Protein AF-0000000081225165 (afdb_homodimer)

pLDDT: mean 75.52, std 32.13, range [19.23, 98.94]

Sequence (906 aa):
MSKDCHNWQLVKEEFTFPANSSPFNSCHASTIAEVDKNHFLVAYFGGTKEGAPDVKIWIQTYKDGYWQSPIIVDDQLDVPMWNPVLFKLASEELLLFYKVGQEVQKWSGCMKRSYDKGVTWSKREQLPPGILGPSKNKPILLENGLLLCGSSVESWNSWGAWMEVTADAGRSWRKHGPIYVENTSLSVIQPVPFQTADGTFRVLLRSFDDIGRVCMSESYDGGVTWGYAKPTELPNPNSGIDGVKLKDGPVLLAYNTISRGVLKVAVSKDDGDSWHDVVTLEEKLDMEFSYPAVIQASDGSIHITYTYNRTQIKHLENSILYFYFAACGPSTKLMLNRLVRELRRLKGRTLACCSNMKPSLTITWMKSLCTTKPRNVKCRQCSELLQVGYGIRDFAMSGTLEKNMRPFVIIWDRSFRLLISWCPFLSIDLVLVEPALSVIAFVPVISLSSFHYMSKDCHNWQLVKEEFTFPANSSPFNSCHASTIAEVDKNHFLVAYFGGTKEGAPDVKIWIQTYKDGYWQSPIIVDDQLDVPMWNPVLFKLASEELLLFYKVGQEVQKWSGCMKRSYDKGVTWSKREQLPPGILGPSKNKPILLENGLLLCGSSVESWNSWGAWMEVTADAGRSWRKHGPIYVENTSLSVIQPVPFQTADGTFRVLLRSFDDIGRVCMSESYDGGVTWGYAKPTELPNPNSGIDGVKLKDGPVLLAYNTISRGVLKVAVSKDDGDSWHDVVTLEEKLDMEFSYPAVIQASDGSIHITYTYNRTQIKHLENSILYFYFAACGPSTKLMLNRLVRELRRLKGRTLACCSNMKPSLTITWMKSLCTTKPRNVKCRQCSELLQVGYGIRDFAMSGTLEKNMRPFVIIWDRSFRLLISWCPFLSIDLVLVEPALSVIAFVPVISLSSFHY

Solvent-accessible surface area (backbone atoms only — not comparable to full-atom values): 49788 Å² total; per-residue (Å²): 128,85,74,71,50,71,43,79,38,82,71,43,77,45,61,54,57,65,84,92,66,58,99,48,63,21,32,43,38,33,20,58,37,72,67,48,93,80,22,36,38,37,31,24,19,34,12,74,37,92,65,30,40,66,12,19,36,33,34,29,43,30,47,93,87,43,60,39,75,75,42,79,76,49,75,45,92,74,30,10,38,40,39,26,20,44,45,67,45,96,86,54,38,31,39,40,26,24,31,38,30,68,45,83,44,23,42,26,13,30,32,33,41,18,83,60,73,68,75,50,67,51,72,81,39,79,42,60,37,86,39,47,50,26,32,48,26,55,59,48,75,44,93,86,52,38,34,44,16,22,17,58,38,64,29,63,63,18,22,8,20,34,36,39,34,20,71,60,87,69,75,50,62,42,56,27,38,56,30,28,30,78,98,39,46,68,24,25,31,36,27,34,64,42,70,38,97,87,68,35,34,38,30,40,23,28,17,31,70,90,72,32,18,30,22,38,28,43,15,87,65,82,58,55,50,52,41,60,32,39,72,49,92,48,49,15,53,51,45,50,45,23,44,42,66,42,95,89,61,36,30,38,35,36,38,23,38,86,35,44,13,28,24,31,34,32,40,10,83,64,70,67,78,49,77,45,80,74,48,75,78,39,80,42,79,92,44,41,42,40,25,36,22,48,45,69,45,96,88,60,33,36,37,37,32,24,16,42,60,37,57,36,46,36,39,36,34,29,39,73,46,77,56,76,76,75,80,58,65,82,67,44,52,54,50,47,49,46,48,49,49,51,47,53,68,58,39,82,58,82,69,84,63,80,68,80,64,64,75,66,68,62,59,55,62,56,45,68,68,56,56,65,72,74,68,89,75,80,77,75,73,74,70,68,61,73,62,48,73,75,43,51,73,61,46,72,68,51,80,78,71,68,85,80,66,67,86,75,81,77,82,72,64,83,78,67,73,73,75,66,72,78,61,89,78,71,80,73,81,77,61,80,59,68,82,80,58,83,63,68,68,78,69,82,76,75,78,77,67,75,80,72,120,128,85,74,71,53,72,43,79,38,82,70,44,77,45,60,52,57,65,84,92,66,59,98,46,63,20,32,41,39,32,21,60,39,72,68,46,90,80,22,36,40,37,30,24,18,34,12,75,38,94,65,31,41,68,12,19,35,32,34,29,42,31,48,91,87,44,58,39,73,75,41,79,78,49,76,44,91,76,29,9,37,40,40,26,19,42,44,69,45,96,88,56,38,31,38,39,27,24,30,39,29,68,44,83,45,23,43,26,14,30,33,33,41,18,82,62,71,69,74,51,69,53,73,81,39,78,43,60,38,86,40,46,53,27,33,48,28,55,59,47,75,45,94,87,51,40,34,45,16,20,17,59,38,65,30,64,63,17,20,9,20,36,36,39,34,20,72,60,87,67,76,49,63,41,57,27,38,58,32,30,29,80,99,39,46,67,23,25,30,36,29,35,65,41,71,38,95,87,69,35,34,36,30,41,24,28,18,31,69,90,70,32,17,29,23,38,30,44,14,87,65,84,57,55,51,52,41,60,33,40,71,50,92,47,50,14,53,52,44,51,45,23,45,42,66,43,94,89,61,37,31,39,35,36,37,25,37,86,34,46,13,30,24,31,34,34,40,12,83,62,73,67,79,48,76,45,79,75,48,75,79,43,80,41,80,93,44,41,42,40,26,36,23,49,42,70,46,96,88,59,34,36,38,38,32,25,16,41,60,37,58,36,45,35,39,36,36,30,39,73,44,78,54,77,75,75,79,58,65,83,66,42,53,55,50,48,48,46,47,49,49,51,47,52,67,57,40,83,56,84,69,84,64,81,68,82,65,63,75,67,69,62,58,57,63,54,47,70,68,57,60,69,74,73,69,90,76,84,80,74,78,74,71,71,64,74,65,46,75,76,43,50,71,62,46,73,68,50,80,79,73,67,87,81,66,69,85,75,80,78,84,72,64,85,78,66,75,74,77,69,72,80,63,89,78,72,80,75,80,78,62,79,59,68,83,80,60,82,65,69,69,81,71,82,76,75,77,78,64,74,81,73,121

Foldseek 3Di:
DQPQQFAKDFDDKDFLDDFPPAPFQFWFQKAKDALDDQKMKIKTWGHPDPLFQFIFIWMWIGDPHHIDGIDGQDHDGRWHKHAWYWDADPLSKIKIKIWIGSDPQGTWIKIWIDDPSPPHIDDIDTADPPDRFAGHAYWDADPQQKTWHKFWHDDPFAIFIWTWIDNPNRPDIDIADTEAAPPHRQFWGRWAWDAAPVGWIKTWTQTAQVQFATWMWTGDPNRRYIDYIDGAPAGARRFAKYWDQAPVHKIKIWGAGPAQQWIFIWIGRRHRNDIDTNDTPGHDRVAGWGNKYWDQDPVRWIKIWTDTRRRTIMIIIIHGDGDDPPPADPCVVVVVVVVVVVVVVVPVPPPVPPVPPDPPVVPPVVVVVPPPPPPPDPCVPRPPPPVCPVCVVVVVVPPCPPPPPPDDQPPDDPPPPPPPPPPPPDPQPQPPPDPPPSRSPSDPPPPPPPPPD/DQPQQFAKDFDDKDFLDDFPPAPFQFWFFKEKDALDVQKMKIKTWGHPDPLFQFIFIWMWIGDPHHIDGIDGQDHDGRWHKHAWYWDADPLSKIKIKIWIGSDPQGTWIKIWIDDPSPPHIDDIDTADPPDRFAGHAYWDADPQQKTWHKFWHDDPFAIFIWTWIDNPNRPDIDIADTEAAPPHRQFWGRWAWDAAPVGWIKTWTQTAQVQQATWMWTGDPNRRYIDYIDGAPAGARRFAKYWDQAPVHKIKIWGAGPAQQWIFIWIGRRHRNDIDTNDTPGHDRVAGWGNKYWDQDPVRWIKIWTGGRRRTIMIIIIDGDGDRPPPDDPCVVVVVVVVVVVVVVVPVPPPVPPVPPDPPVVPPVVVVVPPPPDPPDPPPPRPPPPVCPVCVVVVVPPPCPPPPPPDDQPPDDPPPPPPPPPPPPDPQPQPPPDPPPSRSPRDPPPPPPPPPD

Secondary structure (DSSP, 8-state):
----EEEEEEEEEEESS-TT-SS-SEEEEEEEEEEETTEEEEEEEEESSTT-TT-EEEEEEEETTEEPPPEEEE--TTS-EEEEEEEE-TTS-EEEEEEESSSGGG-EEEEEEESSTTSS-PPPEEPPTT-----SS--EE-TTS-EEEEEEEEETTEEEEEEEEESSTTSS-EEEEEE--TT-SB-EEEEEEEE-TTS-EEEEEEE-TTT-EEEEEEESSSSSS-PPPEEEEEE-SS---EEEE-TTS-EEEEEE-SSTTEEEEEEESSTTSS-EEEEEEEE-TTS-EEEEEEEE-TTS-EEEEEEETTTEEEEEEEEEEEE-----STTHHHHHHHHHHHHHHTTTS-----TT--TTHHHHHHHHHHTS---S----TTSTTTTHHHHHHHHTTSS---S----------TT--------TT---------TTS----------------/----EEEEEEEEEEESS-TT-SS-SEEEEEEEEEEETTEEEEEEEEESSTT-TT-EEEEEEEETTEEPPPEEEE--TTS-EEEEEEEE-TTS-EEEEEEESSSGGG-EEEEEEESSTTSS-PPPEEPPTT-----SS--EE-TTS-EEEEEEEEETTEEEEEEEEESSTTSS-EEEEEE--TT-SB-EEEEEEEE-TTS-EEEEEEE-TTT-EEEEEEESSSSSS-PPPEEEEEE-SS---EEEE-TTS-EEEEEE-SSTTEEEEEEESSTTSS-EEEEEEEE-TTS-EEEEEEEE-TTS-EEEEEEETTTEEEEEEEEEEEE-----STTHHHHHHHHHHHHHHTTTS-----TT--TTHHHHHHHHHHTS---S----TTGGGTTHHHHHHHHTTSS---S----------TT--------TT---------TTS----------------

Organism: NCBI:txid444605

InterPro domains:
  IPR011040 Sialidase [PF13088] (39-304)
  IPR036278 Sialidase superfamily [SSF50939] (17-316)

Nearest PDB structures (foldseek):
  5hx0-assembly1_B  TM=8.283E-01  e=6.798E-18  Dyadobacter fermentans DSM 18053
  3h6j-assembly1_A  TM=7.225E-01  e=1.539E-14  Pseudomonas aeruginosa
  5mul-assembly1_A  TM=5.396E-01  e=1.065E-07  Bacteroides thetaiotaomicron VPI-5482
  4irt-assembly1_A  TM=5.422E-01  e=2.904E-07  Bacteroides ovatus ATCC 8483
  5mum-assembly1_A  TM=5.586E-01  e=4.796E-07  Bacteroides intestinalis DSM 17393

Structure (mmCIF, N/CA/C/O backbone):
data_AF-0000000081225165-model_v1
#
loop_
_entity.id
_entity.type
_entity.pdbx_description
1 polymer 'Sialidase domain-containing protein'
#
loop_
_atom_site.group_PDB
_atom_site.id
_atom_site.type_symbol
_atom_site.label_atom_id
_atom_site.label_alt_id
_atom_site.label_comp_id
_atom_site.label_asym_id
_atom_site.label_entity_id
_atom_site.label_seq_id
_atom_site.pdbx_PDB_ins_code
_atom_site.Cartn_x
_atom_site.Cartn_y
_atom_site.Cartn_z
_atom_site.occupancy
_atom_site.B_iso_or_equiv
_atom_site.auth_seq_id
_atom_site.auth_comp_id
_atom_site.auth_asym_id
_atom_site.auth_atom_id
_atom_site.pdbx_PDB_model_num
ATOM 1 N N . MET A 1 1 ? 16.172 45.625 -1.295 1 24.48 1 MET A N 1
ATOM 2 C CA . MET A 1 1 ? 15.523 44.375 -0.912 1 24.48 1 MET A CA 1
ATOM 3 C C . MET A 1 1 ? 14.438 44.625 0.125 1 24.48 1 MET A C 1
ATOM 5 O O . MET A 1 1 ? 14.719 45.094 1.236 1 24.48 1 MET A O 1
ATOM 9 N N . SER A 1 2 ? 13.289 45.062 -0.221 1 29.66 2 SER A N 1
ATOM 10 C CA . SER A 1 2 ? 12.164 45.344 0.665 1 29.66 2 SER A CA 1
ATOM 11 C C . SER A 1 2 ? 11.977 44.219 1.692 1 29.66 2 SER A C 1
ATOM 13 O O . SER A 1 2 ? 11.867 43.062 1.332 1 29.66 2 SER A O 1
ATOM 15 N N . LYS A 1 3 ? 12.547 44.375 2.811 1 37.03 3 LYS A N 1
ATOM 16 C CA . LYS A 1 3 ? 12.406 43.406 3.881 1 37.03 3 LYS A CA 1
ATOM 17 C C . LYS A 1 3 ? 10.945 43.219 4.273 1 37.03 3 LYS A C 1
ATOM 19 O O . LYS A 1 3 ? 10.352 44.094 4.906 1 37.03 3 LYS A O 1
ATOM 24 N N . ASP A 1 4 ? 10.078 42.781 3.498 1 40.53 4 ASP A N 1
ATOM 25 C CA . ASP A 1 4 ? 8.727 42.375 3.848 1 40.53 4 ASP A CA 1
ATOM 26 C C . ASP A 1 4 ? 8.719 41.562 5.148 1 40.53 4 ASP A C 1
ATOM 28 O O . ASP A 1 4 ? 9.328 40.5 5.234 1 40.53 4 ASP A O 1
ATOM 32 N N . CYS A 1 5 ? 8.883 42.406 6.207 1 41.19 5 CYS A N 1
ATOM 33 C CA . CYS A 1 5 ? 8.875 41.781 7.531 1 41.19 5 CYS A CA 1
ATOM 34 C C . CYS A 1 5 ? 7.5 41.219 7.863 1 41.19 5 CYS A C 1
ATOM 36 O O . CYS A 1 5 ? 6.5 41.938 7.836 1 41.19 5 CYS A O 1
ATOM 38 N N . HIS A 1 6 ? 7.156 40.062 7.449 1 51.28 6 HIS A N 1
ATOM 39 C CA . HIS A 1 6 ? 5.984 39.406 7.996 1 51.28 6 HIS A CA 1
ATOM 40 C C . HIS A 1 6 ? 6.043 39.344 9.516 1 51.28 6 HIS A C 1
ATOM 42 O O . HIS A 1 6 ? 7.039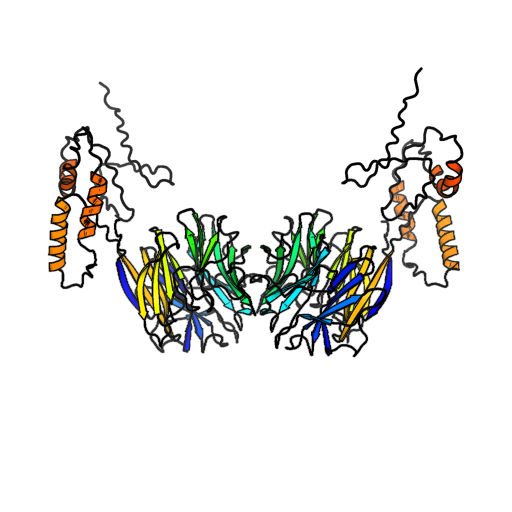 38.875 10.086 1 51.28 6 HIS A O 1
ATOM 48 N N . ASN A 1 7 ? 5.199 40.375 10.07 1 61.5 7 ASN A N 1
ATOM 49 C CA . ASN A 1 7 ? 5.102 40.312 11.523 1 61.5 7 ASN A CA 1
ATOM 50 C C . ASN A 1 7 ? 4.074 39.25 11.969 1 61.5 7 ASN A C 1
ATOM 52 O O . ASN A 1 7 ? 2.934 39.281 11.5 1 61.5 7 ASN A O 1
ATOM 56 N N . TRP A 1 8 ? 4.512 38.25 12.5 1 76 8 TRP A N 1
ATOM 57 C CA . TRP A 1 8 ? 3.73 37.188 13.109 1 76 8 TRP A CA 1
ATOM 58 C C . TRP A 1 8 ? 3.203 37.594 14.477 1 76 8 TRP A C 1
ATOM 60 O O . TRP A 1 8 ? 3.98 37.969 15.359 1 76 8 TRP A O 1
ATOM 70 N N . GLN A 1 9 ? 1.829 37.812 14.445 1 74.62 9 GLN A N 1
ATOM 71 C CA . GLN A 1 9 ? 1.234 38.219 15.719 1 74.62 9 GLN A CA 1
ATOM 72 C C . GLN A 1 9 ? 0.317 37.125 16.25 1 74.62 9 GLN A C 1
ATOM 74 O O . GLN A 1 9 ? -0.595 36.656 15.562 1 74.62 9 GLN A O 1
ATOM 79 N N . LEU A 1 10 ? 0.639 36.688 17.453 1 80.56 10 LEU A N 1
ATOM 80 C CA . LEU A 1 10 ? -0.254 35.75 18.141 1 80.56 10 LEU A CA 1
ATOM 81 C C . LEU A 1 10 ? -1.535 36.438 18.578 1 80.56 10 LEU A C 1
ATOM 83 O O . LEU A 1 10 ? -1.485 37.438 19.312 1 80.56 10 LEU A O 1
ATOM 87 N N . VAL A 1 11 ? -2.598 35.969 18.094 1 80.75 11 VAL A N 1
ATOM 88 C CA . VAL A 1 11 ? -3.891 36.562 18.391 1 80.75 11 VAL A CA 1
ATOM 89 C C . VAL A 1 11 ? -4.559 35.812 19.531 1 80.75 11 VAL A C 1
ATOM 91 O O . VAL A 1 11 ? -5.152 36.438 20.422 1 80.75 11 VAL A O 1
ATOM 94 N N . LYS A 1 12 ? -4.527 34.594 19.484 1 90.69 12 LYS A N 1
ATOM 95 C CA . LYS A 1 12 ? -5.195 33.75 20.484 1 90.69 12 LYS A CA 1
ATOM 96 C C . LYS A 1 12 ? -4.43 32.438 20.688 1 90.69 12 LYS A C 1
ATOM 98 O O . LYS A 1 12 ? -3.879 31.875 19.75 1 90.69 12 LYS A O 1
ATOM 103 N N . GLU A 1 13 ? -4.359 32.062 21.969 1 94.38 13 GLU A N 1
ATOM 104 C CA . GLU A 1 13 ? -3.789 30.797 22.406 1 94.38 13 GLU A CA 1
ATOM 105 C C . GLU A 1 13 ? -4.664 30.125 23.469 1 94.38 13 GLU A C 1
ATOM 107 O O . GLU A 1 13 ? -4.914 30.703 24.531 1 94.38 13 GLU A O 1
ATOM 112 N N . GLU A 1 14 ? -5.102 28.938 23.141 1 96.81 14 GLU A N 1
ATOM 113 C CA . GLU A 1 14 ? -5.973 28.281 24.109 1 96.81 14 GLU A CA 1
ATOM 114 C C . GLU A 1 14 ? -5.949 26.766 23.938 1 96.81 14 GLU A C 1
ATOM 116 O O . GLU A 1 14 ? -5.551 26.266 22.875 1 96.81 14 GLU A O 1
ATOM 121 N N . PHE A 1 15 ? -6.297 26.094 25.031 1 98.25 15 PHE A N 1
ATOM 122 C CA . PHE A 1 15 ? -6.562 24.656 24.938 1 98.25 15 PHE A CA 1
ATOM 123 C C . PHE A 1 15 ? -7.988 24.406 24.469 1 98.25 15 PHE A C 1
ATOM 125 O O . PHE A 1 15 ? -8.914 25.109 24.859 1 98.25 15 PHE A O 1
ATOM 132 N N . THR A 1 16 ? -8.148 23.328 23.672 1 98.31 16 THR A N 1
ATOM 133 C CA . THR A 1 16 ? -9.477 23.078 23.125 1 98.31 16 THR A CA 1
ATOM 134 C C . THR A 1 16 ? -10.391 22.484 24.188 1 98.31 16 THR A C 1
ATOM 136 O O . THR A 1 16 ? -11.609 22.453 24.031 1 98.31 16 THR A O 1
ATOM 139 N N . PHE A 1 17 ? -9.867 21.984 25.25 1 97.81 17 PHE A N 1
ATOM 140 C CA . PHE A 1 17 ? -10.562 21.547 26.453 1 97.81 17 PHE A CA 1
ATOM 141 C C . PHE A 1 17 ? -9.656 21.656 27.672 1 97.81 17 PHE A C 1
ATOM 143 O O . PHE A 1 17 ? -8.43 21.578 27.547 1 97.81 17 PHE A O 1
ATOM 150 N N . PRO A 1 18 ? -10.273 21.828 28.844 1 96.12 18 PRO A N 1
ATOM 151 C CA . PRO A 1 18 ? -9.445 21.953 30.047 1 96.12 18 PRO A CA 1
ATOM 152 C C . PRO A 1 18 ? -8.734 20.656 30.406 1 96.12 18 PRO A C 1
ATOM 154 O O . PRO A 1 18 ? -9.242 19.562 30.109 1 96.12 18 PRO A O 1
ATOM 157 N N . ALA A 1 19 ? -7.633 20.797 31.078 1 95.31 19 ALA A N 1
ATOM 158 C CA . ALA A 1 19 ? -6.891 19.625 31.562 1 95.31 19 ALA A CA 1
ATOM 159 C C . ALA A 1 19 ? -7.77 18.75 32.469 1 95.31 19 ALA A C 1
ATOM 161 O O . ALA A 1 19 ? -8.547 19.266 33.25 1 95.31 19 ALA A O 1
ATOM 162 N N . ASN A 1 20 ? -7.707 17.484 32.312 1 93.06 20 ASN A N 1
ATOM 163 C CA . ASN A 1 20 ? -8.375 16.484 33.125 1 93.06 20 ASN A CA 1
ATOM 164 C C . ASN A 1 20 ? -9.891 16.562 32.969 1 93.06 20 ASN A C 1
ATOM 166 O O . ASN A 1 20 ? -10.625 16.188 33.906 1 93.06 20 ASN A O 1
ATOM 170 N N . SER A 1 21 ? -10.32 17.078 31.906 1 93.31 21 SER A N 1
ATOM 171 C CA . SER A 1 21 ? -11.766 17.188 31.719 1 93.31 21 SER A CA 1
ATOM 172 C C . SER A 1 21 ? -12.25 16.234 30.641 1 93.31 21 SER A C 1
ATOM 174 O O . SER A 1 21 ? -13.461 16.047 30.469 1 93.31 21 SER A O 1
ATOM 176 N N . SER A 1 22 ? -11.398 15.625 29.969 1 92.44 22 SER A N 1
ATOM 177 C CA . SER A 1 22 ? -11.75 14.742 28.859 1 92.44 22 SER A CA 1
ATOM 178 C C . SER A 1 22 ? -11.977 13.312 29.328 1 92.44 22 SER A C 1
ATOM 180 O O . SER A 1 22 ? -11.5 12.922 30.391 1 92.44 22 SER A O 1
ATOM 182 N N . PRO A 1 23 ? -12.75 12.562 28.562 1 94.62 23 PRO A N 1
ATOM 183 C CA . PRO A 1 23 ? -12.992 11.164 28.938 1 94.62 23 PRO A CA 1
ATOM 184 C C . PRO A 1 23 ? -11.82 10.242 28.578 1 94.62 23 PRO A C 1
ATOM 186 O O . PRO A 1 23 ? -11.922 9.023 28.719 1 94.62 23 PRO A O 1
ATOM 189 N N . PHE A 1 24 ? -10.797 10.719 28.094 1 97.56 24 PHE A N 1
ATOM 190 C CA . PHE A 1 24 ? -9.602 9.961 27.734 1 97.56 24 PHE A CA 1
ATOM 191 C C . PHE A 1 24 ? -8.375 10.508 28.453 1 97.56 24 PHE A C 1
ATOM 193 O O . PHE A 1 24 ? -8.344 11.68 28.828 1 97.56 24 PHE A O 1
ATOM 200 N N . ASN A 1 25 ? -7.348 9.641 28.516 1 97.44 25 ASN A N 1
ATOM 201 C CA . ASN A 1 25 ? -6.117 10.016 29.203 1 97.44 25 ASN A CA 1
ATOM 202 C C . ASN A 1 25 ? -5.098 10.617 28.234 1 97.44 25 ASN A C 1
ATOM 204 O O . ASN A 1 25 ? -4.246 11.406 28.641 1 97.44 25 ASN A O 1
ATOM 208 N N . SER A 1 26 ? -5.215 10.125 27.031 1 98.44 26 SER A N 1
ATOM 209 C CA . SER A 1 26 ? -4.234 10.523 26.031 1 98.44 26 SER A CA 1
ATOM 210 C C . SER A 1 26 ? -4.914 10.922 24.719 1 98.44 26 SER A C 1
ATOM 212 O O . SER A 1 26 ? -5.906 10.312 24.328 1 98.44 26 SER A O 1
ATOM 214 N N . CYS A 1 27 ? -4.418 11.961 24.062 1 98.56 27 CYS A N 1
ATOM 215 C CA . CYS A 1 27 ? -4.891 12.375 22.75 1 98.56 27 CYS A CA 1
ATOM 216 C C . CYS A 1 27 ? -3.729 12.836 21.875 1 98.56 27 CYS A C 1
ATOM 218 O O . CYS A 1 27 ? -2.691 13.258 22.391 1 98.56 27 CYS A O 1
ATOM 220 N N . HIS A 1 28 ? -3.918 12.719 20.562 1 98.56 28 HIS A N 1
ATOM 221 C CA . HIS A 1 28 ? -2.803 12.945 19.656 1 98.56 28 HIS A CA 1
ATOM 222 C C . HIS A 1 28 ? -3.295 13.172 18.234 1 98.56 28 HIS A C 1
ATOM 224 O O . HIS A 1 28 ? -4.441 12.859 17.906 1 98.56 28 HIS A O 1
ATOM 230 N N . ALA A 1 29 ? -2.453 13.906 17.391 1 98.69 29 ALA A N 1
ATOM 231 C CA . ALA A 1 29 ? -2.57 14.023 15.945 1 98.69 29 ALA A CA 1
ATOM 232 C C . ALA A 1 29 ? -3.85 14.758 15.555 1 98.69 29 ALA A C 1
ATOM 234 O O . ALA A 1 29 ? -4.688 14.211 14.828 1 98.69 29 ALA A O 1
ATOM 235 N N . SER A 1 30 ? -3.953 15.977 15.922 1 98.75 30 SER A N 1
ATOM 236 C CA . SER A 1 30 ? -5.133 16.797 15.633 1 98.75 30 SER A CA 1
ATOM 237 C C . SER A 1 30 ? -5.145 17.25 14.18 1 98.75 30 SER A C 1
ATOM 239 O O . SER A 1 30 ? -4.098 17.312 13.531 1 98.75 30 SER A O 1
ATOM 241 N N . THR A 1 31 ? -6.316 17.516 13.703 1 98.88 31 THR A N 1
ATOM 242 C CA . THR A 1 31 ? -6.605 18.188 12.445 1 98.88 31 THR A CA 1
ATOM 243 C C . THR A 1 31 ? -7.629 19.297 12.648 1 98.88 31 THR A C 1
ATOM 245 O O . THR A 1 31 ? -8.438 19.25 13.586 1 98.88 31 THR A O 1
ATOM 248 N N . ILE A 1 32 ? -7.547 20.328 11.82 1 98.88 32 ILE A N 1
ATOM 249 C CA . ILE A 1 32 ? -8.461 21.469 11.969 1 98.88 32 ILE A CA 1
ATOM 250 C C . ILE A 1 32 ? -8.992 21.875 10.594 1 98.88 32 ILE A C 1
ATOM 252 O O . ILE A 1 32 ? -8.266 21.859 9.602 1 98.88 32 ILE A O 1
ATOM 256 N N . ALA A 1 33 ? -10.273 22.234 10.562 1 98.75 33 ALA A N 1
ATOM 257 C CA . ALA A 1 33 ? -10.922 22.75 9.359 1 98.75 33 ALA A CA 1
ATOM 258 C C . ALA A 1 33 ? -11.883 23.891 9.703 1 98.75 33 ALA A C 1
ATOM 260 O O . ALA A 1 33 ? -12.57 23.844 10.727 1 98.75 33 ALA A O 1
ATOM 261 N N . GLU A 1 34 ? -11.867 24.891 8.875 1 98.62 34 GLU A N 1
ATOM 262 C CA . GLU A 1 34 ? -12.891 25.922 8.953 1 98.62 34 GLU A CA 1
ATOM 263 C C . GLU A 1 34 ? -14.164 25.5 8.219 1 98.62 34 GLU A C 1
ATOM 265 O O . GLU A 1 34 ? -14.117 25.125 7.047 1 98.62 34 GLU A O 1
ATOM 270 N N . VAL A 1 35 ? -15.242 25.547 8.93 1 98.25 35 VAL A N 1
ATOM 271 C CA . VAL A 1 35 ? -16.469 25.047 8.289 1 98.25 35 VAL A CA 1
ATOM 272 C C . VAL A 1 35 ? -17.391 26.219 7.984 1 98.25 35 VAL A C 1
ATOM 274 O O . VAL A 1 35 ? -18.328 26.094 7.188 1 98.25 35 VAL A O 1
ATOM 277 N N . ASP A 1 36 ? -17.188 27.344 8.633 1 96.62 36 ASP A N 1
ATOM 278 C CA . ASP A 1 36 ? -17.812 28.641 8.414 1 96.62 36 ASP A CA 1
ATOM 279 C C . ASP A 1 36 ? -17.016 29.766 9.07 1 96.62 36 ASP A C 1
ATOM 281 O O . ASP A 1 36 ? -16.031 29.516 9.773 1 96.62 36 ASP A O 1
ATOM 285 N N . LYS A 1 37 ? -17.422 31.016 8.742 1 94.88 37 LYS A N 1
ATOM 286 C CA . LYS A 1 37 ? -16.703 32.125 9.352 1 94.88 37 LYS A CA 1
ATOM 287 C C . LYS A 1 37 ? -16.672 32 10.875 1 94.88 37 LYS A C 1
ATOM 289 O O . LYS A 1 37 ? -17.719 31.906 11.516 1 94.88 37 LYS A O 1
ATOM 294 N N . ASN A 1 38 ? -15.516 31.953 11.422 1 95.06 38 ASN A N 1
ATOM 295 C CA . ASN A 1 38 ? -15.273 31.828 12.852 1 95.06 38 ASN A CA 1
ATOM 296 C C . ASN A 1 38 ? -15.891 30.562 13.422 1 95.06 38 ASN A C 1
ATOM 298 O O . ASN A 1 38 ? -16.422 30.562 14.531 1 95.06 38 ASN A O 1
ATOM 302 N N . HIS A 1 39 ? -15.984 29.641 12.633 1 98.19 39 HIS A N 1
ATOM 303 C CA . HIS A 1 39 ? -16.5 28.312 12.945 1 98.19 39 HIS A CA 1
ATOM 304 C C . HIS A 1 39 ? -15.539 27.234 12.492 1 98.19 39 HIS A C 1
ATOM 306 O O . HIS A 1 39 ? -15.289 27.062 11.297 1 98.19 39 HIS A O 1
ATOM 312 N N . PHE A 1 40 ? -15.008 26.453 13.523 1 98.75 40 PHE A N 1
ATOM 313 C CA . PHE A 1 40 ? -13.961 25.484 13.242 1 98.75 40 PHE A CA 1
ATOM 314 C C . PHE A 1 40 ? -14.289 24.125 13.852 1 98.75 40 PHE A C 1
ATOM 316 O O . PHE A 1 40 ? -15.008 24.047 14.844 1 98.75 40 PHE A O 1
ATOM 323 N N . LEU A 1 41 ? -13.797 23.109 13.188 1 98.88 41 LEU A N 1
ATOM 324 C CA . LEU A 1 41 ? -13.781 21.766 13.734 1 98.88 41 LEU A CA 1
ATOM 325 C C . LEU A 1 41 ? -12.352 21.281 13.961 1 98.88 41 LEU A C 1
ATOM 327 O O . LEU A 1 41 ? -11.469 21.547 13.141 1 98.88 41 LEU A O 1
ATOM 331 N N . VAL A 1 42 ? -12.156 20.625 15.047 1 98.88 42 VAL A N 1
ATOM 332 C CA . VAL A 1 42 ? -10.906 19.922 15.305 1 98.88 42 VAL A CA 1
ATOM 333 C C . VAL A 1 42 ? -11.203 18.453 15.594 1 98.88 42 VAL A C 1
ATOM 335 O O . VAL A 1 42 ? -12.188 18.125 16.266 1 98.88 42 VAL A O 1
ATOM 338 N N . ALA A 1 43 ? -10.43 17.578 15.055 1 98.88 43 ALA A N 1
ATOM 339 C CA . ALA A 1 43 ? -10.531 16.156 15.352 1 98.88 43 ALA A CA 1
ATOM 340 C C . ALA A 1 43 ? -9.172 15.586 15.742 1 98.88 43 ALA A C 1
ATOM 342 O O . ALA A 1 43 ? -8.125 16.094 15.32 1 98.88 43 ALA A O 1
ATOM 343 N N . TYR A 1 44 ? -9.172 14.586 16.578 1 98.88 44 TYR A N 1
ATOM 344 C CA . TYR A 1 44 ? -7.984 13.883 17.047 1 98.88 44 TYR A CA 1
ATOM 345 C C . TYR A 1 44 ? -8.344 12.484 17.547 1 98.88 44 TYR A C 1
ATOM 347 O O . TYR A 1 44 ? -9.523 12.148 17.656 1 98.88 44 TYR A O 1
ATOM 355 N N . PHE A 1 45 ? -7.328 11.641 17.719 1 98.88 45 PHE A N 1
ATOM 356 C CA . PHE A 1 45 ? -7.621 10.367 18.359 1 98.88 45 PHE A CA 1
ATOM 357 C C . PHE A 1 45 ? -7.246 10.406 19.844 1 98.88 45 PHE A C 1
ATOM 359 O O . PHE A 1 45 ? -6.32 11.117 20.234 1 98.88 45 PHE A O 1
ATOM 366 N N . GLY A 1 46 ? -8.023 9.641 20.609 1 98.81 46 GLY A N 1
ATOM 367 C CA . GLY A 1 46 ? -7.785 9.641 22.047 1 98.81 46 GLY A CA 1
ATOM 368 C C . GLY A 1 46 ? -8.305 8.391 22.734 1 98.81 46 GLY A C 1
ATOM 369 O O . GLY A 1 46 ? -9.297 7.805 22.312 1 98.81 46 GLY A O 1
ATOM 370 N N . GLY A 1 47 ? -7.645 8.008 23.75 1 98.62 47 GLY A N 1
ATOM 371 C CA . GLY A 1 47 ? -7.926 6.863 24.594 1 98.62 47 GLY A CA 1
ATOM 372 C C . GLY A 1 47 ? -6.98 6.754 25.781 1 98.62 47 GLY A C 1
ATOM 373 O O . GLY A 1 47 ? -6.555 7.77 26.344 1 98.62 47 GLY A O 1
ATOM 374 N N . THR A 1 48 ? -6.73 5.504 26.25 1 98.44 48 THR A N 1
ATOM 375 C CA . THR A 1 48 ? -5.82 5.297 27.375 1 98.44 48 THR A CA 1
ATOM 376 C C . THR A 1 48 ? -4.395 5.68 27 1 98.44 48 THR A C 1
ATOM 378 O O . THR A 1 48 ? -3.709 6.375 27.75 1 98.44 48 THR A O 1
ATOM 381 N N . LYS A 1 49 ? -3.967 5.18 25.922 1 98.19 49 LYS A N 1
ATOM 382 C CA . LYS A 1 49 ? -2.691 5.496 25.281 1 98.19 49 LYS A CA 1
ATOM 383 C C . LYS A 1 49 ? -2.717 5.156 23.797 1 98.19 49 LYS A C 1
ATOM 385 O O . LYS A 1 49 ? -3.564 4.383 23.344 1 98.19 49 LYS A O 1
ATOM 390 N N . GLU A 1 50 ? -1.842 5.734 23.047 1 97.31 50 GLU A N 1
ATOM 391 C CA . GLU A 1 50 ? -1.768 5.453 21.609 1 97.31 50 GLU A CA 1
ATOM 392 C C . GLU A 1 50 ? -1.69 3.951 21.344 1 97.31 50 GLU A C 1
ATOM 394 O O . GLU A 1 50 ? -0.876 3.25 21.953 1 97.31 50 GLU A O 1
ATOM 399 N N . GLY A 1 51 ? -2.537 3.488 20.5 1 97.88 51 GLY A N 1
ATOM 400 C CA . GLY A 1 51 ? -2.523 2.082 20.125 1 97.88 51 GLY A CA 1
ATOM 401 C C . GLY A 1 51 ? -3.377 1.217 21.031 1 97.88 51 GLY A C 1
ATOM 402 O O . GLY A 1 51 ? -3.574 0.031 20.766 1 97.88 51 GLY A O 1
ATOM 403 N N . ALA A 1 52 ? -3.84 1.769 22.125 1 98.56 52 ALA A N 1
ATOM 404 C CA . ALA A 1 52 ? -4.699 1.003 23.016 1 98.56 52 ALA A CA 1
ATOM 405 C C . ALA A 1 52 ? -6.047 0.701 22.359 1 98.56 52 ALA A C 1
ATOM 407 O O . ALA A 1 52 ? -6.531 1.481 21.547 1 98.56 52 ALA A O 1
ATOM 408 N N . PRO A 1 53 ? -6.715 -0.367 22.781 1 98.25 53 PRO A N 1
ATOM 409 C CA . PRO A 1 53 ? -7.953 -0.826 22.141 1 98.25 53 PRO A CA 1
ATOM 410 C C . PRO A 1 53 ? -9.102 0.166 22.312 1 98.25 53 PRO A C 1
ATOM 412 O O . PRO A 1 53 ? -10.102 0.074 21.594 1 98.25 53 PRO A O 1
ATOM 415 N N . ASP A 1 54 ? -9.008 1.159 23.188 1 98.5 54 ASP A N 1
ATOM 416 C CA . ASP A 1 54 ? -10.125 2.064 23.453 1 98.5 54 ASP A CA 1
ATOM 417 C C . ASP A 1 54 ? -9.914 3.408 22.766 1 98.5 54 ASP A C 1
ATOM 419 O O . ASP A 1 54 ? -10.648 4.367 23.031 1 98.5 54 ASP A O 1
ATOM 423 N N . VAL A 1 55 ? -8.914 3.459 21.922 1 98.81 55 VAL A N 1
ATOM 424 C CA . VAL A 1 55 ? -8.664 4.715 21.234 1 98.81 55 VAL A CA 1
ATOM 425 C C . VAL A 1 55 ? -9.742 4.953 20.188 1 98.81 55 VAL A C 1
ATOM 427 O O . VAL A 1 55 ? -10.016 4.082 19.359 1 98.81 55 VAL A O 1
ATOM 430 N N . LYS A 1 56 ? -10.328 6.16 20.219 1 98.88 56 LYS A N 1
ATOM 431 C CA . LYS A 1 56 ? -11.422 6.57 19.344 1 98.88 56 LYS A CA 1
ATOM 432 C C . LYS A 1 56 ? -11.078 7.855 18.594 1 98.88 56 LYS A C 1
ATOM 434 O O . LYS A 1 56 ? -10.039 8.469 18.844 1 98.88 56 LYS A O 1
ATOM 439 N N . ILE A 1 57 ? -11.945 8.211 17.641 1 98.88 57 ILE A N 1
ATOM 440 C CA . ILE A 1 57 ? -11.844 9.523 17 1 98.88 57 ILE A CA 1
ATOM 441 C C . ILE A 1 57 ? -12.781 10.508 17.703 1 98.88 57 ILE A C 1
ATOM 443 O O . ILE A 1 57 ? -13.984 10.258 17.797 1 98.88 57 ILE A O 1
ATOM 447 N N . TRP A 1 58 ? -12.203 11.602 18.109 1 98.81 58 TRP A N 1
ATOM 448 C CA . TRP A 1 58 ? -12.93 12.656 18.812 1 98.81 58 TRP A CA 1
ATOM 449 C C . TRP A 1 58 ? -13 13.922 17.953 1 98.81 58 TRP A C 1
ATOM 451 O O . TRP A 1 58 ? -12.086 14.203 17.188 1 98.81 58 TRP A O 1
ATOM 461 N N . ILE A 1 59 ? -14.094 14.664 18.172 1 98.75 59 ILE A N 1
ATOM 462 C CA . ILE A 1 59 ? -14.234 15.922 17.453 1 98.75 59 ILE A CA 1
ATOM 463 C C . ILE A 1 59 ? -14.742 17.016 18.391 1 98.75 59 ILE A C 1
ATOM 465 O O . ILE A 1 59 ? -15.438 16.719 19.359 1 98.75 59 ILE A O 1
ATOM 469 N N . GLN A 1 60 ? -14.32 18.219 18.125 1 98.62 60 GLN A N 1
ATOM 470 C CA . GLN A 1 60 ? -14.789 19.406 18.828 1 98.62 60 GLN A CA 1
ATOM 471 C C . GLN A 1 60 ? -15.156 20.516 17.844 1 98.62 60 GLN A C 1
ATOM 473 O O . GLN A 1 60 ? -14.562 20.625 16.766 1 98.62 60 GLN A O 1
ATOM 478 N N . THR A 1 61 ? -16.094 21.281 18.328 1 98.62 61 THR A N 1
ATOM 479 C CA . THR A 1 61 ? -16.562 22.422 17.547 1 98.62 61 THR A CA 1
ATOM 480 C C . THR A 1 61 ? -16.219 23.734 18.25 1 98.62 61 THR A C 1
ATOM 482 O O . THR A 1 61 ? -16.406 23.859 19.453 1 98.62 61 THR A O 1
ATOM 485 N N . TYR A 1 62 ? -15.656 24.625 17.531 1 98.5 62 TYR A N 1
ATOM 486 C CA . TYR A 1 62 ? -15.523 26.016 17.953 1 98.5 62 TYR A CA 1
ATOM 487 C C . TYR A 1 62 ? -16.578 26.875 17.281 1 98.5 62 TYR A C 1
ATOM 489 O O . TYR A 1 62 ? -16.594 27.031 16.062 1 98.5 62 TYR A O 1
ATOM 497 N N . LYS A 1 63 ? -17.312 27.391 18.062 1 96.69 63 LYS A N 1
ATOM 498 C CA . LYS A 1 63 ? -18.375 28.297 17.609 1 96.69 63 LYS A CA 1
ATOM 499 C C . LYS A 1 63 ? -18.75 29.297 18.688 1 96.69 63 LYS A C 1
ATOM 501 O O . LYS A 1 63 ? -18.688 28.984 19.891 1 96.69 63 LYS A O 1
ATOM 506 N N . ASP A 1 64 ? -19.094 30.531 18.25 1 95.62 64 ASP A N 1
ATOM 507 C CA . ASP A 1 64 ? -19.516 31.594 19.156 1 95.62 64 ASP A CA 1
ATOM 508 C C . ASP A 1 64 ? -18.422 31.906 20.172 1 95.62 64 ASP A C 1
ATOM 510 O O . ASP A 1 64 ? -18.719 32.156 21.344 1 95.62 64 ASP A O 1
ATOM 514 N N . GLY A 1 65 ? -17.281 31.672 19.875 1 94.31 65 GLY A N 1
ATOM 515 C CA . GLY A 1 65 ? -16.156 32.156 20.641 1 94.31 65 GLY A CA 1
ATOM 516 C C . GLY A 1 65 ? -15.602 31.125 21.609 1 94.31 65 GLY A C 1
ATOM 517 O O . GLY A 1 65 ? -14.734 31.438 22.422 1 94.31 65 GLY A O 1
ATOM 518 N N . TYR A 1 66 ? -16.078 29.891 21.547 1 96.25 66 TYR A N 1
ATOM 519 C CA . TYR A 1 66 ? -15.539 28.906 22.469 1 96.25 66 TYR A CA 1
ATOM 520 C C . TYR A 1 66 ? -15.531 27.516 21.859 1 96.25 66 TYR A C 1
ATOM 522 O O . TYR A 1 66 ? -16.266 27.25 20.891 1 96.25 66 TYR A O 1
ATOM 530 N N . TRP A 1 67 ? -14.711 26.625 22.438 1 98.06 67 TRP A N 1
ATOM 531 C CA . TRP A 1 67 ? -14.656 25.219 22.047 1 98.06 67 TRP A CA 1
ATOM 532 C C . TRP A 1 67 ? -15.664 24.391 22.844 1 98.06 67 TRP A C 1
ATOM 534 O O . TRP A 1 67 ? -15.734 24.5 24.078 1 98.06 67 TRP A O 1
ATOM 544 N N . GLN A 1 68 ? -16.422 23.625 22.141 1 97.5 68 GLN A N 1
ATOM 545 C CA . GLN A 1 68 ? -17.297 22.672 22.797 1 97.5 68 GLN A CA 1
ATOM 546 C C . GLN A 1 68 ? -16.531 21.422 23.25 1 97.5 68 GLN A C 1
ATOM 548 O O . GLN A 1 68 ? -15.438 21.156 22.75 1 97.5 68 GLN A O 1
ATOM 553 N N . SER A 1 69 ? -17.156 20.703 24.156 1 97.44 69 SER A N 1
ATOM 554 C CA . SER A 1 69 ? -16.5 19.5 24.688 1 97.44 69 SER A CA 1
ATOM 555 C C . SER A 1 69 ? -16.344 18.438 23.594 1 97.44 69 SER A C 1
ATOM 557 O O . SER A 1 69 ? -17.141 18.375 22.672 1 97.44 69 SER A O 1
ATOM 559 N N . PRO A 1 70 ? -15.344 17.609 23.766 1 98.12 70 PRO A N 1
ATOM 560 C CA . PRO A 1 70 ? -15.141 16.562 22.766 1 98.12 70 PRO A CA 1
ATOM 561 C C . PRO A 1 70 ? -16.281 15.547 22.719 1 98.12 70 PRO A C 1
ATOM 563 O O . PRO A 1 70 ? -16.828 15.188 23.766 1 98.12 70 PRO A O 1
ATOM 566 N N . ILE A 1 71 ? -16.578 15.133 21.562 1 98 71 ILE A N 1
ATOM 567 C CA . ILE A 1 71 ? -17.547 14.07 21.359 1 98 71 ILE A CA 1
ATOM 568 C C . ILE A 1 71 ? -16.969 13 20.438 1 98 71 ILE A C 1
ATOM 570 O O . ILE A 1 71 ? -16.109 13.281 19.609 1 98 71 ILE A O 1
ATOM 574 N N . ILE A 1 72 ? -17.5 11.758 20.562 1 98.5 72 ILE A N 1
ATOM 575 C CA . ILE A 1 72 ? -17.031 10.641 19.75 1 98.5 72 ILE A CA 1
ATOM 576 C C . ILE A 1 72 ? -17.656 10.719 18.359 1 98.5 72 ILE A C 1
ATOM 578 O O . ILE A 1 72 ? -18.875 10.852 18.234 1 98.5 72 ILE A O 1
ATOM 582 N N . VAL A 1 73 ? -16.844 10.625 17.359 1 98.38 73 VAL A N 1
ATOM 583 C CA . VAL A 1 73 ? -17.406 10.57 16.016 1 98.38 73 VAL A CA 1
ATOM 584 C C . VAL A 1 73 ? -17.391 9.125 15.516 1 98.38 73 VAL A C 1
ATOM 586 O O . VAL A 1 73 ? -18.219 8.734 14.695 1 98.38 73 VAL A O 1
ATOM 589 N N . ASP A 1 74 ? -16.375 8.352 15.914 1 98.69 74 ASP A N 1
ATOM 590 C CA . ASP A 1 74 ? -16.344 6.938 15.555 1 98.69 74 ASP A CA 1
ATOM 591 C C . ASP A 1 74 ? -15.547 6.133 16.594 1 98.69 74 ASP A C 1
ATOM 593 O O . ASP A 1 74 ? -14.695 6.684 17.297 1 98.69 74 ASP A O 1
ATOM 597 N N . ASP A 1 75 ? -15.844 4.91 16.672 1 98.44 75 ASP A N 1
ATOM 598 C CA . ASP A 1 75 ? -15.125 3.961 17.516 1 98.44 75 ASP A CA 1
ATOM 599 C C . ASP A 1 75 ? -15.25 2.539 16.969 1 98.44 75 ASP A C 1
ATOM 601 O O . ASP A 1 75 ? -16.047 2.279 16.078 1 98.44 75 ASP A O 1
ATOM 605 N N . GLN A 1 76 ? -14.422 1.719 17.328 1 98.38 76 GLN A N 1
ATOM 606 C CA . GLN A 1 76 ? -14.383 0.303 16.984 1 98.38 76 GLN A CA 1
ATOM 607 C C . GLN A 1 76 ? -14.016 -0.552 18.188 1 98.38 76 GLN A C 1
ATOM 609 O O . GLN A 1 76 ? -12.984 -0.319 18.828 1 98.38 76 GLN A O 1
ATOM 614 N N . LEU A 1 77 ? -14.852 -1.524 18.469 1 97.56 77 LEU A N 1
ATOM 615 C CA . LEU A 1 77 ? -14.633 -2.369 19.641 1 97.56 77 LEU A CA 1
ATOM 616 C C . LEU A 1 77 ? -13.273 -3.059 19.562 1 97.56 77 LEU A C 1
ATOM 618 O O . LEU A 1 77 ? -12.977 -3.748 18.578 1 97.56 77 LEU A O 1
ATOM 622 N N . ASP A 1 78 ? -12.398 -2.816 20.516 1 97.69 78 ASP A N 1
ATOM 623 C CA . ASP A 1 78 ? -11.148 -3.502 20.812 1 97.69 78 ASP A CA 1
ATOM 624 C C . ASP A 1 78 ? -10.102 -3.217 19.734 1 97.69 78 ASP A C 1
ATOM 626 O O . ASP A 1 78 ? -9.102 -3.932 19.625 1 97.69 78 ASP A O 1
ATOM 630 N N . VAL A 1 79 ? -10.375 -2.312 18.875 1 98.62 79 VAL A N 1
ATOM 631 C CA . VAL A 1 79 ? -9.422 -1.943 17.828 1 98.62 79 VAL A CA 1
ATOM 632 C C . VAL A 1 79 ? -9.219 -0.429 17.828 1 98.62 79 VAL A C 1
ATOM 634 O O . VAL A 1 79 ? -10.188 0.33 17.719 1 98.62 79 VAL A O 1
ATOM 637 N N . PRO A 1 80 ? -8.008 0.052 17.922 1 98.81 80 PRO A N 1
ATOM 638 C CA . PRO A 1 80 ? -7.762 1.493 18 1 98.81 80 PRO A CA 1
ATOM 639 C C . PRO A 1 80 ? -7.957 2.197 16.656 1 98.81 80 PRO A C 1
ATOM 641 O O . PRO A 1 80 ? -7.82 1.573 15.609 1 98.81 80 PRO A O 1
ATOM 644 N N . MET A 1 81 ? -8.234 3.488 16.766 1 98.75 81 MET A N 1
ATOM 645 C CA . MET A 1 81 ? -8.352 4.371 15.602 1 98.75 81 MET A CA 1
ATOM 646 C C . MET A 1 81 ? -7.246 5.422 15.602 1 98.75 81 MET A C 1
ATOM 648 O O . MET A 1 81 ? -6.66 5.711 16.641 1 98.75 81 MET A O 1
ATOM 652 N N . TRP A 1 82 ? -6.992 5.914 14.305 1 98.62 82 TRP A N 1
ATOM 653 C CA . TRP A 1 82 ? -5.77 6.695 14.18 1 98.62 82 TRP A CA 1
ATOM 654 C C . TRP A 1 82 ? -5.957 7.844 13.195 1 98.62 82 TRP A C 1
ATOM 656 O O . TRP A 1 82 ? -6.688 7.719 12.211 1 98.62 82 TRP A O 1
ATOM 666 N N . ASN A 1 83 ? -5.23 8.969 13.375 1 98.5 83 ASN A N 1
ATOM 667 C CA . ASN A 1 83 ? -4.828 10.031 12.461 1 98.5 83 ASN A CA 1
ATOM 668 C C . ASN A 1 83 ? -6.02 10.57 11.68 1 98.5 83 ASN A C 1
ATOM 670 O O . ASN A 1 83 ? -6.051 10.484 10.453 1 98.5 83 ASN A O 1
ATOM 674 N N . PRO A 1 84 ? -6.941 11.18 12.32 1 98.88 84 PRO A N 1
ATOM 675 C CA . PRO A 1 84 ? -8.023 11.812 11.57 1 98.88 84 PRO A CA 1
ATOM 676 C C . PRO A 1 84 ? -7.555 13.008 10.742 1 98.88 84 PRO A C 1
ATOM 678 O O . PRO A 1 84 ? -6.633 13.719 11.156 1 98.88 84 PRO A O 1
ATOM 681 N N . VAL A 1 85 ? -8.18 13.211 9.594 1 98.94 85 VAL A N 1
ATOM 682 C CA . VAL A 1 85 ? -7.926 14.367 8.734 1 98.94 85 VAL A CA 1
ATOM 683 C C . VAL A 1 85 ? -9.25 14.945 8.234 1 98.94 85 VAL A C 1
ATOM 685 O O . VAL A 1 85 ? -10.047 14.234 7.613 1 98.94 85 VAL A O 1
ATOM 688 N N . LEU A 1 86 ? -9.461 16.188 8.516 1 98.88 86 LEU A N 1
ATOM 689 C CA . LEU A 1 86 ? -10.641 16.922 8.062 1 98.88 86 LEU A CA 1
ATOM 690 C C . LEU A 1 86 ? -10.352 17.656 6.758 1 98.88 86 LEU A C 1
ATOM 692 O O . LEU A 1 86 ? -9.273 18.234 6.594 1 98.88 86 LEU A O 1
ATOM 696 N N . PHE A 1 87 ? -11.375 17.625 5.898 1 98.75 87 PHE A N 1
ATOM 697 C CA . PHE A 1 87 ? -11.273 18.438 4.691 1 98.75 87 PHE A CA 1
ATOM 698 C C . PHE A 1 87 ? -12.648 18.875 4.211 1 98.75 87 PHE A C 1
ATOM 700 O O . PHE A 1 87 ? -13.562 18.047 4.109 1 98.75 87 PHE A O 1
ATOM 707 N N . LYS A 1 88 ? -12.719 20.094 3.926 1 98.19 88 LYS A N 1
ATOM 708 C CA . LYS A 1 88 ? -13.961 20.641 3.389 1 98.19 88 LYS A CA 1
ATOM 709 C C . LYS A 1 88 ? -13.883 20.797 1.873 1 98.19 88 LYS A C 1
ATOM 711 O O . LYS A 1 88 ? -13.039 21.547 1.37 1 98.19 88 LYS A O 1
ATOM 716 N N . LEU A 1 89 ? -14.805 20.172 1.186 1 97.5 89 LEU A N 1
ATOM 717 C CA . LEU A 1 89 ? -14.883 20.281 -0.268 1 97.5 89 LEU A CA 1
ATOM 718 C C . LEU A 1 89 ? -15.508 21.609 -0.686 1 97.5 89 LEU A C 1
ATOM 720 O O . LEU A 1 89 ? -16.109 22.297 0.135 1 97.5 89 LEU A O 1
ATOM 724 N N . ALA A 1 90 ? -15.375 21.891 -2.021 1 94.5 90 ALA A N 1
ATOM 725 C CA . ALA A 1 90 ? -15.977 23.109 -2.566 1 94.5 90 ALA A CA 1
ATOM 726 C C . ALA A 1 90 ? -17.5 23.078 -2.418 1 94.5 90 ALA A C 1
ATOM 728 O O . ALA A 1 90 ? -18.125 24.125 -2.271 1 94.5 90 ALA A O 1
ATOM 729 N N . SER A 1 91 ? -18.078 21.938 -2.385 1 94.62 91 SER A N 1
ATOM 730 C CA . SER A 1 91 ? -19.531 21.766 -2.23 1 94.62 91 SER A CA 1
ATOM 731 C C . SER A 1 91 ? -19.953 22.016 -0.79 1 94.62 91 SER A C 1
ATOM 733 O O . SER A 1 91 ? -21.156 21.969 -0.48 1 94.62 91 SER A O 1
ATOM 735 N N . GLU A 1 92 ? -19.016 22.203 0.082 1 95.94 92 GLU A N 1
ATOM 736 C CA . GLU A 1 92 ? -19.234 22.406 1.511 1 95.94 92 GLU A CA 1
ATOM 737 C C . GLU A 1 92 ? -19.375 21.078 2.25 1 95.94 92 GLU A C 1
ATOM 739 O O . GLU A 1 92 ? -19.484 21.047 3.477 1 95.94 92 GLU A O 1
ATOM 744 N N . GLU A 1 93 ? -19.344 20.047 1.487 1 97.44 93 GLU A N 1
ATOM 745 C CA . GLU A 1 93 ? -19.281 18.719 2.109 1 97.44 93 GLU A CA 1
ATOM 746 C C . GLU A 1 93 ? -17.984 18.547 2.902 1 97.44 93 GLU A C 1
ATOM 748 O O . GLU A 1 93 ? -16.906 18.938 2.439 1 97.44 93 GLU A O 1
ATOM 753 N N . LEU A 1 94 ? -18.156 18 4.094 1 98.5 94 LEU A N 1
ATOM 754 C CA . LEU A 1 94 ? -16.984 17.75 4.922 1 98.5 94 LEU A CA 1
ATOM 755 C C . LEU A 1 94 ? -16.594 16.266 4.883 1 98.5 94 LEU A C 1
ATOM 757 O O . LEU A 1 94 ? -17.469 15.398 5.027 1 98.5 94 LEU A O 1
ATOM 761 N N . LEU A 1 95 ? -15.359 16.047 4.652 1 98.75 95 LEU A N 1
ATOM 762 C CA . LEU A 1 95 ? -14.812 14.703 4.719 1 98.75 95 LEU A CA 1
ATOM 763 C C . LEU A 1 95 ? -13.961 14.516 5.969 1 98.75 95 LEU A C 1
ATOM 765 O O . LEU A 1 95 ? -13.172 15.398 6.32 1 98.75 95 LEU A O 1
ATOM 769 N N . LEU A 1 96 ? -14.148 13.438 6.699 1 98.88 96 LEU A N 1
ATOM 770 C CA . LEU A 1 96 ? -13.297 13.023 7.805 1 98.88 96 LEU A CA 1
ATOM 771 C C . LEU A 1 96 ? -12.641 11.68 7.504 1 98.88 96 LEU A C 1
ATOM 773 O O . LEU A 1 96 ? -13.312 10.641 7.516 1 98.88 96 LEU A O 1
ATOM 777 N N . PHE A 1 97 ? -11.375 11.711 7.219 1 98.88 97 PHE A N 1
ATOM 778 C CA . PHE A 1 97 ? -10.594 10.5 7 1 98.88 97 PHE A CA 1
ATOM 779 C C . PHE A 1 97 ? -9.969 10.016 8.305 1 98.88 97 PHE A C 1
ATOM 781 O O . PHE A 1 97 ? -9.594 10.828 9.156 1 98.88 97 PHE A O 1
ATOM 788 N N . TYR A 1 98 ? -9.781 8.742 8.477 1 98.88 98 TYR A N 1
ATOM 789 C CA . TYR A 1 98 ? -9.062 8.156 9.602 1 98.88 98 TYR A CA 1
ATOM 790 C C . TYR A 1 98 ? -8.727 6.695 9.336 1 98.88 98 TYR A C 1
ATOM 792 O O . TYR A 1 98 ? -9.039 6.164 8.266 1 98.88 98 TYR A O 1
ATOM 800 N N . LYS A 1 99 ? -7.98 6.086 10.25 1 98.75 99 LYS A N 1
ATOM 801 C CA . LYS A 1 99 ? -7.539 4.703 10.094 1 98.75 99 LYS A CA 1
ATOM 802 C C . LYS A 1 99 ? -8.008 3.838 11.258 1 98.75 99 LYS A C 1
ATOM 804 O O . LYS A 1 99 ? -8.133 4.32 12.391 1 98.75 99 LYS A O 1
ATOM 809 N N . VAL A 1 100 ? -8.234 2.6 10.938 1 98.75 100 VAL A N 1
ATOM 810 C CA . VAL A 1 100 ? -8.578 1.604 11.945 1 98.75 100 VAL A CA 1
ATOM 811 C C . VAL A 1 100 ? -7.633 0.41 11.836 1 98.75 100 VAL A C 1
ATOM 813 O O . VAL A 1 100 ? -7.363 -0.079 10.734 1 98.75 100 VAL A O 1
ATOM 816 N N . GLY A 1 101 ? -7.055 0.004 12.93 1 98.5 101 GLY A N 1
ATOM 817 C CA . GLY A 1 101 ? -6.168 -1.149 12.969 1 98.5 101 GLY A CA 1
ATOM 818 C C . GLY A 1 101 ? -5.328 -1.215 14.227 1 98.5 101 GLY A C 1
ATOM 819 O O . GLY A 1 101 ? -5.012 -0.183 14.828 1 98.5 101 GLY A O 1
ATOM 820 N N . GLN A 1 102 ? -4.793 -2.352 14.57 1 97.75 102 GLN A N 1
ATOM 821 C CA . GLN A 1 102 ? -4.094 -2.576 15.836 1 97.75 102 GLN A CA 1
ATOM 822 C C . GLN A 1 102 ? -2.746 -1.863 15.852 1 97.75 102 GLN A C 1
ATOM 824 O O . GLN A 1 102 ? -2.266 -1.461 16.922 1 97.75 102 GLN A O 1
ATOM 829 N N . GLU A 1 103 ? -2.117 -1.854 14.672 1 96.56 103 GLU A N 1
ATOM 830 C CA . GLU A 1 103 ? -0.841 -1.17 14.484 1 96.56 103 GLU A CA 1
ATOM 831 C C . GLU A 1 103 ? -0.769 -0.506 13.117 1 96.56 103 GLU A C 1
ATOM 833 O O . GLU A 1 103 ? -1.597 -0.777 12.242 1 96.56 103 GLU A O 1
ATOM 838 N N . VAL A 1 104 ? 0.199 0.332 12.961 1 96.12 104 VAL A N 1
ATOM 839 C CA . VAL A 1 104 ? 0.316 1.178 11.781 1 96.12 104 VAL A CA 1
ATOM 840 C C . VAL A 1 104 ? 0.294 0.312 10.516 1 96.12 104 VAL A C 1
ATOM 842 O O . VAL A 1 104 ? -0.363 0.656 9.531 1 96.12 104 VAL A O 1
ATOM 845 N N . GLN A 1 105 ? 0.927 -0.835 10.555 1 96.44 105 GLN A N 1
ATOM 846 C CA . GLN A 1 105 ? 1.06 -1.679 9.375 1 96.44 105 GLN A CA 1
ATOM 847 C C . GLN A 1 105 ? -0.261 -2.367 9.039 1 96.44 105 GLN A C 1
ATOM 849 O O . GLN A 1 105 ? -0.431 -2.893 7.938 1 96.44 105 GLN A O 1
ATOM 854 N N . LYS A 1 106 ? -1.232 -2.369 9.953 1 97.38 106 LYS A N 1
ATOM 855 C CA . LYS A 1 106 ? -2.5 -3.07 9.766 1 97.38 106 LYS A CA 1
ATOM 856 C C . LYS A 1 106 ? -3.621 -2.094 9.43 1 97.38 106 LYS A C 1
ATOM 858 O O . LYS A 1 106 ? -4.777 -2.496 9.273 1 97.38 106 LYS A O 1
ATOM 863 N N . TRP A 1 107 ? -3.328 -0.891 9.234 1 98.19 107 TRP A N 1
ATOM 864 C CA . TRP A 1 107 ? -4.312 0.17 9.047 1 98.19 107 TRP A CA 1
ATOM 865 C C . TRP A 1 107 ? -5.191 -0.109 7.836 1 98.19 107 TRP A C 1
ATOM 867 O O . TRP A 1 107 ? -4.691 -0.474 6.77 1 98.19 107 TRP A O 1
ATOM 877 N N . SER A 1 108 ? -6.465 0.049 8.031 1 98.5 108 SER A N 1
ATOM 878 C CA . SER A 1 108 ? -7.418 0.264 6.945 1 98.5 108 SER A CA 1
ATOM 879 C C . SER A 1 108 ? -7.957 1.69 6.961 1 98.5 108 SER A C 1
ATOM 881 O O . SER A 1 108 ? -8.281 2.229 8.023 1 98.5 108 SER A O 1
ATOM 883 N N . GLY A 1 109 ? -8.039 2.26 5.777 1 98.38 109 GLY A N 1
ATOM 884 C CA . GLY A 1 109 ? -8.562 3.611 5.68 1 98.38 109 GLY A CA 1
ATOM 885 C C . GLY A 1 109 ? -10.078 3.668 5.754 1 98.38 109 GLY A C 1
ATOM 886 O O . GLY A 1 109 ? -10.766 2.809 5.195 1 98.38 109 GLY A O 1
ATOM 887 N N . CYS A 1 110 ? -10.555 4.695 6.41 1 98.56 110 CYS A N 1
ATOM 888 C CA . CYS A 1 110 ? -11.984 4.934 6.559 1 98.56 110 CYS A CA 1
ATOM 889 C C . CYS A 1 110 ? -12.312 6.41 6.379 1 98.56 110 CYS A C 1
ATOM 891 O O . CYS A 1 110 ? -11.414 7.258 6.414 1 98.56 110 CYS A O 1
ATOM 893 N N . MET A 1 111 ? -13.648 6.602 6.199 1 98.5 111 MET A N 1
ATOM 894 C CA . MET A 1 111 ? -14.078 7.988 6.062 1 98.5 111 MET A CA 1
ATOM 895 C C . MET A 1 111 ? -15.531 8.148 6.504 1 98.5 111 MET A C 1
ATOM 897 O O . MET A 1 111 ? -16.312 7.199 6.445 1 98.5 111 MET A O 1
ATOM 901 N N . LYS A 1 112 ? -15.844 9.281 6.977 1 98.75 112 LYS A N 1
ATOM 902 C CA . LYS A 1 112 ? -17.219 9.742 7.188 1 98.75 112 LYS A CA 1
ATOM 903 C C . LYS A 1 112 ? -17.453 11.078 6.496 1 98.75 112 LYS A C 1
ATOM 905 O O . LYS A 1 112 ? -16.5 11.805 6.188 1 98.75 112 LYS A O 1
ATOM 910 N N . ARG A 1 113 ? -18.703 11.406 6.301 1 98.69 113 ARG A N 1
ATOM 911 C CA . ARG A 1 113 ? -19.094 12.641 5.621 1 98.69 113 ARG A CA 1
ATOM 912 C C . ARG A 1 113 ? -20.078 13.438 6.457 1 98.69 113 ARG A C 1
ATOM 914 O O . ARG A 1 113 ? -20.906 12.867 7.176 1 98.69 113 ARG A O 1
ATOM 921 N N . SER A 1 114 ? -19.984 14.688 6.375 1 98.81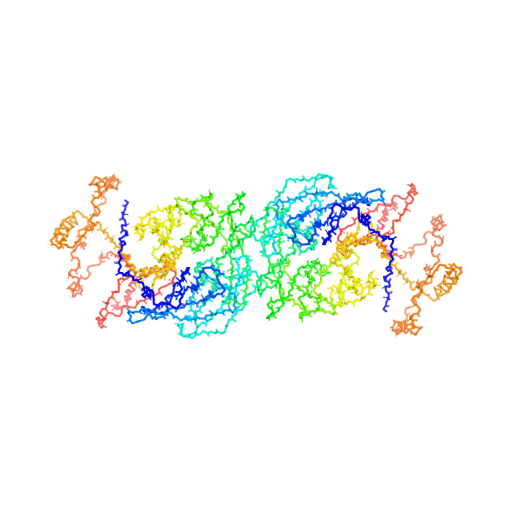 114 SER A N 1
ATOM 922 C CA . SER A 1 114 ? -20.969 15.586 6.961 1 98.81 114 SER A CA 1
ATOM 923 C C . SER A 1 114 ? -21.469 16.609 5.941 1 98.81 114 SER A C 1
ATOM 925 O O . SER A 1 114 ? -20.672 17.141 5.156 1 98.81 114 SER A O 1
ATOM 927 N N . TYR A 1 115 ? -22.766 16.891 6.027 1 98.12 115 TYR A N 1
ATOM 928 C CA . TYR A 1 115 ? -23.375 17.844 5.113 1 98.12 115 TYR A CA 1
ATOM 929 C C . TYR A 1 115 ? -23.938 19.047 5.875 1 98.12 115 TYR A C 1
ATOM 931 O O . TYR A 1 115 ? -24.609 19.906 5.293 1 98.12 115 TYR A O 1
ATOM 939 N N . ASP A 1 116 ? -23.672 19.078 7.156 1 98.12 116 ASP A N 1
ATOM 940 C CA . ASP A 1 116 ? -24.219 20.141 8 1 98.12 116 ASP A CA 1
ATOM 941 C C . ASP A 1 116 ? -23.141 20.734 8.906 1 98.12 116 ASP A C 1
ATOM 943 O O . ASP A 1 116 ? -23.375 20.938 10.102 1 98.12 116 ASP A O 1
ATOM 947 N N . LYS A 1 117 ? -21.953 20.875 8.383 1 97.44 117 LYS A N 1
ATOM 948 C CA . LYS A 1 117 ? -20.828 21.562 9.023 1 97.44 117 LYS A CA 1
ATOM 949 C C . LYS A 1 117 ? -20.344 20.797 10.258 1 97.44 117 LYS A C 1
ATOM 951 O O . LYS A 1 117 ? -19.969 21.406 11.266 1 97.44 117 LYS A O 1
ATOM 956 N N . GLY A 1 118 ? -20.484 19.484 10.258 1 97.88 118 GLY A N 1
ATOM 957 C CA . GLY A 1 118 ? -19.875 18.625 11.266 1 97.88 118 GLY A CA 1
ATOM 958 C C . GLY A 1 118 ? -20.812 18.297 12.406 1 97.88 118 GLY A C 1
ATOM 959 O O . GLY A 1 118 ? -20.391 17.703 13.406 1 97.88 118 GLY A O 1
ATOM 960 N N . VAL A 1 119 ? -22.062 18.641 12.266 1 97.38 119 VAL A N 1
ATOM 961 C CA . VAL A 1 119 ? -23.031 18.359 13.32 1 97.38 119 VAL A CA 1
ATOM 962 C C . VAL A 1 119 ? -23.391 16.875 13.32 1 97.38 119 VAL A C 1
ATOM 964 O O . VAL A 1 119 ? -23.453 16.25 14.375 1 97.38 119 VAL A O 1
ATOM 967 N N . THR A 1 120 ? -23.672 16.391 12.148 1 98.12 120 THR A N 1
ATOM 968 C CA . THR A 1 120 ? -23.938 14.969 12 1 98.12 120 THR A CA 1
ATOM 969 C C . THR A 1 120 ? -23.031 14.352 10.945 1 98.12 120 THR A C 1
ATOM 971 O O . THR A 1 120 ? -22.516 15.055 10.07 1 98.12 120 THR A O 1
ATOM 974 N N . TRP A 1 121 ? -22.844 13.086 11.148 1 98.56 121 TRP A N 1
ATOM 975 C CA . TRP A 1 121 ? -21.938 12.375 10.258 1 98.56 121 TRP A CA 1
ATOM 976 C C . TRP A 1 121 ? -22.594 11.117 9.703 1 98.56 121 TRP A C 1
ATOM 978 O O . TRP A 1 121 ? -23.391 10.469 10.391 1 98.56 121 TRP A O 1
ATOM 988 N N . SER A 1 122 ? -22.234 10.805 8.492 1 98.31 122 SER A N 1
ATOM 989 C CA . SER A 1 122 ? -22.703 9.578 7.852 1 98.31 122 SER A CA 1
ATOM 990 C C . SER A 1 122 ? -22.141 8.344 8.547 1 98.31 122 SER A C 1
ATOM 992 O O . SER A 1 122 ? -21.281 8.453 9.422 1 98.31 122 SER A O 1
ATOM 994 N N . LYS A 1 123 ? -22.672 7.195 8.086 1 97.94 123 LYS A N 1
ATOM 995 C CA . LYS A 1 123 ? -22.031 5.941 8.477 1 97.94 123 LYS A CA 1
ATOM 996 C C . LYS A 1 123 ? -20.609 5.855 7.934 1 97.94 123 LYS A C 1
ATOM 998 O O . LYS A 1 123 ? -20.281 6.52 6.949 1 97.94 123 LYS A O 1
ATOM 1003 N N . ARG A 1 124 ? -19.844 5.055 8.617 1 98.19 124 ARG A N 1
ATOM 1004 C CA . ARG A 1 124 ? -18.469 4.852 8.195 1 98.19 124 ARG A CA 1
ATOM 1005 C C . ARG A 1 124 ? -18.406 4.242 6.797 1 98.19 124 ARG A C 1
ATOM 1007 O O . ARG A 1 124 ? -19.125 3.287 6.5 1 98.19 124 ARG A O 1
ATOM 1014 N N . GLU A 1 125 ? -17.594 4.809 6.004 1 97.56 125 GLU A N 1
ATOM 1015 C CA . GLU A 1 125 ? -17.234 4.242 4.711 1 97.56 125 GLU A CA 1
ATOM 1016 C C . GLU A 1 125 ? -15.844 3.615 4.746 1 97.56 125 GLU A C 1
ATOM 1018 O O . GLU A 1 125 ? -14.883 4.246 5.195 1 97.56 125 GLU A O 1
ATOM 1023 N N . GLN A 1 126 ? -15.766 2.346 4.305 1 97.31 126 GLN A N 1
ATOM 1024 C CA . GLN A 1 126 ? -14.477 1.688 4.156 1 97.31 126 GLN A CA 1
ATOM 1025 C C . GLN A 1 126 ? -13.812 2.068 2.836 1 97.31 126 GLN A C 1
ATOM 1027 O O . GLN A 1 126 ? -14.406 1.912 1.769 1 97.31 126 GLN A O 1
ATOM 1032 N N . LEU A 1 127 ? -12.586 2.586 2.926 1 97.88 127 LEU A N 1
ATOM 1033 C CA . LEU A 1 127 ? -11.867 2.887 1.693 1 97.88 127 LEU A CA 1
ATOM 1034 C C . LEU A 1 127 ? -11.383 1.605 1.02 1 97.88 127 LEU A C 1
ATOM 1036 O O . LEU A 1 127 ? -11.219 0.576 1.678 1 97.88 127 LEU A O 1
ATOM 1040 N N . PRO A 1 128 ? -11.141 1.705 -0.313 1 97 128 PRO A N 1
ATOM 1041 C CA . PRO A 1 128 ? -10.703 0.508 -1.031 1 97 128 PRO A CA 1
ATOM 1042 C C . PRO A 1 128 ? -9.359 -0.026 -0.52 1 97 128 PRO A C 1
ATOM 1044 O O . PRO A 1 128 ? -8.602 0.711 0.108 1 97 128 PRO A O 1
ATOM 1047 N N . PRO A 1 129 ? -9.086 -1.32 -0.835 1 97.19 129 PRO A N 1
ATOM 1048 C CA . PRO A 1 129 ? -7.855 -1.927 -0.328 1 97.19 129 PRO A CA 1
ATOM 1049 C C . PRO A 1 129 ? -6.602 -1.173 -0.768 1 97.19 129 PRO A C 1
ATOM 1051 O O . PRO A 1 129 ? -6.453 -0.85 -1.949 1 97.19 129 PRO A O 1
ATOM 1054 N N . GLY A 1 130 ? -5.754 -0.919 0.258 1 96.69 130 GLY A N 1
ATOM 1055 C CA . GLY A 1 130 ? -4.488 -0.274 -0.042 1 96.69 130 GLY A CA 1
ATOM 1056 C C . GLY A 1 130 ? -4.574 1.241 -0.038 1 96.69 130 GLY A C 1
ATOM 1057 O O . GLY A 1 130 ? -3.551 1.926 -0.114 1 96.69 130 GLY A O 1
ATOM 1058 N N . ILE A 1 131 ? -5.754 1.746 0.016 1 98.12 131 ILE A N 1
ATOM 1059 C CA . ILE A 1 131 ? -5.969 3.186 0.128 1 98.12 131 ILE A CA 1
ATOM 1060 C C . ILE A 1 131 ? -6.195 3.561 1.591 1 98.12 131 ILE A C 1
ATOM 1062 O O . ILE A 1 131 ? -7.113 3.043 2.234 1 98.12 131 ILE A O 1
ATOM 1066 N N . LEU A 1 132 ? -5.422 4.469 2.109 1 98.12 132 LEU A N 1
ATOM 1067 C CA . LEU A 1 132 ? -5.523 4.863 3.51 1 98.12 132 LEU A CA 1
ATOM 1068 C C . LEU A 1 132 ? -6.227 6.211 3.645 1 98.12 132 LEU A C 1
ATOM 1070 O O . LEU A 1 132 ? -6.84 6.496 4.676 1 98.12 132 LEU A O 1
ATOM 1074 N N . GLY A 1 133 ? -6.172 6.969 2.578 1 98.12 133 GLY A N 1
ATOM 1075 C CA . GLY A 1 133 ? -6.473 8.383 2.725 1 98.12 133 GLY A CA 1
ATOM 1076 C C . GLY A 1 133 ? -5.328 9.18 3.318 1 98.12 133 GLY A C 1
ATOM 1077 O O . GLY A 1 133 ? -4.289 8.617 3.666 1 98.12 133 GLY A O 1
ATOM 1078 N N . PRO A 1 134 ? -5.586 10.492 3.398 1 98.56 134 PRO A N 1
ATOM 1079 C CA . PRO A 1 134 ? -4.48 11.32 3.889 1 98.56 134 PRO A CA 1
ATOM 1080 C C . PRO A 1 134 ? -4.102 11.008 5.332 1 98.56 134 PRO A C 1
ATOM 1082 O O . PRO A 1 134 ? -4.977 10.844 6.184 1 98.56 134 PRO A O 1
ATOM 1085 N N . SER A 1 135 ? -2.863 10.836 5.637 1 93.38 135 SER A N 1
ATOM 1086 C CA . SER A 1 135 ? -2.252 10.578 6.934 1 93.38 135 SER A CA 1
ATOM 1087 C C . SER A 1 135 ? -0.932 11.328 7.082 1 93.38 135 SER A C 1
ATOM 1089 O O . SER A 1 135 ? 0.063 10.969 6.449 1 93.38 135 SER A O 1
ATOM 1091 N N . LYS A 1 136 ? -0.949 12.25 7.832 1 95.25 136 LYS A N 1
ATOM 1092 C CA . LYS A 1 136 ? -1.947 12.828 8.727 1 95.25 136 LYS A CA 1
ATOM 1093 C C . LYS A 1 136 ? -2.324 14.242 8.281 1 95.25 136 LYS A C 1
ATOM 1095 O O . LYS A 1 136 ? -3.105 14.922 8.953 1 95.25 136 LYS A O 1
ATOM 1100 N N . ASN A 1 137 ? -1.733 14.633 7.129 1 98.56 137 ASN A N 1
ATOM 1101 C CA . ASN A 1 137 ? -1.911 16.016 6.711 1 98.56 137 ASN A CA 1
ATOM 1102 C C . ASN A 1 137 ? -3.105 16.172 5.777 1 98.56 137 ASN A C 1
ATOM 1104 O O . ASN A 1 137 ? -3.449 15.25 5.043 1 98.56 137 ASN A O 1
ATOM 1108 N N . LYS A 1 138 ? -3.686 17.359 5.805 1 98.69 138 LYS A N 1
ATOM 1109 C CA . LYS A 1 138 ? -4.824 17.641 4.938 1 98.69 138 LYS A CA 1
ATOM 1110 C C . LYS A 1 138 ? -4.434 17.531 3.465 1 98.69 138 LYS A C 1
ATOM 1112 O O . LYS A 1 138 ? -3.314 17.875 3.086 1 98.69 138 LYS A O 1
ATOM 1117 N N . PRO A 1 139 ? -5.398 17.094 2.619 1 98.5 139 PRO A N 1
ATOM 1118 C CA . PRO A 1 139 ? -5.148 17.078 1.177 1 98.5 139 PRO A CA 1
ATOM 1119 C C . PRO A 1 139 ? -5.238 18.469 0.54 1 98.5 139 PRO A C 1
ATOM 1121 O O . PRO A 1 139 ? -5.531 19.438 1.227 1 98.5 139 PRO A O 1
ATOM 1124 N N . ILE A 1 140 ? -4.918 18.531 -0.708 1 97.25 140 ILE A N 1
ATOM 1125 C CA . ILE A 1 140 ? -5.191 19.75 -1.462 1 97.25 140 ILE A CA 1
ATOM 1126 C C . ILE A 1 140 ? -6.164 19.438 -2.6 1 97.25 140 ILE A C 1
ATOM 1128 O O . ILE A 1 140 ? -6.105 18.375 -3.205 1 97.25 140 ILE A O 1
ATOM 1132 N N . LEU A 1 141 ? -7.062 20.312 -2.76 1 97 141 LEU A N 1
ATOM 1133 C CA . LEU A 1 141 ? -8.031 20.234 -3.848 1 97 141 LEU A CA 1
ATOM 1134 C C . LEU A 1 141 ? -7.578 21.094 -5.035 1 97 141 LEU A C 1
ATOM 1136 O O . LEU A 1 141 ? -7.422 22.297 -4.91 1 97 141 LEU A O 1
ATOM 1140 N N . LEU A 1 142 ? -7.453 20.453 -6.129 1 95.81 142 LEU A N 1
ATOM 1141 C CA . LEU A 1 142 ? -7.016 21.156 -7.328 1 95.81 142 LEU A CA 1
ATOM 1142 C C . LEU A 1 142 ? -8.203 21.797 -8.047 1 95.81 142 LEU A C 1
ATOM 1144 O O . LEU A 1 142 ? -9.352 21.422 -7.812 1 95.81 142 LEU A O 1
ATOM 1148 N N . GLU A 1 143 ? -7.875 22.703 -8.961 1 92.5 143 GLU A N 1
ATOM 1149 C CA . GLU A 1 143 ? -8.914 23.406 -9.711 1 92.5 143 GLU A CA 1
ATOM 1150 C C . GLU A 1 143 ? -9.719 22.438 -10.578 1 92.5 143 GLU A C 1
ATOM 1152 O O . GLU A 1 143 ? -10.914 22.641 -10.797 1 92.5 143 GLU A O 1
ATOM 1157 N N . ASN A 1 144 ? -9.102 21.422 -10.977 1 92.5 144 ASN A N 1
ATOM 1158 C CA . ASN A 1 144 ? -9.773 20.484 -11.859 1 92.5 144 ASN A CA 1
ATOM 1159 C C . ASN A 1 144 ? -10.609 19.469 -11.078 1 92.5 144 ASN A C 1
ATOM 1161 O O . ASN A 1 144 ? -11.148 18.531 -11.648 1 92.5 144 ASN A O 1
ATOM 1165 N N . GLY A 1 145 ? -10.594 19.594 -9.812 1 94.44 145 GLY A N 1
ATOM 1166 C CA . GLY A 1 145 ? -11.461 18.766 -8.992 1 94.44 145 GLY A CA 1
ATOM 1167 C C . GLY A 1 145 ? -10.75 17.578 -8.375 1 94.44 145 GLY A C 1
ATOM 1168 O O . GLY A 1 145 ? -11.328 16.859 -7.551 1 94.44 145 GLY A O 1
ATOM 1169 N N . LEU A 1 146 ? -9.508 17.375 -8.703 1 96.81 146 LEU A N 1
ATOM 1170 C CA . LEU A 1 146 ? -8.75 16.281 -8.117 1 96.81 146 LEU A CA 1
ATOM 1171 C C . LEU A 1 146 ? -8.352 16.594 -6.684 1 96.81 146 LEU A C 1
ATOM 1173 O O . LEU A 1 146 ? -7.91 17.719 -6.387 1 96.81 146 LEU A O 1
ATOM 1177 N N . LEU A 1 147 ? -8.641 15.672 -5.84 1 98.19 147 LEU A N 1
ATOM 1178 C CA . LEU A 1 147 ? -8.172 15.75 -4.461 1 98.19 147 LEU A CA 1
ATOM 1179 C C . LEU A 1 147 ? -6.898 14.938 -4.273 1 98.19 147 LEU A C 1
ATOM 1181 O O . LEU A 1 147 ? -6.902 13.719 -4.465 1 98.19 147 LEU A O 1
ATOM 1185 N N . LEU A 1 148 ? -5.758 15.57 -3.941 1 98.31 148 LEU A N 1
ATOM 1186 C CA . LEU A 1 148 ? -4.48 14.906 -3.711 1 98.31 148 LEU A CA 1
ATOM 1187 C C . LEU A 1 148 ? -4.281 14.609 -2.229 1 98.31 148 LEU A C 1
ATOM 1189 O O . LEU A 1 148 ? -4.117 15.531 -1.425 1 98.31 148 LEU A O 1
ATOM 1193 N N . CYS A 1 149 ? -4.285 13.336 -1.909 1 98.75 149 CYS A N 1
ATOM 1194 C CA . CYS A 1 149 ? -4.191 12.875 -0.528 1 98.75 149 CYS A CA 1
ATOM 1195 C C . CYS A 1 149 ? -2.854 12.188 -0.272 1 98.75 149 CYS A C 1
ATOM 1197 O O . CYS A 1 149 ? -2.607 11.094 -0.777 1 98.75 149 CYS A O 1
ATOM 1199 N N . GLY A 1 150 ? -2.037 12.859 0.549 1 98.62 150 GLY A N 1
ATOM 1200 C CA . GLY A 1 150 ? -0.773 12.234 0.905 1 98.62 150 GLY A CA 1
ATOM 1201 C C . GLY A 1 150 ? -0.92 11.133 1.942 1 98.62 150 GLY A C 1
ATOM 1202 O O . GLY A 1 150 ? -1.613 11.312 2.945 1 98.62 150 GLY A O 1
ATOM 1203 N N . SER A 1 151 ? -0.33 9.984 1.673 1 98.44 151 SER A N 1
ATOM 1204 C CA . SER A 1 151 ? -0.311 8.859 2.605 1 98.44 151 SER A CA 1
ATOM 1205 C C . SER A 1 151 ? 1.097 8.297 2.766 1 98.44 151 SER A C 1
ATOM 1207 O O . SER A 1 151 ? 2.059 8.859 2.236 1 98.44 151 SER A O 1
ATOM 1209 N N . SER A 1 152 ? 1.239 7.273 3.682 1 98.06 152 SER A N 1
ATOM 1210 C CA . SER A 1 152 ? 2.541 6.66 3.914 1 98.06 152 SER A CA 1
ATOM 1211 C C . SER A 1 152 ? 2.414 5.156 4.121 1 98.06 152 SER A C 1
ATOM 1213 O O . SER A 1 152 ? 1.352 4.664 4.512 1 98.06 152 SER A O 1
ATOM 1215 N N . VAL A 1 153 ? 3.438 4.52 3.799 1 96.62 153 VAL A N 1
ATOM 1216 C CA . VAL A 1 153 ? 3.609 3.107 4.129 1 96.62 153 VAL A CA 1
ATOM 1217 C C . VAL A 1 153 ? 4.797 2.941 5.074 1 96.62 153 VAL A C 1
ATOM 1219 O O . VAL A 1 153 ? 5.855 3.543 4.867 1 96.62 153 VAL A O 1
ATOM 1222 N N . GLU A 1 154 ? 4.602 2.164 6.145 1 96.69 154 GLU A N 1
ATOM 1223 C CA . GLU A 1 154 ? 5.637 1.888 7.137 1 96.69 154 GLU A CA 1
ATOM 1224 C C . GLU A 1 154 ? 5.781 0.389 7.379 1 96.69 154 GLU A C 1
ATOM 1226 O O . GLU A 1 154 ? 5.543 -0.092 8.484 1 96.69 154 GLU A O 1
ATOM 1231 N N . SER A 1 155 ? 6.312 -0.297 6.469 1 96.88 155 SER A N 1
ATOM 1232 C CA . SER A 1 155 ? 6.469 -1.742 6.594 1 96.88 155 SER A CA 1
ATOM 1233 C C . SER A 1 155 ? 7.742 -2.096 7.352 1 96.88 155 SER A C 1
ATOM 1235 O O . SER A 1 155 ? 8.367 -1.229 7.965 1 96.88 155 SER A O 1
ATOM 1237 N N . TRP A 1 156 ? 8.117 -3.396 7.445 1 97.06 156 TRP A N 1
ATOM 1238 C CA . TRP A 1 156 ? 9.195 -3.93 8.266 1 97.06 156 TRP A CA 1
ATOM 1239 C C . TRP A 1 156 ? 10.492 -3.166 8.023 1 97.06 156 TRP A C 1
ATOM 1241 O O . TRP A 1 156 ? 11.164 -2.75 8.977 1 97.06 156 TRP A O 1
ATOM 1251 N N . ASN A 1 157 ? 10.82 -2.9 6.844 1 96.5 157 ASN A N 1
ATOM 1252 C CA . ASN A 1 157 ? 12.094 -2.254 6.539 1 96.5 157 ASN A CA 1
ATOM 1253 C C . ASN A 1 157 ? 11.961 -1.28 5.371 1 96.5 157 ASN A C 1
ATOM 1255 O O . ASN A 1 157 ? 12.891 -1.13 4.574 1 96.5 157 ASN A O 1
ATOM 1259 N N . SER A 1 158 ? 10.828 -0.687 5.281 1 96.25 158 SER A N 1
ATOM 1260 C CA . SER A 1 158 ? 10.617 0.188 4.133 1 96.25 158 SER A CA 1
ATOM 1261 C C . SER A 1 158 ? 9.539 1.23 4.418 1 96.25 158 SER A C 1
ATOM 1263 O O . SER A 1 158 ? 8.352 0.907 4.465 1 96.25 158 SER A O 1
ATOM 1265 N N . TRP A 1 159 ? 9.992 2.484 4.559 1 97.56 159 TRP A N 1
ATOM 1266 C CA . TRP A 1 159 ? 9.094 3.613 4.797 1 97.56 159 TRP A CA 1
ATOM 1267 C C . TRP A 1 159 ? 9.086 4.566 3.605 1 97.56 159 TRP A C 1
ATOM 1269 O O . TRP A 1 159 ? 10.148 4.891 3.059 1 97.56 159 TRP A O 1
ATOM 1279 N N . GLY A 1 160 ? 8.016 4.988 3.188 1 98.31 160 GLY A N 1
ATOM 1280 C CA . GLY A 1 160 ? 7.875 5.961 2.115 1 98.31 160 GLY A CA 1
ATOM 1281 C C . GLY A 1 160 ? 6.469 6.523 2.004 1 98.31 160 GLY A C 1
ATOM 1282 O O . GLY A 1 160 ? 5.555 6.059 2.684 1 98.31 160 GLY A O 1
ATOM 1283 N N . ALA A 1 161 ? 6.363 7.508 1.178 1 98.62 161 ALA A N 1
ATOM 1284 C CA . ALA A 1 161 ? 5.086 8.203 1.027 1 98.62 161 ALA A CA 1
ATOM 1285 C C . ALA A 1 161 ? 4.469 7.918 -0.339 1 98.62 161 ALA A C 1
ATOM 1287 O O . ALA A 1 161 ? 5.129 7.379 -1.229 1 98.62 161 ALA A O 1
ATOM 1288 N N . TRP A 1 162 ? 3.221 8.195 -0.422 1 98.5 162 TRP A N 1
ATOM 1289 C CA . TRP A 1 162 ? 2.439 8.062 -1.647 1 98.5 162 TRP A CA 1
ATOM 1290 C C . TRP A 1 162 ? 1.439 9.211 -1.778 1 98.5 162 TRP A C 1
ATOM 1292 O O . TRP A 1 162 ? 1.108 9.867 -0.79 1 98.5 162 TRP A O 1
ATOM 1302 N N . MET A 1 163 ? 1.031 9.406 -3.033 1 98.5 163 MET A N 1
ATOM 1303 C CA . MET A 1 163 ? -0.07 10.328 -3.314 1 98.5 163 MET A CA 1
ATOM 1304 C C . MET A 1 163 ? -1.295 9.57 -3.814 1 98.5 163 MET A C 1
ATOM 1306 O O . MET A 1 163 ? -1.286 9.031 -4.922 1 98.5 163 MET A O 1
ATOM 1310 N N . GLU A 1 164 ? -2.322 9.516 -2.98 1 98.44 164 GLU A N 1
ATOM 1311 C CA . GLU A 1 164 ? -3.59 8.891 -3.342 1 98.44 164 GLU A CA 1
ATOM 1312 C C . GLU A 1 164 ? -4.59 9.922 -3.85 1 98.44 164 GLU A C 1
ATOM 1314 O O . GLU A 1 164 ? -4.945 10.859 -3.127 1 98.44 164 GLU A O 1
ATOM 1319 N N . VAL A 1 165 ? -5.086 9.695 -5.09 1 98.06 165 VAL A N 1
ATOM 1320 C CA . VAL A 1 165 ? -5.828 10.75 -5.766 1 98.06 165 VAL A CA 1
ATOM 1321 C C . VAL A 1 165 ? -7.25 10.281 -6.062 1 98.06 165 VAL A C 1
ATOM 1323 O O . VAL A 1 165 ? -7.457 9.148 -6.5 1 98.06 165 VAL A O 1
ATOM 1326 N N . THR A 1 166 ? -8.219 11.109 -5.793 1 97.94 166 THR A N 1
ATOM 1327 C CA . THR A 1 166 ? -9.617 10.828 -6.098 1 97.94 166 THR A CA 1
ATOM 1328 C C . THR A 1 166 ? -10.266 12.008 -6.816 1 97.94 166 THR A C 1
ATOM 1330 O O . THR A 1 166 ? -10 13.164 -6.48 1 97.94 166 THR A O 1
ATOM 1333 N N . ALA A 1 167 ? -11.117 11.727 -7.797 1 96.06 167 ALA A N 1
ATOM 1334 C CA . ALA A 1 167 ? -11.828 12.75 -8.562 1 96.06 167 ALA A CA 1
ATOM 1335 C C . ALA A 1 167 ? -13.289 12.852 -8.125 1 96.06 167 ALA A C 1
ATOM 1337 O O . ALA A 1 167 ? -14.023 13.719 -8.594 1 96.06 167 ALA A O 1
ATOM 1338 N N . ASP A 1 168 ? -13.68 11.969 -7.25 1 96.12 168 ASP A N 1
ATOM 1339 C CA . ASP A 1 168 ? -15.094 11.883 -6.887 1 96.12 168 ASP A CA 1
ATOM 1340 C C . ASP A 1 168 ? -15.266 11.812 -5.371 1 96.12 168 ASP A C 1
ATOM 1342 O O . ASP A 1 168 ? -16.094 11.047 -4.867 1 96.12 168 ASP A O 1
ATOM 1346 N N . ALA A 1 169 ? -14.406 12.477 -4.715 1 94.25 169 ALA A N 1
ATOM 1347 C CA . ALA A 1 169 ? -14.492 12.688 -3.27 1 94.25 169 ALA A CA 1
ATOM 1348 C C . ALA A 1 169 ? -14.391 11.367 -2.518 1 94.25 169 ALA A C 1
ATOM 1350 O O . ALA A 1 169 ? -15.102 11.156 -1.53 1 94.25 169 ALA A O 1
ATOM 1351 N N . GLY A 1 170 ? -13.625 10.43 -3.014 1 94 170 GLY A N 1
ATOM 1352 C CA . GLY A 1 170 ? -13.273 9.25 -2.236 1 94 170 GLY A CA 1
ATOM 1353 C C . GLY A 1 170 ? -13.984 7.992 -2.711 1 94 170 GLY A C 1
ATOM 1354 O O . GLY A 1 170 ? -13.867 6.938 -2.086 1 94 170 GLY A O 1
ATOM 1355 N N . ARG A 1 171 ? -14.641 8.031 -3.811 1 91.06 171 ARG A N 1
ATOM 1356 C CA . ARG A 1 171 ? -15.336 6.852 -4.312 1 91.06 171 ARG A CA 1
ATOM 1357 C C . ARG A 1 171 ? -14.414 5.984 -5.156 1 91.06 171 ARG A C 1
ATOM 1359 O O . ARG A 1 171 ? -14.523 4.758 -5.148 1 91.06 171 ARG A O 1
ATOM 1366 N N . SER A 1 172 ? -13.602 6.617 -5.926 1 92.94 172 SER A N 1
ATOM 1367 C CA . SER A 1 172 ? -12.578 5.918 -6.691 1 92.94 172 SER A CA 1
ATOM 1368 C C . SER A 1 172 ? -11.211 6.566 -6.5 1 92.94 172 SER A C 1
ATOM 1370 O O . SER A 1 172 ? -11.117 7.762 -6.219 1 92.94 172 SER A O 1
ATOM 1372 N N . TRP A 1 173 ? -10.18 5.719 -6.715 1 96.25 173 TRP A N 1
ATOM 1373 C CA . TRP A 1 173 ? -8.867 6.199 -6.316 1 96.25 173 TRP A CA 1
ATOM 1374 C C . TRP A 1 173 ? -7.797 5.746 -7.305 1 96.25 173 TRP A C 1
ATOM 1376 O O . TRP A 1 173 ? -7.953 4.719 -7.973 1 96.25 173 TRP A O 1
ATOM 1386 N N . ARG A 1 174 ? -6.789 6.543 -7.383 1 95.12 174 ARG A N 1
ATOM 1387 C CA . ARG A 1 174 ? -5.508 6.184 -7.988 1 95.12 174 ARG A CA 1
ATOM 1388 C C . ARG A 1 174 ? -4.355 6.445 -7.023 1 95.12 174 ARG A C 1
ATOM 1390 O O . ARG A 1 174 ? -4.449 7.312 -6.156 1 95.12 174 ARG A O 1
ATOM 1397 N N . LYS A 1 175 ? -3.328 5.703 -7.184 1 96.62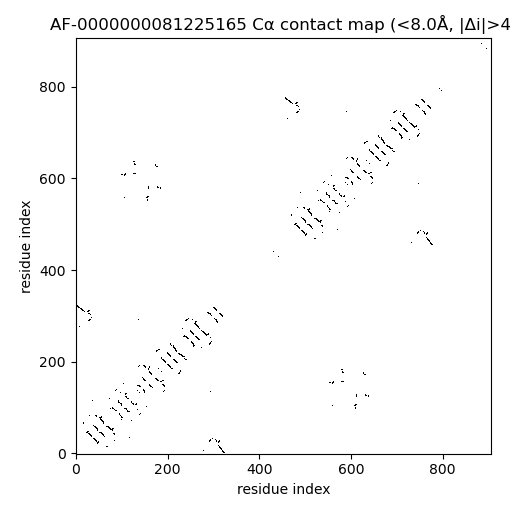 175 LYS A N 1
ATOM 1398 C CA . LYS A 1 175 ? -2.172 5.832 -6.301 1 96.62 175 LYS A CA 1
ATOM 1399 C C . LYS A 1 175 ? -0.906 6.137 -7.098 1 96.62 175 LYS A C 1
ATOM 1401 O O . LYS A 1 175 ? -0.578 5.422 -8.047 1 96.62 175 LYS A O 1
ATOM 1406 N N . HIS A 1 176 ? -0.244 7.23 -6.719 1 97.25 176 HIS A N 1
ATOM 1407 C CA . HIS A 1 176 ? 0.974 7.66 -7.395 1 97.25 176 HIS A CA 1
ATOM 1408 C C . HIS A 1 176 ? 2.158 7.688 -6.438 1 97.25 176 HIS A C 1
ATOM 1410 O O . HIS A 1 176 ? 2.014 8.078 -5.273 1 97.25 176 HIS A O 1
ATOM 1416 N N . GLY A 1 177 ? 3.354 7.367 -6.887 1 96.19 177 GLY A N 1
ATOM 1417 C CA . GLY A 1 177 ? 4.574 7.152 -6.125 1 96.19 177 GLY A CA 1
ATOM 1418 C C . GLY A 1 177 ? 5.391 5.977 -6.621 1 96.19 177 GLY A C 1
ATOM 1419 O O . GLY A 1 177 ? 5.289 5.59 -7.789 1 96.19 177 GLY A O 1
ATOM 1420 N N . PRO A 1 178 ? 6.184 5.43 -5.586 1 97.06 178 PRO A N 1
ATOM 1421 C CA . PRO A 1 178 ? 6.441 5.863 -4.211 1 97.06 178 PRO A CA 1
ATOM 1422 C C . PRO A 1 178 ? 7.363 7.082 -4.137 1 97.06 178 PRO A C 1
ATOM 1424 O O . PRO A 1 178 ? 8.109 7.348 -5.078 1 97.06 178 PRO A O 1
ATOM 1427 N N . ILE A 1 179 ? 7.238 7.762 -3.047 1 98.38 179 ILE A N 1
ATOM 1428 C CA . ILE A 1 179 ? 8.094 8.891 -2.721 1 98.38 179 ILE A CA 1
ATOM 1429 C C . ILE A 1 179 ? 9.039 8.516 -1.58 1 98.38 179 ILE A C 1
ATOM 1431 O O . ILE A 1 179 ? 8.594 8.227 -0.467 1 98.38 179 ILE A O 1
ATOM 1435 N N . TYR A 1 180 ? 10.289 8.523 -1.822 1 98.25 180 TYR A N 1
ATOM 1436 C CA . TYR A 1 180 ? 11.266 8.117 -0.823 1 98.25 180 TYR A CA 1
ATOM 1437 C C . TYR A 1 180 ? 12.641 8.695 -1.136 1 98.25 180 TYR A C 1
ATOM 1439 O O . TYR A 1 180 ? 12.852 9.281 -2.199 1 98.25 180 TYR A O 1
ATOM 1447 N N . VAL A 1 181 ? 13.531 8.609 -0.175 1 98.38 181 VAL A N 1
ATOM 1448 C CA . VAL A 1 181 ? 14.914 9.023 -0.39 1 98.38 181 VAL A CA 1
ATOM 1449 C C . VAL A 1 181 ? 15.68 7.918 -1.102 1 98.38 181 VAL A C 1
ATOM 1451 O O . VAL A 1 181 ? 15.617 6.75 -0.703 1 98.38 181 VAL A O 1
ATOM 1454 N N . GLU A 1 182 ? 16.422 8.305 -2.143 1 95.88 182 GLU A N 1
ATOM 1455 C CA . GLU A 1 182 ? 17.125 7.332 -2.965 1 95.88 182 GLU A CA 1
ATOM 1456 C C . GLU A 1 182 ? 18.031 6.449 -2.111 1 95.88 182 GLU A C 1
ATOM 1458 O O . GLU A 1 182 ? 18.766 6.945 -1.248 1 95.88 182 GLU A O 1
ATOM 1463 N N . ASN A 1 183 ? 17.906 5.133 -2.346 1 93.81 183 ASN A N 1
ATOM 1464 C CA . ASN A 1 183 ? 18.75 4.125 -1.727 1 93.81 183 ASN A CA 1
ATOM 1465 C C . ASN A 1 183 ? 18.609 4.125 -0.207 1 93.81 183 ASN A C 1
ATOM 1467 O O . ASN A 1 183 ? 19.562 3.844 0.512 1 93.81 183 ASN A O 1
ATOM 1471 N N . THR A 1 184 ? 17.516 4.566 0.281 1 95.81 184 THR A N 1
ATOM 1472 C CA . THR A 1 184 ? 17.234 4.59 1.714 1 95.81 184 THR A CA 1
ATOM 1473 C C . THR A 1 184 ? 15.93 3.857 2.027 1 95.81 184 THR A C 1
ATOM 1475 O O . THR A 1 184 ? 14.867 4.246 1.55 1 95.81 184 THR A O 1
ATOM 1478 N N . SER A 1 185 ? 15.984 2.826 2.811 1 94.75 185 SER A N 1
ATOM 1479 C CA . SER A 1 185 ? 14.82 1.991 3.074 1 94.75 185 SER A CA 1
ATOM 1480 C C . SER A 1 185 ? 13.836 2.693 4.004 1 94.75 185 SER A C 1
ATOM 1482 O O . SER A 1 185 ? 12.648 2.812 3.688 1 94.75 185 SER A O 1
ATOM 1484 N N . LEU A 1 186 ?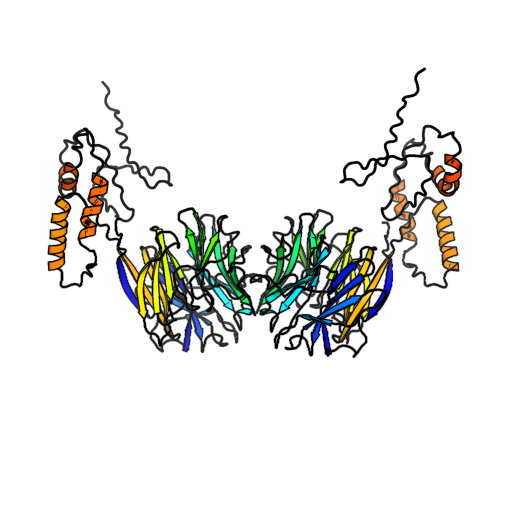 14.383 3.121 5.152 1 96.75 186 LEU A N 1
ATOM 1485 C CA . LEU A 1 186 ? 13.578 3.902 6.086 1 96.75 186 LEU A CA 1
ATOM 1486 C C . LEU A 1 186 ? 13.758 5.395 5.84 1 96.75 186 LEU A C 1
ATOM 1488 O O . LEU A 1 186 ? 14.711 6 6.332 1 96.75 186 LEU A O 1
ATOM 1492 N N . SER A 1 187 ? 12.812 5.977 5.09 1 97.44 187 SER A N 1
ATOM 1493 C CA . SER A 1 187 ? 13.102 7.309 4.57 1 97.44 187 SER A CA 1
ATOM 1494 C C . SER A 1 187 ? 12.094 8.328 5.09 1 97.44 187 SER A C 1
ATOM 1496 O O . SER A 1 187 ? 12.234 8.844 6.203 1 97.44 187 SER A O 1
ATOM 1498 N N . VAL A 1 188 ? 10.938 8.508 4.371 1 98.62 188 VAL A N 1
ATOM 1499 C CA . VAL A 1 188 ? 10.086 9.656 4.676 1 98.62 188 VAL A CA 1
ATOM 1500 C C . VAL A 1 188 ? 8.625 9.219 4.754 1 98.62 188 VAL A C 1
ATOM 1502 O O . VAL A 1 188 ? 8.242 8.211 4.152 1 98.62 188 VAL A O 1
ATOM 1505 N N . ILE A 1 189 ? 7.82 9.984 5.488 1 98.69 189 ILE A N 1
ATOM 1506 C CA . ILE A 1 189 ? 6.387 9.727 5.594 1 98.69 189 ILE A CA 1
ATOM 1507 C C . ILE A 1 189 ? 5.641 11.039 5.785 1 98.69 189 ILE A C 1
ATOM 1509 O O . ILE A 1 189 ? 6.258 12.102 5.891 1 98.69 189 ILE A O 1
ATOM 1513 N N . GLN A 1 190 ? 4.328 11.023 5.746 1 98.62 190 GLN A N 1
ATOM 1514 C CA . GLN A 1 190 ? 3.393 12.078 6.121 1 98.62 190 GLN A CA 1
ATOM 1515 C C . GLN A 1 190 ? 3.602 13.328 5.27 1 98.62 190 GLN A C 1
ATOM 1517 O O . GLN A 1 190 ? 3.922 14.398 5.793 1 98.62 190 GLN A O 1
ATOM 1522 N N . PRO A 1 191 ? 3.307 13.281 4.023 1 98.69 191 PRO A N 1
ATOM 1523 C CA . PRO A 1 191 ? 3.574 14.375 3.09 1 98.69 191 PRO A CA 1
ATOM 1524 C C . PRO A 1 191 ? 2.625 15.562 3.279 1 98.69 191 PRO A C 1
ATOM 1526 O O . PRO A 1 191 ? 1.436 15.359 3.543 1 98.69 191 PRO A O 1
ATOM 1529 N N . VAL A 1 192 ? 3.162 16.734 3.182 1 98.81 192 VAL A N 1
ATOM 1530 C CA . VAL A 1 192 ? 2.434 18 3.111 1 98.81 192 VAL A CA 1
ATOM 1531 C C . VAL A 1 192 ? 2.443 18.516 1.679 1 98.81 192 VAL A C 1
ATOM 1533 O O . VAL A 1 192 ? 3.395 19.188 1.263 1 98.81 192 VAL A O 1
ATOM 1536 N N . PRO A 1 193 ? 1.411 18.328 0.991 1 98.62 193 PRO A N 1
ATOM 1537 C CA . PRO A 1 193 ? 1.413 18.75 -0.407 1 98.62 193 PRO A CA 1
ATOM 1538 C C . PRO A 1 193 ? 1.078 20.234 -0.565 1 98.62 193 PRO A C 1
ATOM 1540 O O . PRO A 1 193 ? 0.285 20.781 0.208 1 98.62 193 PRO A O 1
ATOM 1543 N N . PHE A 1 194 ? 1.657 20.875 -1.568 1 98.44 194 PHE A N 1
ATOM 1544 C CA . PHE A 1 194 ? 1.274 22.219 -1.98 1 98.44 194 PHE A CA 1
ATOM 1545 C C . PHE A 1 194 ? 1.634 22.469 -3.441 1 98.44 194 PHE A C 1
ATOM 1547 O O . PHE A 1 194 ? 2.453 21.734 -4.012 1 98.44 194 PHE A O 1
ATOM 1554 N N . GLN A 1 195 ? 0.963 23.375 -4.027 1 98 195 GLN A N 1
ATOM 1555 C CA . GLN A 1 195 ? 1.239 23.781 -5.402 1 98 195 GLN A CA 1
ATOM 1556 C C . GLN A 1 195 ? 2.162 25 -5.441 1 98 195 GLN A C 1
ATOM 1558 O O . GLN A 1 195 ? 1.939 25.984 -4.727 1 98 195 GLN A O 1
ATOM 1563 N N . THR A 1 196 ? 3.162 24.922 -6.254 1 98 196 THR A N 1
ATOM 1564 C CA . THR A 1 196 ? 4.129 26 -6.367 1 98 196 THR A CA 1
ATOM 1565 C C . THR A 1 196 ? 3.562 27.141 -7.207 1 98 196 THR A C 1
ATOM 1567 O O . THR A 1 196 ? 2.521 26.984 -7.852 1 98 196 THR A O 1
ATOM 1570 N N . ALA A 1 197 ? 4.312 28.297 -7.199 1 96.5 197 ALA A N 1
ATOM 1571 C CA . ALA A 1 197 ? 3.902 29.469 -7.973 1 96.5 197 ALA A CA 1
ATOM 1572 C C . ALA A 1 197 ? 3.904 29.156 -9.469 1 96.5 197 ALA A C 1
ATOM 1574 O O . ALA A 1 197 ? 3.09 29.703 -10.219 1 96.5 197 ALA A O 1
ATOM 1575 N N . ASP A 1 198 ? 4.699 28.266 -9.914 1 95.62 198 ASP A N 1
ATOM 1576 C CA . ASP A 1 198 ? 4.816 27.938 -11.336 1 95.62 198 ASP A CA 1
ATOM 1577 C C . ASP A 1 198 ? 3.836 26.828 -11.719 1 95.62 198 ASP A C 1
ATOM 1579 O O . ASP A 1 198 ? 3.846 26.359 -12.859 1 95.62 198 ASP A O 1
ATOM 1583 N N . GLY A 1 199 ? 3.088 26.359 -10.781 1 95.62 199 GLY A N 1
ATOM 1584 C CA . GLY A 1 199 ? 2.037 25.406 -11.086 1 95.62 199 GLY A CA 1
ATOM 1585 C C . GLY A 1 199 ? 2.461 23.969 -10.875 1 95.62 199 GLY A C 1
ATOM 1586 O O . GLY A 1 199 ? 1.66 23.047 -11.047 1 95.62 199 GLY A O 1
ATOM 1587 N N . THR A 1 200 ? 3.668 23.75 -10.477 1 97.56 200 THR A N 1
ATOM 1588 C CA . THR A 1 200 ? 4.129 22.406 -10.156 1 97.56 200 THR A CA 1
ATOM 1589 C C . THR A 1 200 ? 3.756 22.031 -8.719 1 97.56 200 THR A C 1
ATOM 1591 O O . THR A 1 200 ? 3.23 22.859 -7.977 1 97.56 200 THR A O 1
ATOM 1594 N N . PHE A 1 201 ? 3.955 20.75 -8.414 1 98.44 201 PHE A N 1
ATOM 1595 C CA . PHE A 1 201 ? 3.588 20.297 -7.074 1 98.44 201 PHE A CA 1
ATOM 1596 C C . PHE A 1 201 ? 4.824 19.891 -6.285 1 98.44 201 PHE A C 1
ATOM 1598 O O . PHE A 1 201 ? 5.758 19.297 -6.844 1 98.44 201 PHE A O 1
ATOM 1605 N N . ARG A 1 202 ? 4.805 20.203 -5.012 1 98.81 202 ARG A N 1
ATOM 1606 C CA . ARG A 1 202 ? 5.828 19.75 -4.074 1 98.81 202 ARG A CA 1
ATOM 1607 C C . ARG A 1 202 ? 5.195 19.172 -2.814 1 98.81 202 ARG A C 1
ATOM 1609 O O . ARG A 1 202 ? 4.035 19.453 -2.504 1 98.81 202 ARG A O 1
ATOM 1616 N N . VAL A 1 203 ? 5.953 18.281 -2.174 1 98.81 203 VAL A N 1
ATOM 1617 C CA . VAL A 1 203 ? 5.539 17.766 -0.875 1 98.81 203 VAL A CA 1
ATOM 1618 C C . VAL A 1 203 ? 6.688 17.875 0.123 1 98.81 203 VAL A C 1
ATOM 1620 O O . VAL A 1 203 ? 7.848 17.656 -0.226 1 98.81 203 VAL A O 1
ATOM 1623 N N . LEU A 1 204 ? 6.375 18.375 1.295 1 98.94 204 LEU A N 1
ATOM 1624 C CA . LEU A 1 204 ? 7.289 18.312 2.43 1 98.94 204 LEU A CA 1
ATOM 1625 C C . LEU A 1 204 ? 7.012 17.078 3.283 1 98.94 204 LEU A C 1
ATOM 1627 O O . LEU A 1 204 ? 5.855 16.719 3.5 1 98.94 204 LEU A O 1
ATOM 1631 N N . LEU A 1 205 ? 8.125 16.469 3.771 1 98.88 205 LEU A N 1
ATOM 1632 C CA . LEU A 1 205 ? 7.957 15.164 4.418 1 98.88 205 LEU A CA 1
ATOM 1633 C C . LEU A 1 205 ? 8.75 15.094 5.719 1 98.88 205 LEU A C 1
ATOM 1635 O O . LEU A 1 205 ? 9.875 15.594 5.789 1 98.88 205 LEU A O 1
ATOM 1639 N N . ARG A 1 206 ? 8.062 14.414 6.664 1 98.31 206 ARG A N 1
ATOM 1640 C CA . ARG A 1 206 ? 8.758 13.961 7.863 1 98.31 206 ARG A CA 1
ATOM 1641 C C . ARG A 1 206 ? 9.781 12.875 7.523 1 98.31 206 ARG A C 1
ATOM 1643 O O . ARG A 1 206 ? 9.516 12 6.695 1 98.31 206 ARG A O 1
ATOM 1650 N N . SER A 1 207 ? 10.953 12.938 8.234 1 98.19 207 SER A N 1
ATOM 1651 C CA . SER A 1 207 ? 11.969 11.945 7.898 1 98.19 207 SER A CA 1
ATOM 1652 C C . SER A 1 207 ? 12.297 11.062 9.094 1 98.19 207 SER A C 1
ATOM 1654 O O . SER A 1 207 ? 12.078 11.453 10.242 1 98.19 207 SER A O 1
ATOM 1656 N N . PHE A 1 208 ? 12.812 9.938 8.75 1 96.75 208 PHE A N 1
ATOM 1657 C CA . PHE A 1 208 ? 13.344 9.023 9.75 1 96.75 208 PHE A CA 1
ATOM 1658 C C . PHE A 1 208 ? 14.555 9.633 10.453 1 96.75 208 PHE A C 1
ATOM 1660 O O . PHE A 1 208 ? 15.188 10.555 9.922 1 96.75 208 PHE A O 1
ATOM 1667 N N . ASP A 1 209 ? 14.945 9.062 11.609 1 93.56 209 ASP A N 1
ATOM 1668 C CA . ASP A 1 209 ? 15.922 9.625 12.539 1 93.56 209 ASP A CA 1
ATOM 1669 C C . ASP A 1 209 ? 17.281 9.812 11.859 1 93.56 209 ASP A C 1
ATOM 1671 O O . ASP A 1 209 ? 17.969 10.805 12.094 1 93.56 209 ASP A O 1
ATOM 1675 N N . ASP A 1 210 ? 17.672 8.922 11.047 1 94.19 210 ASP A N 1
ATOM 1676 C CA . ASP A 1 210 ? 19 8.961 10.438 1 94.19 210 ASP A CA 1
ATOM 1677 C C . ASP A 1 210 ? 19.109 10.102 9.43 1 94.19 210 ASP A C 1
ATOM 1679 O O . ASP A 1 210 ? 20.203 10.625 9.195 1 94.19 210 ASP A O 1
ATOM 1683 N N . ILE A 1 211 ? 18 10.469 8.828 1 96.88 211 ILE A N 1
ATOM 1684 C CA . ILE A 1 211 ? 17.984 11.578 7.887 1 96.88 211 ILE A CA 1
ATOM 1685 C C . ILE A 1 211 ? 17.938 12.906 8.648 1 96.88 211 ILE A C 1
ATOM 1687 O O . ILE A 1 211 ? 18.703 13.82 8.375 1 96.88 211 ILE A O 1
ATOM 1691 N N . GLY A 1 212 ? 17.016 13.109 9.539 1 97.69 212 GLY A N 1
ATOM 1692 C CA . GLY A 1 212 ? 16.984 14.164 10.539 1 97.69 212 GLY A CA 1
ATOM 1693 C C . GLY A 1 212 ? 16.656 15.523 9.969 1 97.69 212 GLY A C 1
ATOM 1694 O O . GLY A 1 212 ? 16.922 16.547 10.594 1 97.69 212 GLY A O 1
ATOM 1695 N N . ARG A 1 213 ? 16.141 15.578 8.789 1 98.5 213 ARG A N 1
ATOM 1696 C CA . ARG A 1 213 ? 15.75 16.828 8.156 1 98.5 213 ARG A CA 1
ATOM 1697 C C . ARG A 1 213 ? 14.391 16.688 7.465 1 98.5 213 ARG A C 1
ATOM 1699 O O . ARG A 1 213 ? 14.047 15.609 6.973 1 98.5 213 ARG A O 1
ATOM 1706 N N . VAL A 1 214 ? 13.672 17.797 7.453 1 98.75 214 VAL A N 1
ATOM 1707 C CA . VAL A 1 214 ? 12.508 17.797 6.57 1 98.75 214 VAL A CA 1
ATOM 1708 C C . VAL A 1 214 ? 12.945 17.547 5.133 1 98.75 214 VAL A C 1
ATOM 1710 O O . VAL A 1 214 ? 13.914 18.156 4.66 1 98.75 214 VAL A O 1
ATOM 1713 N N . CYS A 1 215 ? 12.273 16.609 4.469 1 98.88 215 CYS A N 1
ATOM 1714 C CA . CYS A 1 215 ? 12.602 16.328 3.076 1 98.88 215 CYS A CA 1
ATOM 1715 C C . CYS A 1 215 ? 11.539 16.891 2.141 1 98.88 215 CYS A C 1
ATOM 1717 O O . CYS A 1 215 ? 10.438 17.25 2.578 1 98.88 215 CYS A O 1
ATOM 1719 N N . MET A 1 216 ? 11.961 17 0.85 1 98.88 216 MET A N 1
ATOM 1720 C CA . MET A 1 216 ? 11.039 17.531 -0.149 1 98.88 216 MET A CA 1
ATOM 1721 C C . MET A 1 216 ? 11.148 16.75 -1.456 1 98.88 216 MET A C 1
ATOM 1723 O O . MET A 1 216 ? 12.242 16.375 -1.866 1 98.88 216 MET A O 1
ATOM 1727 N N . SER A 1 217 ? 10.039 16.453 -2.023 1 98.81 217 SER A N 1
ATOM 1728 C CA . SER A 1 217 ? 9.93 15.867 -3.355 1 98.81 217 SER A CA 1
ATOM 1729 C C . SER A 1 217 ? 9.078 16.734 -4.273 1 98.81 217 SER A C 1
ATOM 1731 O O . SER A 1 217 ? 8.312 17.594 -3.803 1 98.81 217 SER A O 1
ATOM 1733 N N . GLU A 1 218 ? 9.273 16.531 -5.605 1 98.5 218 GLU A N 1
ATOM 1734 C CA . GLU A 1 218 ? 8.586 17.406 -6.559 1 98.5 218 GLU A CA 1
ATOM 1735 C C . GLU A 1 218 ? 7.965 16.594 -7.691 1 98.5 218 GLU A C 1
ATOM 1737 O O . GLU A 1 218 ? 8.477 15.531 -8.062 1 98.5 218 GLU A O 1
ATOM 1742 N N . SER A 1 219 ? 6.867 17.062 -8.188 1 98.44 219 SER A N 1
ATOM 1743 C CA . SER A 1 219 ? 6.191 16.531 -9.367 1 98.44 219 SER A CA 1
ATOM 1744 C C . SER A 1 219 ? 6 17.609 -10.43 1 98.44 219 SER A C 1
ATOM 1746 O O . SER A 1 219 ? 5.52 18.703 -10.133 1 98.44 219 SER A O 1
ATOM 1748 N N . TYR A 1 220 ? 6.293 17.281 -11.703 1 97.88 220 TYR A N 1
ATOM 1749 C CA . TYR A 1 220 ? 6.195 18.234 -12.797 1 97.88 220 TYR A CA 1
ATOM 1750 C C . TYR A 1 220 ? 5.07 17.844 -13.75 1 97.88 220 TYR A C 1
ATOM 1752 O O . TYR A 1 220 ? 4.883 18.484 -14.789 1 97.88 220 TYR A O 1
ATOM 1760 N N . ASP A 1 221 ? 4.309 16.812 -13.391 1 96.31 221 ASP A N 1
ATOM 1761 C CA . ASP A 1 221 ? 3.285 16.312 -14.305 1 96.31 221 ASP A CA 1
ATOM 1762 C C . ASP A 1 221 ? 1.933 16.203 -13.602 1 96.31 221 ASP A C 1
ATOM 1764 O O . ASP A 1 221 ? 1.186 15.25 -13.828 1 96.31 221 ASP A O 1
ATOM 1768 N N . GLY A 1 222 ? 1.729 17.109 -12.695 1 93.69 222 GLY A N 1
ATOM 1769 C CA . GLY A 1 222 ? 0.429 17.188 -12.047 1 93.69 222 GLY A CA 1
ATOM 1770 C C . GLY A 1 222 ? 0.266 16.203 -10.906 1 93.69 222 GLY A C 1
ATOM 1771 O O . GLY A 1 222 ? -0.855 15.828 -10.555 1 93.69 222 GLY A O 1
ATOM 1772 N N . GLY A 1 223 ? 1.304 15.688 -10.344 1 95.5 223 GLY A N 1
ATOM 1773 C CA . GLY A 1 223 ? 1.25 14.812 -9.188 1 95.5 223 GLY A CA 1
ATOM 1774 C C . GLY A 1 223 ? 1.241 13.344 -9.555 1 95.5 223 GLY A C 1
ATOM 1775 O O . GLY A 1 223 ? 0.991 12.484 -8.703 1 95.5 223 GLY A O 1
ATOM 1776 N N . VAL A 1 224 ? 1.521 13.047 -10.789 1 93.88 224 VAL A N 1
ATOM 1777 C CA . VAL A 1 224 ? 1.451 11.664 -11.25 1 93.88 224 VAL A CA 1
ATOM 1778 C C . VAL A 1 224 ? 2.768 10.953 -10.953 1 93.88 224 VAL A C 1
ATOM 1780 O O . VAL A 1 224 ? 2.77 9.805 -10.5 1 93.88 224 VAL A O 1
ATOM 1783 N N . THR A 1 225 ? 3.834 11.602 -11.273 1 95.06 225 THR A N 1
ATOM 1784 C CA . THR A 1 225 ? 5.145 11.07 -10.922 1 95.06 225 THR A CA 1
ATOM 1785 C C . THR A 1 225 ? 5.871 12.008 -9.961 1 95.06 225 THR A C 1
ATOM 1787 O O . THR A 1 225 ? 5.699 13.227 -10.031 1 95.06 225 THR A O 1
ATOM 1790 N N . TRP A 1 226 ? 6.621 11.43 -9.109 1 97.75 226 TRP A N 1
ATOM 1791 C CA . TRP A 1 226 ? 7.328 12.188 -8.086 1 97.75 226 TRP A CA 1
ATOM 1792 C C . TRP A 1 226 ? 8.812 11.836 -8.07 1 97.75 226 TRP A C 1
ATOM 1794 O O . TRP A 1 226 ? 9.172 10.664 -8.219 1 97.75 226 TRP A O 1
ATOM 1804 N N . GLY A 1 227 ? 9.664 12.852 -7.898 1 97.56 227 GLY A N 1
ATOM 1805 C CA . GLY A 1 227 ? 11.086 12.609 -7.746 1 97.56 227 GLY A CA 1
ATOM 1806 C C . GLY A 1 227 ? 11.461 12.078 -6.375 1 97.56 227 GLY A C 1
ATOM 1807 O O . GLY A 1 227 ? 10.617 12.039 -5.469 1 97.56 227 GLY A O 1
ATOM 1808 N N . TYR A 1 228 ? 12.734 11.68 -6.273 1 98.25 228 TYR A N 1
ATOM 1809 C CA . TYR A 1 228 ? 13.242 11.281 -4.965 1 98.25 228 TYR A CA 1
ATOM 1810 C C . TYR A 1 228 ? 13.141 12.43 -3.967 1 98.25 228 TYR A C 1
ATOM 1812 O O . TYR A 1 228 ? 13.344 13.594 -4.324 1 98.25 228 TYR A O 1
ATOM 1820 N N . ALA A 1 229 ? 12.82 12.078 -2.758 1 98.75 229 ALA A N 1
ATOM 1821 C CA . ALA A 1 229 ? 12.852 13.078 -1.689 1 98.75 229 ALA A CA 1
ATOM 1822 C C . ALA A 1 229 ? 14.281 13.461 -1.338 1 98.75 229 ALA A C 1
ATOM 1824 O O . ALA A 1 229 ? 15.164 12.602 -1.287 1 98.75 229 ALA A O 1
ATOM 1825 N N . LYS A 1 230 ? 14.461 14.719 -1.11 1 98.75 230 LYS A N 1
ATOM 1826 C CA . LYS A 1 230 ? 15.766 15.25 -0.722 1 98.75 230 LYS A CA 1
ATOM 1827 C C . LYS A 1 230 ? 15.656 16.109 0.539 1 98.75 230 LYS A C 1
ATOM 1829 O O . LYS A 1 230 ? 14.68 16.828 0.722 1 98.75 230 LYS A O 1
ATOM 1834 N N . PRO A 1 231 ? 16.672 16.094 1.373 1 98.44 231 PRO A N 1
ATOM 1835 C CA . PRO A 1 231 ? 16.625 16.906 2.598 1 98.44 231 PRO A CA 1
ATOM 1836 C C . PRO A 1 231 ? 16.625 18.406 2.32 1 98.44 231 PRO A C 1
ATOM 1838 O O . PRO A 1 231 ? 17.312 18.859 1.402 1 98.44 231 PRO A O 1
ATOM 1841 N N . THR A 1 232 ? 15.852 19.094 3.088 1 98.62 232 THR A N 1
ATOM 1842 C CA . THR A 1 232 ? 15.914 20.562 3.123 1 98.62 232 THR A CA 1
ATOM 1843 C C . THR A 1 232 ? 16.844 21.031 4.238 1 98.62 232 THR A C 1
ATOM 1845 O O . THR A 1 232 ? 17.516 20.219 4.879 1 98.62 232 THR A O 1
ATOM 1848 N N . GLU A 1 233 ? 16.859 22.391 4.43 1 98.19 233 GLU A N 1
ATOM 1849 C CA . GLU A 1 233 ? 17.703 22.938 5.492 1 98.19 233 GLU A CA 1
ATOM 1850 C C . GLU A 1 233 ? 17.016 22.812 6.852 1 98.19 233 GLU A C 1
ATOM 1852 O O . GLU A 1 233 ? 17.656 23.047 7.887 1 98.19 233 GLU A O 1
ATOM 1857 N N . LEU A 1 234 ? 15.766 22.484 6.941 1 98.56 234 LEU A N 1
ATOM 1858 C CA . LEU A 1 234 ? 15.023 22.422 8.195 1 98.56 234 LEU A CA 1
ATOM 1859 C C . LEU A 1 234 ? 15.289 21.094 8.914 1 98.56 234 LEU A C 1
ATOM 1861 O O . LEU A 1 234 ? 15.109 20.031 8.328 1 98.56 234 LEU A O 1
ATOM 1865 N N . PRO A 1 235 ? 15.641 21.141 10.203 1 98.12 235 PRO A N 1
ATOM 1866 C CA . PRO A 1 235 ? 15.781 19.891 10.953 1 98.12 235 PRO A CA 1
ATOM 1867 C C . PRO A 1 235 ? 14.438 19.219 11.234 1 98.12 235 PRO A C 1
ATOM 1869 O O . PRO A 1 235 ? 13.398 19.875 11.195 1 98.12 235 PRO A O 1
ATOM 1872 N N . ASN A 1 236 ? 14.508 17.969 11.516 1 98.25 236 ASN A N 1
ATOM 1873 C CA . ASN A 1 236 ? 13.312 17.203 11.883 1 98.25 236 ASN A CA 1
ATOM 1874 C C . ASN A 1 236 ? 13.672 15.984 12.727 1 98.25 236 ASN A C 1
ATOM 1876 O O . ASN A 1 236 ? 14.406 15.102 12.273 1 98.25 236 ASN A O 1
ATOM 1880 N N . PRO A 1 237 ? 13.219 15.898 13.953 1 97.75 237 PRO A N 1
ATOM 1881 C CA . PRO A 1 237 ? 13.5 14.758 14.828 1 97.75 237 PRO A CA 1
ATOM 1882 C C . PRO A 1 237 ? 12.453 13.656 14.719 1 97.75 237 PRO A C 1
ATOM 1884 O O . PRO A 1 237 ? 11.945 13.18 15.734 1 97.75 237 PRO A O 1
ATOM 1887 N N . ASN A 1 238 ? 12.18 13.234 13.484 1 97.88 238 ASN A N 1
ATOM 1888 C CA . ASN A 1 238 ? 11.164 12.211 13.25 1 97.88 238 ASN A CA 1
ATOM 1889 C C . ASN A 1 238 ? 9.828 12.594 13.883 1 97.88 238 ASN A C 1
ATOM 1891 O O . ASN A 1 238 ? 9.25 11.805 14.633 1 97.88 238 ASN A O 1
ATOM 1895 N N . SER A 1 239 ? 9.398 13.805 13.578 1 98.38 239 SER A N 1
ATOM 1896 C CA . SER A 1 239 ? 8.156 14.336 14.125 1 98.38 239 SER A CA 1
ATOM 1897 C C . SER A 1 239 ? 7.25 14.875 13.016 1 98.38 239 SER A C 1
ATOM 1899 O O . SER A 1 239 ? 7.73 15.453 12.039 1 98.38 239 SER A O 1
ATOM 1901 N N . GLY A 1 240 ? 5.969 14.688 13.227 1 98.56 240 GLY A N 1
ATOM 1902 C CA . GLY A 1 240 ? 5.004 15.172 12.258 1 98.56 240 GLY A CA 1
ATOM 1903 C C . GLY A 1 240 ? 5.105 16.656 12.008 1 98.56 240 GLY A C 1
ATOM 1904 O O . GLY A 1 240 ? 5.352 17.438 12.93 1 98.56 240 GLY A O 1
ATOM 1905 N N . ILE A 1 241 ? 4.887 17.062 10.758 1 98.88 241 ILE A N 1
ATOM 1906 C CA . ILE A 1 241 ? 4.898 18.469 10.344 1 98.88 241 ILE A CA 1
ATOM 1907 C C . ILE A 1 241 ? 3.594 18.797 9.625 1 98.88 241 ILE A C 1
ATOM 1909 O O . ILE A 1 241 ? 2.855 17.906 9.219 1 98.88 241 ILE A O 1
ATOM 1913 N N . ASP A 1 242 ? 3.301 20.031 9.516 1 98.81 242 ASP A N 1
ATOM 1914 C CA . ASP A 1 242 ? 2.232 20.484 8.633 1 98.81 242 ASP A CA 1
ATOM 1915 C C . ASP A 1 242 ? 2.449 21.938 8.219 1 98.81 242 ASP A C 1
ATOM 1917 O O . ASP A 1 242 ? 3.16 22.688 8.898 1 98.81 242 ASP A O 1
ATOM 1921 N N . GLY A 1 243 ? 1.873 22.219 7.09 1 98.5 243 GLY A N 1
ATOM 1922 C CA . GLY A 1 243 ? 2.012 23.562 6.531 1 98.5 243 GLY A CA 1
ATOM 1923 C C . GLY A 1 243 ? 0.955 23.891 5.492 1 98.5 243 GLY A C 1
ATOM 1924 O O . GLY A 1 243 ? 0.06 23.078 5.234 1 98.5 243 GLY A O 1
ATOM 1925 N N . VAL A 1 244 ? 1.079 25.125 5.02 1 97.69 244 VAL A N 1
ATOM 1926 C CA . VAL A 1 244 ? 0.113 25.578 4.023 1 97.69 244 VAL A CA 1
ATOM 1927 C C . VAL A 1 244 ? 0.765 26.609 3.102 1 97.69 244 VAL A C 1
ATOM 1929 O O . VAL A 1 244 ? 1.618 27.391 3.535 1 97.69 244 VAL A O 1
ATOM 1932 N N . LYS A 1 245 ? 0.435 26.516 1.854 1 97.81 245 LYS A N 1
ATOM 1933 C CA . LYS A 1 245 ? 0.712 27.609 0.932 1 97.81 245 LYS A CA 1
ATOM 1934 C C . LYS A 1 245 ? -0.261 28.766 1.14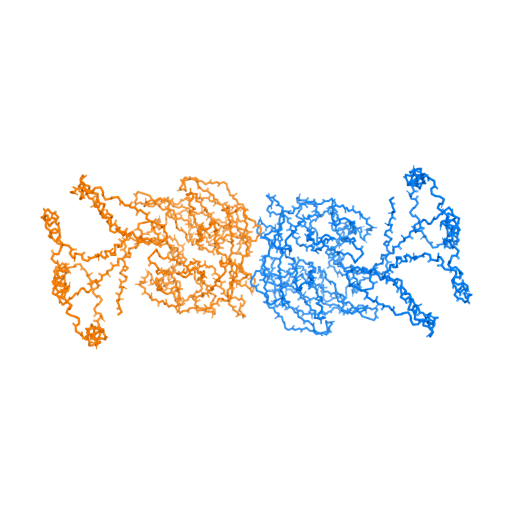6 1 97.81 245 LYS A C 1
ATOM 1936 O O . LYS A 1 245 ? -1.458 28.625 0.883 1 97.81 245 LYS A O 1
ATOM 1941 N N . LEU A 1 246 ? 0.281 29.859 1.567 1 95.19 246 LEU A N 1
ATOM 1942 C CA . LEU A 1 246 ? -0.558 31.016 1.886 1 95.19 246 LEU A CA 1
ATOM 1943 C C . LEU A 1 246 ? -1.093 31.672 0.616 1 95.19 246 LEU A C 1
ATOM 1945 O O . LEU A 1 246 ? -0.464 31.578 -0.442 1 95.19 246 LEU A O 1
ATOM 1949 N N . LYS A 1 247 ? -2.213 32.312 0.778 1 92 247 LYS A N 1
ATOM 1950 C CA . LYS A 1 247 ? -2.861 32.969 -0.355 1 92 247 LYS A CA 1
ATOM 1951 C C . LYS A 1 247 ? -1.956 34.031 -0.96 1 92 247 LYS A C 1
ATOM 1953 O O . LYS A 1 247 ? -1.997 34.281 -2.168 1 92 247 LYS A O 1
ATOM 1958 N N . ASP A 1 248 ? -1.115 34.594 -0.158 1 89.12 248 ASP A N 1
ATOM 1959 C CA . ASP A 1 248 ? -0.25 35.688 -0.646 1 89.12 248 ASP A CA 1
ATOM 1960 C C . ASP A 1 248 ? 1.079 35.125 -1.152 1 89.12 248 ASP A C 1
ATOM 1962 O O . ASP A 1 248 ? 1.98 35.875 -1.509 1 89.12 248 ASP A O 1
ATOM 1966 N N . GLY A 1 249 ? 1.269 33.812 -1.049 1 92.5 249 GLY A N 1
ATOM 1967 C CA . GLY A 1 249 ? 2.377 33.281 -1.827 1 92.5 249 GLY A CA 1
ATOM 1968 C C . GLY A 1 249 ? 3.297 32.375 -1.021 1 92.5 249 GLY A C 1
ATOM 1969 O O . GLY A 1 249 ? 3.568 31.234 -1.418 1 92.5 249 GLY A O 1
ATOM 1970 N N . PRO A 1 250 ? 3.773 32.844 0.126 1 94.56 250 PRO A N 1
ATOM 1971 C CA . PRO A 1 250 ? 4.754 32.062 0.881 1 94.56 250 PRO A CA 1
ATOM 1972 C C . PRO A 1 250 ? 4.191 30.719 1.382 1 94.56 250 PRO A C 1
ATOM 1974 O O . PRO A 1 250 ? 2.973 30.578 1.514 1 94.56 250 PRO A O 1
ATOM 1977 N N . VAL A 1 251 ? 5.105 29.781 1.645 1 97.88 251 VAL A N 1
ATOM 1978 C CA . VAL A 1 251 ? 4.77 28.531 2.301 1 97.88 251 VAL A CA 1
ATOM 1979 C C . VAL A 1 251 ? 5.102 28.609 3.789 1 97.88 251 VAL A C 1
ATOM 1981 O O . VAL A 1 251 ? 6.203 29.031 4.16 1 97.88 251 VAL A O 1
ATOM 1984 N N . LEU A 1 252 ? 4.121 28.344 4.555 1 97.5 252 LEU A N 1
ATOM 1985 C CA . LEU A 1 252 ? 4.297 28.312 6.004 1 97.5 252 LEU A CA 1
ATOM 1986 C C . LEU A 1 252 ? 4.34 26.891 6.527 1 97.5 252 LEU A C 1
ATOM 1988 O O . LEU A 1 252 ? 3.557 26.031 6.094 1 97.5 252 LEU A O 1
ATOM 1992 N N . LEU A 1 253 ? 5.309 26.562 7.453 1 98.62 253 LEU A N 1
ATOM 1993 C CA . LEU A 1 253 ? 5.477 25.219 7.98 1 98.62 253 LEU A CA 1
ATOM 1994 C C . LEU A 1 253 ? 5.645 25.234 9.5 1 98.62 253 LEU A C 1
ATOM 1996 O O . LEU A 1 253 ? 6.484 25.984 10.016 1 98.62 253 LEU A O 1
ATOM 2000 N N . ALA A 1 254 ? 4.828 24.531 10.211 1 98.69 254 ALA A N 1
ATOM 2001 C CA . ALA A 1 254 ? 5.047 24.219 11.625 1 98.69 254 ALA A CA 1
ATOM 2002 C C . ALA A 1 254 ? 5.797 22.906 11.781 1 98.69 254 ALA A C 1
ATOM 2004 O O . ALA A 1 254 ? 5.391 21.875 11.227 1 98.69 254 ALA A O 1
ATOM 2005 N N . TYR A 1 255 ? 6.887 22.922 12.5 1 98.69 255 TYR A N 1
ATOM 2006 C CA . TYR A 1 255 ? 7.754 21.734 12.547 1 98.69 255 TYR A CA 1
ATOM 2007 C C . TYR A 1 255 ? 8.555 21.703 13.844 1 98.69 255 TYR A C 1
ATOM 2009 O O . TYR A 1 255 ? 8.766 22.75 14.477 1 98.69 255 TYR A O 1
ATOM 2017 N N . ASN A 1 256 ? 8.898 20.469 14.242 1 98.69 256 ASN A N 1
ATOM 2018 C CA . ASN A 1 256 ? 9.82 20.297 15.359 1 98.69 256 ASN A CA 1
ATOM 2019 C C . ASN A 1 256 ? 11.273 20.312 14.891 1 98.69 256 ASN A C 1
ATOM 2021 O O . ASN A 1 256 ? 11.594 19.812 13.812 1 98.69 256 ASN A O 1
ATOM 2025 N N . THR A 1 257 ? 12.156 20.766 15.703 1 96.56 257 THR A N 1
ATOM 2026 C CA . THR A 1 257 ? 13.547 20.922 15.297 1 96.56 257 THR A CA 1
ATOM 2027 C C . THR A 1 257 ? 14.414 19.828 15.898 1 96.56 257 THR A C 1
ATOM 2029 O O . THR A 1 257 ? 14.57 18.766 15.305 1 96.56 257 THR A O 1
ATOM 2032 N N . ILE A 1 258 ? 14.867 19.922 17.109 1 93.56 258 ILE A N 1
ATOM 2033 C CA . ILE A 1 258 ? 15.828 18.984 17.672 1 93.56 258 ILE A CA 1
ATOM 2034 C C . ILE A 1 258 ? 15.102 17.906 18.469 1 93.56 258 ILE A C 1
ATOM 2036 O O . ILE A 1 258 ? 15.641 16.828 18.703 1 93.56 258 ILE A O 1
ATOM 2040 N N . SER A 1 259 ? 14.008 18.25 18.922 1 96.5 259 SER A N 1
ATOM 2041 C CA . SER A 1 259 ? 13.148 17.312 19.641 1 96.5 259 SER A CA 1
ATOM 2042 C C . SER A 1 259 ? 11.688 17.719 19.531 1 96.5 259 SER A C 1
ATOM 2044 O O . SER A 1 259 ? 11.367 18.797 19.031 1 96.5 259 SER A O 1
ATOM 2046 N N . ARG A 1 260 ? 10.836 16.891 20.016 1 97.56 260 ARG A N 1
ATOM 2047 C CA . ARG A 1 260 ? 9.406 17.203 20.047 1 97.56 260 ARG A CA 1
ATOM 2048 C C . ARG A 1 260 ? 9.102 18.203 21.141 1 97.56 260 ARG A C 1
ATOM 2050 O O . ARG A 1 260 ? 7.949 18.609 21.328 1 97.56 260 ARG A O 1
ATOM 2057 N N . GLY A 1 261 ? 10.133 18.688 21.781 1 98.06 261 GLY A N 1
ATOM 2058 C CA . GLY A 1 261 ? 9.984 19.719 22.797 1 98.06 261 GLY A CA 1
ATOM 2059 C C . GLY A 1 261 ? 10.102 21.125 22.234 1 98.06 261 GLY A C 1
ATOM 2060 O O . GLY A 1 261 ? 9.805 22.094 22.938 1 98.06 261 GLY A O 1
ATOM 2061 N N . VAL A 1 262 ? 10.547 21.188 21 1 98.19 262 VAL A N 1
ATOM 2062 C CA . VAL A 1 262 ? 10.719 22.5 20.359 1 98.19 262 VAL A CA 1
ATOM 2063 C C . VAL A 1 262 ? 9.891 22.562 19.078 1 98.19 262 VAL A C 1
ATOM 2065 O O . VAL A 1 262 ? 10.234 21.922 18.078 1 98.19 262 VAL A O 1
ATOM 2068 N N . LEU A 1 263 ? 8.828 23.344 19.094 1 98.31 263 LEU A N 1
ATOM 2069 C CA . LEU A 1 263 ? 7.945 23.531 17.953 1 98.31 263 LEU A CA 1
ATOM 2070 C C . LEU A 1 263 ? 8.07 24.953 17.406 1 98.31 263 LEU A C 1
ATOM 2072 O O . LEU A 1 263 ? 7.902 25.922 18.141 1 98.31 263 LEU A O 1
ATOM 2076 N N . LYS A 1 264 ? 8.391 25.047 16.109 1 97.5 264 LYS A N 1
ATOM 2077 C CA . LYS A 1 264 ? 8.609 26.344 15.469 1 97.5 264 LYS A CA 1
ATOM 2078 C C . LYS A 1 264 ? 7.762 26.484 14.203 1 97.5 264 LYS A C 1
ATOM 2080 O O . LYS A 1 264 ? 7.148 25.516 13.75 1 97.5 264 LYS A O 1
ATOM 2085 N N . VAL A 1 265 ? 7.691 27.703 13.734 1 97.06 265 VAL A N 1
ATOM 2086 C CA . VAL A 1 265 ? 7.098 28 12.43 1 97.06 265 VAL A CA 1
ATOM 2087 C C . VAL A 1 265 ? 8.148 28.609 11.508 1 97.06 265 VAL A C 1
ATOM 2089 O O . VAL A 1 265 ? 8.867 29.547 11.906 1 97.06 265 VAL A O 1
ATOM 2092 N N . ALA A 1 266 ? 8.273 28.078 10.367 1 97.31 266 ALA A N 1
ATOM 2093 C CA . ALA A 1 266 ? 9.148 28.609 9.328 1 97.31 266 ALA A CA 1
ATOM 2094 C C . ALA A 1 266 ? 8.344 29.016 8.094 1 97.31 266 ALA A C 1
ATOM 2096 O O . ALA A 1 266 ? 7.246 28.516 7.867 1 97.31 266 ALA A O 1
ATOM 2097 N N . VAL A 1 267 ? 8.914 29.969 7.332 1 96 267 VAL A N 1
ATOM 2098 C CA . VAL A 1 267 ? 8.258 30.438 6.117 1 96 267 VAL A CA 1
ATOM 2099 C C . VAL A 1 267 ? 9.242 30.391 4.945 1 96 267 VAL A C 1
ATOM 2101 O O . VAL A 1 267 ? 10.438 30.641 5.121 1 96 267 VAL A O 1
ATOM 2104 N N . SER A 1 268 ? 8.773 30.016 3.838 1 97.88 268 SER A N 1
ATOM 2105 C CA . SER A 1 268 ? 9.531 30.047 2.592 1 97.88 268 SER A CA 1
ATOM 2106 C C . SER A 1 268 ? 8.852 30.922 1.551 1 97.88 268 SER A C 1
ATOM 2108 O O . SER A 1 268 ? 7.676 30.75 1.246 1 97.88 268 SER A O 1
ATOM 2110 N N . LYS A 1 269 ? 9.641 31.812 0.915 1 95.12 269 LYS A N 1
ATOM 2111 C CA . LYS A 1 269 ? 9.109 32.719 -0.108 1 95.12 269 LYS A CA 1
ATOM 2112 C C . LYS A 1 269 ? 9.398 32.188 -1.509 1 95.12 269 LYS A C 1
ATOM 2114 O O . LYS A 1 269 ? 8.961 32.75 -2.502 1 95.12 269 LYS A O 1
ATOM 2119 N N . ASP A 1 270 ? 10.117 31.141 -1.575 1 97.88 270 ASP A N 1
ATOM 2120 C CA . ASP A 1 270 ? 10.516 30.578 -2.865 1 97.88 270 ASP A CA 1
ATOM 2121 C C . ASP A 1 270 ? 10.086 29.125 -2.994 1 97.88 270 ASP A C 1
ATOM 2123 O O . ASP A 1 270 ? 10.828 28.297 -3.518 1 97.88 270 ASP A O 1
ATOM 2127 N N . ASP A 1 271 ? 8.984 28.828 -2.369 1 98.19 271 ASP A N 1
ATOM 2128 C CA . ASP A 1 271 ? 8.312 27.547 -2.504 1 98.19 271 ASP A CA 1
ATOM 2129 C C . ASP A 1 271 ? 9.188 26.406 -1.986 1 98.19 271 ASP A C 1
ATOM 2131 O O . ASP A 1 271 ? 9.273 25.344 -2.611 1 98.19 271 ASP A O 1
ATOM 2135 N N . GLY A 1 272 ? 9.891 26.594 -0.914 1 98.25 272 GLY A N 1
ATOM 2136 C CA . GLY A 1 272 ? 10.531 25.516 -0.166 1 98.25 272 GLY A CA 1
ATOM 2137 C C . GLY A 1 272 ? 12.023 25.422 -0.405 1 98.25 272 GLY A C 1
ATOM 2138 O O . GLY A 1 272 ? 12.711 24.609 0.209 1 98.25 272 GLY A O 1
ATOM 2139 N N . ASP A 1 273 ? 12.602 26.266 -1.258 1 98.06 273 ASP A N 1
ATOM 2140 C CA . ASP A 1 273 ? 14.031 26.188 -1.545 1 98.06 273 ASP A CA 1
ATOM 2141 C C . ASP A 1 273 ? 14.859 26.734 -0.382 1 98.06 273 ASP A C 1
ATOM 2143 O O . ASP A 1 273 ? 15.984 26.281 -0.144 1 98.06 273 ASP A O 1
ATOM 2147 N N . SER A 1 274 ? 14.328 27.734 0.234 1 97.81 274 SER A N 1
ATOM 2148 C CA . SER A 1 274 ? 14.945 28.297 1.435 1 97.81 274 SER A CA 1
ATOM 2149 C C . SER A 1 274 ? 13.891 28.656 2.477 1 97.81 274 SER A C 1
ATOM 2151 O O . SER A 1 274 ? 12.727 28.891 2.137 1 97.81 274 SER A O 1
ATOM 2153 N N . TRP A 1 275 ? 14.398 28.656 3.711 1 97.5 275 TRP A N 1
ATOM 2154 C CA . TRP A 1 275 ? 13.453 28.844 4.809 1 97.5 275 TRP A CA 1
ATOM 2155 C C . TRP A 1 275 ? 14.016 29.797 5.852 1 97.5 275 TRP A C 1
ATOM 2157 O O . TRP A 1 275 ? 15.234 29.891 6.031 1 97.5 275 TRP A O 1
ATOM 2167 N N . HIS A 1 276 ? 13.102 30.516 6.512 1 93.62 276 HIS A N 1
ATOM 2168 C CA . HIS A 1 276 ? 13.461 31.344 7.664 1 93.62 276 HIS A CA 1
ATOM 2169 C C . HIS A 1 276 ? 12.477 31.141 8.812 1 93.62 276 HIS A C 1
ATOM 2171 O O . HIS A 1 276 ? 11.266 31.078 8.594 1 93.62 276 HIS A O 1
ATOM 2177 N N . ASP A 1 277 ? 12.953 31 10.016 1 92.25 277 ASP A N 1
ATOM 2178 C CA . ASP A 1 277 ? 12.117 30.875 11.203 1 92.25 277 ASP A CA 1
ATOM 2179 C C . ASP A 1 277 ? 11.391 32.188 11.508 1 92.25 277 ASP A C 1
ATOM 2181 O O . ASP A 1 277 ? 11.984 33.25 11.438 1 92.25 277 ASP A O 1
ATOM 2185 N N . VAL A 1 278 ? 10.164 32.031 11.836 1 89.62 278 VAL A N 1
ATOM 2186 C CA . VAL A 1 278 ? 9.43 33.25 12.117 1 89.62 278 VAL A CA 1
ATOM 2187 C C . VAL A 1 278 ? 9.062 33.312 13.602 1 89.62 278 VAL A C 1
ATOM 2189 O O . VAL A 1 278 ? 8.961 34.406 14.188 1 89.62 278 VAL A O 1
ATOM 2192 N N . VAL A 1 279 ? 8.781 32.188 14.219 1 91.12 279 VAL A N 1
ATOM 2193 C CA . VAL A 1 279 ? 8.391 32.188 15.625 1 91.12 279 VAL A CA 1
ATOM 2194 C C . VAL A 1 279 ? 8.656 30.812 16.234 1 91.12 279 VAL A C 1
ATOM 2196 O O . VAL A 1 279 ? 8.586 29.797 15.531 1 91.12 279 VAL A O 1
ATOM 2199 N N . THR A 1 280 ? 9.023 30.781 17.5 1 94.94 280 THR A N 1
ATOM 2200 C CA . THR A 1 280 ? 9.031 29.578 18.312 1 94.94 280 THR A CA 1
ATOM 2201 C C . THR A 1 280 ? 7.734 29.453 19.109 1 94.94 280 THR A C 1
ATOM 2203 O O . THR A 1 280 ? 7.461 30.281 19.984 1 94.94 280 THR A O 1
ATOM 2206 N N . LEU A 1 281 ? 6.973 28.438 18.859 1 95.56 281 LEU A N 1
ATOM 2207 C CA . LEU A 1 281 ? 5.684 28.266 19.531 1 95.56 281 LEU A CA 1
ATOM 2208 C C . LEU A 1 281 ? 5.867 27.672 20.922 1 95.56 281 LEU A C 1
ATOM 2210 O O . LEU A 1 281 ? 5.188 28.078 21.875 1 95.56 281 LEU A O 1
ATOM 2214 N N . GLU A 1 282 ? 6.656 26.672 20.984 1 96.31 282 GLU A N 1
ATOM 2215 C CA . GLU A 1 282 ? 6.949 25.969 22.219 1 96.31 282 GLU A CA 1
ATOM 2216 C C . GLU A 1 282 ? 8.438 25.656 22.344 1 96.31 282 GLU A C 1
ATOM 2218 O O . GLU A 1 282 ? 9.086 25.328 21.344 1 96.31 282 GLU A O 1
ATOM 2223 N N . GLU A 1 283 ? 8.922 25.719 23.578 1 96.5 283 GLU A N 1
ATOM 2224 C CA . GLU A 1 283 ? 10.297 25.312 23.844 1 96.5 283 GLU A CA 1
ATOM 2225 C C . GLU A 1 283 ? 10.461 24.797 25.266 1 96.5 283 GLU A C 1
ATOM 2227 O O . GLU A 1 283 ? 10.844 25.547 26.172 1 96.5 283 GLU A O 1
ATOM 2232 N N . LYS A 1 284 ? 10.188 23.625 25.453 1 96.69 284 LYS A N 1
ATOM 2233 C CA . LYS A 1 284 ? 10.414 22.875 26.688 1 96.69 284 LYS A CA 1
ATOM 2234 C C . LYS A 1 284 ? 10.875 21.453 26.391 1 96.69 284 LYS A C 1
ATOM 2236 O O . LYS A 1 284 ? 10.055 20.578 26.125 1 96.69 284 LYS A O 1
ATOM 2241 N N . LEU A 1 285 ? 12.062 21.156 26.609 1 93 285 LEU A N 1
ATOM 2242 C CA . LEU A 1 285 ? 12.719 19.938 26.125 1 93 285 LEU A CA 1
ATOM 2243 C C . LEU A 1 285 ? 12.148 18.703 26.812 1 93 285 LEU A C 1
ATOM 2245 O O . LEU A 1 285 ? 12.219 17.609 26.266 1 93 285 LEU A O 1
ATOM 2249 N N . ASP A 1 286 ? 11.617 18.812 27.953 1 94.06 286 ASP A N 1
ATOM 2250 C CA . ASP A 1 286 ? 11.109 17.656 28.703 1 94.06 286 ASP A CA 1
ATOM 2251 C C . ASP A 1 286 ? 9.641 17.391 28.375 1 94.06 286 ASP A C 1
ATOM 2253 O O . ASP A 1 286 ? 9.023 16.5 28.953 1 94.06 286 ASP A O 1
ATOM 2257 N N . MET A 1 287 ? 9.102 18.156 27.453 1 96.06 287 MET A N 1
ATOM 2258 C CA . MET A 1 287 ? 7.699 18.016 27.062 1 96.06 287 MET A CA 1
ATOM 2259 C C . MET A 1 287 ? 7.582 17.672 25.578 1 96.06 287 MET A C 1
ATOM 2261 O O . MET A 1 287 ? 8.578 17.672 24.859 1 96.06 287 MET A O 1
ATOM 2265 N N . GLU A 1 288 ? 6.352 17.328 25.219 1 98.12 288 GLU A N 1
ATOM 2266 C CA . GLU A 1 288 ? 6.074 17 23.812 1 98.12 288 GLU A CA 1
ATOM 2267 C C . GLU A 1 288 ? 5.031 17.953 23.234 1 98.12 288 GLU A C 1
ATOM 2269 O O . GLU A 1 288 ? 3.908 18.031 23.734 1 98.12 288 GLU A O 1
ATOM 2274 N N . PHE A 1 289 ? 5.41 18.688 22.203 1 98.62 289 PHE A N 1
ATOM 2275 C CA . PHE A 1 289 ? 4.559 19.516 21.344 1 98.62 289 PHE A CA 1
ATOM 2276 C C . PHE A 1 289 ? 4.645 19.047 19.906 1 98.62 289 PHE A C 1
ATOM 2278 O O . PHE A 1 289 ? 5.551 19.453 19.172 1 98.62 289 PHE A O 1
ATOM 2285 N N . SER A 1 290 ? 3.662 18.219 19.516 1 98.19 290 SER A N 1
ATOM 2286 C CA . SER A 1 290 ? 3.93 17.531 18.266 1 98.19 290 SER A CA 1
ATOM 2287 C C . SER A 1 290 ? 2.686 17.469 17.391 1 98.19 290 SER A C 1
ATOM 2289 O O . SER A 1 290 ? 1.597 17.859 17.812 1 98.19 290 SER A O 1
ATOM 2291 N N . TYR A 1 291 ? 2.916 17.109 16.141 1 98.62 291 TYR A N 1
ATOM 2292 C CA . TYR A 1 291 ? 1.883 16.844 15.141 1 98.62 291 TYR A CA 1
ATOM 2293 C C . TYR A 1 291 ? 1.005 18.078 14.93 1 98.62 291 TYR A C 1
ATOM 2295 O O . TYR A 1 291 ? -0.216 18 15.086 1 98.62 291 TYR A O 1
ATOM 2303 N N . PRO A 1 292 ? 1.638 19.094 14.523 1 98.81 292 PRO A N 1
ATOM 2304 C CA . PRO A 1 292 ? 0.837 20.297 14.227 1 98.81 292 PRO A CA 1
ATOM 2305 C C . PRO A 1 292 ? -0.083 20.094 13.023 1 98.81 292 PRO A C 1
ATOM 2307 O O . PRO A 1 292 ? 0.208 19.281 12.141 1 98.81 292 PRO A O 1
ATOM 2310 N N . ALA A 1 293 ? -1.177 20.766 13.055 1 98.88 293 ALA A N 1
ATOM 2311 C CA . ALA A 1 293 ? -2.055 20.984 11.906 1 98.88 293 ALA A CA 1
ATOM 2312 C C . ALA A 1 293 ? -2.211 22.484 11.633 1 98.88 293 ALA A C 1
ATOM 2314 O O . ALA A 1 293 ? -2.41 23.281 12.555 1 98.88 293 ALA A O 1
ATOM 2315 N N . VAL A 1 294 ? -2.119 22.906 10.352 1 98.62 294 VAL A N 1
ATOM 2316 C CA . VAL A 1 294 ? -2.088 24.328 10 1 98.62 294 VAL A CA 1
ATOM 2317 C C . VAL A 1 294 ? -3.105 24.609 8.898 1 98.62 294 VAL A C 1
ATOM 2319 O O . VAL A 1 294 ? -3.166 23.875 7.902 1 98.62 294 VAL A O 1
ATOM 2322 N N . ILE A 1 295 ? -3.879 25.656 9.102 1 98.25 295 ILE A N 1
ATOM 2323 C CA . ILE A 1 295 ? -4.723 26.141 8.016 1 98.25 295 ILE A CA 1
ATOM 2324 C C . ILE A 1 295 ? -4.68 27.672 7.977 1 98.25 295 ILE A C 1
ATOM 2326 O O . ILE A 1 295 ? -4.316 28.312 8.961 1 98.25 295 ILE A O 1
ATOM 2330 N N . GLN A 1 296 ? -4.941 28.203 6.871 1 97.12 296 GLN A N 1
ATOM 2331 C CA . GLN A 1 296 ? -5.305 29.609 6.734 1 97.12 296 GLN A CA 1
ATOM 2332 C C . GLN A 1 296 ? -6.816 29.766 6.578 1 97.12 296 GLN A C 1
ATOM 2334 O O . GLN A 1 296 ? -7.406 29.25 5.629 1 97.12 296 GLN A O 1
ATOM 2339 N N . ALA A 1 297 ? -7.387 30.469 7.508 1 96.69 297 ALA A N 1
ATOM 2340 C CA . ALA A 1 297 ? -8.836 30.672 7.484 1 96.69 297 ALA A CA 1
ATOM 2341 C C . ALA A 1 297 ? -9.234 31.672 6.406 1 96.69 297 ALA A C 1
ATOM 2343 O O . ALA A 1 297 ? -8.375 32.312 5.793 1 96.69 297 ALA A O 1
ATOM 2344 N N . SER A 1 298 ? -10.539 31.812 6.188 1 94.88 298 SER A N 1
ATOM 2345 C CA . SER A 1 298 ? -11.078 32.656 5.133 1 94.88 298 SER A CA 1
ATOM 2346 C C . SER A 1 298 ? -10.758 34.125 5.391 1 94.88 298 SER A C 1
ATOM 2348 O O . SER A 1 298 ? -10.648 34.938 4.449 1 94.88 298 SER A O 1
ATOM 2350 N N . ASP A 1 299 ? -10.555 34.469 6.621 1 92.06 299 ASP A N 1
ATOM 2351 C CA . ASP A 1 299 ? -10.25 35.875 6.961 1 92.06 299 ASP A CA 1
ATOM 2352 C C . ASP A 1 299 ? -8.75 36.125 6.883 1 92.06 299 ASP A C 1
ATOM 2354 O O . ASP A 1 299 ? -8.297 37.25 7.207 1 92.06 299 ASP A O 1
ATOM 2358 N N . GLY A 1 300 ? -8.016 35.094 6.562 1 92.06 300 GLY A N 1
ATOM 2359 C CA . GLY A 1 300 ? -6.578 35.25 6.383 1 92.06 300 GLY A CA 1
ATOM 2360 C C . GLY A 1 300 ? -5.777 34.844 7.605 1 92.06 300 GLY A C 1
ATOM 2361 O O . GLY A 1 300 ? -4.559 34.656 7.527 1 92.06 300 GLY A O 1
ATOM 2362 N N . SER A 1 301 ? -6.441 34.625 8.711 1 93.62 301 SER A N 1
ATOM 2363 C CA . SER A 1 301 ? -5.734 34.25 9.922 1 93.62 301 SER A CA 1
ATOM 2364 C C . SER A 1 301 ? -5.176 32.812 9.797 1 93.62 301 SER A C 1
ATOM 2366 O O . SER A 1 301 ? -5.715 32 9.055 1 93.62 301 SER A O 1
ATOM 2368 N N . ILE A 1 302 ? -4.121 32.625 10.5 1 96.38 302 ILE A N 1
ATOM 2369 C CA . ILE A 1 302 ? -3.484 31.297 10.508 1 96.38 302 ILE A CA 1
ATOM 2370 C C . ILE A 1 302 ? -3.85 30.562 11.797 1 96.38 302 ILE A C 1
ATOM 2372 O O . ILE A 1 302 ? -3.686 31.094 12.898 1 96.38 302 ILE A O 1
ATOM 2376 N N . HIS A 1 303 ? -4.367 29.375 11.633 1 98 303 HIS A N 1
ATOM 2377 C CA . HIS A 1 303 ? -4.703 28.531 12.773 1 98 303 HIS A CA 1
ATOM 2378 C C . HIS A 1 303 ? -3.787 27.312 12.844 1 98 303 HIS A C 1
ATOM 2380 O O . HIS A 1 303 ? -3.561 26.641 11.836 1 98 303 HIS A O 1
ATOM 2386 N N . ILE A 1 304 ? -3.256 27.031 14.062 1 98.44 304 ILE A N 1
ATOM 2387 C CA . ILE A 1 304 ? -2.396 25.891 14.312 1 98.44 304 ILE A CA 1
ATOM 2388 C C . ILE A 1 304 ? -2.916 25.109 15.523 1 98.44 304 ILE A C 1
ATOM 2390 O O . ILE A 1 304 ? -3.188 25.688 16.578 1 98.44 304 ILE A O 1
ATOM 2394 N N . THR A 1 305 ? -3.15 23.859 15.367 1 98.81 305 THR A N 1
ATOM 2395 C CA . THR A 1 305 ? -3.398 22.969 16.5 1 98.81 305 THR A CA 1
ATOM 2396 C C . THR A 1 305 ? -2.279 21.938 16.641 1 98.81 305 THR A C 1
ATOM 2398 O O . THR A 1 305 ? -1.63 21.594 15.656 1 98.81 305 THR A O 1
ATOM 2401 N N . TYR A 1 306 ? -1.995 21.5 17.844 1 98.81 306 TYR A N 1
ATOM 2402 C CA . TYR A 1 306 ? -0.979 20.469 18.047 1 98.81 306 TYR A CA 1
ATOM 2403 C C . TYR A 1 306 ? -1.204 19.734 19.359 1 98.81 306 TYR A C 1
ATOM 2405 O O . TYR A 1 306 ? -1.983 20.172 20.203 1 98.81 306 TYR A O 1
ATOM 2413 N N . THR A 1 307 ? -0.583 18.625 19.438 1 98.81 307 THR A N 1
ATOM 2414 C CA . THR A 1 307 ? -0.597 17.812 20.656 1 98.81 307 THR A CA 1
ATOM 2415 C C . THR A 1 307 ? 0.226 18.469 21.75 1 98.81 307 THR A C 1
ATOM 2417 O O . THR A 1 307 ? 1.39 18.812 21.547 1 98.81 307 THR A O 1
ATOM 2420 N N . TYR A 1 308 ? -0.385 18.625 22.859 1 98.5 308 TYR A N 1
ATOM 2421 C CA . TYR A 1 308 ? 0.287 19.141 24.047 1 98.5 308 TYR A CA 1
ATOM 2422 C C . TYR A 1 308 ? 0.49 18.047 25.094 1 98.5 308 TYR A C 1
ATOM 2424 O O . TYR A 1 308 ? -0.425 17.734 25.859 1 98.5 308 TYR A O 1
ATOM 2432 N N . ASN A 1 309 ? 1.683 17.438 25.094 1 97.75 309 ASN A N 1
ATOM 2433 C CA . ASN A 1 309 ? 2.143 16.438 26.047 1 97.75 309 ASN A CA 1
ATOM 2434 C C . ASN A 1 309 ? 1.216 15.227 26.078 1 97.75 309 ASN A C 1
ATOM 2436 O O . ASN A 1 309 ? 1.005 14.625 27.125 1 97.75 309 ASN A O 1
ATOM 2440 N N . ARG A 1 310 ? 0.529 14.977 25.078 1 97.88 310 ARG A N 1
ATOM 2441 C CA . ARG A 1 310 ? -0.339 13.828 24.828 1 97.88 310 ARG A CA 1
ATOM 2442 C C . ARG A 1 310 ? -1.583 13.883 25.703 1 97.88 310 ARG A C 1
ATOM 2444 O O . ARG A 1 310 ? -2.334 12.906 25.797 1 97.88 310 ARG A O 1
ATOM 2451 N N . THR A 1 311 ? -1.846 15.023 26.344 1 97.81 311 THR A N 1
ATOM 2452 C CA . THR A 1 311 ? -2.967 15.086 27.281 1 97.81 311 THR A CA 1
ATOM 2453 C C . THR A 1 311 ? -4.004 16.094 26.797 1 97.81 311 THR A C 1
ATOM 2455 O O . THR A 1 311 ? -5.164 16.047 27.219 1 97.81 311 THR A O 1
ATOM 2458 N N . GLN A 1 312 ? -3.531 17.031 26 1 98.44 312 GLN A N 1
ATOM 2459 C CA . GLN A 1 312 ? -4.434 18.078 25.5 1 98.44 312 GLN A CA 1
ATOM 2460 C C . GLN A 1 312 ? -4.094 18.453 24.062 1 98.44 312 GLN A C 1
ATOM 2462 O O . GLN A 1 312 ? -3.049 18.062 23.531 1 98.44 312 GLN A O 1
ATOM 2467 N N . ILE A 1 313 ? -5.016 19.141 23.453 1 98.75 313 ILE A N 1
ATOM 2468 C CA . ILE A 1 313 ? -4.805 19.781 22.156 1 98.75 313 ILE A CA 1
ATOM 2469 C C . ILE A 1 313 ? -4.781 21.297 22.328 1 98.75 313 ILE A C 1
ATOM 2471 O O . ILE A 1 313 ? -5.695 21.875 22.922 1 98.75 313 ILE A O 1
ATOM 2475 N N . LYS A 1 314 ? -3.762 21.906 21.828 1 98.62 314 LYS A N 1
ATOM 2476 C CA . LYS A 1 314 ? -3.637 23.359 21.891 1 98.62 314 LYS A CA 1
ATOM 2477 C C . LYS A 1 314 ? -3.939 24 20.547 1 98.62 314 LYS A C 1
ATOM 2479 O O . LYS A 1 314 ? -3.574 23.453 19.5 1 98.62 314 LYS A O 1
ATOM 2484 N N . HIS A 1 315 ? -4.609 25.156 20.578 1 98.5 315 HIS A N 1
ATOM 2485 C CA . HIS A 1 315 ? -4.973 25.906 19.391 1 98.5 315 HIS A CA 1
ATOM 2486 C C . HIS A 1 315 ? -4.391 27.328 19.438 1 98.5 315 HIS A C 1
ATOM 2488 O O . HIS A 1 315 ? -4.516 28.016 20.438 1 98.5 315 HIS A O 1
ATOM 2494 N N . LEU A 1 316 ? -3.77 27.688 18.344 1 96.88 316 LEU A N 1
ATOM 2495 C CA . LEU A 1 316 ? -3.238 29.031 18.172 1 96.88 316 LEU A CA 1
ATOM 2496 C C . LEU A 1 316 ? -3.883 29.719 16.984 1 96.88 316 LEU A C 1
ATOM 2498 O O . LEU A 1 316 ? -4.109 29.094 15.938 1 96.88 316 LEU A O 1
ATOM 2502 N N . GLU A 1 317 ? -4.246 30.953 17.188 1 93.25 317 GLU A N 1
ATOM 2503 C CA . GLU A 1 317 ? -4.648 31.844 16.109 1 93.25 317 GLU A CA 1
ATOM 2504 C C . GLU A 1 317 ? -3.639 32.969 15.922 1 93.25 317 GLU A C 1
ATOM 2506 O O . GLU A 1 317 ? -3.283 33.656 16.891 1 93.25 317 GLU A O 1
ATOM 2511 N N . ASN A 1 318 ? -3.266 33.094 14.68 1 83.88 318 ASN A N 1
ATOM 2512 C CA . ASN A 1 318 ? -2.25 34.094 14.383 1 83.88 318 ASN A CA 1
ATOM 2513 C C . ASN A 1 318 ? -2.662 34.969 13.203 1 83.88 318 ASN A C 1
ATOM 2515 O O . ASN A 1 318 ? -3.402 34.531 12.328 1 83.88 318 ASN A O 1
ATOM 2519 N N . SER A 1 319 ? -2.24 36.188 13.328 1 76.25 319 SER A N 1
ATOM 2520 C CA . SER A 1 319 ? -2.422 37.094 12.211 1 76.25 319 SER A CA 1
ATOM 2521 C C . SER A 1 319 ? -1.084 37.5 11.594 1 76.25 319 SER A C 1
ATOM 2523 O O . SER A 1 319 ? -0.068 37.562 12.289 1 76.25 319 SER A O 1
ATOM 2525 N N . ILE A 1 320 ? -1.081 37.375 10.258 1 63.5 320 ILE A N 1
ATOM 2526 C CA . ILE A 1 320 ? 0.096 37.875 9.547 1 63.5 320 ILE A CA 1
ATOM 2527 C C . ILE A 1 320 ? -0.106 39.312 9.148 1 63.5 320 ILE A C 1
ATOM 2529 O O . ILE A 1 320 ? -1.08 39.656 8.469 1 63.5 320 ILE A O 1
ATOM 2533 N N . LEU A 1 321 ? 0.519 40.25 9.852 1 52.06 321 LEU A N 1
ATOM 2534 C CA . LEU A 1 321 ? 0.42 41.656 9.508 1 52.06 321 LEU A CA 1
ATOM 2535 C C . LEU A 1 321 ? 1.524 42.062 8.539 1 52.06 321 LEU A C 1
ATOM 2537 O O . LEU A 1 321 ? 2.678 41.656 8.695 1 52.06 321 LEU A O 1
ATOM 2541 N N . TYR A 1 322 ? 1.053 42.344 7.352 1 46.03 322 TYR A N 1
ATOM 2542 C CA . TYR A 1 322 ? 2.002 42.844 6.355 1 46.03 322 TYR A CA 1
ATOM 2543 C C . TYR A 1 322 ? 2.287 44.312 6.547 1 46.03 322 TYR A C 1
ATOM 2545 O O . TYR A 1 322 ? 1.369 45.125 6.781 1 46.03 322 TYR A O 1
ATOM 2553 N N . PHE A 1 323 ? 3.475 44.656 7.043 1 39.06 323 PHE A N 1
ATOM 2554 C CA . PHE A 1 323 ? 3.848 46.062 7.047 1 39.06 323 PHE A CA 1
ATOM 2555 C C . PHE A 1 323 ? 4.582 46.438 5.766 1 39.06 323 PHE A C 1
ATOM 2557 O O . PHE A 1 323 ? 5.496 45.719 5.34 1 39.06 323 PHE A O 1
ATOM 2564 N N . TYR A 1 324 ? 3.734 46.875 4.855 1 32.81 324 TYR A N 1
ATOM 2565 C CA . TYR A 1 324 ? 4.379 47.438 3.672 1 32.81 324 TYR A CA 1
ATOM 2566 C C . TYR A 1 324 ? 4.906 48.812 3.945 1 32.81 324 TYR A C 1
ATOM 2568 O O . TYR A 1 324 ? 4.207 49.656 4.523 1 32.81 324 TYR A O 1
ATOM 2576 N N . PHE A 1 325 ? 6.176 48.906 4.18 1 30.98 325 PHE A N 1
ATOM 2577 C CA . PHE A 1 325 ? 6.762 50.25 4.23 1 30.98 325 PHE A CA 1
ATOM 2578 C C . PHE A 1 325 ? 6.98 50.781 2.828 1 30.98 325 PHE A C 1
ATOM 2580 O O . PHE A 1 325 ? 7.672 50.188 2.016 1 30.98 325 PHE A O 1
ATOM 2587 N N . ALA A 1 326 ? 5.926 51.312 2.354 1 28.23 326 ALA A N 1
ATOM 2588 C CA . ALA A 1 326 ? 6.176 52.094 1.133 1 28.23 326 ALA A CA 1
ATOM 2589 C C . ALA A 1 326 ? 7.145 53.219 1.395 1 28.23 326 ALA A C 1
ATOM 2591 O O . ALA A 1 326 ? 6.906 54.062 2.266 1 28.23 326 ALA A O 1
ATOM 2592 N N . ALA A 1 327 ? 8.438 53 1.329 1 29.62 327 ALA A N 1
ATOM 2593 C CA . ALA A 1 327 ? 9.43 54.062 1.352 1 29.62 327 ALA A CA 1
ATOM 2594 C C . ALA A 1 327 ? 9.141 55.094 0.269 1 29.62 327 ALA A C 1
ATOM 2596 O O . ALA A 1 327 ? 9.25 54.812 -0.924 1 29.62 327 ALA A O 1
ATOM 2597 N N . CYS A 1 328 ? 8.039 55.906 0.426 1 28.78 328 CYS A N 1
ATOM 2598 C CA . CYS A 1 328 ? 7.992 57.031 -0.494 1 28.78 328 CYS A CA 1
ATOM 2599 C C . CYS A 1 328 ? 9.273 57.844 -0.417 1 28.78 328 CYS A C 1
ATOM 2601 O O . CYS A 1 328 ? 10.062 57.688 0.516 1 28.78 328 CYS A O 1
ATOM 2603 N N . GLY A 1 329 ? 9.359 59.062 -1.24 1 30.14 329 GLY A N 1
ATOM 2604 C CA . GLY A 1 329 ? 10.445 60 -1.459 1 30.14 329 GLY A CA 1
ATOM 2605 C C . GLY A 1 329 ? 11.031 60.531 -0.17 1 30.14 329 GLY A C 1
ATOM 2606 O O . GLY A 1 329 ? 10.602 60.156 0.921 1 30.14 329 GLY A O 1
ATOM 2607 N N . PRO A 1 330 ? 11.914 61.594 -0.301 1 32.25 330 PRO A N 1
ATOM 2608 C CA . PRO A 1 330 ? 12.688 62.219 0.78 1 32.25 330 PRO A CA 1
ATOM 2609 C C . PRO A 1 330 ? 11.82 62.625 1.97 1 32.25 330 PRO A C 1
ATOM 2611 O O . PRO A 1 330 ? 12.297 62.625 3.109 1 32.25 330 PRO A O 1
ATOM 2614 N N . SER A 1 331 ? 10.641 63.125 1.672 1 32.88 331 SER A N 1
ATOM 2615 C CA . SER A 1 331 ? 9.797 63.688 2.729 1 32.88 331 SER A CA 1
ATOM 2616 C C . SER A 1 331 ? 9.211 62.562 3.596 1 32.88 331 SER A C 1
ATOM 2618 O O . SER A 1 331 ? 8.586 62.844 4.621 1 32.88 331 SER A O 1
ATOM 2620 N N . THR A 1 332 ? 9.156 61.438 3.051 1 33.78 332 THR A N 1
ATOM 2621 C CA . THR A 1 332 ? 8.602 60.312 3.785 1 33.78 332 THR A CA 1
ATOM 2622 C C . THR A 1 332 ? 9.477 59.969 4.977 1 33.78 332 THR A C 1
ATOM 2624 O O . THR A 1 332 ? 9.039 59.25 5.891 1 33.78 332 THR A O 1
ATOM 2627 N N . LYS A 1 333 ? 10.719 60.406 4.902 1 34.38 333 LYS A N 1
ATOM 2628 C CA . LYS A 1 333 ? 11.594 60.25 6.055 1 34.38 333 LYS A CA 1
ATOM 2629 C C . LYS A 1 333 ? 11.07 61.031 7.254 1 34.38 333 LYS A C 1
ATOM 2631 O O . LYS A 1 333 ? 11.109 60.531 8.383 1 34.38 333 LYS A O 1
ATOM 2636 N N . LEU A 1 334 ? 10.602 62.188 6.953 1 35 334 LEU A N 1
ATOM 2637 C CA . LEU A 1 334 ? 10.117 63 8.055 1 35 334 LEU A CA 1
ATOM 2638 C C . LEU A 1 334 ? 8.844 62.438 8.656 1 35 334 LEU A C 1
ATOM 2640 O O . LEU A 1 334 ? 8.688 62.406 9.883 1 35 334 LEU A O 1
ATOM 2644 N N . MET A 1 335 ? 8.016 61.969 7.762 1 32.69 335 MET A N 1
ATOM 2645 C CA . MET A 1 335 ? 6.773 61.406 8.281 1 32.69 335 MET A CA 1
ATOM 2646 C C . MET A 1 335 ? 7.035 60.094 9.047 1 32.69 335 MET A C 1
ATOM 2648 O O . MET A 1 335 ? 6.453 59.875 10.109 1 32.69 335 MET A O 1
ATOM 2652 N N . LEU A 1 336 ? 7.988 59.375 8.539 1 36.38 336 LEU A N 1
ATOM 2653 C CA . LEU A 1 336 ? 8.367 58.156 9.25 1 36.38 336 LEU A CA 1
ATOM 2654 C C . LEU A 1 336 ? 9.016 58.5 10.586 1 36.38 336 LEU A C 1
ATOM 2656 O O . LEU A 1 336 ? 8.734 57.844 11.602 1 36.38 336 LEU A O 1
ATOM 2660 N N . ASN A 1 337 ? 9.758 59.531 10.531 1 37.03 337 ASN A N 1
ATOM 2661 C CA . ASN A 1 337 ? 10.328 59.969 11.797 1 37.03 337 ASN A CA 1
ATOM 2662 C C . ASN A 1 337 ? 9.25 60.469 12.766 1 37.03 337 ASN A C 1
ATOM 2664 O O . ASN A 1 337 ? 9.305 60.188 13.961 1 37.03 337 ASN A O 1
ATOM 2668 N N . ARG A 1 338 ? 8.281 61.125 12.195 1 36.88 338 ARG A N 1
ATOM 2669 C CA . ARG A 1 338 ? 7.184 61.594 13.047 1 36.88 338 ARG A CA 1
ATOM 2670 C C . ARG A 1 338 ? 6.328 60.406 13.516 1 36.88 338 ARG A C 1
ATOM 2672 O O . ARG A 1 338 ? 5.918 60.344 14.672 1 36.88 338 ARG A O 1
ATOM 2679 N N . LEU A 1 339 ? 6.086 59.5 12.594 1 36.16 339 LEU A N 1
ATOM 2680 C CA . LEU A 1 339 ? 5.332 58.312 12.992 1 36.16 339 LEU A CA 1
ATOM 2681 C C . LEU A 1 339 ? 6.102 57.5 14.031 1 36.16 339 LEU A C 1
ATOM 2683 O O . LEU A 1 339 ? 5.531 57.062 15.031 1 36.16 339 LEU A O 1
ATOM 2687 N N . VAL A 1 340 ? 7.418 57.438 13.789 1 37 340 VAL A N 1
ATOM 2688 C CA . VAL A 1 340 ? 8.242 56.781 14.797 1 37 340 VAL A CA 1
ATOM 2689 C C . VAL A 1 340 ? 8.195 57.562 16.094 1 37 340 VAL A C 1
ATOM 2691 O O . VAL A 1 340 ? 8.078 57 17.188 1 37 340 VAL A O 1
ATOM 2694 N N . ARG A 1 341 ? 8.211 58.812 15.961 1 37.31 341 ARG A N 1
ATOM 2695 C CA . ARG A 1 341 ? 8.133 59.656 17.156 1 37.31 341 ARG A CA 1
ATOM 2696 C C . ARG A 1 341 ? 6.766 59.5 17.828 1 37.31 341 ARG A C 1
ATOM 2698 O O . ARG A 1 341 ? 6.68 59.406 19.047 1 37.31 341 ARG A O 1
ATOM 2705 N N . GLU A 1 342 ? 5.699 59.531 17.016 1 35.44 342 GLU A N 1
ATOM 2706 C CA . GLU A 1 342 ? 4.383 59.375 17.625 1 35.44 342 GLU A CA 1
ATOM 2707 C C . GLU A 1 342 ? 4.184 57.969 18.188 1 35.44 342 GLU A C 1
ATOM 2709 O O . GLU A 1 342 ? 3.6 57.781 19.25 1 35.44 342 GLU A O 1
ATOM 2714 N N . LEU A 1 343 ? 4.684 57.031 17.422 1 34.84 343 LEU A N 1
ATOM 2715 C CA . LEU A 1 343 ? 4.641 55.656 17.938 1 34.84 343 LEU A CA 1
ATOM 2716 C C . LEU A 1 343 ? 5.496 55.531 19.203 1 34.84 343 LEU A C 1
ATOM 2718 O O . LEU A 1 343 ? 5.133 54.812 20.125 1 34.84 343 LEU A O 1
ATOM 2722 N N . ARG A 1 344 ? 6.586 56.156 19.234 1 35.62 344 ARG A N 1
ATOM 2723 C CA . ARG A 1 344 ? 7.363 56.219 20.469 1 35.62 344 ARG A CA 1
ATOM 2724 C C . ARG A 1 344 ? 6.551 56.844 21.609 1 35.62 344 ARG A C 1
ATOM 2726 O O . ARG A 1 344 ? 6.688 56.438 22.766 1 35.62 344 ARG A O 1
ATOM 2733 N N . ARG A 1 345 ? 5.805 57.812 21.266 1 35.44 345 ARG A N 1
ATOM 2734 C CA . ARG A 1 345 ? 4.98 58.344 22.328 1 35.44 345 ARG A CA 1
ATOM 2735 C C . ARG A 1 345 ? 3.93 57.344 22.781 1 35.44 345 ARG A C 1
ATOM 2737 O O . ARG A 1 345 ? 3.586 57.281 23.969 1 35.44 345 ARG A O 1
ATOM 2744 N N . LEU A 1 346 ? 3.377 56.688 21.75 1 31.64 346 LEU A N 1
ATOM 2745 C CA . LEU A 1 346 ? 2.5 55.594 22.219 1 31.64 346 LEU A CA 1
ATOM 2746 C C . LEU A 1 346 ? 3.311 54.406 22.703 1 31.64 346 LEU A C 1
ATOM 2748 O O . LEU A 1 346 ? 2.752 53.344 22.984 1 31.64 346 LEU A O 1
ATOM 2752 N N . LYS A 1 347 ? 4.609 54.469 22.891 1 34.72 347 LYS A N 1
ATOM 2753 C CA . LYS A 1 347 ? 5.621 53.5 23.297 1 34.72 347 LYS A CA 1
ATOM 2754 C C . LYS A 1 347 ? 5.227 52.812 24.609 1 34.72 347 LYS A C 1
ATOM 2756 O O . LYS A 1 347 ? 6.016 52.062 25.172 1 34.72 347 LYS A O 1
ATOM 2761 N N . GLY A 1 348 ? 4.344 53.219 25.344 1 30.53 348 GLY A N 1
ATOM 2762 C CA . GLY A 1 348 ? 4.312 52.188 26.375 1 30.53 348 GLY A CA 1
ATOM 2763 C C . GLY A 1 348 ? 4.098 50.781 25.828 1 30.53 348 GLY A C 1
ATOM 2764 O O . GLY A 1 348 ? 4.16 49.812 26.562 1 30.53 348 GLY A O 1
ATOM 2765 N N . ARG A 1 349 ? 3.293 50.625 24.719 1 27.58 349 ARG A N 1
ATOM 2766 C CA . ARG A 1 349 ? 3.066 49.281 24.203 1 27.58 349 ARG A CA 1
ATOM 2767 C C . ARG A 1 349 ? 4.203 48.844 23.281 1 27.58 349 ARG A C 1
ATOM 2769 O O . ARG A 1 349 ? 4.746 49.656 22.531 1 27.58 349 ARG A O 1
ATOM 2776 N N . THR A 1 350 ? 5.121 47.781 23.641 1 25.56 350 THR A N 1
ATOM 2777 C CA . THR A 1 350 ? 6.363 47.219 23.156 1 25.56 350 THR A CA 1
ATOM 2778 C C . THR A 1 350 ? 6.355 47.094 21.625 1 25.56 350 THR A C 1
ATOM 2780 O O . THR A 1 350 ? 5.562 46.375 21.047 1 25.56 350 THR A O 1
ATOM 2783 N N . LEU A 1 351 ? 6.352 48.125 20.891 1 26.38 351 LEU A N 1
ATOM 2784 C CA . LEU A 1 351 ? 6.633 48.062 19.453 1 26.38 351 LEU A CA 1
ATOM 2785 C C . LEU A 1 351 ? 7.934 47.312 19.203 1 26.38 351 LEU A C 1
ATOM 2787 O O . LEU A 1 351 ? 8.992 47.688 19.688 1 26.38 351 LEU A O 1
ATOM 2791 N N . ALA A 1 352 ? 7.984 45.906 19.297 1 25.16 352 ALA A N 1
ATOM 2792 C CA . ALA A 1 352 ? 9.156 45.156 18.906 1 25.16 352 ALA A CA 1
ATOM 2793 C C . ALA A 1 352 ? 9.797 45.719 17.641 1 25.16 352 ALA A C 1
ATOM 2795 O O . ALA A 1 352 ? 9.242 45.594 16.547 1 25.16 352 ALA A O 1
ATOM 2796 N N . CYS A 1 353 ? 10.219 46.875 17.672 1 25.47 353 CYS A N 1
ATOM 2797 C CA . CYS A 1 353 ? 11.094 47.531 16.688 1 25.47 353 CYS A CA 1
ATOM 2798 C C . CYS A 1 353 ? 12.25 46.594 16.312 1 25.47 353 CYS A C 1
ATOM 2800 O O . CYS A 1 353 ? 12.914 46.031 17.188 1 25.47 353 CYS A O 1
ATOM 2802 N N . CYS A 1 354 ? 12.148 45.906 15.148 1 26.19 354 CYS A N 1
ATOM 2803 C CA . CYS A 1 354 ? 13.328 45.219 14.617 1 26.19 354 CYS A CA 1
ATOM 2804 C C . CYS A 1 354 ? 14.555 46.125 14.695 1 26.19 354 CYS A C 1
ATOM 2806 O O . CYS A 1 354 ? 14.633 47.125 13.984 1 26.19 354 CYS A O 1
ATOM 2808 N N . SER A 1 355 ? 15.062 46.469 15.812 1 27.06 355 SER A N 1
ATOM 2809 C CA . SER A 1 355 ? 16.266 47.219 16.172 1 27.06 355 SER A CA 1
ATOM 2810 C C . SER A 1 355 ? 17.438 46.812 15.281 1 27.06 355 SER A C 1
ATOM 2812 O O . SER A 1 355 ? 18.406 47.594 15.148 1 27.06 355 SER A O 1
ATOM 2814 N N . ASN A 1 356 ? 17.594 45.531 14.977 1 26.95 356 ASN A N 1
ATOM 2815 C CA . ASN A 1 356 ? 18.891 45.188 14.391 1 26.95 356 ASN A CA 1
ATOM 2816 C C . ASN A 1 356 ? 18.984 45.656 12.938 1 26.95 356 ASN A C 1
ATOM 2818 O O . ASN A 1 356 ? 19.766 45.094 12.156 1 26.95 356 ASN A O 1
ATOM 2822 N N . MET A 1 357 ? 18 46.375 12.406 1 24.56 357 MET A N 1
ATOM 2823 C CA . MET A 1 357 ? 18.281 46.812 11.055 1 24.56 357 MET A CA 1
ATOM 2824 C C . MET A 1 357 ? 19.391 47.875 11.055 1 24.56 357 MET A C 1
ATOM 2826 O O . MET A 1 357 ? 19.328 48.844 11.797 1 24.56 357 MET A O 1
ATOM 2830 N N . LYS A 1 358 ? 20.609 47.344 10.875 1 27.27 358 LYS A N 1
ATOM 2831 C CA . LYS A 1 358 ? 21.734 48.219 10.711 1 27.27 358 LYS A CA 1
ATOM 2832 C C . LYS A 1 358 ? 21.375 49.406 9.82 1 27.27 358 LYS A C 1
ATOM 2834 O O . LYS A 1 358 ? 20.594 49.281 8.875 1 27.27 358 LYS A O 1
ATOM 2839 N N . PRO A 1 359 ? 21.641 50.656 10.203 1 26.22 359 PRO A N 1
ATOM 2840 C CA . PRO A 1 359 ? 21.391 51.938 9.523 1 26.22 359 PRO A CA 1
ATOM 2841 C C . PRO A 1 359 ? 21.844 51.938 8.07 1 26.22 359 PRO A C 1
ATOM 2843 O O . PRO A 1 359 ? 21.375 52.75 7.266 1 26.22 359 PRO A O 1
ATOM 2846 N N . SER A 1 360 ? 22.922 51.188 7.859 1 26.05 360 SER A N 1
ATOM 2847 C CA . SER A 1 360 ? 23.656 51.375 6.613 1 26.05 360 SER A CA 1
ATOM 2848 C C . SER A 1 360 ? 22.875 50.844 5.422 1 26.05 360 SER A C 1
ATOM 2850 O O . SER A 1 360 ? 23.203 51.125 4.27 1 26.05 360 SER A O 1
ATOM 2852 N N . LEU A 1 361 ? 22.125 49.875 5.758 1 25.06 361 LEU A N 1
ATOM 2853 C CA . LEU A 1 361 ? 21.547 49.219 4.586 1 25.06 361 LEU A CA 1
ATOM 2854 C C . LEU A 1 361 ? 20.484 50.094 3.939 1 25.06 361 LEU A C 1
ATOM 2856 O O . LEU A 1 361 ? 19.859 49.719 2.951 1 25.06 361 LEU A O 1
ATOM 2860 N N . THR A 1 362 ? 20.172 51.188 4.703 1 23.8 362 THR A N 1
ATOM 2861 C CA . THR A 1 362 ? 19.125 52.062 4.18 1 23.8 362 THR A CA 1
ATOM 2862 C C . THR A 1 362 ? 19.547 52.688 2.844 1 23.8 362 THR A C 1
ATOM 2864 O O . THR A 1 362 ? 18.734 52.781 1.918 1 23.8 362 THR A O 1
ATOM 2867 N N . ILE A 1 363 ? 20.766 53.281 2.885 1 24.53 363 ILE A N 1
ATOM 2868 C CA . ILE A 1 363 ? 2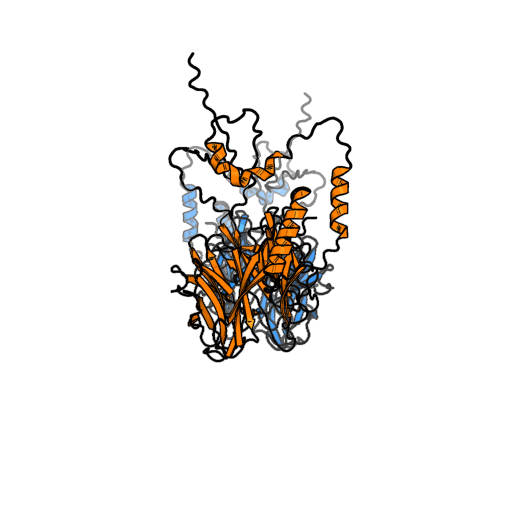1.156 54.281 1.906 1 24.53 363 ILE A CA 1
ATOM 2869 C C . ILE A 1 363 ? 21.578 53.625 0.604 1 24.53 363 ILE A C 1
ATOM 2871 O O . ILE A 1 363 ? 21.516 54.219 -0.467 1 24.53 363 ILE A O 1
ATOM 2875 N N . THR A 1 364 ? 22.219 52.469 0.849 1 24.48 364 THR A N 1
ATOM 2876 C CA . THR A 1 364 ? 22.953 52 -0.325 1 24.48 364 THR A CA 1
ATOM 2877 C C . THR A 1 364 ? 22 51.625 -1.448 1 24.48 364 THR A C 1
ATOM 2879 O O . THR A 1 364 ? 22.344 51.719 -2.627 1 24.48 364 THR A O 1
ATOM 2882 N N . TRP A 1 365 ? 20.891 51.094 -0.967 1 24.67 365 TRP A N 1
ATOM 2883 C CA . TRP A 1 365 ? 20.062 50.5 -2.031 1 24.67 365 TRP A CA 1
ATOM 2884 C C . TRP A 1 365 ? 19.484 51.625 -2.91 1 24.67 365 TRP A C 1
ATOM 2886 O O . TRP A 1 365 ? 19.141 51.375 -4.07 1 24.67 365 TRP A O 1
ATOM 2896 N N . MET A 1 366 ? 19.375 52.844 -2.242 1 24.59 366 MET A N 1
ATOM 2897 C CA . MET A 1 366 ? 18.844 53.938 -3.062 1 24.59 366 MET A CA 1
ATOM 2898 C C . MET A 1 366 ? 19.781 54.219 -4.238 1 24.59 366 MET A C 1
ATOM 2900 O O . MET A 1 366 ? 19.344 54.781 -5.262 1 24.59 366 MET A O 1
ATOM 2904 N N . LYS A 1 367 ? 21.031 53.969 -3.84 1 25.62 367 LYS A N 1
ATOM 2905 C CA . LYS A 1 367 ? 22.031 54.5 -4.777 1 25.62 367 LYS A CA 1
ATOM 2906 C C . LYS A 1 367 ? 21.984 53.719 -6.098 1 25.62 367 LYS A C 1
ATOM 2908 O O . LYS A 1 367 ? 22.312 54.281 -7.148 1 25.62 367 LYS A O 1
ATOM 2913 N N . SER A 1 368 ? 21.797 52.375 -5.867 1 25.2 368 SER A N 1
ATOM 2914 C CA . SER A 1 368 ? 21.984 51.688 -7.145 1 25.2 368 SER A CA 1
ATOM 2915 C C . SER A 1 368 ? 20.906 52.062 -8.141 1 25.2 368 SER A C 1
ATOM 2917 O O . SER A 1 368 ? 21.016 51.781 -9.336 1 25.2 368 SER A O 1
ATOM 2919 N N . LEU A 1 369 ? 19.688 52.406 -7.488 1 25.42 369 LEU A N 1
ATOM 2920 C CA . LEU A 1 369 ? 18.688 52.75 -8.477 1 25.42 369 LEU A CA 1
ATOM 2921 C C . LEU A 1 369 ? 19.094 54.031 -9.234 1 25.42 369 LEU A C 1
ATOM 2923 O O . LEU A 1 369 ? 18.688 54.219 -10.383 1 25.42 369 LEU A O 1
ATOM 2927 N N . CYS A 1 370 ? 19.688 54.844 -8.281 1 25.06 370 CYS A N 1
ATOM 2928 C CA . CYS A 1 370 ? 19.844 56.156 -8.859 1 25.06 370 CYS A CA 1
ATOM 2929 C C . CYS A 1 370 ? 20.938 56.188 -9.922 1 25.06 370 CYS A C 1
ATOM 2931 O O . CYS A 1 370 ? 21.312 57.25 -10.414 1 25.06 370 CYS A O 1
ATOM 2933 N N . THR A 1 371 ? 21.781 55.156 -9.844 1 26.69 371 THR A N 1
ATOM 2934 C CA . THR A 1 371 ? 22.984 55.562 -10.578 1 26.69 371 THR A CA 1
ATOM 2935 C C . THR A 1 371 ? 22.672 55.812 -12.047 1 26.69 371 THR A C 1
ATOM 2937 O O . THR A 1 371 ? 23.562 56.094 -12.844 1 26.69 371 THR A O 1
ATOM 2940 N N . THR A 1 372 ? 21.672 55.062 -12.555 1 24.91 372 THR A N 1
ATOM 2941 C CA . THR A 1 372 ? 21.75 55.375 -13.977 1 24.91 372 THR A CA 1
ATOM 2942 C C . THR A 1 372 ? 21.375 56.844 -14.211 1 24.91 372 THR A C 1
ATOM 2944 O O . THR A 1 372 ? 20.375 57.344 -13.664 1 24.91 372 THR A O 1
ATOM 2947 N N . LYS A 1 373 ? 22.391 57.688 -14.391 1 26.92 373 LYS A N 1
ATOM 2948 C CA . LYS A 1 373 ? 22.359 59.062 -14.852 1 26.92 373 LYS A CA 1
ATOM 2949 C C . LYS A 1 373 ? 21.281 59.281 -15.898 1 26.92 373 LYS A C 1
ATOM 2951 O O . LYS A 1 373 ? 21.281 58.625 -16.953 1 26.92 373 LYS A O 1
ATOM 2956 N N . PRO A 1 374 ? 20.047 59.656 -15.359 1 23.41 374 PRO A N 1
ATOM 2957 C CA . PRO A 1 374 ? 19.062 59.938 -16.406 1 23.41 374 PRO A CA 1
ATOM 2958 C C . PRO A 1 374 ? 19.562 60.906 -17.453 1 23.41 374 PRO A C 1
ATOM 2960 O O . PRO A 1 374 ? 20.203 61.906 -17.094 1 23.41 374 PRO A O 1
ATOM 2963 N N . ARG A 1 375 ? 20.016 60.562 -18.562 1 28.69 375 ARG A N 1
ATOM 2964 C CA . ARG A 1 375 ? 20.188 61.656 -19.5 1 28.69 375 ARG A CA 1
ATOM 2965 C C . ARG A 1 375 ? 19.109 62.719 -19.328 1 28.69 375 ARG A C 1
ATOM 2967 O O . ARG A 1 375 ? 18.125 62.5 -18.594 1 28.69 375 ARG A O 1
ATOM 2974 N N . ASN A 1 376 ? 18.578 63.562 -20.188 1 23.23 376 ASN A N 1
ATOM 2975 C CA . ASN A 1 376 ? 17.875 64.812 -20.328 1 23.23 376 ASN A CA 1
ATOM 2976 C C . ASN A 1 376 ? 16.469 64.75 -19.734 1 23.23 376 ASN A C 1
ATOM 2978 O O . ASN A 1 376 ? 15.656 65.688 -19.938 1 23.23 376 ASN A O 1
ATOM 2982 N N . VAL A 1 377 ? 15.805 63.562 -19.344 1 22.2 377 VAL A N 1
ATOM 2983 C CA . VAL A 1 377 ? 14.359 63.75 -19.344 1 22.2 377 VAL A CA 1
ATOM 2984 C C . VAL A 1 377 ? 13.914 64.312 -18 1 22.2 377 VAL A C 1
ATOM 2986 O O . VAL A 1 377 ? 14.281 63.812 -16.938 1 22.2 377 VAL A O 1
ATOM 2989 N N . LYS A 1 378 ? 13.672 65.625 -17.859 1 26.25 378 LYS A N 1
ATOM 2990 C CA . LYS A 1 378 ? 12.992 66.5 -16.938 1 26.25 378 LYS A CA 1
ATOM 2991 C C . LYS A 1 378 ? 11.773 65.875 -16.297 1 26.25 378 LYS A C 1
ATOM 2993 O O . LYS A 1 378 ? 10.727 65.75 -16.938 1 26.25 378 LYS A O 1
ATOM 2998 N N . CYS A 1 379 ? 11.969 64.75 -15.516 1 22.42 379 CYS A N 1
ATOM 2999 C CA . CYS A 1 379 ? 10.805 64 -15.031 1 22.42 379 CYS A CA 1
ATOM 3000 C C . CYS A 1 379 ? 10.055 64.812 -13.977 1 22.42 379 CYS A C 1
ATOM 3002 O O . CYS A 1 379 ? 10.586 65.062 -12.891 1 22.42 379 CYS A O 1
ATOM 3004 N N . ARG A 1 380 ? 9.312 65.875 -14.195 1 24.44 380 ARG A N 1
ATOM 3005 C CA . ARG A 1 380 ? 8.391 66.75 -13.5 1 24.44 380 ARG A CA 1
ATOM 3006 C C . ARG A 1 380 ? 7.422 65.938 -12.633 1 24.44 380 ARG A C 1
ATOM 3008 O O . ARG A 1 380 ? 6.727 66.5 -11.789 1 24.44 380 ARG A O 1
ATOM 3015 N N . GLN A 1 381 ? 7.219 64.688 -12.891 1 23.73 381 GLN A N 1
ATOM 3016 C CA . GLN A 1 381 ? 5.988 64 -12.438 1 23.73 381 GLN A CA 1
ATOM 3017 C C . GLN A 1 381 ? 6.094 63.594 -10.977 1 23.73 381 GLN A C 1
ATOM 3019 O O . GLN A 1 381 ? 5.098 63.219 -10.367 1 23.73 381 GLN A O 1
ATOM 3024 N N . CYS A 1 382 ? 7.164 63.656 -10.219 1 24.61 382 CYS A N 1
ATOM 3025 C CA . CYS A 1 382 ? 7.281 63 -8.914 1 24.61 382 CYS A CA 1
ATOM 3026 C C . CYS A 1 382 ? 6.684 63.906 -7.824 1 24.61 382 CYS A C 1
ATOM 3028 O O . CYS A 1 382 ? 6.547 63.469 -6.676 1 24.61 382 CYS A O 1
ATOM 3030 N N . SER A 1 383 ? 6.625 65.125 -7.973 1 23.66 383 SER A N 1
ATOM 3031 C CA . SER A 1 383 ? 6.254 66.062 -6.883 1 23.66 383 SER A CA 1
ATOM 3032 C C . SER A 1 383 ? 4.789 65.875 -6.5 1 23.66 383 SER A C 1
ATOM 3034 O O . SER A 1 383 ? 4.414 66.062 -5.344 1 23.66 383 SER A O 1
ATOM 3036 N N . GLU A 1 384 ? 3.928 65.625 -7.426 1 24.77 384 GLU A N 1
ATOM 3037 C CA . GLU A 1 384 ? 2.514 65.875 -7.195 1 24.77 384 GLU A CA 1
ATOM 3038 C C . GLU A 1 384 ? 1.854 64.75 -6.398 1 24.77 384 GLU A C 1
ATOM 3040 O O . GLU A 1 384 ? 0.708 64.938 -5.965 1 24.77 384 GLU A O 1
ATOM 3045 N N . LEU A 1 385 ? 2.637 63.75 -6.109 1 25.36 385 LEU A N 1
ATOM 3046 C CA . LEU A 1 385 ? 1.939 62.562 -5.609 1 25.36 385 LEU A CA 1
ATOM 3047 C C . LEU A 1 385 ? 1.582 62.75 -4.137 1 25.36 385 LEU A C 1
ATOM 3049 O O . LEU A 1 385 ? 0.591 62.188 -3.668 1 25.36 385 LEU A O 1
ATOM 3053 N N . LEU A 1 386 ? 2.383 63.406 -3.404 1 24.64 386 LEU A N 1
ATOM 3054 C CA . LEU A 1 386 ? 2.193 63.344 -1.96 1 24.64 386 LEU A CA 1
ATOM 3055 C C . LEU A 1 386 ? 0.889 64 -1.543 1 24.64 386 LEU A C 1
ATOM 3057 O O . LEU A 1 386 ? 0.335 63.688 -0.486 1 24.64 386 LEU A O 1
ATOM 3061 N N . GLN A 1 387 ? 0.611 65 -2.277 1 23.78 387 GLN A N 1
ATOM 3062 C CA . GLN A 1 387 ? -0.406 65.875 -1.703 1 23.78 387 GLN A CA 1
ATOM 3063 C C . GLN A 1 387 ? -1.786 65.25 -1.764 1 23.78 387 GLN A C 1
ATOM 3065 O O . GLN A 1 387 ? -2.771 65.812 -1.3 1 23.78 387 GLN A O 1
ATOM 3070 N N . VAL A 1 388 ? -1.863 64.125 -2.418 1 25.53 388 VAL A N 1
ATOM 3071 C CA . VAL A 1 388 ? -3.219 63.781 -2.855 1 25.53 388 VAL A CA 1
ATOM 3072 C C . VAL A 1 388 ? -3.986 63.125 -1.717 1 25.53 388 VAL A C 1
ATOM 3074 O O . VAL A 1 388 ? -5.191 62.875 -1.831 1 25.53 388 VAL A O 1
ATOM 3077 N N . GLY A 1 389 ? -3.342 62.688 -0.638 1 24.91 389 GLY A N 1
ATOM 3078 C CA . GLY A 1 389 ? -4.215 62.031 0.322 1 24.91 389 GLY A CA 1
ATOM 3079 C C . GLY A 1 389 ? -5.324 62.906 0.833 1 24.91 389 GLY A C 1
ATOM 3080 O O . GLY A 1 389 ? -6.461 62.469 1.002 1 24.91 389 GLY A O 1
ATOM 3081 N N . TYR A 1 390 ? -4.895 64 1.327 1 25.34 390 TYR A N 1
ATOM 3082 C CA . TYR A 1 390 ? -5.891 64.812 2.021 1 25.34 390 TYR A CA 1
ATOM 3083 C C . TYR A 1 390 ? -6.902 65.375 1.039 1 25.34 390 TYR A C 1
ATOM 3085 O O . TYR A 1 390 ? -8.062 65.625 1.395 1 25.34 390 TYR A O 1
ATOM 3093 N N . GLY A 1 391 ? -6.34 65.812 -0.071 1 25.41 391 GLY A N 1
ATOM 3094 C CA . GLY A 1 391 ? -7.094 66.75 -0.921 1 25.41 391 GLY A CA 1
ATOM 3095 C C . GLY A 1 391 ? -8.133 66 -1.772 1 25.41 391 GLY A C 1
ATOM 3096 O O . GLY A 1 391 ? -8.766 66.625 -2.635 1 25.41 391 GLY A O 1
ATOM 3097 N N . ILE A 1 392 ? -8.117 64.688 -1.782 1 27.25 392 ILE A N 1
ATOM 3098 C CA . ILE A 1 392 ? -9.062 64.125 -2.748 1 27.25 392 ILE A CA 1
ATOM 3099 C C . ILE A 1 392 ? -10.484 64.5 -2.342 1 27.25 392 ILE A C 1
ATOM 3101 O O . ILE A 1 392 ? -11.391 64.5 -3.178 1 27.25 392 ILE A O 1
ATOM 3105 N N . ARG A 1 393 ? -10.695 64.625 -1.058 1 26.16 393 ARG A N 1
ATOM 3106 C CA . ARG A 1 393 ? -12.086 64.938 -0.76 1 26.16 393 ARG A CA 1
ATOM 3107 C C . ARG A 1 393 ? -12.516 66.25 -1.485 1 26.16 393 ARG A C 1
ATOM 3109 O O . ARG A 1 393 ? -13.602 66.312 -2.062 1 26.16 393 ARG A O 1
ATOM 3116 N N . ASP A 1 394 ? -11.648 67.188 -1.307 1 26.12 394 ASP A N 1
ATOM 3117 C CA . ASP A 1 394 ? -12.062 68.5 -1.756 1 26.12 394 ASP A CA 1
ATOM 3118 C C . ASP A 1 394 ? -11.898 68.688 -3.268 1 26.12 394 ASP A C 1
ATOM 3120 O O . ASP A 1 394 ? -12.445 69.625 -3.873 1 26.12 394 ASP A O 1
ATOM 3124 N N . PHE A 1 395 ? -10.938 67.812 -3.791 1 26.19 395 PHE A N 1
ATOM 3125 C CA . PHE A 1 395 ? -10.617 68.125 -5.188 1 26.19 395 PHE A CA 1
ATOM 3126 C C . PHE A 1 395 ? -11.742 67.625 -6.102 1 26.19 395 PHE A C 1
ATOM 3128 O O . PHE A 1 395 ? -11.992 68.25 -7.145 1 26.19 395 PHE A O 1
ATOM 3135 N N . ALA A 1 396 ? -12.406 66.438 -5.758 1 26.64 396 ALA A N 1
ATOM 3136 C CA . ALA A 1 396 ? -13.508 66.125 -6.641 1 26.64 396 ALA A CA 1
ATOM 3137 C C . ALA A 1 396 ? -14.531 67.25 -6.75 1 26.64 396 ALA A C 1
ATOM 3139 O O . ALA A 1 396 ? -15.359 67.25 -7.66 1 26.64 396 ALA A O 1
ATOM 3140 N N . MET A 1 397 ? -14.594 68 -5.73 1 25.38 397 MET A N 1
ATOM 3141 C CA . MET A 1 397 ? -15.648 69 -5.883 1 25.38 397 MET A CA 1
ATOM 3142 C C . MET A 1 397 ? -15.242 70.062 -6.898 1 25.38 397 MET A C 1
ATOM 3144 O O . MET A 1 397 ? -16.094 70.812 -7.387 1 25.38 397 MET A O 1
ATOM 3148 N N . SER A 1 398 ? -13.836 70.375 -6.852 1 24.47 398 SER A N 1
ATOM 3149 C CA . SER A 1 398 ? -13.633 71.5 -7.758 1 24.47 398 SER A CA 1
ATOM 3150 C C . SER A 1 398 ? -13.508 71.062 -9.203 1 24.47 398 SER A C 1
ATOM 3152 O O . SER A 1 398 ? -13.094 69.938 -9.461 1 24.47 398 SER A O 1
ATOM 3154 N N . GLY A 1 399 ? -14.398 71.25 -10.203 1 26.2 399 GLY A N 1
ATOM 3155 C CA . GLY A 1 399 ? -14.695 71.062 -11.617 1 26.2 399 GLY A CA 1
ATOM 3156 C C . GLY A 1 399 ? -13.453 71 -12.492 1 26.2 399 GLY A C 1
ATOM 3157 O O . GLY A 1 399 ? -13.547 70.812 -13.703 1 26.2 399 GLY A O 1
ATOM 3158 N N . THR A 1 400 ? -12.375 71.75 -12.086 1 23.84 400 THR A N 1
ATOM 3159 C CA . THR A 1 400 ? -11.398 72 -13.133 1 23.84 400 THR A CA 1
ATOM 3160 C C . THR A 1 400 ? -10.492 70.75 -13.336 1 23.84 400 THR A C 1
ATOM 3162 O O . THR A 1 400 ? -9.602 70.5 -12.523 1 23.84 400 THR A O 1
ATOM 3165 N N . LEU A 1 401 ? -11.062 69.5 -13.602 1 25.5 401 LEU A N 1
ATOM 3166 C CA . LEU A 1 401 ? -10.297 68.312 -13.93 1 25.5 401 LEU A CA 1
ATOM 3167 C C . LEU A 1 401 ? -9.266 68.625 -15.008 1 25.5 401 LEU A C 1
ATOM 3169 O O . LEU A 1 401 ? -9.617 68.938 -16.125 1 25.5 401 LEU A O 1
ATOM 3173 N N . GLU A 1 402 ? -8.195 69.25 -14.664 1 26 402 GLU A N 1
ATOM 3174 C CA . GLU A 1 402 ? -7.207 69.5 -15.703 1 26 402 GLU A CA 1
ATOM 3175 C C . GLU A 1 402 ? -6.875 68.25 -16.484 1 26 402 GLU A C 1
ATOM 3177 O O . GLU A 1 402 ? -6.887 67.188 -15.938 1 26 402 GLU A O 1
ATOM 3182 N N . LYS A 1 403 ? -7.055 68.25 -17.875 1 28.47 403 LYS A N 1
ATOM 3183 C CA . LYS A 1 403 ? -6.98 67.375 -19.031 1 28.47 403 LYS A CA 1
ATOM 3184 C C . LYS A 1 403 ? -5.84 66.375 -18.875 1 28.47 403 LYS A C 1
ATOM 3186 O O . LYS A 1 403 ? -5.902 65.25 -19.422 1 28.47 403 LYS A O 1
ATOM 3191 N N . ASN A 1 404 ? -4.73 66.75 -18.453 1 25.41 404 ASN A N 1
ATOM 3192 C CA . ASN A 1 404 ? -3.525 66 -18.672 1 25.41 404 ASN A CA 1
ATOM 3193 C C . ASN A 1 404 ? -3.322 64.938 -17.578 1 25.41 404 ASN A C 1
ATOM 3195 O O . ASN A 1 404 ? -2.23 64.812 -17.016 1 25.41 404 ASN A O 1
ATOM 3199 N N . MET A 1 405 ? -4.418 64.625 -16.875 1 25.09 405 MET A N 1
ATOM 3200 C CA . MET A 1 405 ? -4.184 63.719 -15.75 1 25.09 405 MET A CA 1
ATOM 3201 C C . MET A 1 405 ? -3.875 62.312 -16.25 1 25.09 405 MET A C 1
ATOM 3203 O O . MET A 1 405 ? -4.641 61.75 -17.031 1 25.09 405 MET A O 1
ATOM 3207 N N . ARG A 1 406 ? -2.574 62.094 -16.406 1 26.34 406 ARG A N 1
ATOM 3208 C CA . ARG A 1 406 ? -2.105 60.781 -16.875 1 26.34 406 ARG A CA 1
ATOM 3209 C C . ARG A 1 406 ? -2.697 59.656 -16.031 1 26.34 406 ARG A C 1
ATOM 3211 O O . ARG A 1 406 ? -3.045 59.844 -14.867 1 26.34 406 ARG A O 1
ATOM 3218 N N . PRO A 1 407 ? -3.1 58.531 -16.641 1 24.8 407 PRO A N 1
ATOM 3219 C CA . PRO A 1 407 ? -3.762 57.375 -16.078 1 24.8 407 PRO A CA 1
ATOM 3220 C C . PRO A 1 407 ? -2.986 56.75 -14.922 1 24.8 407 PRO A C 1
ATOM 3222 O O . PRO A 1 407 ? -1.753 56.75 -14.938 1 24.8 407 PRO A O 1
ATOM 3225 N N . PHE A 1 408 ? -3.256 57.156 -13.688 1 26.31 408 PHE A N 1
ATOM 3226 C CA . PHE A 1 408 ? -2.578 56.594 -12.531 1 26.31 408 PHE A CA 1
ATOM 3227 C C . PHE A 1 408 ? -3.051 55.156 -12.281 1 26.31 408 PHE A C 1
ATOM 3229 O O . PHE A 1 408 ? -4.188 54.812 -12.602 1 26.31 408 PHE A O 1
ATOM 3236 N N . VAL A 1 409 ? -2.152 54.25 -12.406 1 25.05 409 VAL A N 1
ATOM 3237 C CA . VAL A 1 409 ? -2.414 52.844 -12.133 1 25.05 409 VAL A CA 1
ATOM 3238 C C . VAL A 1 409 ? -2.379 52.594 -10.625 1 25.05 409 VAL A C 1
ATOM 3240 O O . VAL A 1 409 ? -1.408 52.938 -9.953 1 25.05 409 VAL A O 1
ATOM 3243 N N . ILE A 1 410 ? -3.441 52.781 -9.977 1 25.56 410 ILE A N 1
ATOM 3244 C CA . ILE A 1 410 ? -3.562 52.375 -8.578 1 25.56 410 ILE A CA 1
ATOM 3245 C C . ILE A 1 410 ? -3.541 50.844 -8.477 1 25.56 410 ILE A C 1
ATOM 3247 O O . ILE A 1 410 ? -4.332 50.156 -9.125 1 25.56 410 ILE A O 1
ATOM 3251 N N . ILE A 1 411 ? -2.328 50.375 -8.148 1 25.28 411 ILE A N 1
ATOM 3252 C CA . ILE A 1 411 ? -2.225 48.938 -7.855 1 25.28 411 ILE A CA 1
ATOM 3253 C C . ILE A 1 411 ? -2.838 48.656 -6.488 1 25.28 411 ILE A C 1
ATOM 3255 O O . ILE A 1 411 ? -2.416 49.219 -5.477 1 25.28 411 ILE A O 1
ATOM 3259 N N . TRP A 1 412 ? -4.102 48.469 -6.43 1 26.2 412 TRP A N 1
ATOM 3260 C CA . TRP A 1 412 ? -4.914 48.25 -5.238 1 26.2 412 TRP A CA 1
ATOM 3261 C C . TRP A 1 412 ? -4.875 46.781 -4.832 1 26.2 412 TRP A C 1
ATOM 3263 O O . TRP A 1 412 ? -4.879 45.875 -5.688 1 26.2 412 TRP A O 1
ATOM 3273 N N . ASP A 1 413 ? -4.078 46.625 -3.77 1 25.5 413 ASP A N 1
ATOM 3274 C CA . ASP A 1 413 ? -4.129 45.281 -3.182 1 25.5 413 ASP A CA 1
ATOM 3275 C C . ASP A 1 413 ? -5.535 44.969 -2.684 1 25.5 413 ASP A C 1
ATOM 3277 O O . ASP A 1 413 ? -6.312 45.844 -2.365 1 25.5 413 ASP A O 1
ATOM 3281 N N . ARG A 1 414 ? -6.027 43.812 -2.951 1 27.14 414 ARG A N 1
ATOM 3282 C CA . ARG A 1 414 ? -7.352 43.219 -2.773 1 27.14 414 ARG A CA 1
ATOM 3283 C C . ARG A 1 414 ? -7.871 43.469 -1.359 1 27.14 414 ARG A C 1
ATOM 3285 O O . ARG A 1 414 ? -9.055 43.25 -1.082 1 27.14 414 ARG A O 1
ATOM 3292 N N . SER A 1 415 ? -7.023 43.656 -0.409 1 26.36 415 SER A N 1
ATOM 3293 C CA . SER A 1 415 ? -7.691 43.625 0.888 1 26.36 415 SER A CA 1
ATOM 3294 C C . SER A 1 415 ? -8.406 44.938 1.179 1 26.36 415 SER A C 1
ATOM 3296 O O . SER A 1 415 ? -9 45.094 2.246 1 26.36 415 SER A O 1
ATOM 3298 N N . PHE A 1 416 ? -7.969 46.062 0.601 1 26.67 416 PHE A N 1
ATOM 3299 C CA . PHE A 1 416 ? -8.578 47.312 1.06 1 26.67 416 PHE A CA 1
ATOM 3300 C C . PHE A 1 416 ? -9.992 47.469 0.501 1 26.67 416 PHE A C 1
ATOM 3302 O O . PHE A 1 416 ? -10.195 47.375 -0.711 1 26.67 416 PHE A O 1
ATOM 3309 N N . ARG A 1 417 ? -10.953 46.906 1.324 1 25.55 417 ARG A N 1
ATOM 3310 C CA . ARG A 1 417 ? -12.359 47.188 1.11 1 25.55 417 ARG A CA 1
ATOM 3311 C C . ARG A 1 417 ? -12.578 48.688 0.876 1 25.55 417 ARG A C 1
ATOM 3313 O O . ARG A 1 417 ? -12.227 49.5 1.723 1 25.55 417 ARG A O 1
ATOM 3320 N N . LEU A 1 418 ? -12.352 49.188 -0.338 1 26.12 418 LEU A N 1
ATOM 3321 C CA . LEU A 1 418 ? -12.836 50.531 -0.636 1 26.12 418 LEU A CA 1
ATOM 3322 C C . LEU A 1 418 ? -14.289 50.688 -0.203 1 26.12 418 LEU A C 1
ATOM 3324 O O . LEU A 1 418 ? -15.172 49.969 -0.688 1 26.12 418 LEU A O 1
ATOM 3328 N N . LEU A 1 419 ? -14.438 50.812 1.071 1 23.41 419 LEU A N 1
ATOM 3329 C CA . LEU A 1 419 ? -15.758 51.281 1.471 1 23.41 419 LEU A CA 1
ATOM 3330 C C . LEU A 1 419 ? -16.172 52.5 0.669 1 23.41 419 LEU A C 1
ATOM 3332 O O . LEU A 1 419 ? -15.633 53.594 0.867 1 23.41 419 LEU A O 1
ATOM 3336 N N . ILE A 1 420 ? -16.234 52.312 -0.652 1 24.97 420 ILE A N 1
ATOM 3337 C CA . ILE A 1 420 ? -16.812 53.375 -1.448 1 24.97 420 ILE A CA 1
ATOM 3338 C C . ILE A 1 420 ? -18.219 53.688 -0.938 1 24.97 420 ILE A C 1
ATOM 3340 O O . ILE A 1 420 ? -19.094 52.844 -0.968 1 24.97 420 ILE A O 1
ATOM 3344 N N . SER A 1 421 ? -18.266 54.344 0.105 1 23.55 421 SER A N 1
ATOM 3345 C CA . SER A 1 421 ? -19.547 55 0.375 1 23.55 421 SER A CA 1
ATOM 3346 C C . SER A 1 421 ? -20.125 55.656 -0.882 1 23.55 421 SER A C 1
ATOM 3348 O O . SER A 1 421 ? -19.391 56.281 -1.646 1 23.55 421 SER A O 1
ATOM 3350 N N . TRP A 1 422 ? -21.172 54.969 -1.476 1 23.05 422 TRP A N 1
ATOM 3351 C CA . TRP A 1 422 ? -22.047 55.281 -2.592 1 23.05 422 TRP A CA 1
ATOM 3352 C C . TRP A 1 422 ? -22.422 56.781 -2.576 1 23.05 422 TRP A C 1
ATOM 3354 O O . TRP A 1 422 ? -23.062 57.25 -1.643 1 23.05 422 TRP A O 1
ATOM 3364 N N . CYS A 1 423 ? -21.422 57.625 -2.832 1 23.25 423 CYS A N 1
ATOM 3365 C CA . CYS A 1 423 ? -22.094 58.844 -3.271 1 23.25 423 CYS A CA 1
ATOM 3366 C C . CYS A 1 423 ? -22.922 58.594 -4.527 1 23.25 423 CYS A C 1
ATOM 3368 O O . CYS A 1 423 ? -22.469 57.875 -5.434 1 23.25 423 CYS A O 1
ATOM 3370 N N . PRO A 1 424 ? -24.344 58.719 -4.629 1 26.77 424 PRO A N 1
ATOM 3371 C CA . PRO A 1 424 ? -25.359 58.406 -5.641 1 26.77 424 PRO A CA 1
ATOM 3372 C C . PRO A 1 424 ? -24.875 58.688 -7.059 1 26.77 424 PRO A C 1
ATOM 3374 O O . PRO A 1 424 ? -25.422 58.156 -8.023 1 26.77 424 PRO A O 1
ATOM 3377 N N . PHE A 1 425 ? -24.156 59.812 -7.406 1 26.61 425 PHE A N 1
ATOM 3378 C CA . PHE A 1 425 ? -24.156 60.312 -8.781 1 26.61 425 PHE A CA 1
ATOM 3379 C C . PHE A 1 425 ? -23.141 59.562 -9.617 1 26.61 425 PHE A C 1
ATOM 3381 O O . PHE A 1 425 ? -23.062 59.75 -10.836 1 26.61 425 PHE A O 1
ATOM 3388 N N . LEU A 1 426 ? -21.969 59.219 -9.211 1 24.12 426 LEU A N 1
ATOM 3389 C CA . LEU A 1 426 ? -20.969 58.75 -10.18 1 24.12 426 LEU A CA 1
ATOM 3390 C C . LEU A 1 426 ? -21.078 57.25 -10.375 1 24.12 426 LEU A C 1
ATOM 3392 O O . LEU A 1 426 ? -20.969 56.5 -9.414 1 24.12 426 LEU A O 1
ATOM 3396 N N . SER A 1 427 ? -21.969 56.75 -11.359 1 24.17 427 SER A N 1
ATOM 3397 C CA . SER A 1 427 ? -22.094 55.375 -11.805 1 24.17 427 SER A CA 1
ATOM 3398 C C . SER A 1 427 ? -20.766 54.812 -12.297 1 24.17 427 SER A C 1
ATOM 3400 O O . SER A 1 427 ? -20.172 55.344 -13.234 1 24.17 427 SER A O 1
ATOM 3402 N N . ILE A 1 428 ? -19.766 54.625 -11.539 1 25.92 428 ILE A N 1
ATOM 3403 C CA . ILE A 1 428 ? -18.547 54 -12.023 1 25.92 428 ILE A CA 1
ATOM 3404 C C . ILE A 1 428 ? -18.812 52.562 -12.438 1 25.92 428 ILE A C 1
ATOM 3406 O O . ILE A 1 428 ? -19.266 51.75 -11.625 1 25.92 428 ILE A O 1
ATOM 3410 N N . ASP A 1 429 ? -19.172 52.312 -13.688 1 26.03 429 ASP A N 1
ATOM 3411 C CA . ASP A 1 429 ? -19.344 51 -14.289 1 26.03 429 ASP A CA 1
ATOM 3412 C C . ASP A 1 429 ? -18.047 50.188 -14.195 1 26.03 429 ASP A C 1
ATOM 3414 O O . ASP A 1 429 ? -16.984 50.625 -14.633 1 26.03 429 ASP A O 1
ATOM 3418 N N . LEU A 1 430 ? -17.844 49.438 -13.242 1 26.83 430 LEU A N 1
ATOM 3419 C CA . LEU A 1 430 ? -16.75 48.469 -13.047 1 26.83 430 LEU A CA 1
ATOM 3420 C C . LEU A 1 430 ? -16.797 47.375 -14.086 1 26.83 430 LEU A C 1
ATOM 3422 O O . LEU A 1 430 ? -17.812 46.656 -14.188 1 26.83 430 LEU A O 1
ATOM 3426 N N . VAL A 1 431 ? -16.328 47.625 -15.266 1 25.75 431 VAL A N 1
ATOM 3427 C CA . VAL A 1 431 ? -16.266 46.5 -16.219 1 25.75 431 VAL A CA 1
ATOM 3428 C C . VAL A 1 431 ? -15.156 45.531 -15.82 1 25.75 431 VAL A C 1
ATOM 3430 O O . VAL A 1 431 ? -14 45.938 -15.672 1 25.75 431 VAL A O 1
ATOM 3433 N N . LEU A 1 432 ? -15.5 44.562 -15.156 1 25.89 432 LEU A N 1
ATOM 3434 C CA . LEU A 1 432 ? -14.625 43.438 -14.844 1 25.89 432 LEU A CA 1
ATOM 3435 C C . LEU A 1 432 ? -14.094 42.812 -16.125 1 25.89 432 LEU A C 1
ATOM 3437 O O . LEU A 1 432 ? -14.875 42.344 -16.969 1 25.89 432 LEU A O 1
ATOM 3441 N N . VAL A 1 433 ? -13.047 43.344 -16.672 1 24.94 433 VAL A N 1
ATOM 3442 C CA . VAL A 1 433 ? -12.438 42.656 -17.797 1 24.94 433 VAL A CA 1
ATOM 3443 C C . VAL A 1 433 ? -12.055 41.219 -17.375 1 24.94 433 VAL A C 1
ATOM 3445 O O . VAL A 1 433 ? -11.984 40.938 -16.172 1 24.94 433 VAL A O 1
ATOM 3448 N N . GLU A 1 434 ? -11.273 40.531 -18.328 1 26.84 434 GLU A N 1
ATOM 3449 C CA . GLU A 1 434 ? -10.984 39.094 -18.312 1 26.84 434 GLU A CA 1
ATOM 3450 C C . GLU A 1 434 ? -10.359 38.656 -17 1 26.84 434 GLU A C 1
ATOM 3452 O O . GLU A 1 434 ? -9.57 39.406 -16.406 1 26.84 434 GLU A O 1
ATOM 3457 N N . PRO A 1 435 ? -10.922 37.594 -16.359 1 29.72 435 PRO A N 1
ATOM 3458 C CA . PRO A 1 435 ? -10.711 37.094 -15.008 1 29.72 435 PRO A CA 1
ATOM 3459 C C . PRO A 1 435 ? -9.227 36.938 -14.656 1 29.72 435 PRO A C 1
ATOM 3461 O O . PRO A 1 435 ? -8.883 36.688 -13.5 1 29.72 435 PRO A O 1
ATOM 3464 N N . ALA A 1 436 ? -8.414 36.656 -15.719 1 29.36 436 ALA A N 1
ATOM 3465 C CA . ALA A 1 436 ? -7.109 36.219 -15.219 1 29.36 436 ALA A CA 1
ATOM 3466 C C . ALA A 1 436 ? -6.379 37.375 -14.531 1 29.36 436 ALA A C 1
ATOM 3468 O O . ALA A 1 436 ? -5.684 37.156 -13.539 1 29.36 436 ALA A O 1
ATOM 3469 N N . LEU A 1 437 ? -6.102 38.406 -15.359 1 27.08 437 LEU A N 1
ATOM 3470 C CA . LEU A 1 437 ? -5.277 39.5 -14.859 1 27.08 437 LEU A CA 1
ATOM 3471 C C . LEU A 1 437 ? -6.109 40.469 -14.039 1 27.08 437 LEU A C 1
ATOM 3473 O O . LEU A 1 437 ? -7.18 40.906 -14.477 1 27.08 437 LEU A O 1
ATOM 3477 N N . SER A 1 438 ? -6.148 40.281 -12.734 1 27.23 438 SER A N 1
ATOM 3478 C CA . SER A 1 438 ? -6.844 41.125 -11.75 1 27.23 438 SER A CA 1
ATOM 3479 C C . SER A 1 438 ? -6.676 42.594 -12.055 1 27.23 438 SER A C 1
ATOM 3481 O O . SER A 1 438 ? -6.676 43.438 -11.148 1 27.23 438 SER A O 1
ATOM 3483 N N . VAL A 1 439 ? -6.07 42.969 -13.188 1 26.14 439 VAL A N 1
ATOM 3484 C CA . VAL A 1 439 ? -5.875 44.375 -13.422 1 26.14 439 VAL A CA 1
ATOM 3485 C C . VAL A 1 439 ? -7.16 45 -13.977 1 26.14 439 VAL A C 1
ATOM 3487 O O . VAL A 1 439 ? -7.73 44.469 -14.945 1 26.14 439 VAL A O 1
ATOM 3490 N N . ILE A 1 440 ? -7.941 45.531 -13.141 1 26.73 440 ILE A N 1
ATOM 3491 C CA . ILE A 1 440 ? -9.133 46.219 -13.594 1 26.73 440 ILE A CA 1
ATOM 3492 C C . ILE A 1 440 ? -8.727 47.531 -14.258 1 26.73 440 ILE A C 1
ATOM 3494 O O . ILE A 1 440 ? -7.996 48.344 -13.68 1 26.73 440 ILE A O 1
ATOM 3498 N N . ALA A 1 441 ? -8.461 47.469 -15.609 1 25.47 441 ALA A N 1
ATOM 3499 C CA . ALA A 1 441 ? -8.188 48.688 -16.359 1 25.47 441 ALA A CA 1
ATOM 3500 C C . ALA A 1 441 ? -9.438 49.531 -16.469 1 25.47 441 ALA A C 1
ATOM 3502 O O . ALA A 1 441 ? -10.539 49.031 -16.688 1 25.47 441 ALA A O 1
ATOM 3503 N N . PHE A 1 442 ? -9.414 50.594 -15.758 1 26.05 442 PHE A N 1
ATOM 3504 C CA . PHE A 1 442 ? -10.484 51.594 -15.82 1 26.05 442 PHE A CA 1
ATOM 3505 C C . PHE A 1 442 ? -10.375 52.438 -17.094 1 26.05 442 PHE A C 1
ATOM 3507 O O . PHE A 1 442 ? -9.32 53 -17.359 1 26.05 442 PHE A O 1
ATOM 3514 N N . VAL A 1 443 ? -10.867 51.844 -18.188 1 24.73 443 VAL A N 1
ATOM 3515 C CA . VAL A 1 443 ? -10.859 52.688 -19.375 1 24.73 443 VAL A CA 1
ATOM 3516 C C . VAL A 1 443 ? -12.031 53.688 -19.312 1 24.73 443 VAL A C 1
ATOM 3518 O O . VAL A 1 443 ? -13.188 53.25 -19.219 1 24.73 443 VAL A O 1
ATOM 3521 N N . PRO A 1 444 ? -11.766 54.844 -18.844 1 24.41 444 PRO A N 1
ATOM 3522 C CA . PRO A 1 444 ? -12.852 55.812 -18.953 1 24.41 444 PRO A CA 1
ATOM 3523 C C . PRO A 1 444 ? -13.281 56.031 -20.406 1 24.41 444 PRO A C 1
ATOM 3525 O O . PRO A 1 444 ? -12.438 56.219 -21.281 1 24.41 444 PRO A O 1
ATOM 3528 N N . VAL A 1 445 ? -14.156 55.219 -20.922 1 23.95 445 VAL A N 1
ATOM 3529 C CA . VAL A 1 445 ? -14.688 55.469 -22.266 1 23.95 445 VAL A CA 1
ATOM 3530 C C . VAL A 1 445 ? -15.5 56.781 -22.25 1 23.95 445 VAL A C 1
ATOM 3532 O O . VAL A 1 445 ? -16.484 56.875 -21.516 1 23.95 445 VAL A O 1
ATOM 3535 N N . ILE A 1 446 ? -14.789 57.844 -22.375 1 22.59 446 ILE A N 1
ATOM 3536 C CA . ILE A 1 446 ? -15.438 59.156 -22.578 1 22.59 446 ILE A CA 1
ATOM 3537 C C . ILE A 1 446 ? -16.203 59.125 -23.906 1 22.59 446 ILE A C 1
ATOM 3539 O O . ILE A 1 446 ? -15.633 58.875 -24.969 1 22.59 446 ILE A O 1
ATOM 3543 N N . SER A 1 447 ? -17.438 58.562 -23.906 1 21.5 447 SER A N 1
ATOM 3544 C CA . SER A 1 447 ? -18.328 58.688 -25.062 1 21.5 447 SER A CA 1
ATOM 3545 C C . SER A 1 447 ? -18.5 60.156 -25.469 1 21.5 447 SER A C 1
ATOM 3547 O O . SER A 1 447 ? -18.922 60.969 -24.672 1 21.5 447 SER A O 1
ATOM 3549 N N . LEU A 1 448 ? -17.484 60.656 -26.203 1 21.86 448 LEU A N 1
ATOM 3550 C CA . LEU A 1 448 ? -17.594 61.938 -26.891 1 21.86 448 LEU A CA 1
ATOM 3551 C C . LEU A 1 448 ? -18.844 61.969 -27.766 1 21.86 448 LEU A C 1
ATOM 3553 O O . LEU A 1 448 ? -18.875 61.375 -28.844 1 21.86 448 LEU A O 1
ATOM 3557 N N . SER A 1 449 ? -20 61.469 -27.391 1 22.03 449 SER A N 1
ATOM 3558 C CA . SER A 1 449 ? -21.188 61.688 -28.234 1 22.03 449 SER A CA 1
ATOM 3559 C C . SER A 1 449 ? -21.359 63.156 -28.609 1 22.03 449 SER A C 1
ATOM 3561 O O . SER A 1 449 ? -21.922 63.469 -29.656 1 22.03 449 SER A O 1
ATOM 3563 N N . SER A 1 450 ? -21.25 64.125 -27.734 1 21.41 450 SER A N 1
ATOM 3564 C CA . SER A 1 450 ? -22.016 65.312 -28.031 1 21.41 450 SER A CA 1
ATOM 3565 C C . SER A 1 450 ? -21.328 66.188 -29.109 1 21.41 450 SER A C 1
ATOM 3567 O O . SER A 1 450 ? -21.766 67.312 -29.406 1 21.41 450 SER A O 1
ATOM 3569 N N . PHE A 1 451 ? -20.062 65.938 -29.531 1 20.31 451 PHE A N 1
ATOM 3570 C CA . PHE A 1 451 ? -19.656 67 -30.375 1 20.31 451 PHE A CA 1
ATOM 3571 C C . PHE A 1 451 ? -20.406 67 -31.703 1 20.31 451 PHE A C 1
ATOM 3573 O O . PHE A 1 451 ? -20.109 66.188 -32.594 1 20.31 451 PHE A O 1
ATOM 3580 N N . HIS A 1 452 ? -21.844 67 -31.734 1 19.23 452 HIS A N 1
ATOM 3581 C CA . HIS A 1 452 ? -22.688 67.5 -32.844 1 19.23 452 HIS A CA 1
ATOM 3582 C C . HIS A 1 452 ? -22.25 68.875 -33.312 1 19.23 452 HIS A C 1
ATOM 3584 O O . HIS A 1 452 ? -22.891 69.438 -34.188 1 19.23 452 HIS A O 1
ATOM 3590 N N . TYR A 1 453 ? -21.047 69.312 -33.469 1 19.56 453 TYR A N 1
ATOM 3591 C CA . TYR A 1 453 ? -21.062 70.312 -34.5 1 19.56 453 TYR A CA 1
ATOM 3592 C C . TYR A 1 453 ? -21.109 69.688 -35.906 1 19.56 453 TYR A C 1
ATOM 3594 O O . TYR A 1 453 ? -20.469 68.688 -36.156 1 19.56 453 TYR A O 1
ATOM 3602 N N . MET B 1 1 ? -18.906 -29.516 -33.906 1 24.45 1 MET B N 1
ATOM 3603 C CA . MET B 1 1 ? -18.141 -29 -32.781 1 24.45 1 MET B CA 1
ATOM 3604 C C . MET B 1 1 ? -16.938 -29.906 -32.469 1 24.45 1 MET B C 1
ATOM 3606 O O . MET B 1 1 ? -17.094 -31.062 -32.125 1 24.45 1 MET B O 1
ATOM 3610 N N . SER B 1 2 ? -15.883 -29.812 -33.188 1 29.67 2 SER B N 1
ATOM 3611 C CA . SER B 1 2 ? -14.664 -30.594 -33.031 1 29.67 2 SER B CA 1
ATOM 3612 C C . SER B 1 2 ? -14.258 -30.672 -31.547 1 29.67 2 SER B C 1
ATOM 3614 O O . SER B 1 2 ? -14.133 -29.656 -30.875 1 29.67 2 SER B O 1
ATOM 3616 N N . LYS B 1 3 ? -14.656 -31.688 -30.891 1 37.38 3 LYS B N 1
ATOM 3617 C CA . LYS B 1 3 ? -14.297 -31.891 -29.5 1 37.38 3 LYS B CA 1
ATOM 3618 C C . LYS B 1 3 ? -12.781 -31.984 -29.328 1 37.38 3 LYS B C 1
ATOM 3620 O O . LYS B 1 3 ? -12.172 -33 -29.688 1 37.38 3 LYS B O 1
ATOM 3625 N N . ASP B 1 4 ? -12 -31.078 -29.609 1 40.62 4 ASP B N 1
ATOM 3626 C CA . ASP B 1 4 ? -10.578 -31 -29.281 1 40.62 4 ASP B CA 1
ATOM 3627 C C . ASP B 1 4 ? -10.32 -31.484 -27.844 1 40.62 4 ASP B C 1
ATOM 3629 O O . ASP B 1 4 ? -10.828 -30.891 -26.891 1 40.62 4 ASP B O 1
ATOM 3633 N N . CYS B 1 5 ? -10.391 -32.844 -27.766 1 41.28 5 CYS B N 1
ATOM 3634 C CA . CYS B 1 5 ? -10.156 -33.438 -26.469 1 41.28 5 CYS B CA 1
ATOM 3635 C C . CYS B 1 5 ? -8.711 -33.25 -26.031 1 41.28 5 CYS B C 1
ATOM 3637 O O . CYS B 1 5 ? -7.781 -33.625 -26.75 1 41.28 5 CYS B O 1
ATOM 3639 N N . HIS B 1 6 ? -8.344 -32.188 -25.469 1 51.25 6 HIS B N 1
ATOM 3640 C CA . HIS B 1 6 ? -7.055 -32.094 -24.797 1 51.25 6 HIS B CA 1
ATOM 3641 C C . HIS B 1 6 ? -6.887 -33.219 -23.781 1 51.25 6 HIS B C 1
ATOM 3643 O O . HIS B 1 6 ? -7.754 -33.438 -22.938 1 51.25 6 HIS B O 1
ATOM 3649 N N . ASN B 1 7 ? -6.047 -34.281 -24.359 1 61.69 7 ASN B N 1
ATOM 3650 C CA . ASN B 1 7 ? -5.738 -35.344 -23.406 1 61.69 7 ASN B CA 1
ATOM 3651 C C . ASN B 1 7 ? -4.59 -34.938 -22.484 1 61.69 7 ASN B C 1
ATOM 3653 O O . ASN B 1 7 ? -3.533 -34.5 -22.938 1 61.69 7 ASN B O 1
ATOM 3657 N N . TRP B 1 8 ? -4.875 -34.75 -21.297 1 76.19 8 TRP B N 1
ATOM 3658 C CA . TRP B 1 8 ? -3.949 -34.469 -20.203 1 76.19 8 TRP B CA 1
ATOM 3659 C C . TRP B 1 8 ? -3.262 -35.75 -19.75 1 76.19 8 TRP B C 1
ATOM 3661 O O . TRP B 1 8 ? -3.928 -36.719 -19.375 1 76.19 8 TRP B O 1
ATOM 3671 N N . GLN B 1 9 ? -1.926 -35.781 -20.141 1 74.75 9 GLN B N 1
ATOM 3672 C CA . GLN B 1 9 ? -1.182 -36.969 -19.734 1 74.75 9 GLN B CA 1
ATOM 3673 C C . GLN B 1 9 ? -0.127 -36.625 -18.688 1 74.75 9 GLN B C 1
ATOM 3675 O O . GLN B 1 9 ? 0.702 -35.719 -18.906 1 74.75 9 GLN B O 1
ATOM 3680 N N . LEU B 1 10 ? -0.242 -37.312 -17.562 1 80.62 10 LEU B N 1
ATOM 3681 C CA . LEU B 1 10 ? 0.8 -37.188 -16.547 1 80.62 10 LEU B CA 1
ATOM 3682 C C . LEU B 1 10 ? 2.082 -37.875 -17 1 80.62 10 LEU B C 1
ATOM 3684 O O . LEU B 1 10 ? 2.072 -39.062 -17.312 1 80.62 10 LEU B O 1
ATOM 3688 N N . VAL B 1 11 ? 3.096 -37.094 -17.078 1 80.56 11 VAL B N 1
ATOM 3689 C CA . VAL B 1 11 ? 4.375 -37.625 -17.547 1 80.56 11 VAL B CA 1
ATOM 3690 C C . VAL B 1 11 ? 5.254 -37.969 -16.344 1 80.56 11 VAL B C 1
ATOM 3692 O O . VAL B 1 11 ? 5.926 -39 -16.344 1 80.56 11 VAL B O 1
ATOM 3695 N N . LYS B 1 12 ? 5.301 -37.156 -15.422 1 90.5 12 LYS B N 1
ATOM 3696 C CA . LYS B 1 12 ? 6.16 -37.344 -14.25 1 90.5 12 LYS B CA 1
ATOM 3697 C C . LYS B 1 12 ? 5.52 -36.719 -13 1 90.5 12 LYS B C 1
ATOM 3699 O O . LYS B 1 12 ? 4.875 -35.688 -13.078 1 90.5 12 LYS B O 1
ATOM 3704 N N . GLU B 1 13 ? 5.668 -37.469 -11.914 1 94.31 13 GLU B N 1
ATOM 3705 C CA . GLU B 1 13 ? 5.254 -37.062 -10.586 1 94.31 13 GLU B CA 1
ATOM 3706 C C . GLU B 1 13 ? 6.312 -37.375 -9.539 1 94.31 13 GLU B C 1
ATOM 3708 O O . GLU B 1 13 ? 6.676 -38.531 -9.359 1 94.31 13 GLU B O 1
ATOM 3713 N N . GLU B 1 14 ? 6.777 -36.344 -8.891 1 96.81 14 GLU B N 1
ATOM 3714 C CA . GLU B 1 14 ? 7.824 -36.594 -7.91 1 96.81 14 GLU B CA 1
ATOM 3715 C C . GLU B 1 14 ? 7.879 -35.5 -6.848 1 96.81 14 GLU B C 1
ATOM 3717 O O . GLU B 1 14 ? 7.371 -34.406 -7.059 1 96.81 14 GLU B O 1
ATOM 3722 N N . PHE B 1 15 ? 8.43 -35.906 -5.699 1 98.25 15 PHE B N 1
ATOM 3723 C CA . PHE B 1 15 ? 8.773 -34.906 -4.688 1 98.25 15 PHE B CA 1
ATOM 3724 C C . PHE B 1 15 ? 10.133 -34.281 -4.988 1 98.25 15 PHE B C 1
ATOM 3726 O O . PHE B 1 15 ? 11.055 -34.969 -5.426 1 98.25 15 PHE B O 1
ATOM 3733 N N . THR B 1 16 ? 10.25 -33 -4.695 1 98.31 16 THR B N 1
ATOM 3734 C CA . THR B 1 16 ? 11.5 -32.312 -5.023 1 98.31 16 THR B CA 1
ATOM 3735 C C . THR B 1 16 ? 12.594 -32.688 -4.031 1 98.31 16 THR B C 1
ATOM 3737 O O . THR B 1 16 ? 13.781 -32.469 -4.289 1 98.31 16 THR B O 1
ATOM 3740 N N . PHE B 1 17 ? 12.266 -33.219 -2.918 1 97.75 17 PHE B N 1
ATOM 3741 C CA . PHE B 1 17 ? 13.148 -33.812 -1.928 1 97.75 17 PHE B CA 1
ATOM 3742 C C . PHE B 1 17 ? 12.422 -34.906 -1.134 1 97.75 17 PHE B C 1
ATOM 3744 O O . PHE B 1 17 ? 11.203 -34.844 -0.969 1 97.75 17 PHE B O 1
ATOM 3751 N N . PRO B 1 18 ? 13.195 -35.875 -0.624 1 96 18 PRO B N 1
ATOM 3752 C CA . PRO B 1 18 ? 12.547 -36.938 0.147 1 96 18 PRO B CA 1
ATOM 3753 C C . PRO B 1 18 ? 11.992 -36.438 1.479 1 96 18 PRO B C 1
ATOM 3755 O O . PRO B 1 18 ? 12.516 -35.5 2.059 1 96 18 PRO B O 1
ATOM 3758 N N . ALA B 1 19 ? 10.984 -37.125 1.944 1 95.25 19 ALA B N 1
ATOM 3759 C CA . ALA B 1 19 ? 10.398 -36.812 3.25 1 95.25 19 ALA B CA 1
ATOM 3760 C C . ALA B 1 19 ? 11.453 -36.875 4.348 1 95.25 19 ALA B C 1
ATOM 3762 O O . ALA B 1 19 ? 12.305 -37.781 4.348 1 95.25 19 ALA B O 1
ATOM 3763 N N . ASN B 1 20 ? 11.461 -35.969 5.238 1 93 20 ASN B N 1
ATOM 3764 C CA . ASN B 1 20 ? 12.305 -35.906 6.422 1 93 20 ASN B CA 1
ATOM 3765 C C . ASN B 1 20 ? 13.781 -35.75 6.055 1 93 20 ASN B C 1
ATOM 3767 O O . ASN B 1 20 ? 14.664 -36.188 6.797 1 93 20 ASN B O 1
ATOM 3771 N N . SER B 1 21 ? 14.008 -35.219 4.918 1 93.19 21 SER B N 1
ATOM 3772 C CA . SER B 1 21 ? 15.398 -35.031 4.512 1 93.19 21 SER B CA 1
ATOM 3773 C C . SER B 1 21 ? 15.789 -33.562 4.5 1 93.19 21 SER B C 1
ATOM 3775 O O . SER B 1 21 ? 16.969 -33.219 4.344 1 93.19 21 SER B O 1
ATOM 3777 N N . SER B 1 22 ? 14.891 -32.719 4.68 1 92.44 22 SER B N 1
ATOM 3778 C CA . SER B 1 22 ? 15.133 -31.281 4.617 1 92.44 22 SER B CA 1
ATOM 3779 C C . SER B 1 22 ? 15.523 -30.719 5.98 1 92.44 22 SER B C 1
ATOM 3781 O O . SER B 1 22 ? 15.234 -31.328 7.012 1 92.44 22 SER B O 1
ATOM 3783 N N . PRO B 1 23 ? 16.234 -29.609 5.992 1 94.56 23 PRO B N 1
ATOM 3784 C CA . PRO B 1 23 ? 16.609 -28.984 7.258 1 94.56 23 PRO B CA 1
ATOM 3785 C C . PRO B 1 23 ? 15.469 -28.203 7.906 1 94.56 23 PRO B C 1
ATOM 3787 O O . PRO B 1 23 ? 15.672 -27.531 8.914 1 94.56 23 PRO B O 1
ATOM 3790 N N . PHE B 1 24 ? 14.359 -28.203 7.398 1 97.56 24 PHE B N 1
ATOM 3791 C CA . PHE B 1 24 ? 13.18 -27.531 7.93 1 97.56 24 PHE B CA 1
ATOM 3792 C C . PHE B 1 24 ? 12.031 -28.516 8.125 1 97.56 24 PHE B C 1
ATOM 3794 O O . PHE B 1 24 ? 11.969 -29.547 7.461 1 97.56 24 PHE B O 1
ATOM 3801 N N . ASN B 1 25 ? 11.086 -28.078 8.984 1 97.44 25 ASN B N 1
ATOM 3802 C CA . ASN B 1 25 ? 9.945 -28.938 9.297 1 97.44 25 ASN B CA 1
ATOM 3803 C C . ASN B 1 25 ? 8.758 -28.641 8.383 1 97.44 25 ASN B C 1
ATOM 3805 O O . ASN B 1 25 ? 7.926 -29.516 8.141 1 97.44 25 ASN B O 1
ATOM 3809 N N . SER B 1 26 ? 8.742 -27.406 7.992 1 98.44 26 SER B N 1
ATOM 3810 C CA . SER B 1 26 ? 7.602 -26.953 7.207 1 98.44 26 SER B CA 1
ATOM 3811 C C . SER B 1 26 ? 8.055 -26.156 5.992 1 98.44 26 SER B C 1
ATOM 3813 O O . SER B 1 26 ? 9.023 -25.391 6.066 1 98.44 26 SER B O 1
ATOM 3815 N N . CYS B 1 27 ? 7.391 -26.328 4.852 1 98.56 27 CYS B N 1
ATOM 3816 C CA . CYS B 1 27 ? 7.641 -25.547 3.648 1 98.56 27 CYS B CA 1
ATOM 3817 C C . CYS B 1 27 ? 6.336 -25.25 2.914 1 98.56 27 CYS B C 1
ATOM 3819 O O . CYS B 1 27 ? 5.359 -25.984 3.055 1 98.56 27 CYS B O 1
ATOM 3821 N N . HIS B 1 28 ? 6.336 -24.156 2.16 1 98.56 28 HIS B N 1
ATOM 3822 C CA . HIS B 1 28 ? 5.09 -23.672 1.579 1 98.56 28 HIS B CA 1
ATOM 3823 C C . HIS B 1 28 ? 5.355 -22.688 0.444 1 98.56 28 HIS B C 1
ATOM 3825 O O . HIS B 1 28 ? 6.465 -22.156 0.32 1 98.56 28 HIS B O 1
ATOM 3831 N N . ALA B 1 29 ? 4.359 -22.562 -0.514 1 98.69 29 ALA B N 1
ATOM 3832 C CA . ALA B 1 29 ? 4.262 -21.516 -1.52 1 98.69 29 ALA B CA 1
ATOM 3833 C C . ALA B 1 29 ? 5.414 -21.594 -2.514 1 98.69 29 ALA B C 1
ATOM 3835 O O . ALA B 1 29 ? 6.172 -20.641 -2.674 1 98.69 29 ALA B O 1
ATOM 3836 N N . SER B 1 30 ? 5.488 -22.641 -3.242 1 98.81 30 SER B N 1
ATOM 3837 C CA . SER B 1 30 ? 6.555 -22.859 -4.215 1 98.81 30 SER B CA 1
ATOM 3838 C C . SER B 1 30 ? 6.328 -22.031 -5.477 1 98.81 30 SER B C 1
ATOM 3840 O O . SER B 1 30 ? 5.195 -21.641 -5.777 1 98.81 30 SER B O 1
ATOM 3842 N N . THR B 1 31 ? 7.391 -21.75 -6.145 1 98.88 31 THR B N 1
ATOM 3843 C CA . THR B 1 31 ? 7.449 -21.203 -7.492 1 98.88 31 THR B CA 1
ATOM 3844 C C . THR B 1 31 ? 8.414 -21.984 -8.367 1 98.88 31 THR B C 1
ATOM 3846 O O . THR B 1 31 ? 9.359 -22.609 -7.859 1 98.88 31 THR B O 1
ATOM 3849 N N . ILE B 1 32 ? 8.148 -22.016 -9.664 1 98.88 32 ILE B N 1
ATOM 3850 C CA . ILE B 1 32 ? 8.992 -22.781 -10.57 1 98.88 32 ILE B CA 1
ATOM 3851 C C . ILE B 1 32 ? 9.289 -21.953 -11.82 1 98.88 32 ILE B C 1
ATOM 3853 O O . ILE B 1 32 ? 8.422 -21.234 -12.312 1 98.88 32 ILE B O 1
ATOM 3857 N N . ALA B 1 33 ? 10.523 -22.062 -12.305 1 98.75 33 ALA B N 1
ATOM 3858 C CA . ALA B 1 33 ? 10.953 -21.422 -13.547 1 98.75 33 ALA B CA 1
ATOM 3859 C C . ALA B 1 33 ? 11.867 -22.344 -14.344 1 98.75 33 ALA B C 1
ATOM 3861 O O . ALA B 1 33 ? 12.703 -23.047 -13.773 1 98.75 33 ALA B O 1
ATOM 3862 N N . GLU B 1 34 ? 11.672 -22.344 -15.617 1 98.62 34 GLU B N 1
ATOM 3863 C CA . GLU B 1 34 ? 12.625 -22.984 -16.516 1 98.62 34 GLU B CA 1
ATOM 3864 C C . GLU B 1 34 ? 13.805 -22.078 -16.828 1 98.62 34 GLU B C 1
ATOM 3866 O O . GLU B 1 34 ? 13.617 -20.938 -17.266 1 98.62 34 GLU B O 1
ATOM 3871 N N . VAL B 1 35 ? 14.977 -22.578 -16.562 1 98.19 35 VAL B N 1
ATOM 3872 C CA . VAL B 1 35 ? 16.125 -21.688 -16.766 1 98.19 35 VAL B CA 1
ATOM 3873 C C . VAL B 1 35 ? 16.906 -22.125 -18 1 98.19 35 VAL B C 1
ATOM 3875 O O . VAL B 1 35 ? 17.719 -21.359 -18.531 1 98.19 35 VAL B O 1
ATOM 3878 N N . ASP B 1 36 ? 16.719 -23.359 -18.422 1 96.56 36 ASP B N 1
ATOM 3879 C CA . ASP B 1 36 ? 17.234 -23.969 -19.641 1 96.56 36 ASP B CA 1
ATOM 3880 C C . ASP B 1 36 ? 16.453 -25.234 -19.984 1 96.56 36 ASP B C 1
ATOM 3882 O O . ASP B 1 36 ? 15.617 -25.688 -19.203 1 96.56 36 ASP B O 1
ATOM 3886 N N . LYS B 1 37 ? 16.719 -25.766 -21.203 1 94.81 37 LYS B N 1
ATOM 3887 C CA . LYS B 1 37 ? 16.016 -26.984 -21.578 1 94.81 37 LYS B CA 1
ATOM 3888 C C . LYS B 1 37 ? 16.219 -28.078 -20.531 1 94.81 37 LYS B C 1
ATOM 3890 O O . LYS B 1 37 ? 17.344 -28.438 -20.219 1 94.81 37 LYS B O 1
ATOM 3895 N N . ASN B 1 38 ? 15.156 -28.547 -20 1 95.06 38 ASN B N 1
ATOM 3896 C CA . ASN B 1 38 ? 15.141 -29.594 -18.969 1 95.06 38 ASN B CA 1
ATOM 3897 C C . ASN B 1 38 ? 15.914 -29.172 -17.734 1 95.06 38 ASN B C 1
ATOM 3899 O O . ASN B 1 38 ? 16.609 -30 -17.125 1 95.06 38 ASN B O 1
ATOM 3903 N N . HIS B 1 39 ? 15.953 -27.984 -17.516 1 98.12 39 HIS B N 1
ATOM 3904 C CA . HIS B 1 39 ? 16.609 -27.344 -16.391 1 98.12 39 HIS B CA 1
ATOM 3905 C C . HIS B 1 39 ? 15.672 -26.359 -15.688 1 98.12 39 HIS B C 1
ATOM 3907 O O . HIS B 1 39 ? 15.266 -25.359 -16.281 1 98.12 39 HIS B O 1
ATOM 3913 N N . PHE B 1 40 ? 15.336 -26.703 -14.391 1 98.75 40 PHE B N 1
ATOM 3914 C CA . PHE B 1 40 ? 14.328 -25.938 -13.672 1 98.75 40 PHE B CA 1
ATOM 3915 C C . PHE B 1 40 ? 14.836 -25.531 -12.297 1 98.75 40 PHE B C 1
ATOM 3917 O O . PHE B 1 40 ? 15.695 -26.188 -11.719 1 98.75 40 PHE B O 1
ATOM 3924 N N . LEU B 1 41 ? 14.32 -24.406 -11.844 1 98.88 41 LEU B N 1
ATOM 3925 C CA . LEU B 1 41 ? 14.477 -23.969 -10.461 1 98.88 41 LEU B CA 1
ATOM 3926 C C . LEU B 1 41 ? 13.133 -23.922 -9.75 1 98.88 41 LEU B C 1
ATOM 3928 O O . LEU B 1 41 ? 12.125 -23.531 -10.336 1 98.88 41 LEU B O 1
ATOM 3932 N N . VAL B 1 42 ? 13.141 -24.375 -8.539 1 98.88 42 VAL B N 1
ATOM 3933 C CA . VAL B 1 42 ? 12 -24.203 -7.652 1 98.88 42 VAL B CA 1
ATOM 3934 C C . VAL B 1 42 ? 12.43 -23.469 -6.383 1 98.88 42 VAL B C 1
ATOM 3936 O O . VAL B 1 42 ? 13.523 -23.719 -5.859 1 98.88 42 VAL B O 1
ATOM 3939 N N . ALA B 1 43 ? 11.656 -22.562 -5.938 1 98.88 43 ALA B N 1
ATOM 3940 C CA . ALA B 1 43 ? 11.883 -21.875 -4.672 1 98.88 43 ALA B CA 1
ATOM 3941 C C . ALA B 1 43 ? 10.641 -21.906 -3.791 1 98.88 43 ALA B C 1
ATOM 3943 O O . ALA B 1 43 ? 9.516 -21.984 -4.297 1 98.88 43 ALA B O 1
ATOM 3944 N N . TYR B 1 44 ? 10.828 -21.906 -2.516 1 98.88 44 TYR B N 1
ATOM 3945 C CA . TYR B 1 44 ? 9.766 -21.906 -1.51 1 98.88 44 TYR B CA 1
ATOM 3946 C C . TYR B 1 44 ? 10.289 -21.391 -0.176 1 98.88 44 TYR B C 1
ATOM 3948 O O . TYR B 1 44 ? 11.492 -21.188 -0.009 1 98.88 44 TYR B O 1
ATOM 3956 N N . PHE B 1 45 ? 9.375 -21.047 0.72 1 98.88 45 PHE B N 1
ATOM 3957 C CA . PHE B 1 45 ? 9.836 -20.703 2.061 1 98.88 45 PHE B CA 1
ATOM 3958 C C . PHE B 1 45 ? 9.68 -21.891 3.002 1 98.88 45 PHE B C 1
ATOM 3960 O O . PHE B 1 45 ? 8.781 -22.719 2.824 1 98.88 45 PHE B O 1
ATOM 3967 N N . GLY B 1 46 ? 10.602 -21.938 3.963 1 98.81 46 GLY B N 1
ATOM 3968 C CA . GLY B 1 46 ? 10.578 -23.062 4.887 1 98.81 46 GLY B CA 1
ATOM 3969 C C . GLY B 1 46 ? 11.281 -22.766 6.199 1 98.81 46 GLY B C 1
ATOM 3970 O O . GLY B 1 46 ? 12.234 -22 6.242 1 98.81 46 GLY B O 1
ATOM 3971 N N . GLY B 1 47 ? 10.812 -23.344 7.227 1 98.62 47 GLY B N 1
ATOM 3972 C CA . GLY B 1 47 ? 11.289 -23.266 8.594 1 98.62 47 GLY B CA 1
ATOM 3973 C C . GLY B 1 47 ? 10.531 -24.172 9.547 1 98.62 47 GLY B C 1
ATOM 3974 O O . GLY B 1 47 ? 10.109 -25.266 9.172 1 98.62 47 GLY B O 1
ATOM 3975 N N . THR B 1 48 ? 10.438 -23.75 10.844 1 98.44 48 THR B N 1
ATOM 3976 C CA . THR B 1 48 ? 9.711 -24.547 11.836 1 98.44 48 THR B CA 1
ATOM 3977 C C . THR B 1 48 ? 8.227 -24.594 11.508 1 98.44 48 THR B C 1
ATOM 3979 O O . THR B 1 48 ? 7.605 -25.656 11.539 1 98.44 48 THR B O 1
ATOM 3982 N N . LYS B 1 49 ? 7.688 -23.469 11.281 1 98.19 49 LYS B N 1
ATOM 3983 C CA . LYS B 1 49 ? 6.312 -23.281 10.828 1 98.19 49 LYS B CA 1
ATOM 3984 C C . LYS B 1 49 ? 6.145 -21.922 10.164 1 98.19 49 LYS B C 1
ATOM 3986 O O . LYS B 1 49 ? 6.969 -21.016 10.352 1 98.19 49 LYS B O 1
ATOM 3991 N N . GLU B 1 50 ? 5.121 -21.766 9.375 1 97.31 50 GLU B N 1
ATOM 3992 C CA . GLU B 1 50 ? 4.859 -20.484 8.719 1 97.31 50 GLU B CA 1
ATOM 3993 C C . GLU B 1 50 ? 4.848 -19.344 9.719 1 97.31 50 GLU B C 1
ATOM 3995 O O . GLU B 1 50 ? 4.18 -19.406 10.75 1 97.31 50 GLU B O 1
ATOM 4000 N N . GLY B 1 51 ? 5.594 -18.344 9.43 1 97.88 51 GLY B N 1
ATOM 4001 C CA . GLY B 1 51 ? 5.625 -17.156 10.273 1 97.88 51 GLY B CA 1
ATOM 4002 C C . GLY B 1 51 ? 6.656 -17.25 11.383 1 97.88 51 GLY B C 1
ATOM 4003 O O . GLY B 1 51 ? 6.891 -16.266 12.102 1 97.88 51 GLY B O 1
ATOM 4004 N N . ALA B 1 52 ? 7.234 -18.406 11.57 1 98.56 52 ALA B N 1
ATOM 4005 C CA . ALA B 1 52 ? 8.266 -18.547 12.594 1 98.56 52 ALA B CA 1
ATOM 4006 C C . ALA B 1 52 ? 9.523 -17.766 12.227 1 98.56 52 ALA B C 1
ATOM 4008 O O . ALA B 1 52 ? 9.828 -17.594 11.047 1 98.56 52 ALA B O 1
ATOM 4009 N N . PRO B 1 53 ? 10.305 -17.359 13.203 1 98.25 53 PRO B N 1
ATOM 4010 C CA . PRO B 1 53 ? 11.461 -16.484 12.984 1 98.25 53 PRO B CA 1
ATOM 4011 C C . PRO B 1 53 ? 12.555 -17.156 12.148 1 98.25 53 PRO B C 1
ATOM 4013 O O . PRO B 1 53 ? 13.445 -16.469 11.633 1 98.25 53 PRO B O 1
ATOM 4016 N N . ASP B 1 54 ? 12.531 -18.469 11.953 1 98.5 54 ASP B N 1
ATOM 4017 C CA . ASP B 1 54 ? 13.609 -19.172 11.266 1 98.5 54 ASP B CA 1
ATOM 4018 C C . ASP B 1 54 ? 13.211 -19.5 9.828 1 98.5 54 ASP B C 1
ATOM 4020 O O . ASP B 1 54 ? 13.914 -20.266 9.148 1 98.5 54 ASP B O 1
ATOM 4024 N N . VAL B 1 55 ? 12.102 -18.969 9.414 1 98.81 55 VAL B N 1
ATOM 4025 C CA . VAL B 1 55 ? 11.664 -19.25 8.055 1 98.81 55 VAL B CA 1
ATOM 4026 C C . VAL B 1 55 ? 12.562 -18.516 7.059 1 98.81 55 VAL B C 1
ATOM 4028 O O . VAL B 1 55 ? 12.773 -17.312 7.172 1 98.81 55 VAL B O 1
ATOM 4031 N N . LYS B 1 56 ? 13.07 -19.266 6.066 1 98.88 56 LYS B N 1
ATOM 4032 C CA . LYS B 1 56 ? 14 -18.797 5.051 1 98.88 56 LYS B CA 1
ATOM 4033 C C . LYS B 1 56 ? 13.461 -19.047 3.646 1 98.88 56 LYS B C 1
ATOM 4035 O O . LYS B 1 56 ? 12.43 -19.703 3.484 1 98.88 56 LYS B O 1
ATOM 4040 N N . ILE B 1 57 ? 14.148 -18.484 2.656 1 98.88 57 ILE B N 1
ATOM 4041 C CA . ILE B 1 57 ? 13.867 -18.844 1.269 1 98.88 57 ILE B CA 1
ATOM 4042 C C . ILE B 1 57 ? 14.828 -19.938 0.811 1 98.88 57 ILE B C 1
ATOM 4044 O O . ILE B 1 57 ? 16.047 -19.781 0.896 1 98.88 57 ILE B O 1
ATOM 4048 N N . TRP B 1 58 ? 14.242 -20.984 0.311 1 98.81 58 TRP B N 1
ATOM 4049 C CA . TRP B 1 58 ? 15 -22.141 -0.175 1 98.81 58 TRP B CA 1
ATOM 4050 C C . TRP B 1 58 ? 14.852 -22.281 -1.686 1 98.81 58 TRP B C 1
ATOM 4052 O O . TRP B 1 58 ? 13.82 -21.922 -2.254 1 98.81 58 TRP B O 1
ATOM 4062 N N . ILE B 1 59 ? 15.906 -22.859 -2.287 1 98.69 59 ILE B N 1
ATOM 4063 C CA . ILE B 1 59 ? 15.859 -23.078 -3.729 1 98.69 59 ILE B CA 1
ATOM 4064 C C . ILE B 1 59 ? 16.422 -24.469 -4.051 1 98.69 59 ILE B C 1
ATOM 4066 O O . ILE B 1 59 ? 17.266 -24.984 -3.328 1 98.69 59 ILE B O 1
ATOM 4070 N N . GLN B 1 60 ? 15.883 -25.047 -5.082 1 98.62 60 GLN B N 1
ATOM 4071 C CA . GLN B 1 60 ? 16.375 -26.312 -5.633 1 98.62 60 GLN B CA 1
ATOM 4072 C C . GLN B 1 60 ? 16.516 -26.234 -7.148 1 98.62 60 GLN B C 1
ATOM 4074 O O . GLN B 1 60 ? 15.766 -25.516 -7.809 1 98.62 60 GLN B O 1
ATOM 4079 N N . THR B 1 61 ? 17.453 -27.031 -7.566 1 98.56 61 THR B N 1
ATOM 4080 C CA . THR B 1 61 ? 17.734 -27.109 -9 1 98.56 61 THR B CA 1
ATOM 4081 C C . THR B 1 61 ? 17.406 -28.516 -9.523 1 98.56 61 THR B C 1
ATOM 4083 O O . THR B 1 61 ? 17.75 -29.516 -8.898 1 98.56 61 THR B O 1
ATOM 4086 N N . TYR B 1 62 ? 16.672 -28.578 -10.57 1 98.5 62 TYR B N 1
ATOM 4087 C CA . TYR B 1 62 ? 16.516 -29.797 -11.359 1 98.5 62 TYR B CA 1
ATOM 4088 C C . TYR B 1 62 ? 17.406 -29.75 -12.602 1 98.5 62 TYR B C 1
ATOM 4090 O O . TYR B 1 62 ? 17.234 -28.906 -13.469 1 98.5 62 TYR B O 1
ATOM 4098 N N . LYS B 1 63 ? 18.203 -30.625 -12.625 1 96.69 63 LYS B N 1
ATOM 4099 C CA . LYS B 1 63 ? 19.125 -30.781 -13.742 1 96.69 63 LYS B CA 1
ATOM 4100 C C . LYS B 1 63 ? 19.594 -32.219 -13.898 1 96.69 63 LYS B C 1
ATOM 4102 O O . LYS B 1 63 ? 19.703 -32.938 -12.906 1 96.69 63 LYS B O 1
ATOM 4107 N N . ASP B 1 64 ? 19.781 -32.625 -15.172 1 95.62 64 ASP B N 1
ATOM 4108 C CA . ASP B 1 64 ? 20.25 -33.969 -15.492 1 95.62 64 ASP B CA 1
ATOM 4109 C C . ASP B 1 64 ? 19.297 -35.031 -14.938 1 95.62 64 ASP B C 1
ATOM 4111 O O . ASP B 1 64 ? 19.75 -36.062 -14.445 1 95.62 64 ASP B O 1
ATOM 4115 N N . GLY B 1 65 ? 18.156 -34.719 -14.781 1 94.31 65 GLY B N 1
ATOM 4116 C CA . GLY B 1 65 ? 17.109 -35.719 -14.516 1 94.31 65 GLY B CA 1
ATOM 4117 C C . GLY B 1 65 ? 16.781 -35.844 -13.039 1 94.31 65 GLY B C 1
ATOM 4118 O O . GLY B 1 65 ? 16.016 -36.719 -12.648 1 94.31 65 GLY B O 1
ATOM 4119 N N . TYR B 1 66 ? 17.328 -35 -12.195 1 96.25 66 TYR B N 1
ATOM 4120 C CA . TYR B 1 66 ? 17 -35.125 -10.781 1 96.25 66 TYR B CA 1
ATOM 4121 C C . TYR B 1 66 ? 17 -33.75 -10.094 1 96.25 66 TYR B C 1
ATOM 4123 O O . TYR B 1 66 ? 17.609 -32.812 -10.586 1 96.25 66 TYR B O 1
ATOM 4131 N N . TRP B 1 67 ? 16.328 -33.688 -8.945 1 98 67 TRP B N 1
ATOM 4132 C CA . TRP B 1 67 ? 16.312 -32.5 -8.086 1 98 67 TRP B CA 1
ATOM 4133 C C . TRP B 1 67 ? 17.469 -32.531 -7.105 1 98 67 TRP B C 1
ATOM 4135 O O . TRP B 1 67 ? 17.703 -33.531 -6.43 1 98 67 TRP B O 1
ATOM 4145 N N . GLN B 1 68 ? 18.172 -31.438 -7.055 1 97.44 68 GLN B N 1
ATOM 4146 C CA . GLN B 1 68 ? 19.203 -31.281 -6.031 1 97.44 68 GLN B CA 1
ATOM 4147 C C . GLN B 1 68 ? 18.594 -30.891 -4.691 1 97.44 68 GLN B C 1
ATOM 4149 O O . GLN B 1 68 ? 17.453 -30.406 -4.637 1 97.44 68 GLN B O 1
ATOM 4154 N N . SER B 1 69 ? 19.391 -31.094 -3.658 1 97.44 69 SER B N 1
ATOM 4155 C CA . SER B 1 69 ? 18.906 -30.781 -2.314 1 97.44 69 SER B CA 1
ATOM 4156 C C . SER B 1 69 ? 18.656 -29.281 -2.146 1 97.44 69 SER B C 1
ATOM 4158 O O . SER B 1 69 ? 19.312 -28.469 -2.787 1 97.44 69 SER B O 1
ATOM 4160 N N . PRO B 1 70 ? 17.75 -28.938 -1.265 1 98.12 70 PRO B N 1
ATOM 4161 C CA . PRO B 1 70 ? 17.484 -27.516 -1.05 1 98.12 70 PRO B CA 1
ATOM 4162 C C . PRO B 1 70 ? 18.672 -26.766 -0.465 1 98.12 70 PRO B C 1
ATOM 4164 O O . PRO B 1 70 ? 19.391 -27.312 0.383 1 98.12 70 PRO B O 1
ATOM 4167 N N . ILE B 1 71 ? 18.828 -25.594 -0.914 1 98 71 ILE B N 1
ATOM 4168 C CA . ILE B 1 71 ? 19.828 -24.703 -0.351 1 98 71 ILE B CA 1
ATOM 4169 C C . ILE B 1 71 ? 19.203 -23.344 -0.018 1 98 71 ILE B C 1
ATOM 4171 O O . ILE B 1 71 ? 18.219 -22.953 -0.632 1 98 71 ILE B O 1
ATOM 4175 N N . ILE B 1 72 ? 19.812 -22.625 0.937 1 98.5 72 ILE B N 1
ATOM 4176 C CA . ILE B 1 72 ? 19.312 -21.312 1.355 1 98.5 72 ILE B CA 1
ATOM 4177 C C . ILE B 1 72 ? 19.734 -20.25 0.345 1 98.5 72 ILE B C 1
ATOM 4179 O O . ILE B 1 72 ? 20.906 -20.156 -0.013 1 98.5 72 ILE B O 1
ATOM 4183 N N . VAL B 1 73 ? 18.797 -19.484 -0.083 1 98.38 73 VAL B N 1
ATOM 4184 C CA . VAL B 1 73 ? 19.156 -18.375 -0.956 1 98.38 73 VAL B CA 1
ATOM 4185 C C . VAL B 1 73 ? 19.156 -17.062 -0.157 1 98.38 73 VAL B C 1
ATOM 4187 O O . VAL B 1 73 ? 19.891 -16.125 -0.489 1 98.38 73 VAL B O 1
ATOM 4190 N N . ASP B 1 74 ? 18.266 -16.953 0.828 1 98.69 74 ASP B N 1
ATOM 4191 C CA . ASP B 1 74 ? 18.281 -15.781 1.7 1 98.69 74 ASP B CA 1
ATOM 4192 C C . ASP B 1 74 ? 17.703 -16.109 3.072 1 98.69 74 ASP B C 1
ATOM 4194 O O . ASP B 1 74 ? 16.922 -17.062 3.211 1 98.69 74 ASP B O 1
ATOM 4198 N N . ASP B 1 75 ? 18.078 -15.383 4.031 1 98.44 75 ASP B N 1
ATOM 4199 C CA . ASP B 1 75 ? 17.562 -15.484 5.395 1 98.44 75 ASP B CA 1
ATOM 4200 C C . ASP B 1 75 ? 17.703 -14.156 6.133 1 98.44 75 ASP B C 1
ATOM 4202 O O . ASP B 1 75 ? 18.391 -13.242 5.66 1 98.44 75 ASP B O 1
ATOM 4206 N N . GLN B 1 76 ? 17 -13.961 7.105 1 98.44 76 GLN B N 1
ATOM 4207 C CA . GLN B 1 76 ? 17.016 -12.797 7.984 1 98.44 76 GLN B CA 1
ATOM 4208 C C . GLN B 1 76 ? 16.875 -13.211 9.445 1 98.44 76 GLN B C 1
ATOM 4210 O O . GLN B 1 76 ? 15.93 -13.914 9.812 1 98.44 76 GLN B O 1
ATOM 4215 N N . LEU B 1 77 ? 17.812 -12.75 10.25 1 97.56 77 LEU B N 1
ATOM 4216 C CA . LEU B 1 77 ? 17.828 -13.125 11.656 1 97.56 77 LEU B CA 1
ATOM 4217 C C . LEU B 1 77 ? 16.516 -12.719 12.336 1 97.56 77 LEU B C 1
ATOM 4219 O O . LEU B 1 77 ? 16.141 -11.547 12.297 1 97.56 77 LEU B O 1
ATOM 4223 N N . ASP B 1 78 ? 15.773 -13.672 12.875 1 97.69 78 ASP B N 1
ATOM 4224 C CA . ASP B 1 78 ? 14.617 -13.531 13.766 1 97.69 78 ASP B CA 1
ATOM 4225 C C . ASP B 1 78 ? 13.414 -12.953 13.016 1 97.69 78 ASP B C 1
ATOM 4227 O O . ASP B 1 78 ? 12.461 -12.484 13.641 1 97.69 78 ASP B O 1
ATOM 4231 N N . VAL B 1 79 ? 13.492 -12.852 11.75 1 98.62 79 VAL B N 1
ATOM 4232 C CA . VAL B 1 79 ? 12.383 -12.352 10.953 1 98.62 79 VAL B CA 1
ATOM 4233 C C . VAL B 1 79 ? 12.078 -13.32 9.812 1 98.62 79 VAL B C 1
ATOM 4235 O O . VAL B 1 79 ? 12.969 -13.664 9.023 1 98.62 79 VAL B O 1
ATOM 4238 N N . PRO B 1 80 ? 10.875 -13.797 9.688 1 98.81 80 PRO B N 1
ATOM 4239 C CA . PRO B 1 80 ? 10.539 -14.789 8.656 1 98.81 80 PRO B CA 1
ATOM 4240 C C . PRO B 1 80 ? 10.492 -14.188 7.254 1 98.81 80 PRO B C 1
ATOM 4242 O O . PRO B 1 80 ? 10.242 -12.992 7.098 1 98.81 80 PRO B O 1
ATOM 4245 N N . MET B 1 81 ? 10.68 -15.062 6.281 1 98.75 81 MET B N 1
ATOM 4246 C CA . MET B 1 81 ? 10.57 -14.727 4.863 1 98.75 81 MET B CA 1
ATOM 4247 C C . MET B 1 81 ? 9.406 -15.469 4.215 1 98.75 81 MET B C 1
ATOM 4249 O O . MET B 1 81 ? 8.961 -16.5 4.723 1 98.75 81 MET B O 1
ATOM 4253 N N . TRP B 1 82 ? 8.945 -14.797 3.062 1 98.62 82 TRP B N 1
ATOM 4254 C CA . TRP B 1 82 ? 7.664 -15.281 2.557 1 98.62 82 TRP B CA 1
ATOM 4255 C C . TRP B 1 82 ? 7.633 -15.242 1.033 1 98.62 82 TRP B C 1
ATOM 4257 O O . TRP B 1 82 ? 8.227 -14.359 0.414 1 98.62 82 TRP B O 1
ATOM 4267 N N . ASN B 1 83 ? 6.867 -16.141 0.388 1 98.5 83 ASN B N 1
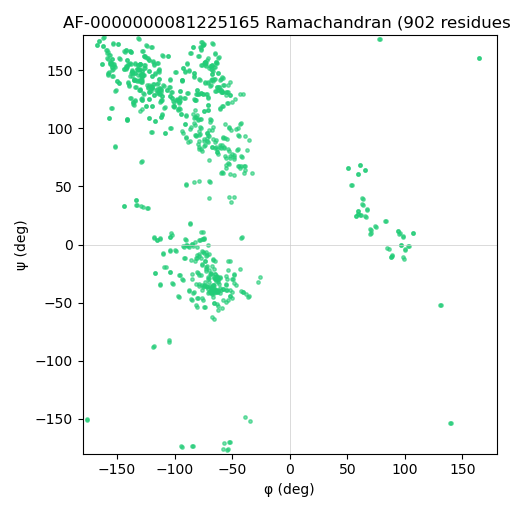ATOM 4268 C CA . ASN B 1 83 ? 6.266 -16.141 -0.941 1 98.5 83 ASN B CA 1
ATOM 4269 C C . ASN B 1 83 ? 7.289 -15.805 -2.02 1 98.5 83 ASN B C 1
ATOM 4271 O O . ASN B 1 83 ? 7.152 -14.805 -2.719 1 98.5 83 ASN B O 1
ATOM 4275 N N . PRO B 1 84 ? 8.242 -16.625 -2.221 1 98.88 84 PRO B N 1
ATOM 4276 C CA . PRO B 1 84 ? 9.164 -16.375 -3.332 1 98.88 84 PRO B CA 1
ATOM 4277 C C . PRO B 1 84 ? 8.5 -16.531 -4.695 1 98.88 84 PRO B C 1
ATOM 4279 O O . PRO B 1 84 ? 7.602 -17.359 -4.855 1 98.88 84 PRO B O 1
ATOM 4282 N N . VAL B 1 85 ? 8.938 -15.734 -5.664 1 98.94 85 VAL B N 1
ATOM 4283 C CA . VAL B 1 85 ? 8.477 -15.828 -7.047 1 98.94 85 VAL B CA 1
ATOM 4284 C C . VAL B 1 85 ? 9.672 -15.719 -7.996 1 98.94 85 VAL B C 1
ATOM 4286 O O . VAL B 1 85 ? 10.414 -14.734 -7.957 1 98.94 85 VAL B O 1
ATOM 4289 N N . LEU B 1 86 ? 9.836 -16.703 -8.805 1 98.88 86 LEU B N 1
ATOM 4290 C CA . LEU B 1 86 ? 10.883 -16.734 -9.82 1 98.88 86 LEU B CA 1
ATOM 4291 C C . LEU B 1 86 ? 10.359 -16.219 -11.156 1 98.88 86 LEU B C 1
ATOM 4293 O O . LEU B 1 86 ? 9.234 -16.547 -11.555 1 98.88 86 LEU B O 1
ATOM 4297 N N . PHE B 1 87 ? 11.25 -15.477 -11.82 1 98.75 87 PHE B N 1
ATOM 4298 C CA . PHE B 1 87 ? 10.922 -15.062 -13.18 1 98.75 87 PHE B CA 1
ATOM 4299 C C . PHE B 1 87 ? 12.18 -14.875 -14.008 1 98.75 87 PHE B C 1
ATOM 4301 O O . PHE B 1 87 ? 13.125 -14.203 -13.57 1 98.75 87 PHE B O 1
ATOM 4308 N N . LYS B 1 88 ? 12.125 -15.43 -15.141 1 98.19 88 LYS B N 1
ATOM 4309 C CA . LYS B 1 88 ? 13.242 -15.273 -16.062 1 98.19 88 LYS B CA 1
ATOM 4310 C C . LYS B 1 88 ? 12.93 -14.219 -17.125 1 98.19 88 LYS B C 1
ATOM 4312 O O . LYS B 1 88 ? 11.969 -14.359 -17.891 1 98.19 88 LYS B O 1
ATOM 4317 N N . LEU B 1 89 ? 13.781 -13.234 -17.203 1 97.44 89 LEU B N 1
ATOM 4318 C CA . LEU B 1 89 ? 13.641 -12.172 -18.203 1 97.44 89 LEU B CA 1
ATOM 4319 C C . LEU B 1 89 ? 14.102 -12.648 -19.578 1 97.44 89 LEU B C 1
ATOM 4321 O O . LEU B 1 89 ? 14.773 -13.68 -19.688 1 97.44 89 LEU B O 1
ATOM 4325 N N . ALA B 1 90 ? 13.758 -11.82 -20.594 1 94.38 90 ALA B N 1
ATOM 4326 C CA . ALA B 1 90 ? 14.188 -12.125 -21.969 1 94.38 90 ALA B CA 1
ATOM 4327 C C . ALA B 1 90 ? 15.711 -12.117 -22.062 1 94.38 90 ALA B C 1
ATOM 4329 O O . ALA B 1 90 ? 16.281 -12.852 -22.875 1 94.38 90 ALA B O 1
ATOM 4330 N N . SER B 1 91 ? 16.375 -11.375 -21.266 1 94.5 91 SER B N 1
ATOM 4331 C CA . SER B 1 91 ? 17.844 -11.281 -21.25 1 94.5 91 SER B CA 1
ATOM 4332 C C . SER B 1 91 ? 18.453 -12.523 -20.609 1 94.5 91 SER B C 1
ATOM 4334 O O . SER B 1 91 ? 19.688 -12.648 -20.562 1 94.5 91 SER B O 1
ATOM 4336 N N . GLU B 1 92 ? 17.625 -13.367 -20.062 1 95.94 92 GLU B N 1
ATOM 4337 C CA . GLU B 1 92 ? 18.031 -14.586 -19.375 1 95.94 92 GLU B CA 1
ATOM 4338 C C . GLU B 1 92 ? 18.359 -14.305 -17.906 1 95.94 92 GLU B C 1
ATOM 4340 O O . GLU B 1 92 ? 18.641 -15.227 -17.141 1 95.94 92 GLU B O 1
ATOM 4345 N N . GLU B 1 93 ? 18.297 -13.062 -17.578 1 97.38 93 GLU B N 1
ATOM 4346 C CA . GLU B 1 93 ? 18.422 -12.711 -16.172 1 97.38 93 GLU B CA 1
ATOM 4347 C C . GLU B 1 93 ? 17.266 -13.305 -15.352 1 97.38 93 GLU B C 1
ATOM 4349 O O . GLU B 1 93 ? 16.109 -13.273 -15.789 1 97.38 93 GLU B O 1
ATOM 4354 N N . LEU B 1 94 ? 17.656 -13.867 -14.203 1 98.5 94 LEU B N 1
ATOM 4355 C CA . LEU B 1 94 ? 16.625 -14.422 -13.32 1 98.5 94 LEU B CA 1
ATOM 4356 C C . LEU B 1 94 ? 16.359 -13.477 -12.148 1 98.5 94 LEU B C 1
ATOM 4358 O O . LEU B 1 94 ? 17.281 -12.984 -11.516 1 98.5 94 LEU B O 1
ATOM 4362 N N . LEU B 1 95 ? 15.109 -13.242 -11.953 1 98.75 95 LEU B N 1
ATOM 4363 C CA . LEU B 1 95 ? 14.672 -12.469 -10.789 1 98.75 95 LEU B CA 1
ATOM 4364 C C . LEU B 1 95 ? 14.023 -13.383 -9.75 1 98.75 95 LEU B C 1
ATOM 4366 O O . LEU B 1 95 ? 13.242 -14.266 -10.094 1 98.75 95 LEU B O 1
ATOM 4370 N N . LEU B 1 96 ? 14.398 -13.242 -8.5 1 98.88 96 LEU B N 1
ATOM 4371 C CA . LEU B 1 96 ? 13.742 -13.883 -7.363 1 98.88 96 LEU B CA 1
ATOM 4372 C C . LEU B 1 96 ? 13.141 -12.844 -6.422 1 98.88 96 LEU B C 1
ATOM 4374 O O . LEU B 1 96 ? 13.875 -12.148 -5.715 1 98.88 96 LEU B O 1
ATOM 4378 N N . PHE B 1 97 ? 11.844 -12.734 -6.441 1 98.88 97 PHE B N 1
ATOM 4379 C CA . PHE B 1 97 ? 11.125 -11.852 -5.531 1 98.88 97 PHE B CA 1
ATOM 4380 C C . PHE B 1 97 ? 10.734 -12.594 -4.262 1 98.88 97 PHE B C 1
ATOM 4382 O O . PHE B 1 97 ? 10.43 -13.781 -4.301 1 98.88 97 PHE B O 1
ATOM 4389 N N . TYR B 1 98 ? 10.664 -11.922 -3.141 1 98.88 98 TYR B N 1
ATOM 4390 C CA . TYR B 1 98 ? 10.148 -12.469 -1.889 1 98.88 98 TYR B CA 1
ATOM 4391 C C . TYR B 1 98 ? 9.883 -11.359 -0.882 1 98.88 98 TYR B C 1
ATOM 4393 O O . TYR B 1 98 ? 10.062 -10.18 -1.188 1 98.88 98 TYR B O 1
ATOM 4401 N N . LYS B 1 99 ? 9.32 -11.734 0.272 1 98.75 99 LYS B N 1
ATOM 4402 C CA . LYS B 1 99 ? 8.953 -10.758 1.3 1 98.75 99 LYS B CA 1
ATOM 4403 C C . LYS B 1 99 ? 9.648 -11.078 2.623 1 98.75 99 LYS B C 1
ATOM 4405 O O . LYS B 1 99 ? 9.898 -12.242 2.936 1 98.75 99 LYS B O 1
ATOM 4410 N N . VAL B 1 100 ? 9.906 -10.016 3.346 1 98.75 100 VAL B N 1
ATOM 4411 C CA . VAL B 1 100 ? 10.461 -10.141 4.688 1 98.75 100 VAL B CA 1
ATOM 4412 C C . VAL B 1 100 ? 9.594 -9.359 5.676 1 98.75 100 VAL B C 1
ATOM 4414 O O . VAL B 1 100 ? 9.211 -8.219 5.41 1 98.75 100 VAL B O 1
ATOM 4417 N N . GLY B 1 101 ? 9.211 -9.977 6.754 1 98.5 101 GLY B N 1
ATOM 4418 C CA . GLY B 1 101 ? 8.422 -9.336 7.793 1 98.5 101 GLY B CA 1
ATOM 4419 C C . GLY B 1 101 ? 7.777 -10.32 8.75 1 98.5 101 GLY B C 1
ATOM 4420 O O . GLY B 1 101 ? 7.488 -11.461 8.375 1 98.5 101 GLY B O 1
ATOM 4421 N N . GLN B 1 102 ? 7.379 -9.898 9.914 1 97.75 102 GLN B N 1
ATOM 4422 C CA . GLN B 1 102 ? 6.891 -10.781 10.969 1 97.75 102 GLN B CA 1
ATOM 4423 C C . GLN B 1 102 ? 5.516 -11.344 10.625 1 97.75 102 GLN B C 1
ATOM 4425 O O . GLN B 1 102 ? 5.168 -12.453 11.039 1 97.75 102 GLN B O 1
ATOM 4430 N N . GLU B 1 103 ? 4.719 -10.492 9.977 1 96.56 103 GLU B N 1
ATOM 4431 C CA . GLU B 1 103 ? 3.389 -10.875 9.516 1 96.56 103 GLU B CA 1
ATOM 4432 C C . GLU B 1 103 ? 3.074 -10.25 8.164 1 96.56 103 GLU B C 1
ATOM 4434 O O . GLU B 1 103 ? 3.781 -9.344 7.711 1 96.56 103 GLU B O 1
ATOM 4439 N N . VAL B 1 104 ? 2.039 -10.719 7.555 1 96 104 VAL B N 1
ATOM 4440 C CA . VAL B 1 104 ? 1.695 -10.359 6.184 1 96 104 VAL B CA 1
ATOM 4441 C C . VAL B 1 104 ? 1.592 -8.836 6.062 1 96 104 VAL B C 1
ATOM 4443 O O . VAL B 1 104 ? 2.076 -8.25 5.09 1 96 104 VAL B O 1
ATOM 4446 N N . GLN B 1 105 ? 1.046 -8.18 7.066 1 96.44 105 GLN B N 1
ATOM 4447 C CA . GLN B 1 105 ? 0.8 -6.742 6.996 1 96.44 105 GLN B CA 1
ATOM 4448 C C . GLN B 1 105 ? 2.1 -5.957 7.129 1 96.44 105 GLN B C 1
ATOM 4450 O O . GLN B 1 105 ? 2.143 -4.762 6.816 1 96.44 105 GLN B O 1
ATOM 4455 N N . LYS B 1 106 ? 3.189 -6.59 7.559 1 97.44 106 LYS B N 1
ATOM 4456 C CA . LYS B 1 106 ? 4.457 -5.906 7.797 1 97.44 106 LYS B CA 1
ATOM 4457 C C . LYS B 1 106 ? 5.453 -6.188 6.676 1 97.44 106 LYS B C 1
ATOM 4459 O O . LYS B 1 106 ? 6.598 -5.73 6.723 1 97.44 106 LYS B O 1
ATOM 4464 N N . TRP B 1 107 ? 5.059 -6.828 5.672 1 98.19 107 TRP B N 1
ATOM 4465 C CA . TRP B 1 107 ? 5.934 -7.289 4.602 1 98.19 107 TRP B CA 1
ATOM 4466 C C . TRP B 1 107 ? 6.641 -6.117 3.932 1 98.19 107 TRP B C 1
ATOM 4468 O O . TRP B 1 107 ? 6.016 -5.102 3.623 1 98.19 107 TRP B O 1
ATOM 4478 N N . SER B 1 108 ? 7.914 -6.266 3.754 1 98.44 108 SER B N 1
ATOM 4479 C CA . SER B 1 108 ? 8.688 -5.508 2.773 1 98.44 108 SER B CA 1
ATOM 4480 C C . SER B 1 108 ? 9.125 -6.391 1.608 1 98.44 108 SER B C 1
ATOM 4482 O O . SER B 1 108 ? 9.555 -7.527 1.812 1 98.44 108 SER B O 1
ATOM 4484 N N . GLY B 1 109 ? 8.984 -5.844 0.418 1 98.38 109 GLY B N 1
ATOM 4485 C CA . GLY B 1 109 ? 9.398 -6.59 -0.758 1 98.38 109 GLY B CA 1
ATOM 4486 C C . GLY B 1 109 ? 10.898 -6.574 -0.975 1 98.38 109 GLY B C 1
ATOM 4487 O O . GLY B 1 109 ? 11.555 -5.551 -0.763 1 98.38 109 GLY B O 1
ATOM 4488 N N . CYS B 1 110 ? 11.398 -7.707 -1.412 1 98.56 110 CYS B N 1
ATOM 4489 C CA . CYS B 1 110 ? 12.812 -7.867 -1.711 1 98.56 110 CYS B CA 1
ATOM 4490 C C . CYS B 1 110 ? 13.008 -8.648 -3.008 1 98.56 110 CYS B C 1
ATOM 4492 O O . CYS B 1 110 ? 12.078 -9.273 -3.512 1 98.56 110 CYS B O 1
ATOM 4494 N N . MET B 1 111 ? 14.289 -8.547 -3.467 1 98.5 111 MET B N 1
ATOM 4495 C CA . MET B 1 111 ? 14.602 -9.289 -4.684 1 98.5 111 MET B CA 1
ATOM 4496 C C . MET B 1 111 ? 16.094 -9.633 -4.742 1 98.5 111 MET B C 1
ATOM 4498 O O . MET B 1 111 ? 16.922 -8.93 -4.16 1 98.5 111 MET B O 1
ATOM 4502 N N . LYS B 1 112 ? 16.391 -10.688 -5.363 1 98.75 112 LYS B N 1
ATOM 4503 C CA . LYS B 1 112 ? 17.734 -11.055 -5.781 1 98.75 112 LYS B CA 1
ATOM 4504 C C . LYS B 1 112 ? 17.781 -11.359 -7.277 1 98.75 112 LYS B C 1
ATOM 4506 O O . LYS B 1 112 ? 16.75 -11.648 -7.891 1 98.75 112 LYS B O 1
ATOM 4511 N N . ARG B 1 113 ? 18.969 -11.328 -7.828 1 98.69 113 ARG B N 1
ATOM 4512 C CA . ARG B 1 113 ? 19.172 -11.562 -9.258 1 98.69 113 ARG B CA 1
ATOM 4513 C C . ARG B 1 113 ? 20.219 -12.648 -9.492 1 98.69 113 ARG B C 1
ATOM 4515 O O . ARG B 1 113 ? 21.172 -12.773 -8.727 1 98.69 113 ARG B O 1
ATOM 4522 N N . SER B 1 114 ? 20.016 -13.383 -10.5 1 98.81 114 SER B N 1
ATOM 4523 C CA . SER B 1 114 ? 21.016 -14.336 -10.969 1 98.81 114 SER B CA 1
ATOM 4524 C C . SER B 1 114 ? 21.281 -14.164 -12.461 1 98.81 114 SER B C 1
ATOM 4526 O O . SER B 1 114 ? 20.344 -13.961 -13.242 1 98.81 114 SER B O 1
ATOM 4528 N N . TYR B 1 115 ? 22.562 -14.328 -12.812 1 98.12 115 TYR B N 1
ATOM 4529 C CA . TYR B 1 115 ? 22.969 -14.188 -14.203 1 98.12 115 TYR B CA 1
ATOM 4530 C C . TYR B 1 115 ? 23.547 -15.492 -14.742 1 98.12 115 TYR B C 1
ATOM 4532 O O . TYR B 1 115 ? 24.062 -15.539 -15.852 1 98.12 115 TYR B O 1
ATOM 4540 N N . ASP B 1 116 ? 23.469 -16.516 -13.93 1 98.12 116 ASP B N 1
ATOM 4541 C CA . ASP B 1 116 ? 24.062 -17.797 -14.305 1 98.12 116 ASP B CA 1
ATOM 4542 C C . ASP B 1 116 ? 23.094 -18.953 -14.039 1 98.12 116 ASP B C 1
ATOM 4544 O O . ASP B 1 116 ? 23.484 -19.984 -13.492 1 98.12 116 ASP B O 1
ATOM 4548 N N . LYS B 1 117 ? 21.828 -18.734 -14.297 1 97.44 117 LYS B N 1
ATOM 4549 C CA . LYS B 1 117 ? 20.781 -19.734 -14.258 1 97.44 117 LYS B CA 1
ATOM 4550 C C . LYS B 1 117 ? 20.531 -20.234 -12.836 1 97.44 117 LYS B C 1
ATOM 4552 O O . LYS B 1 117 ? 20.266 -21.406 -12.617 1 97.44 117 LYS B O 1
ATOM 4557 N N . GLY B 1 118 ? 20.766 -19.391 -11.852 1 97.81 118 GLY B N 1
ATOM 4558 C CA . GLY B 1 118 ? 20.359 -19.656 -10.477 1 97.81 118 GLY B CA 1
ATOM 4559 C C . GLY B 1 118 ? 21.469 -20.266 -9.648 1 97.81 118 GLY B C 1
ATOM 4560 O O . GLY B 1 118 ? 21.25 -20.688 -8.508 1 97.81 118 GLY B O 1
ATOM 4561 N N . VAL B 1 119 ? 22.672 -20.281 -10.18 1 97.31 119 VAL B N 1
ATOM 4562 C CA . VAL B 1 119 ? 23.797 -20.859 -9.445 1 97.31 119 VAL B CA 1
ATOM 4563 C C . VAL B 1 119 ? 24.25 -19.891 -8.359 1 97.31 119 VAL B C 1
ATOM 4565 O O . VAL B 1 119 ? 24.5 -20.297 -7.223 1 97.31 119 VAL B O 1
ATOM 4568 N N . THR B 1 120 ? 24.375 -18.656 -8.75 1 98.06 120 THR B N 1
ATOM 4569 C CA . THR B 1 120 ? 24.719 -17.625 -7.785 1 98.06 120 THR B CA 1
ATOM 4570 C C . THR B 1 120 ? 23.719 -16.484 -7.832 1 98.06 120 THR B C 1
ATOM 4572 O O . THR B 1 120 ? 23.047 -16.281 -8.844 1 98.06 120 THR B O 1
ATOM 4575 N N . TRP B 1 121 ? 23.641 -15.844 -6.715 1 98.56 121 TRP B N 1
ATOM 4576 C CA . TRP B 1 121 ? 22.656 -14.773 -6.586 1 98.56 121 TRP B CA 1
ATOM 4577 C C . TRP B 1 121 ? 23.312 -13.5 -6.055 1 98.56 121 TRP B C 1
ATOM 4579 O O . TRP B 1 121 ? 24.234 -13.562 -5.242 1 98.56 121 TRP B O 1
ATOM 4589 N N . SER B 1 122 ? 22.812 -12.383 -6.512 1 98.31 122 SER B N 1
ATOM 4590 C CA . SER B 1 122 ? 23.281 -11.086 -6.035 1 98.31 122 SER B CA 1
ATOM 4591 C C . SER B 1 122 ? 22.906 -10.867 -4.574 1 98.31 122 SER B C 1
ATOM 4593 O O . SER B 1 122 ? 22.172 -11.672 -3.986 1 98.31 122 SER B O 1
ATOM 4595 N N . LYS B 1 123 ? 23.438 -9.758 -4.047 1 97.94 123 LYS B N 1
ATOM 4596 C CA . LYS B 1 123 ? 22.953 -9.312 -2.746 1 97.94 123 LYS B CA 1
ATOM 4597 C C . LYS B 1 123 ? 21.469 -8.93 -2.814 1 97.94 123 LYS B C 1
ATOM 4599 O O . LYS B 1 123 ? 20.953 -8.609 -3.889 1 97.94 123 LYS B O 1
ATOM 4604 N N . ARG B 1 124 ? 20.875 -8.992 -1.662 1 98.12 124 ARG B N 1
ATOM 4605 C CA . ARG B 1 124 ? 19.453 -8.641 -1.568 1 98.12 124 ARG B CA 1
ATOM 4606 C C . ARG B 1 124 ? 19.234 -7.18 -1.958 1 98.12 124 ARG B C 1
ATOM 4608 O O . ARG B 1 124 ? 19.969 -6.293 -1.517 1 98.12 124 ARG B O 1
ATOM 4615 N N . GLU B 1 125 ? 18.281 -6.984 -2.775 1 97.5 125 GLU B N 1
ATOM 4616 C CA . GLU B 1 125 ? 17.781 -5.648 -3.092 1 97.5 125 GLU B CA 1
ATOM 4617 C C . GLU B 1 125 ? 16.453 -5.371 -2.389 1 97.5 125 GLU B C 1
ATOM 4619 O O . GLU B 1 125 ? 15.531 -6.184 -2.459 1 97.5 125 GLU B O 1
ATOM 4624 N N . GLN B 1 126 ? 16.406 -4.242 -1.674 1 97.31 126 GLN B N 1
ATOM 4625 C CA . GLN B 1 126 ? 15.156 -3.795 -1.074 1 97.31 126 GLN B CA 1
ATOM 4626 C C . GLN B 1 126 ? 14.281 -3.07 -2.096 1 97.31 126 GLN B C 1
ATOM 4628 O O . GLN B 1 126 ? 14.727 -2.109 -2.727 1 97.31 126 GLN B O 1
ATOM 4633 N N . LEU B 1 127 ? 13.055 -3.553 -2.262 1 97.88 127 LEU B N 1
ATOM 4634 C CA . LEU B 1 127 ? 12.148 -2.846 -3.156 1 97.88 127 LEU B CA 1
ATOM 4635 C C . LEU B 1 127 ? 11.656 -1.548 -2.521 1 97.88 127 LEU B C 1
ATOM 4637 O O . LEU B 1 127 ? 11.664 -1.412 -1.296 1 97.88 127 LEU B O 1
ATOM 4641 N N . PRO B 1 128 ? 11.219 -0.602 -3.389 1 97 128 PRO B N 1
ATOM 4642 C CA . PRO B 1 128 ? 10.758 0.682 -2.852 1 97 128 PRO B CA 1
ATOM 4643 C C . PRO B 1 128 ? 9.555 0.537 -1.927 1 97 128 PRO B C 1
ATOM 4645 O O . PRO B 1 128 ? 8.836 -0.465 -1.992 1 97 128 PRO B O 1
ATOM 4648 N N . PRO B 1 129 ? 9.32 1.578 -1.092 1 97.19 129 PRO B N 1
ATOM 4649 C CA . PRO B 1 129 ? 8.219 1.488 -0.131 1 97.19 129 PRO B CA 1
ATOM 4650 C C . PRO B 1 129 ? 6.863 1.265 -0.804 1 97.19 129 PRO B C 1
ATOM 4652 O O . PRO B 1 129 ? 6.523 1.961 -1.765 1 97.19 129 PRO B O 1
ATOM 4655 N N . GLY B 1 130 ? 6.156 0.259 -0.24 1 96.75 130 GLY B N 1
ATOM 4656 C CA . GLY B 1 130 ? 4.816 -0.006 -0.74 1 96.75 130 GLY B CA 1
ATOM 4657 C C . GLY B 1 130 ? 4.797 -0.963 -1.917 1 96.75 130 GLY B C 1
ATOM 4658 O O . GLY B 1 130 ? 3.73 -1.402 -2.35 1 96.75 130 GLY B O 1
ATOM 4659 N N . ILE B 1 131 ? 5.934 -1.244 -2.443 1 98.12 131 ILE B N 1
ATOM 4660 C CA . ILE B 1 131 ? 6.066 -2.23 -3.512 1 98.12 131 ILE B CA 1
ATOM 4661 C C . ILE B 1 131 ? 6.48 -3.576 -2.922 1 98.12 131 ILE B C 1
ATOM 4663 O O . ILE B 1 131 ? 7.512 -3.68 -2.258 1 98.12 131 ILE B O 1
ATOM 4667 N N . LEU B 1 132 ? 5.727 -4.602 -3.188 1 98.12 132 LEU B N 1
ATOM 4668 C CA . LEU B 1 132 ? 6 -5.926 -2.635 1 98.12 132 LEU B CA 1
ATOM 4669 C C . LEU B 1 132 ? 6.617 -6.84 -3.689 1 98.12 132 LEU B C 1
ATOM 4671 O O . LEU B 1 132 ? 7.344 -7.777 -3.355 1 98.12 132 LEU B O 1
ATOM 4675 N N . GLY B 1 133 ? 6.355 -6.5 -4.934 1 98.12 133 GLY B N 1
ATOM 4676 C CA . GLY B 1 133 ? 6.582 -7.492 -5.977 1 98.12 133 GLY B CA 1
ATOM 4677 C C . GLY B 1 133 ? 5.484 -8.539 -6.051 1 98.12 133 GLY B C 1
ATOM 4678 O O . GLY B 1 133 ? 4.547 -8.516 -5.254 1 98.12 133 GLY B O 1
ATOM 4679 N N . PRO B 1 134 ? 5.664 -9.414 -7.055 1 98.56 134 PRO B N 1
ATOM 4680 C CA . PRO B 1 134 ? 4.59 -10.398 -7.227 1 98.56 134 PRO B CA 1
ATOM 4681 C C . PRO B 1 134 ? 4.449 -11.328 -6.027 1 98.56 134 PRO B C 1
ATOM 4683 O O . PRO B 1 134 ? 5.449 -11.82 -5.496 1 98.56 134 PRO B O 1
ATOM 4686 N N . SER B 1 135 ? 3.285 -11.547 -5.527 1 93.5 135 SER B N 1
ATOM 4687 C CA . SER B 1 135 ? 2.889 -12.422 -4.43 1 93.5 135 SER B CA 1
ATOM 4688 C C . SER B 1 135 ? 1.56 -13.109 -4.723 1 93.5 135 SER B C 1
ATOM 4690 O O . SER B 1 135 ? 0.506 -12.461 -4.703 1 93.5 135 SER B O 1
ATOM 4692 N N . LYS B 1 136 ? 1.604 -14.266 -4.965 1 95.12 136 LYS B N 1
ATOM 4693 C CA . LYS B 1 136 ? 2.678 -15.25 -5 1 95.12 136 LYS B CA 1
ATOM 4694 C C . LYS B 1 136 ? 2.893 -15.781 -6.414 1 95.12 136 LYS B C 1
ATOM 4696 O O . LYS B 1 136 ? 3.707 -16.688 -6.629 1 95.12 136 LYS B O 1
ATOM 4701 N N . ASN B 1 137 ? 2.119 -15.188 -7.359 1 98.5 137 ASN B N 1
ATOM 4702 C CA . ASN B 1 137 ? 2.141 -15.734 -8.711 1 98.5 137 ASN B CA 1
ATOM 4703 C C . ASN B 1 137 ? 3.174 -15.031 -9.586 1 98.5 137 ASN B C 1
ATOM 4705 O O . ASN B 1 137 ? 3.473 -13.852 -9.375 1 98.5 137 ASN B O 1
ATOM 4709 N N . LYS B 1 138 ? 3.672 -15.758 -10.562 1 98.62 138 LYS B N 1
ATOM 4710 C CA . LYS B 1 138 ? 4.652 -15.188 -11.484 1 98.62 138 LYS B CA 1
ATOM 4711 C C . LYS B 1 138 ? 4.062 -14.016 -12.258 1 98.62 138 LYS B C 1
ATOM 4713 O O . LYS B 1 138 ? 2.879 -14.023 -12.602 1 98.62 138 LYS B O 1
ATOM 4718 N N . PRO B 1 139 ? 4.91 -13.031 -12.586 1 98.5 139 PRO B N 1
ATOM 4719 C CA . PRO B 1 139 ? 4.461 -11.922 -13.43 1 98.5 139 PRO B CA 1
ATOM 4720 C C . PRO B 1 139 ? 4.363 -12.305 -14.906 1 98.5 139 PRO B C 1
ATOM 4722 O O . PRO B 1 139 ? 4.688 -13.438 -15.273 1 98.5 139 PRO B O 1
ATOM 4725 N N . ILE B 1 140 ? 3.867 -11.398 -15.688 1 97.25 140 ILE B N 1
ATOM 4726 C CA . ILE B 1 140 ? 3.943 -11.578 -17.141 1 97.25 140 ILE B CA 1
ATOM 4727 C C . ILE B 1 140 ? 4.758 -10.445 -17.75 1 97.25 140 ILE B C 1
ATOM 4729 O O . ILE B 1 140 ? 4.688 -9.297 -17.297 1 97.25 140 ILE B O 1
ATOM 4733 N N . LEU B 1 141 ? 5.566 -10.812 -18.656 1 97 141 LEU B N 1
ATOM 4734 C CA . LEU B 1 141 ? 6.371 -9.867 -19.406 1 97 141 LEU B CA 1
ATOM 4735 C C . LEU B 1 141 ? 5.699 -9.523 -20.734 1 97 141 LEU B C 1
ATOM 4737 O O . LEU B 1 141 ? 5.484 -10.398 -21.578 1 97 141 LEU B O 1
ATOM 4741 N N . LEU B 1 142 ? 5.453 -8.281 -20.922 1 95.69 142 LEU B N 1
ATOM 4742 C CA . LEU B 1 142 ? 4.797 -7.84 -22.141 1 95.69 142 LEU B CA 1
ATOM 4743 C C . LEU B 1 142 ? 5.82 -7.605 -23.25 1 95.69 142 LEU B C 1
ATOM 4745 O O . LEU B 1 142 ? 7.016 -7.473 -22.984 1 95.69 142 LEU B O 1
ATOM 4749 N N . GLU B 1 143 ? 5.305 -7.504 -24.469 1 92.5 143 GLU B N 1
ATOM 4750 C CA . GLU B 1 143 ? 6.176 -7.301 -25.625 1 92.5 143 GLU B CA 1
ATOM 4751 C C . GLU B 1 143 ? 6.906 -5.965 -25.547 1 92.5 143 GLU B C 1
ATOM 4753 O O . GLU B 1 143 ? 8.039 -5.84 -26 1 92.5 143 GLU B O 1
ATOM 4758 N N . ASN B 1 144 ? 6.312 -5.055 -24.922 1 92.5 144 ASN B N 1
ATOM 4759 C CA . ASN B 1 144 ? 6.906 -3.725 -24.828 1 92.5 144 ASN B CA 1
ATOM 4760 C C . ASN B 1 144 ? 7.914 -3.633 -23.688 1 92.5 144 ASN B C 1
ATOM 4762 O O . ASN B 1 144 ? 8.43 -2.553 -23.391 1 92.5 144 ASN B O 1
ATOM 4766 N N . GLY B 1 145 ? 8.07 -4.684 -22.984 1 94.38 145 GLY B N 1
ATOM 4767 C CA . GLY B 1 145 ? 9.102 -4.734 -21.969 1 94.38 145 GLY B CA 1
ATOM 4768 C C . GLY B 1 145 ? 8.578 -4.496 -20.562 1 94.38 145 GLY B C 1
ATOM 4769 O O . GLY B 1 145 ? 9.312 -4.625 -19.594 1 94.38 145 GLY B O 1
ATOM 4770 N N . LEU B 1 146 ? 7.316 -4.207 -20.438 1 96.81 146 LEU B N 1
ATOM 4771 C CA . LEU B 1 146 ? 6.727 -4.016 -19.125 1 96.81 146 LEU B CA 1
ATOM 4772 C C . LEU B 1 146 ? 6.523 -5.352 -18.422 1 96.81 146 LEU B C 1
ATOM 4774 O O . LEU B 1 146 ? 6.059 -6.316 -19.031 1 96.81 146 LEU B O 1
ATOM 4778 N N . LEU B 1 147 ? 6.992 -5.387 -17.219 1 98.19 147 LEU B N 1
ATOM 4779 C CA . LEU B 1 147 ? 6.723 -6.531 -16.359 1 98.19 147 LEU B CA 1
ATOM 4780 C C . LEU B 1 147 ? 5.547 -6.246 -15.43 1 98.19 147 LEU B C 1
ATOM 4782 O O . LEU B 1 147 ? 5.605 -5.324 -14.617 1 98.19 147 LEU B O 1
ATOM 4786 N N . LEU B 1 148 ? 4.43 -6.988 -15.547 1 98.31 148 LEU B N 1
ATOM 4787 C CA . LEU B 1 148 ? 3.246 -6.828 -14.711 1 98.31 148 LEU B CA 1
ATOM 4788 C C . LEU B 1 148 ? 3.281 -7.797 -13.531 1 98.31 148 LEU B C 1
ATOM 4790 O O . LEU B 1 148 ? 3.168 -9.008 -13.719 1 98.31 148 LEU B O 1
ATOM 4794 N N . CYS B 1 149 ? 3.418 -7.23 -12.352 1 98.75 149 CYS B N 1
ATOM 4795 C CA . CYS B 1 149 ? 3.553 -8.008 -11.125 1 98.75 149 CYS B CA 1
ATOM 4796 C C . CYS B 1 149 ? 2.316 -7.859 -10.25 1 98.75 149 CYS B C 1
ATOM 4798 O O . CYS B 1 149 ? 2.072 -6.793 -9.68 1 98.75 149 CYS B O 1
ATOM 4800 N N . GLY B 1 150 ? 1.588 -8.969 -10.117 1 98.62 150 GLY B N 1
ATOM 4801 C CA . GLY B 1 150 ? 0.433 -8.938 -9.234 1 98.62 150 GLY B CA 1
ATOM 4802 C C . GLY B 1 150 ? 0.802 -9.023 -7.77 1 98.62 150 GLY B C 1
ATOM 4803 O O . GLY B 1 150 ? 1.618 -9.859 -7.379 1 98.62 150 GLY B O 1
ATOM 4804 N N . SER B 1 151 ? 0.26 -8.133 -6.965 1 98.38 151 SER B N 1
ATOM 4805 C CA . SER B 1 151 ? 0.453 -8.141 -5.52 1 98.38 151 SER B CA 1
ATOM 4806 C C . SER B 1 151 ? -0.875 -7.996 -4.781 1 98.38 151 SER B C 1
ATOM 4808 O O . SER B 1 151 ? -1.939 -8.008 -5.402 1 98.38 151 SER B O 1
ATOM 4810 N N . SER B 1 152 ? -0.811 -8.047 -3.395 1 98.06 152 SER B N 1
ATOM 4811 C CA . SER B 1 152 ? -2.021 -7.922 -2.59 1 98.06 152 SER B CA 1
ATOM 4812 C C . SER B 1 152 ? -1.761 -7.121 -1.318 1 98.06 152 SER B C 1
ATOM 4814 O O . SER B 1 152 ? -0.625 -7.055 -0.844 1 98.06 152 SER B O 1
ATOM 4816 N N . VAL B 1 153 ? -2.773 -6.531 -0.889 1 96.62 153 VAL B N 1
ATOM 4817 C CA . VAL B 1 153 ? -2.801 -5.906 0.429 1 96.62 153 VAL B CA 1
ATOM 4818 C C . VAL B 1 153 ? -3.824 -6.613 1.315 1 96.62 153 VAL B C 1
ATOM 4820 O O . VAL B 1 153 ? -4.938 -6.91 0.874 1 96.62 153 VAL B O 1
ATOM 4823 N N . GLU B 1 154 ? -3.428 -6.922 2.555 1 96.69 154 GLU B N 1
ATOM 4824 C CA . GLU B 1 154 ? -4.285 -7.586 3.529 1 96.69 154 GLU B CA 1
ATOM 4825 C C . GLU B 1 154 ? -4.297 -6.832 4.859 1 96.69 154 GLU B C 1
ATOM 4827 O O . GLU B 1 154 ? -3.879 -7.371 5.887 1 96.69 154 GLU B O 1
ATOM 4832 N N . SER B 1 155 ? -4.895 -5.73 4.891 1 96.94 155 SER B N 1
ATOM 4833 C CA . SER B 1 155 ? -4.934 -4.922 6.105 1 96.94 155 SER B CA 1
ATOM 4834 C C . SER B 1 155 ? -6.059 -5.367 7.027 1 96.94 155 SER B C 1
ATOM 4836 O O . SER B 1 155 ? -6.648 -6.434 6.828 1 96.94 155 SER B O 1
ATOM 4838 N N . TRP B 1 156 ? -6.332 -4.641 8.141 1 97.19 156 TRP B N 1
ATOM 4839 C CA . TRP B 1 156 ? -7.242 -5.012 9.219 1 97.19 156 TRP B CA 1
ATOM 4840 C C . TRP B 1 156 ? -8.609 -5.398 8.672 1 97.19 156 TRP B C 1
ATOM 4842 O O . TRP B 1 156 ? -9.164 -6.438 9.031 1 97.19 156 TRP B O 1
ATOM 4852 N N . ASN B 1 157 ? -9.117 -4.676 7.773 1 96.62 157 ASN B N 1
ATOM 4853 C CA . ASN B 1 157 ? -10.461 -4.934 7.27 1 96.62 157 ASN B CA 1
ATOM 4854 C C . ASN B 1 157 ? -10.57 -4.641 5.777 1 96.62 157 ASN B C 1
ATOM 4856 O O . ASN B 1 157 ? -11.609 -4.188 5.301 1 96.62 157 ASN B O 1
ATOM 4860 N N . SER B 1 158 ? -9.508 -4.875 5.098 1 96.31 158 SER B N 1
ATOM 4861 C CA . SER B 1 158 ? -9.523 -4.531 3.68 1 96.31 158 SER B CA 1
ATOM 4862 C C . SER B 1 158 ? -8.492 -5.336 2.9 1 96.31 158 SER B C 1
ATOM 4864 O O . SER B 1 158 ? -7.293 -5.07 2.992 1 96.31 158 SER B O 1
ATOM 4866 N N . TRP B 1 159 ? -8.984 -6.27 2.092 1 97.56 159 TRP B N 1
ATOM 4867 C CA . TRP B 1 159 ? -8.141 -7.109 1.246 1 97.56 159 TRP B CA 1
ATOM 4868 C C . TRP B 1 159 ? -8.375 -6.805 -0.23 1 97.56 159 TRP B C 1
ATOM 4870 O O . TRP B 1 159 ? -9.523 -6.68 -0.67 1 97.56 159 TRP B O 1
ATOM 4880 N N . GLY B 1 160 ? -7.406 -6.68 -0.973 1 98.31 160 GLY B N 1
ATOM 4881 C CA . GLY B 1 160 ? -7.492 -6.469 -2.408 1 98.31 160 GLY B CA 1
ATOM 4882 C C . GLY B 1 160 ? -6.16 -6.645 -3.117 1 98.31 160 GLY B C 1
ATOM 4883 O O . GLY B 1 160 ? -5.125 -6.797 -2.469 1 98.31 160 GLY B O 1
ATOM 4884 N N . ALA B 1 161 ? -6.246 -6.633 -4.41 1 98.62 161 ALA B N 1
ATOM 4885 C CA . ALA B 1 161 ? -5.055 -6.871 -5.223 1 98.62 161 ALA B CA 1
ATOM 4886 C C . ALA B 1 161 ? -4.621 -5.598 -5.945 1 98.62 161 ALA B C 1
ATOM 4888 O O . ALA B 1 161 ? -5.363 -4.613 -5.984 1 98.62 161 ALA B O 1
ATOM 4889 N N . TRP B 1 162 ? -3.422 -5.625 -6.383 1 98.5 162 TRP B N 1
ATOM 4890 C CA . TRP B 1 162 ? -2.818 -4.547 -7.156 1 98.5 162 TRP B CA 1
ATOM 4891 C C . TRP B 1 162 ? -1.929 -5.102 -8.266 1 98.5 162 TRP B C 1
ATOM 4893 O O . TRP B 1 162 ? -1.504 -6.258 -8.203 1 98.5 162 TRP B O 1
ATOM 4903 N N . MET B 1 163 ? -1.719 -4.23 -9.266 1 98.5 163 MET B N 1
ATOM 4904 C CA . MET B 1 163 ? -0.735 -4.52 -10.305 1 98.5 163 MET B CA 1
ATOM 4905 C C . MET B 1 163 ? 0.454 -3.568 -10.203 1 98.5 163 MET B C 1
ATOM 4907 O O . MET B 1 163 ? 0.323 -2.373 -10.469 1 98.5 163 MET B O 1
ATOM 4911 N N . GLU B 1 164 ? 1.591 -4.113 -9.789 1 98.44 164 GLU B N 1
ATOM 4912 C CA . GLU B 1 164 ? 2.834 -3.35 -9.719 1 98.44 164 GLU B CA 1
ATOM 4913 C C . GLU B 1 164 ? 3.682 -3.549 -10.969 1 98.44 164 GLU B C 1
ATOM 4915 O O . GLU B 1 164 ? 4.07 -4.672 -11.289 1 98.44 164 GLU B O 1
ATOM 4920 N N . VAL B 1 165 ? 4.008 -2.408 -11.641 1 98.06 165 VAL B N 1
ATOM 4921 C CA . VAL B 1 165 ? 4.566 -2.51 -12.984 1 98.06 165 VAL B CA 1
ATOM 4922 C C . VAL B 1 165 ? 5.957 -1.886 -13.016 1 98.06 165 VAL B C 1
ATOM 4924 O O . VAL B 1 165 ? 6.18 -0.817 -12.438 1 98.06 165 VAL B O 1
ATOM 4927 N N . THR B 1 166 ? 6.898 -2.559 -13.625 1 97.94 166 THR B N 1
ATOM 4928 C CA . THR B 1 166 ? 8.25 -2.043 -13.805 1 97.94 166 THR B CA 1
ATOM 4929 C C . THR B 1 166 ? 8.703 -2.199 -15.25 1 97.94 166 THR B C 1
ATOM 4931 O O . THR B 1 166 ? 8.406 -3.207 -15.891 1 97.94 166 THR B O 1
ATOM 4934 N N . ALA B 1 167 ? 9.43 -1.208 -15.766 1 96.06 167 ALA B N 1
ATOM 4935 C CA . ALA B 1 167 ? 9.953 -1.222 -17.125 1 96.06 167 ALA B CA 1
ATOM 4936 C C . ALA B 1 167 ? 11.445 -1.521 -17.141 1 96.06 167 ALA B C 1
ATOM 4938 O O . ALA B 1 167 ? 12.047 -1.652 -18.219 1 96.06 167 ALA B O 1
ATOM 4939 N N . ASP B 1 168 ? 12.023 -1.616 -15.984 1 96.06 168 ASP B N 1
ATOM 4940 C CA . ASP B 1 168 ? 13.477 -1.741 -15.891 1 96.06 168 ASP B CA 1
ATOM 4941 C C . ASP B 1 168 ? 13.875 -2.85 -14.922 1 96.06 168 ASP B C 1
ATOM 4943 O O . ASP B 1 168 ? 14.805 -2.688 -14.133 1 96.06 168 ASP B O 1
ATOM 4947 N N . ALA B 1 169 ? 13.078 -3.844 -14.898 1 94.19 169 ALA B N 1
ATOM 4948 C CA . ALA B 1 169 ? 13.352 -5.078 -14.172 1 94.19 169 ALA B CA 1
ATOM 4949 C C . ALA B 1 169 ? 13.453 -4.82 -12.672 1 94.19 169 ALA B C 1
ATOM 4951 O O . ALA B 1 169 ? 14.312 -5.391 -11.992 1 94.19 169 ALA B O 1
ATOM 4952 N N . GLY B 1 170 ? 12.68 -3.895 -12.156 1 93.81 170 GLY B N 1
ATOM 4953 C CA . GLY B 1 170 ? 12.523 -3.762 -10.711 1 93.81 170 GLY B CA 1
ATOM 4954 C C . GLY B 1 170 ? 13.242 -2.551 -10.141 1 93.81 170 GLY B C 1
ATOM 4955 O O . GLY B 1 170 ? 13.289 -2.369 -8.93 1 93.81 170 GLY B O 1
ATOM 4956 N N . ARG B 1 171 ? 13.727 -1.684 -10.945 1 90.94 171 ARG B N 1
ATOM 4957 C CA . ARG B 1 171 ? 14.43 -0.501 -10.453 1 90.94 171 ARG B CA 1
ATOM 4958 C C . ARG B 1 171 ? 13.453 0.637 -10.172 1 90.94 171 ARG B C 1
ATOM 4960 O O . ARG B 1 171 ? 13.648 1.419 -9.242 1 90.94 171 ARG B O 1
ATOM 4967 N N . SER B 1 172 ? 12.5 0.767 -11.031 1 92.81 172 SER B N 1
ATOM 4968 C CA . SER B 1 172 ? 11.422 1.729 -10.812 1 92.81 172 SER B CA 1
ATOM 4969 C C . SER B 1 172 ? 10.055 1.076 -11 1 92.81 172 SER B C 1
ATOM 4971 O O . SER B 1 172 ? 9.922 0.091 -11.727 1 92.81 172 SER B O 1
ATOM 4973 N N . TRP B 1 173 ? 9.07 1.711 -10.328 1 96.19 173 TRP B N 1
ATOM 4974 C CA . TRP B 1 173 ? 7.793 1.011 -10.266 1 96.19 173 TRP B CA 1
ATOM 4975 C C . TRP B 1 173 ? 6.629 1.989 -10.375 1 96.19 173 TRP B C 1
ATOM 4977 O O . TRP B 1 173 ? 6.758 3.164 -10.023 1 96.19 173 TRP B O 1
ATOM 4987 N N . ARG B 1 174 ? 5.559 1.478 -10.898 1 95.06 174 ARG B N 1
ATOM 4988 C CA . ARG B 1 174 ? 4.234 2.082 -10.812 1 95.06 174 ARG B CA 1
ATOM 4989 C C . ARG B 1 174 ? 3.217 1.095 -10.242 1 95.06 174 ARG B C 1
ATOM 4991 O O . ARG B 1 174 ? 3.383 -0.12 -10.375 1 95.06 174 ARG B O 1
ATOM 4998 N N . LYS B 1 175 ? 2.242 1.615 -9.625 1 96.62 175 LYS B N 1
ATOM 4999 C CA . LYS B 1 175 ? 1.219 0.775 -9.008 1 96.62 175 LYS B CA 1
ATOM 5000 C C . LYS B 1 175 ? -0.168 1.11 -9.555 1 96.62 175 LYS B C 1
ATOM 5002 O O . LYS B 1 175 ? -0.575 2.273 -9.555 1 96.62 175 LYS B O 1
ATOM 5007 N N . HIS B 1 176 ? -0.843 0.078 -10.062 1 97.25 176 HIS B N 1
ATOM 5008 C CA . HIS B 1 176 ? -2.174 0.242 -10.633 1 97.25 176 HIS B CA 1
ATOM 5009 C C . HIS B 1 176 ? -3.205 -0.592 -9.883 1 97.25 176 HIS B C 1
ATOM 5011 O O . HIS B 1 176 ? -2.924 -1.725 -9.484 1 97.25 176 HIS B O 1
ATOM 5017 N N . GLY B 1 177 ? -4.43 -0.118 -9.734 1 96.31 177 GLY B N 1
ATOM 5018 C CA . GLY B 1 177 ? -5.508 -0.656 -8.922 1 96.31 177 GLY B CA 1
ATOM 5019 C C . GLY B 1 177 ? -6.316 0.417 -8.219 1 96.31 177 GLY B C 1
ATOM 5020 O O . GLY B 1 177 ? -6.359 1.564 -8.672 1 96.31 177 GLY B O 1
ATOM 5021 N N . PRO B 1 178 ? -6.918 -0.081 -7.043 1 97.06 178 PRO B N 1
ATOM 5022 C CA . PRO B 1 178 ? -7.004 -1.433 -6.484 1 97.06 178 PRO B CA 1
ATOM 5023 C C . PRO B 1 178 ? -7.984 -2.326 -7.238 1 97.06 178 PRO B C 1
ATOM 5025 O O . PRO B 1 178 ? -8.883 -1.824 -7.918 1 97.06 178 PRO B O 1
ATOM 5028 N N . ILE B 1 179 ? -7.738 -3.59 -7.109 1 98.38 179 ILE B N 1
ATOM 5029 C CA . ILE B 1 179 ? -8.617 -4.621 -7.652 1 98.38 179 ILE B CA 1
ATOM 5030 C C . ILE B 1 179 ? -9.359 -5.316 -6.512 1 98.38 179 ILE B C 1
ATOM 5032 O O . ILE B 1 179 ? -8.734 -5.961 -5.66 1 98.38 179 ILE B O 1
ATOM 5036 N N . TYR B 1 180 ? -10.633 -5.234 -6.492 1 98.25 180 TYR B N 1
ATOM 5037 C CA . TYR B 1 180 ? -11.43 -5.809 -5.41 1 98.25 180 TYR B CA 1
ATOM 5038 C C . TYR B 1 180 ? -12.875 -6.031 -5.855 1 98.25 180 TYR B C 1
ATOM 5040 O O . TYR B 1 180 ? -13.266 -5.602 -6.941 1 98.25 180 TYR B O 1
ATOM 5048 N N . VAL B 1 181 ? -13.602 -6.781 -5.055 1 98.38 181 VAL B N 1
ATOM 5049 C CA . VAL B 1 181 ? -15.023 -6.973 -5.309 1 98.38 181 VAL B CA 1
ATOM 5050 C C . VAL B 1 181 ? -15.812 -5.773 -4.785 1 98.38 181 VAL B C 1
ATOM 5052 O O . VAL B 1 181 ? -15.602 -5.336 -3.65 1 98.38 181 VAL B O 1
ATOM 5055 N N . GLU B 1 182 ? -16.719 -5.27 -5.629 1 95.94 182 GLU B N 1
ATOM 5056 C CA . GLU B 1 182 ? -17.469 -4.066 -5.289 1 95.94 182 GLU B CA 1
ATOM 5057 C C . GLU B 1 182 ? -18.172 -4.219 -3.947 1 95.94 182 GLU B C 1
ATOM 5059 O O . GLU B 1 182 ? -18.812 -5.246 -3.686 1 95.94 182 GLU B O 1
ATOM 5064 N N . ASN B 1 183 ? -17.984 -3.193 -3.104 1 93.81 183 ASN B N 1
ATOM 5065 C CA . ASN B 1 183 ? -18.656 -3.088 -1.818 1 93.81 183 ASN B CA 1
ATOM 5066 C C . ASN B 1 183 ? -18.297 -4.25 -0.896 1 93.81 183 ASN B C 1
ATOM 5068 O O . ASN B 1 183 ? -19.125 -4.691 -0.096 1 93.81 183 ASN B O 1
ATOM 5072 N N . THR B 1 184 ? -17.172 -4.836 -1.094 1 95.88 184 THR B N 1
ATOM 5073 C CA . THR B 1 184 ? -16.703 -5.934 -0.26 1 95.88 184 THR B CA 1
ATOM 5074 C C . THR B 1 184 ? -15.32 -5.621 0.312 1 95.88 184 THR B C 1
ATOM 5076 O O . THR B 1 184 ? -14.359 -5.434 -0.437 1 95.88 184 THR B O 1
ATOM 5079 N N . SER B 1 185 ? -15.188 -5.566 1.601 1 94.75 185 SER B N 1
ATOM 5080 C CA . SER B 1 185 ? -13.938 -5.16 2.24 1 94.75 185 SER B CA 1
ATOM 5081 C C . SER B 1 185 ? -12.883 -6.254 2.137 1 94.75 185 SER B C 1
ATOM 5083 O O . SER B 1 185 ? -11.766 -6.008 1.674 1 94.75 185 SER B O 1
ATOM 5085 N N . LEU B 1 186 ? -13.281 -7.449 2.604 1 96.75 186 LEU B N 1
ATOM 5086 C CA . LEU B 1 186 ? -12.406 -8.609 2.471 1 96.75 186 LEU B CA 1
ATOM 5087 C C . LEU B 1 186 ? -12.719 -9.383 1.194 1 96.75 186 LEU B C 1
ATOM 5089 O O . LEU B 1 186 ? -13.625 -10.227 1.179 1 96.75 186 LEU B O 1
ATOM 5093 N N . SER B 1 187 ? -11.938 -9.086 0.138 1 97.38 187 SER B N 1
ATOM 5094 C CA . SER B 1 187 ? -12.391 -9.555 -1.168 1 97.38 187 SER B CA 1
ATOM 5095 C C . SER B 1 187 ? -11.398 -10.539 -1.774 1 97.38 187 SER B C 1
ATOM 5097 O O . SER B 1 187 ? -11.422 -11.734 -1.456 1 97.38 187 SER B O 1
ATOM 5099 N N . VAL B 1 188 ? -10.367 -10.031 -2.52 1 98.62 188 VAL B N 1
ATOM 5100 C CA . VAL B 1 188 ? -9.562 -10.938 -3.336 1 98.62 188 VAL B CA 1
ATOM 5101 C C . VAL B 1 188 ? -8.086 -10.617 -3.156 1 98.62 188 VAL B C 1
ATOM 5103 O O . VAL B 1 188 ? -7.723 -9.492 -2.809 1 98.62 188 VAL B O 1
ATOM 5106 N N . ILE B 1 189 ? -7.234 -11.617 -3.412 1 98.69 189 ILE B N 1
ATOM 5107 C CA . ILE B 1 189 ? -5.789 -11.438 -3.354 1 98.69 189 ILE B CA 1
ATOM 5108 C C . ILE B 1 189 ? -5.113 -12.367 -4.359 1 98.69 189 ILE B C 1
ATOM 5110 O O . ILE B 1 189 ? -5.781 -13.164 -5.02 1 98.69 189 ILE B O 1
ATOM 5114 N N . GLN B 1 190 ? -3.828 -12.234 -4.559 1 98.62 190 GLN B N 1
ATOM 5115 C CA . GLN B 1 190 ? -2.922 -13.125 -5.273 1 98.62 190 GLN B CA 1
ATOM 5116 C C . GLN B 1 190 ? -3.338 -13.281 -6.734 1 98.62 190 GLN B C 1
ATOM 5118 O O . GLN B 1 190 ? -3.654 -14.383 -7.184 1 98.62 190 GLN B O 1
ATOM 5123 N N . PRO B 1 191 ? -3.221 -12.273 -7.52 1 98.69 191 PRO B N 1
ATOM 5124 C CA . PRO B 1 191 ? -3.695 -12.266 -8.906 1 98.69 191 PRO B CA 1
ATOM 5125 C C . PRO B 1 191 ? -2.811 -13.094 -9.836 1 98.69 191 PRO B C 1
ATOM 5127 O O . PRO B 1 191 ? -1.585 -13.086 -9.695 1 98.69 191 PRO B O 1
ATOM 5130 N N . VAL B 1 192 ? -3.428 -13.805 -10.711 1 98.81 192 VAL B N 1
ATOM 5131 C CA . VAL B 1 192 ? -2.805 -14.508 -11.836 1 98.81 192 VAL B CA 1
ATOM 5132 C C . VAL B 1 192 ? -3.059 -13.734 -13.125 1 98.81 192 VAL B C 1
ATOM 5134 O O . VAL B 1 192 ? -4.102 -13.906 -13.758 1 98.81 192 VAL B O 1
ATOM 5137 N N . PRO B 1 193 ? -2.123 -13.016 -13.555 1 98.62 193 PRO B N 1
ATOM 5138 C CA . PRO B 1 193 ? -2.357 -12.219 -14.758 1 98.62 193 PRO B CA 1
ATOM 5139 C C . PRO B 1 193 ? -2.152 -13.016 -16.047 1 98.62 193 PRO B C 1
ATOM 5141 O O . PRO B 1 193 ? -1.299 -13.906 -16.094 1 98.62 193 PRO B O 1
ATOM 5144 N N . PHE B 1 194 ? -2.916 -12.68 -17.078 1 98.44 194 PHE B N 1
ATOM 5145 C CA . PHE B 1 194 ? -2.689 -13.195 -18.422 1 98.44 194 PHE B CA 1
ATOM 5146 C C . PHE B 1 194 ? -3.271 -12.242 -19.469 1 98.44 194 PHE B C 1
ATOM 5148 O O . PHE B 1 194 ? -4.113 -11.406 -19.156 1 98.44 194 PHE B O 1
ATOM 5155 N N . GLN B 1 195 ? -2.75 -12.328 -20.625 1 98 195 GLN B N 1
ATOM 5156 C CA . GLN B 1 195 ? -3.248 -11.547 -21.75 1 98 195 GLN B CA 1
ATOM 5157 C C . GLN B 1 195 ? -4.246 -12.352 -22.578 1 98 195 GLN B C 1
ATOM 5159 O O . GLN B 1 195 ? -3.988 -13.508 -22.922 1 98 195 GLN B O 1
ATOM 5164 N N . THR B 1 196 ? -5.344 -11.742 -22.875 1 98 196 THR B N 1
ATOM 5165 C CA . THR B 1 196 ? -6.387 -12.414 -23.656 1 98 196 THR B CA 1
ATOM 5166 C C . THR B 1 196 ? -6.027 -12.453 -25.141 1 98 196 THR B C 1
ATOM 5168 O O . THR B 1 196 ? -5.082 -11.781 -25.562 1 98 196 THR B O 1
ATOM 5171 N N . ALA B 1 197 ? -6.832 -13.234 -25.906 1 96.56 197 ALA B N 1
ATOM 5172 C CA . ALA B 1 197 ? -6.621 -13.352 -27.344 1 96.56 197 ALA B CA 1
ATOM 5173 C C . ALA B 1 197 ? -6.82 -12.008 -28.047 1 96.56 197 ALA B C 1
ATOM 5175 O O . ALA B 1 197 ? -6.164 -11.719 -29.047 1 96.56 197 ALA B O 1
ATOM 5176 N N . ASP B 1 198 ? -7.621 -11.164 -27.516 1 95.62 198 ASP B N 1
ATOM 5177 C CA . ASP B 1 198 ? -7.922 -9.867 -28.125 1 95.62 198 ASP B CA 1
ATOM 5178 C C . ASP B 1 198 ? -6.938 -8.805 -27.656 1 95.62 198 ASP B C 1
ATOM 5180 O O . ASP B 1 198 ? -7.078 -7.625 -28 1 95.62 198 ASP B O 1
ATOM 5184 N N . GLY B 1 199 ? -6.031 -9.172 -26.828 1 95.56 199 GLY B N 1
ATOM 5185 C CA . GLY B 1 199 ? -4.973 -8.258 -26.438 1 95.56 199 GLY B CA 1
ATOM 5186 C C . GLY B 1 199 ? -5.266 -7.535 -25.125 1 95.56 199 GLY B C 1
ATOM 5187 O O . GLY B 1 199 ? -4.441 -6.758 -24.656 1 95.56 199 GLY B O 1
ATOM 5188 N N . THR B 1 200 ? -6.387 -7.801 -24.547 1 97.56 200 THR B N 1
ATOM 5189 C CA . THR B 1 200 ? -6.703 -7.223 -23.234 1 97.56 200 THR B CA 1
ATOM 5190 C C . THR B 1 200 ? -6.102 -8.062 -22.109 1 97.56 200 THR B C 1
ATOM 5192 O O . THR B 1 200 ? -5.531 -9.125 -22.359 1 97.56 200 THR B O 1
ATOM 5195 N N . PHE B 1 201 ? -6.168 -7.496 -20.906 1 98.5 201 PHE B N 1
ATOM 5196 C CA . PHE B 1 201 ? -5.578 -8.219 -19.781 1 98.5 201 PHE B CA 1
ATOM 5197 C C . PHE B 1 201 ? -6.656 -8.648 -18.797 1 98.5 201 PHE B C 1
ATOM 5199 O O . PHE B 1 201 ? -7.621 -7.914 -18.562 1 98.5 201 PHE B O 1
ATOM 5206 N N . ARG B 1 202 ? -6.469 -9.82 -18.25 1 98.81 202 ARG B N 1
ATOM 5207 C CA . ARG B 1 202 ? -7.309 -10.328 -17.172 1 98.81 202 ARG B CA 1
ATOM 5208 C C . ARG B 1 202 ? -6.465 -10.883 -16.031 1 98.81 202 ARG B C 1
ATOM 5210 O O . ARG B 1 202 ? -5.297 -11.227 -16.219 1 98.81 202 ARG B O 1
ATOM 5217 N N . VAL B 1 203 ? -7.062 -10.867 -14.836 1 98.81 203 VAL B N 1
ATOM 5218 C CA . VAL B 1 203 ? -6.43 -11.508 -13.695 1 98.81 203 VAL B CA 1
ATOM 5219 C C . VAL B 1 203 ? -7.43 -12.43 -13 1 98.81 203 VAL B C 1
ATOM 5221 O O . VAL B 1 203 ? -8.609 -12.094 -12.883 1 98.81 203 VAL B O 1
ATOM 5224 N N . LEU B 1 204 ? -6.984 -13.617 -12.695 1 98.94 204 LEU B N 1
ATOM 5225 C CA . LEU B 1 204 ? -7.723 -14.516 -11.805 1 98.94 204 LEU B CA 1
ATOM 5226 C C . LEU B 1 204 ? -7.242 -14.367 -10.367 1 98.94 204 LEU B C 1
ATOM 5228 O O . LEU B 1 204 ? -6.039 -14.227 -10.117 1 98.94 204 LEU B O 1
ATOM 5232 N N . LEU B 1 205 ? -8.227 -14.438 -9.422 1 98.88 205 LEU B N 1
ATOM 5233 C CA . LEU B 1 205 ? -7.883 -14.102 -8.047 1 98.88 205 LEU B CA 1
ATOM 5234 C C . LEU B 1 205 ? -8.477 -15.109 -7.074 1 98.88 205 LEU B C 1
ATOM 5236 O O . LEU B 1 205 ? -9.609 -15.562 -7.25 1 98.88 205 LEU B O 1
ATOM 5240 N N . ARG B 1 206 ? -7.613 -15.352 -6.051 1 98.31 206 ARG B N 1
ATOM 5241 C CA . ARG B 1 206 ? -8.102 -16.031 -4.855 1 98.31 206 ARG B CA 1
ATOM 5242 C C . ARG B 1 206 ? -9.078 -15.148 -4.086 1 98.31 206 ARG B C 1
ATOM 5244 O O . ARG B 1 206 ? -8.875 -13.945 -3.963 1 98.31 206 ARG B O 1
ATOM 5251 N N . SER B 1 207 ? -10.141 -15.812 -3.531 1 98.19 207 SER B N 1
ATOM 5252 C CA . SER B 1 207 ? -11.125 -14.992 -2.83 1 98.19 207 SER B CA 1
ATOM 5253 C C . SER B 1 207 ? -11.227 -15.391 -1.359 1 98.19 207 SER B C 1
ATOM 5255 O O . SER B 1 207 ? -10.875 -16.516 -0.986 1 98.19 207 SER B O 1
ATOM 5257 N N . PHE B 1 208 ? -11.695 -14.453 -0.628 1 96.62 208 PHE B N 1
ATOM 5258 C CA . PHE B 1 208 ? -12.016 -14.688 0.775 1 96.62 208 PHE B CA 1
ATOM 5259 C C . PHE B 1 208 ? -13.156 -15.695 0.91 1 96.62 208 PHE B C 1
ATOM 5261 O O . PHE B 1 208 ? -13.914 -15.914 -0.037 1 96.62 208 PHE B O 1
ATOM 5268 N N . ASP B 1 209 ? -13.328 -16.234 2.129 1 93.56 209 ASP B N 1
ATOM 5269 C CA . ASP B 1 209 ? -14.195 -17.375 2.404 1 93.56 209 ASP B CA 1
ATOM 5270 C C . ASP B 1 209 ? -15.648 -17.062 2.039 1 93.56 209 ASP B C 1
ATOM 5272 O O . ASP B 1 209 ? -16.359 -17.922 1.521 1 93.56 209 ASP B O 1
ATOM 5276 N N . ASP B 1 210 ? -16.078 -15.898 2.273 1 94.19 210 ASP B N 1
ATOM 5277 C CA . ASP B 1 210 ? -17.484 -15.555 2.059 1 94.19 210 ASP B CA 1
ATOM 5278 C C . ASP B 1 210 ? -17.812 -15.508 0.568 1 94.19 210 ASP B C 1
ATOM 5280 O O . ASP B 1 210 ? -18.969 -15.719 0.177 1 94.19 210 ASP B O 1
ATOM 5284 N N . ILE B 1 211 ? -16.828 -15.203 -0.248 1 96.88 211 ILE B N 1
ATOM 5285 C CA . ILE B 1 211 ? -17.047 -15.188 -1.691 1 96.88 211 ILE B CA 1
ATOM 5286 C C . ILE B 1 211 ? -16.969 -16.609 -2.244 1 96.88 211 ILE B C 1
ATOM 5288 O O . ILE B 1 211 ? -17.828 -17.031 -3.006 1 96.88 211 ILE B O 1
ATOM 5292 N N . GLY B 1 212 ? -15.938 -17.359 -1.98 1 97.69 212 GLY B N 1
ATOM 5293 C CA . GLY B 1 212 ? -15.836 -18.797 -2.166 1 97.69 212 GLY B CA 1
ATOM 5294 C C . GLY B 1 212 ? -15.672 -19.203 -3.619 1 97.69 212 GLY B C 1
ATOM 5295 O O . GLY B 1 212 ? -15.914 -20.359 -3.979 1 97.69 212 GLY B O 1
ATOM 5296 N N . ARG B 1 213 ? -15.352 -18.297 -4.465 1 98.5 213 ARG B N 1
ATOM 5297 C CA . ARG B 1 213 ? -15.133 -18.562 -5.879 1 98.5 213 ARG B CA 1
ATOM 5298 C C . ARG B 1 213 ? -13.891 -17.844 -6.395 1 98.5 213 ARG B C 1
ATOM 5300 O O . ARG B 1 213 ? -13.547 -16.766 -5.918 1 98.5 213 ARG B O 1
ATOM 5307 N N . VAL B 1 214 ? -13.258 -18.5 -7.367 1 98.75 214 VAL B N 1
ATOM 5308 C CA . VAL B 1 214 ? -12.234 -17.734 -8.078 1 98.75 214 VAL B CA 1
ATOM 5309 C C . VAL B 1 214 ? -12.867 -16.5 -8.719 1 98.75 214 VAL B C 1
ATOM 5311 O O . VAL B 1 214 ? -13.93 -16.578 -9.336 1 98.75 214 VAL B O 1
ATOM 5314 N N . CYS B 1 215 ? -12.234 -15.352 -8.508 1 98.88 215 CYS B N 1
ATOM 5315 C CA . CYS B 1 215 ? -12.734 -14.125 -9.109 1 98.88 215 CYS B CA 1
ATOM 5316 C C . CYS B 1 215 ? -11.859 -13.688 -10.281 1 98.88 215 CYS B C 1
ATOM 5318 O O . CYS B 1 215 ? -10.742 -14.18 -10.438 1 98.88 215 CYS B O 1
ATOM 5320 N N . MET B 1 216 ? -12.469 -12.797 -11.102 1 98.88 216 MET B N 1
ATOM 5321 C CA . MET B 1 216 ? -11.734 -12.305 -12.266 1 98.88 216 MET B CA 1
ATOM 5322 C C . MET B 1 216 ? -11.977 -10.812 -12.461 1 98.88 216 MET B C 1
ATOM 5324 O O . MET B 1 216 ? -13.086 -10.32 -12.266 1 98.88 216 MET B O 1
ATOM 5328 N N . SER B 1 217 ? -10.945 -10.102 -12.75 1 98.81 217 SER B N 1
ATOM 5329 C CA . SER B 1 217 ? -10.984 -8.695 -13.148 1 98.81 217 SER B CA 1
ATOM 5330 C C . SER B 1 217 ? -10.336 -8.484 -14.508 1 98.81 217 SER B C 1
ATOM 5332 O O . SER B 1 217 ? -9.562 -9.328 -14.969 1 98.81 217 SER B O 1
ATOM 5334 N N . GLU B 1 218 ? -10.711 -7.34 -15.148 1 98.5 218 GLU B N 1
ATOM 5335 C CA . GLU B 1 218 ? -10.227 -7.113 -16.516 1 98.5 218 GLU B CA 1
ATOM 5336 C C . GLU B 1 218 ? -9.727 -5.684 -16.688 1 98.5 218 GLU B C 1
ATOM 5338 O O . GLU B 1 218 ? -10.219 -4.762 -16.031 1 98.5 218 GLU B O 1
ATOM 5343 N N . SER B 1 219 ? -8.742 -5.523 -17.516 1 98.5 219 SER B N 1
ATOM 5344 C CA . SER B 1 219 ? -8.211 -4.23 -17.938 1 98.5 219 SER B CA 1
ATOM 5345 C C . SER B 1 219 ? -8.258 -4.086 -19.453 1 98.5 219 SER B C 1
ATOM 5347 O O . SER B 1 219 ? -7.809 -4.98 -20.172 1 98.5 219 SER B O 1
ATOM 5349 N N . TYR B 1 220 ? -8.703 -2.924 -19.953 1 97.88 220 TYR B N 1
ATOM 5350 C CA . TYR B 1 220 ? -8.836 -2.678 -21.375 1 97.88 220 TYR B CA 1
ATOM 5351 C C . TYR B 1 220 ? -7.832 -1.625 -21.844 1 97.88 220 TYR B C 1
ATOM 5353 O O . TYR B 1 220 ? -7.84 -1.227 -23.016 1 97.88 220 TYR B O 1
ATOM 5361 N N . ASP B 1 221 ? -6.961 -1.188 -20.938 1 96.31 221 ASP B N 1
ATOM 5362 C CA . ASP B 1 221 ? -6.043 -0.102 -21.266 1 96.31 221 ASP B CA 1
ATOM 5363 C C . ASP B 1 221 ? -4.602 -0.482 -20.953 1 96.31 221 ASP B C 1
ATOM 5365 O O . ASP B 1 221 ? -3.828 0.35 -20.469 1 96.31 221 ASP B O 1
ATOM 5369 N N . GLY B 1 222 ? -4.328 -1.741 -21.094 1 93.69 222 GLY B N 1
ATOM 5370 C CA . GLY B 1 222 ? -2.957 -2.203 -20.953 1 93.69 222 GLY B CA 1
ATOM 5371 C C . GLY B 1 222 ? -2.562 -2.445 -19.5 1 93.69 222 GLY B C 1
ATOM 5372 O O . GLY B 1 222 ? -1.379 -2.404 -19.172 1 93.69 222 GLY B O 1
ATOM 5373 N N . GLY B 1 223 ? -3.479 -2.625 -18.609 1 95.56 223 GLY B N 1
ATOM 5374 C CA . GLY B 1 223 ? -3.193 -2.955 -17.219 1 95.56 223 GLY B CA 1
ATOM 5375 C C . GLY B 1 223 ? -3.137 -1.737 -16.328 1 95.56 223 GLY B C 1
ATOM 5376 O O . GLY B 1 223 ? -2.707 -1.831 -15.172 1 95.56 223 GLY B O 1
ATOM 5377 N N . VAL B 1 224 ? -3.57 -0.614 -16.812 1 93.88 224 VAL B N 1
ATOM 5378 C CA . VAL B 1 224 ? -3.471 0.625 -16.062 1 93.88 224 VAL B CA 1
ATOM 5379 C C . VAL B 1 224 ? -4.676 0.757 -15.125 1 93.88 224 VAL B C 1
ATOM 5381 O O . VAL B 1 224 ? -4.535 1.138 -13.961 1 93.88 224 VAL B O 1
ATOM 5384 N N . THR B 1 225 ? -5.828 0.523 -15.672 1 95.12 225 THR B N 1
ATOM 5385 C CA . THR B 1 225 ? -7.031 0.501 -14.852 1 95.12 225 THR B CA 1
ATOM 5386 C C . THR B 1 225 ? -7.676 -0.882 -14.875 1 95.12 225 THR B C 1
ATOM 5388 O O . THR B 1 225 ? -7.598 -1.593 -15.875 1 95.12 225 THR B O 1
ATOM 5391 N N . TRP B 1 226 ? -8.266 -1.215 -13.789 1 97.75 226 TRP B N 1
ATOM 5392 C CA . TRP B 1 226 ? -8.859 -2.535 -13.633 1 97.75 226 TRP B CA 1
ATOM 5393 C C . TRP B 1 226 ? -10.297 -2.426 -13.133 1 97.75 226 TRP B C 1
ATOM 5395 O O . TRP B 1 226 ? -10.609 -1.595 -12.281 1 97.75 226 TRP B O 1
ATOM 5405 N N . GLY B 1 227 ? -11.18 -3.268 -13.688 1 97.62 227 GLY B N 1
ATOM 5406 C CA . GLY B 1 227 ? -12.547 -3.33 -13.203 1 97.62 227 GLY B CA 1
ATOM 5407 C C . GLY B 1 227 ? -12.68 -4.074 -11.883 1 97.62 227 GLY B C 1
ATOM 5408 O O . GLY B 1 227 ? -11.727 -4.688 -11.414 1 97.62 227 GLY B O 1
ATOM 5409 N N . TYR B 1 228 ? -13.898 -3.988 -11.336 1 98.31 228 TYR B N 1
ATOM 5410 C CA . TYR B 1 228 ? -14.188 -4.77 -10.141 1 98.31 228 TYR B CA 1
ATOM 5411 C C . TYR B 1 228 ? -14.023 -6.262 -10.414 1 98.31 228 TYR B C 1
ATOM 5413 O O . TYR B 1 228 ? -14.352 -6.738 -11.5 1 98.31 228 TYR B O 1
ATOM 5421 N N . ALA B 1 229 ? -13.5 -6.949 -9.438 1 98.75 229 ALA B N 1
ATOM 5422 C CA . ALA B 1 229 ? -13.445 -8.406 -9.539 1 98.75 229 ALA B CA 1
ATOM 5423 C C . ALA B 1 229 ? -14.836 -9.023 -9.406 1 98.75 229 ALA B C 1
ATOM 5425 O O . ALA B 1 229 ? -15.648 -8.578 -8.586 1 98.75 229 ALA B O 1
ATOM 5426 N N . LYS B 1 230 ? -15.07 -9.992 -10.219 1 98.75 230 LYS B N 1
ATOM 5427 C CA . LYS B 1 230 ? -16.344 -10.719 -10.203 1 98.75 230 LYS B CA 1
ATOM 5428 C C . LYS B 1 230 ? -16.109 -12.227 -10.086 1 98.75 230 LYS B C 1
ATOM 5430 O O . LYS B 1 230 ? -15.164 -12.758 -10.672 1 98.75 230 LYS B O 1
ATOM 5435 N N . PRO B 1 231 ? -16.984 -12.938 -9.414 1 98.44 231 PRO B N 1
ATOM 5436 C CA . PRO B 1 231 ? -16.812 -14.383 -9.273 1 98.44 231 PRO B CA 1
ATOM 5437 C C . PRO B 1 231 ? -16.969 -15.133 -10.602 1 98.44 231 PRO B C 1
ATOM 5439 O O . PRO B 1 231 ? -17.797 -14.766 -11.422 1 98.44 231 PRO B O 1
ATOM 5442 N N . THR B 1 232 ? -16.141 -16.125 -10.773 1 98.62 232 THR B N 1
ATOM 5443 C CA . THR B 1 232 ? -16.297 -17.078 -11.859 1 98.62 232 THR B CA 1
ATOM 5444 C C . THR B 1 232 ? -17.078 -18.297 -11.398 1 98.62 232 THR B C 1
ATOM 5446 O O . THR B 1 232 ? -17.594 -18.328 -10.273 1 98.62 232 THR B O 1
ATOM 5449 N N . GLU B 1 233 ? -17.141 -19.312 -12.328 1 98.12 233 GLU B N 1
ATOM 5450 C CA . GLU B 1 233 ? -17.859 -20.531 -11.969 1 98.12 233 GLU B CA 1
ATOM 5451 C C . GLU B 1 233 ? -16.984 -21.453 -11.125 1 98.12 233 GLU B C 1
ATOM 5453 O O . GLU B 1 233 ? -17.469 -22.438 -10.562 1 98.12 233 GLU B O 1
ATOM 5458 N N . LEU B 1 234 ? -15.719 -21.234 -11 1 98.56 234 LEU B N 1
ATOM 5459 C CA . LEU B 1 234 ? -14.805 -22.094 -10.273 1 98.56 234 LEU B CA 1
ATOM 5460 C C . LEU B 1 234 ? -14.875 -21.828 -8.773 1 98.56 234 LEU B C 1
ATOM 5462 O O . LEU B 1 234 ? -14.711 -20.688 -8.336 1 98.56 234 LEU B O 1
ATOM 5466 N N . PRO B 1 235 ? -15.031 -22.875 -7.949 1 98.19 235 PRO B N 1
ATOM 5467 C CA . PRO B 1 235 ? -14.977 -22.672 -6.5 1 98.19 235 PRO B CA 1
ATOM 5468 C C . PRO B 1 235 ? -13.57 -22.375 -6 1 98.19 235 PRO B C 1
ATOM 5470 O O . PRO B 1 235 ? -12.586 -22.688 -6.676 1 98.19 235 PRO B O 1
ATOM 5473 N N . ASN B 1 236 ? -13.508 -21.781 -4.848 1 98.19 236 ASN B N 1
ATOM 5474 C CA . ASN B 1 236 ? -12.227 -21.5 -4.203 1 98.19 236 ASN B CA 1
ATOM 5475 C C . ASN B 1 236 ? -12.375 -21.406 -2.688 1 98.19 236 ASN B C 1
ATOM 5477 O O . ASN B 1 236 ? -13.102 -20.547 -2.184 1 98.19 236 ASN B O 1
ATOM 5481 N N . PRO B 1 237 ? -11.75 -22.266 -1.926 1 97.75 237 PRO B N 1
ATOM 5482 C CA . PRO B 1 237 ? -11.82 -22.234 -0.463 1 97.75 237 PRO B CA 1
ATOM 5483 C C . PRO B 1 237 ? -10.727 -21.391 0.165 1 97.75 237 PRO B C 1
ATOM 5485 O O . PRO B 1 237 ? -10.047 -21.828 1.094 1 97.75 237 PRO B O 1
ATOM 5488 N N . ASN B 1 238 ? -10.609 -20.141 -0.323 1 97.81 238 ASN B N 1
ATOM 5489 C CA . ASN B 1 238 ? -9.57 -19.25 0.175 1 97.81 238 ASN B CA 1
ATOM 5490 C C . ASN B 1 238 ? -8.188 -19.891 0.086 1 97.81 238 ASN B C 1
ATOM 5492 O O . ASN B 1 238 ? -7.449 -19.922 1.073 1 97.81 238 ASN B O 1
ATOM 5496 N N . SER B 1 239 ? -7.883 -20.391 -1.103 1 98.38 239 SER B N 1
ATOM 5497 C CA . SER B 1 239 ? -6.613 -21.062 -1.352 1 98.38 239 SER B CA 1
ATOM 5498 C C . SER B 1 239 ? -5.918 -20.484 -2.582 1 98.38 239 SER B C 1
ATOM 5500 O O . SER B 1 239 ? -6.57 -20.141 -3.564 1 98.38 239 SER B O 1
ATOM 5502 N N . GLY B 1 240 ? -4.609 -20.453 -2.49 1 98.56 240 GLY B N 1
ATOM 5503 C CA . GLY B 1 240 ? -3.832 -19.938 -3.609 1 98.56 240 GLY B CA 1
ATOM 5504 C C . GLY B 1 240 ? -4.074 -20.703 -4.898 1 98.56 240 GLY B C 1
ATOM 5505 O O . GLY B 1 240 ? -4.238 -21.922 -4.887 1 98.56 240 GLY B O 1
ATOM 5506 N N . ILE B 1 241 ? -4.055 -19.969 -6.016 1 98.88 241 ILE B N 1
ATOM 5507 C CA . ILE B 1 241 ? -4.223 -20.547 -7.352 1 98.88 241 ILE B CA 1
ATOM 5508 C C . ILE B 1 241 ? -3.061 -20.109 -8.242 1 98.88 241 ILE B C 1
ATOM 5510 O O . ILE B 1 241 ? -2.33 -19.172 -7.91 1 98.88 241 ILE B O 1
ATOM 5514 N N . ASP B 1 242 ? -2.867 -20.781 -9.297 1 98.81 242 ASP B N 1
ATOM 5515 C CA . ASP B 1 242 ? -1.968 -20.328 -10.352 1 98.81 242 ASP B CA 1
ATOM 5516 C C . ASP B 1 242 ? -2.342 -20.938 -11.703 1 98.81 242 ASP B C 1
ATOM 5518 O O . ASP B 1 242 ? -2.994 -21.984 -11.75 1 98.81 242 ASP B O 1
ATOM 5522 N N . GLY B 1 243 ? -1.948 -20.219 -12.703 1 98.5 243 GLY B N 1
ATOM 5523 C CA . GLY B 1 243 ? -2.26 -20.641 -14.062 1 98.5 243 GLY B CA 1
ATOM 5524 C C . GLY B 1 243 ? -1.392 -19.969 -15.109 1 98.5 243 GLY B C 1
ATOM 5525 O O . GLY B 1 243 ? -0.492 -19.203 -14.781 1 98.5 243 GLY B O 1
ATOM 5526 N N . VAL B 1 244 ? -1.673 -20.406 -16.344 1 97.69 244 VAL B N 1
ATOM 5527 C CA . VAL B 1 244 ? -0.895 -19.859 -17.453 1 97.69 244 VAL B CA 1
ATOM 5528 C C . VAL B 1 244 ? -1.742 -19.844 -18.719 1 97.69 244 VAL B C 1
ATOM 5530 O O . VAL B 1 244 ? -2.574 -20.734 -18.922 1 97.69 244 VAL B O 1
ATOM 5533 N N . LYS B 1 245 ? -1.595 -18.797 -19.469 1 97.81 245 LYS B N 1
ATOM 5534 C CA . LYS B 1 245 ? -2.074 -18.797 -20.844 1 97.81 245 LYS B CA 1
ATOM 5535 C C . LYS B 1 245 ? -1.161 -19.641 -21.75 1 97.81 245 LYS B C 1
ATOM 5537 O O . LYS B 1 245 ? -0.008 -19.266 -21.969 1 97.81 245 LYS B O 1
ATOM 5542 N N . LEU B 1 246 ? -1.713 -20.688 -22.25 1 95.19 246 LEU B N 1
ATOM 5543 C CA . LEU B 1 246 ? -0.916 -21.609 -23.062 1 95.19 246 LEU B CA 1
ATOM 5544 C C . LEU B 1 246 ? -0.617 -21.016 -24.422 1 95.19 246 LEU B C 1
ATOM 5546 O O . LEU B 1 246 ? -1.384 -20.188 -24.938 1 95.19 246 LEU B O 1
ATOM 5550 N N . LYS B 1 247 ? 0.47 -21.484 -24.984 1 92 247 LYS B N 1
ATOM 5551 C CA . LYS B 1 247 ? 0.902 -21 -26.297 1 92 247 LYS B CA 1
ATOM 5552 C C . LYS B 1 247 ? -0.149 -21.281 -27.359 1 92 247 LYS B C 1
ATOM 5554 O O . LYS B 1 247 ? -0.299 -20.5 -28.312 1 92 247 LYS B O 1
ATOM 5559 N N . ASP B 1 248 ? -0.904 -22.297 -27.156 1 89.19 248 ASP B N 1
ATOM 5560 C CA . ASP B 1 248 ? -1.9 -22.672 -28.172 1 89.19 248 ASP B CA 1
ATOM 5561 C C . ASP B 1 248 ? -3.248 -22.016 -27.859 1 89.19 248 ASP B C 1
ATOM 5563 O O . ASP B 1 248 ? -4.242 -22.281 -28.547 1 89.19 248 ASP B O 1
ATOM 5567 N N . GLY B 1 249 ? -3.326 -21.266 -26.766 1 92.5 249 GLY B N 1
ATOM 5568 C CA . GLY B 1 249 ? -4.496 -20.406 -26.688 1 92.5 249 GLY B CA 1
ATOM 5569 C C . GLY B 1 249 ? -5.227 -20.516 -25.359 1 92.5 249 GLY B C 1
ATOM 5570 O O . GLY B 1 249 ? -5.477 -19.5 -24.688 1 92.5 249 GLY B O 1
ATOM 5571 N N . PRO B 1 250 ? -5.578 -21.719 -24.922 1 94.62 250 PRO B N 1
ATOM 5572 C CA . PRO B 1 250 ? -6.383 -21.875 -23.719 1 94.62 250 PRO B CA 1
ATOM 5573 C C . PRO B 1 250 ? -5.66 -21.375 -22.453 1 94.62 250 PRO B C 1
ATOM 5575 O O . PRO B 1 250 ? -4.43 -21.312 -22.438 1 94.62 250 PRO B O 1
ATOM 5578 N N . VAL B 1 251 ? -6.457 -21.031 -21.438 1 97.88 251 VAL B N 1
ATOM 5579 C CA . VAL B 1 251 ? -5.945 -20.719 -20.109 1 97.88 251 VAL B CA 1
ATOM 5580 C C . VAL B 1 251 ? -6.062 -21.953 -19.203 1 97.88 251 VAL B C 1
ATOM 5582 O O . VAL B 1 251 ? -7.121 -22.578 -19.141 1 97.88 251 VAL B O 1
ATOM 5585 N N . LEU B 1 252 ? -4.969 -22.297 -18.656 1 97.5 252 LEU B N 1
ATOM 5586 C CA . LEU B 1 252 ? -4.926 -23.406 -17.719 1 97.5 252 LEU B CA 1
ATOM 5587 C C . LEU B 1 252 ? -4.797 -22.906 -16.281 1 97.5 252 LEU B C 1
ATOM 5589 O O . LEU B 1 252 ? -4.02 -21.984 -16.016 1 97.5 252 LEU B O 1
ATOM 5593 N N . LEU B 1 253 ? -5.598 -23.484 -15.32 1 98.62 253 LEU B N 1
ATOM 5594 C CA . LEU B 1 253 ? -5.594 -23.047 -13.93 1 98.62 253 LEU B CA 1
ATOM 5595 C C . LEU B 1 253 ? -5.547 -24.234 -12.984 1 98.62 253 LEU B C 1
ATOM 5597 O O . LEU B 1 253 ? -6.348 -25.156 -13.109 1 98.62 253 LEU B O 1
ATOM 5601 N N . ALA B 1 254 ? -4.586 -24.281 -12.109 1 98.69 254 ALA B N 1
ATOM 5602 C CA . ALA B 1 254 ? -4.582 -25.188 -10.961 1 98.69 254 ALA B CA 1
ATOM 5603 C C . ALA B 1 254 ? -5.211 -24.516 -9.742 1 98.69 254 ALA B C 1
ATOM 5605 O O . ALA B 1 254 ? -4.82 -23.422 -9.352 1 98.69 254 ALA B O 1
ATOM 5606 N N . TYR B 1 255 ? -6.188 -25.156 -9.156 1 98.69 255 TYR B N 1
ATOM 5607 C CA . TYR B 1 255 ? -6.953 -24.516 -8.094 1 98.69 255 TYR B CA 1
ATOM 5608 C C . TYR B 1 255 ? -7.559 -25.547 -7.152 1 98.69 255 TYR B C 1
ATOM 5610 O O . TYR B 1 255 ? -7.75 -26.703 -7.531 1 98.69 255 TYR B O 1
ATOM 5618 N N . ASN B 1 256 ? -7.762 -25.094 -5.895 1 98.69 256 ASN B N 1
ATOM 5619 C CA . ASN B 1 256 ? -8.5 -25.906 -4.938 1 98.69 256 ASN B CA 1
ATOM 5620 C C . ASN B 1 256 ? -10.008 -25.656 -5.031 1 98.69 256 ASN B C 1
ATOM 5622 O O . ASN B 1 256 ? -10.438 -24.531 -5.254 1 98.69 256 ASN B O 1
ATOM 5626 N N . THR B 1 257 ? -10.781 -26.625 -4.738 1 96.56 257 THR B N 1
ATOM 5627 C CA . THR B 1 257 ? -12.227 -26.516 -4.906 1 96.56 257 THR B CA 1
ATOM 5628 C C . THR B 1 257 ? -12.914 -26.344 -3.557 1 96.56 257 THR B C 1
ATOM 5630 O O . THR B 1 257 ? -13.078 -25.219 -3.078 1 96.56 257 THR B O 1
ATOM 5633 N N . ILE B 1 258 ? -13.203 -27.359 -2.814 1 93.5 258 ILE B N 1
ATOM 5634 C CA . ILE B 1 258 ? -14.008 -27.266 -1.603 1 93.5 258 ILE B CA 1
ATOM 5635 C C . ILE B 1 258 ? -13.102 -27.141 -0.383 1 93.5 258 ILE B C 1
ATOM 5637 O O . ILE B 1 258 ? -13.523 -26.672 0.672 1 93.5 258 ILE B O 1
ATOM 5641 N N . SER B 1 259 ? -11.977 -27.641 -0.534 1 96.5 259 SER B N 1
ATOM 5642 C CA . SER B 1 259 ? -10.961 -27.547 0.51 1 96.5 259 SER B CA 1
ATOM 5643 C C . SER B 1 259 ? -9.555 -27.609 -0.078 1 96.5 259 SER B C 1
ATOM 5645 O O . SER B 1 259 ? -9.383 -27.891 -1.264 1 96.5 259 SER B O 1
ATOM 5647 N N . ARG B 1 260 ? -8.594 -27.391 0.731 1 97.56 260 ARG B N 1
ATOM 5648 C CA . ARG B 1 260 ? -7.203 -27.516 0.306 1 97.56 260 ARG B CA 1
ATOM 5649 C C . ARG B 1 260 ? -6.805 -28.984 0.171 1 97.56 260 ARG B C 1
ATOM 5651 O O . ARG B 1 260 ? -5.664 -29.281 -0.183 1 97.56 260 ARG B O 1
ATOM 5658 N N . GLY B 1 261 ? -7.766 -29.844 0.344 1 98.06 261 GLY B N 1
ATOM 5659 C CA . GLY B 1 261 ? -7.543 -31.266 0.157 1 98.06 261 GLY B CA 1
ATOM 5660 C C . GLY B 1 261 ? -7.836 -31.734 -1.255 1 98.06 261 GLY B C 1
ATOM 5661 O O . GLY B 1 261 ? -7.512 -32.875 -1.618 1 98.06 261 GLY B O 1
ATOM 5662 N N . VAL B 1 262 ? -8.461 -30.859 -2.018 1 98.19 262 VAL B N 1
ATOM 5663 C CA . VAL B 1 262 ? -8.805 -31.219 -3.391 1 98.19 262 VAL B CA 1
ATOM 5664 C C . VAL B 1 262 ? -8.18 -30.219 -4.355 1 98.19 262 VAL B C 1
ATOM 5666 O O . VAL B 1 262 ? -8.617 -29.062 -4.434 1 98.19 262 VAL B O 1
ATOM 5669 N N . LEU B 1 263 ? -7.184 -30.641 -5.09 1 98.31 263 LEU B N 1
ATOM 5670 C CA . LEU B 1 263 ? -6.488 -29.828 -6.078 1 98.31 263 LEU B CA 1
ATOM 5671 C C . LEU B 1 263 ? -6.789 -30.312 -7.496 1 98.31 263 LEU B C 1
ATOM 5673 O O . LEU B 1 263 ? -6.582 -31.484 -7.812 1 98.31 263 LEU B O 1
ATOM 5677 N N . LYS B 1 264 ? -7.293 -29.391 -8.328 1 97.5 264 LYS B N 1
ATOM 5678 C CA . LYS B 1 264 ? -7.688 -29.734 -9.695 1 97.5 264 LYS B CA 1
ATOM 5679 C C . LYS B 1 264 ? -7.047 -28.781 -10.703 1 97.5 264 LYS B C 1
ATOM 5681 O O . LYS B 1 264 ? -6.438 -27.781 -10.328 1 97.5 264 LYS B O 1
ATOM 5686 N N . VAL B 1 265 ? -7.125 -29.203 -11.953 1 97.06 265 VAL B N 1
ATOM 5687 C CA . VAL B 1 265 ? -6.746 -28.344 -13.07 1 97.06 265 VAL B CA 1
ATOM 5688 C C . VAL B 1 265 ? -7.957 -28.109 -13.969 1 97.06 265 VAL B C 1
ATOM 5690 O O . VAL B 1 265 ? -8.672 -29.047 -14.336 1 97.06 265 VAL B O 1
ATOM 5693 N N . ALA B 1 266 ? -8.203 -26.891 -14.242 1 97.25 266 ALA B N 1
ATOM 5694 C CA . ALA B 1 266 ? -9.25 -26.5 -15.18 1 97.25 266 ALA B CA 1
ATOM 5695 C C . ALA B 1 266 ? -8.664 -25.75 -16.375 1 97.25 266 ALA B C 1
ATOM 5697 O O . ALA B 1 266 ? -7.578 -25.172 -16.281 1 97.25 266 ALA B O 1
ATOM 5698 N N . VAL B 1 267 ? -9.406 -25.812 -17.5 1 96.06 267 VAL B N 1
ATOM 5699 C CA . VAL B 1 267 ? -8.969 -25.125 -18.703 1 96.06 267 VAL B CA 1
ATOM 5700 C C . VAL B 1 267 ? -10.102 -24.266 -19.25 1 96.06 267 VAL B C 1
ATOM 5702 O O . VAL B 1 267 ? -11.273 -24.641 -19.172 1 96.06 267 VAL B O 1
ATOM 5705 N N . SER B 1 268 ? -9.773 -23.141 -19.734 1 97.88 268 SER B N 1
ATOM 5706 C CA . SER B 1 268 ? -10.703 -22.25 -20.406 1 97.88 268 SER B CA 1
ATOM 5707 C C . SER B 1 268 ? -10.25 -21.953 -21.844 1 97.88 268 SER B C 1
ATOM 5709 O O . SER B 1 268 ? -9.117 -21.516 -22.062 1 97.88 268 SER B O 1
ATOM 5711 N N . LYS B 1 269 ? -11.172 -22.078 -22.797 1 95.12 269 LYS B N 1
ATOM 5712 C CA . LYS B 1 269 ? -10.852 -21.828 -24.203 1 95.12 269 LYS B CA 1
ATOM 5713 C C . LYS B 1 269 ? -11.312 -20.438 -24.625 1 95.12 269 LYS B C 1
ATOM 5715 O O . LYS B 1 269 ? -11.062 -20 -25.75 1 95.12 269 LYS B O 1
ATOM 5720 N N . ASP B 1 270 ? -11.969 -19.766 -23.766 1 97.88 270 ASP B N 1
ATOM 5721 C CA . ASP B 1 270 ? -12.516 -18.453 -24.078 1 97.88 270 ASP B CA 1
ATOM 5722 C C . ASP B 1 270 ? -12 -17.406 -23.094 1 97.88 270 ASP B C 1
ATOM 5724 O O . ASP B 1 270 ? -12.75 -16.516 -22.688 1 97.88 270 ASP B O 1
ATOM 5728 N N . ASP B 1 271 ? -10.812 -17.625 -22.641 1 98.19 271 ASP B N 1
ATOM 5729 C CA . ASP B 1 271 ? -10.07 -16.656 -21.828 1 98.19 271 ASP B CA 1
ATOM 5730 C C . ASP B 1 271 ? -10.789 -16.391 -20.5 1 98.19 271 ASP B C 1
ATOM 5732 O O . ASP B 1 271 ? -10.891 -15.242 -20.078 1 98.19 271 ASP B O 1
ATOM 5736 N N . GLY B 1 272 ? -11.336 -17.391 -19.875 1 98.25 272 GLY B N 1
ATOM 5737 C CA . GLY B 1 272 ? -11.789 -17.328 -18.5 1 98.25 272 GLY B CA 1
ATOM 5738 C C . GLY B 1 272 ? -13.289 -17.188 -18.359 1 98.25 272 GLY B C 1
ATOM 5739 O O . GLY B 1 272 ? -13.828 -17.188 -17.25 1 98.25 272 GLY B O 1
ATOM 5740 N N . ASP B 1 273 ? -14.047 -17.109 -19.453 1 98.06 273 ASP B N 1
ATOM 5741 C CA . ASP B 1 273 ? -15.5 -16.938 -19.375 1 98.06 273 ASP B CA 1
ATOM 5742 C C . ASP B 1 273 ? -16.188 -18.234 -18.953 1 98.06 273 ASP B C 1
ATOM 5744 O O . ASP B 1 273 ? -17.234 -18.203 -18.297 1 98.06 273 ASP B O 1
ATOM 5748 N N . SER B 1 274 ? -15.633 -19.297 -19.406 1 97.81 274 SER B N 1
ATOM 5749 C CA . SER B 1 274 ? -16.109 -20.625 -19 1 97.81 274 SER B CA 1
ATOM 5750 C C . SER B 1 274 ? -14.945 -21.578 -18.797 1 97.81 274 SER B C 1
ATOM 5752 O O . SER B 1 274 ? -13.859 -21.391 -19.344 1 97.81 274 SER B O 1
ATOM 5754 N N . TRP B 1 275 ? -15.258 -22.562 -17.953 1 97.44 275 TRP B N 1
ATOM 5755 C CA . TRP B 1 275 ? -14.18 -23.469 -17.547 1 97.44 275 TRP B CA 1
ATOM 5756 C C . TRP B 1 275 ? -14.648 -24.922 -17.562 1 97.44 275 TRP B C 1
ATOM 5758 O O . TRP B 1 275 ? -15.828 -25.203 -17.344 1 97.44 275 TRP B O 1
ATOM 5768 N N . HIS B 1 276 ? -13.695 -25.812 -17.844 1 93.56 276 HIS B N 1
ATOM 5769 C CA . HIS B 1 276 ? -13.93 -27.25 -17.703 1 93.56 276 HIS B CA 1
ATOM 5770 C C . HIS B 1 276 ? -12.781 -27.938 -16.984 1 93.56 276 HIS B C 1
ATOM 5772 O O . HIS B 1 276 ? -11.617 -27.641 -17.234 1 93.56 276 HIS B O 1
ATOM 5778 N N . ASP B 1 277 ? -13.078 -28.812 -16.062 1 92.19 277 ASP B N 1
ATOM 5779 C CA . ASP B 1 277 ? -12.07 -29.594 -15.336 1 92.19 277 ASP B CA 1
ATOM 5780 C C . ASP B 1 277 ? -11.398 -30.609 -16.25 1 92.19 277 ASP B C 1
ATOM 5782 O O . ASP B 1 277 ? -12.07 -31.281 -17.031 1 92.19 277 ASP B O 1
ATOM 5786 N N . VAL B 1 278 ? -10.133 -30.672 -16.109 1 89.56 278 VAL B N 1
ATOM 5787 C CA . VAL B 1 278 ? -9.445 -31.609 -16.984 1 89.56 278 VAL B CA 1
ATOM 5788 C C . VAL B 1 278 ? -8.867 -32.75 -16.156 1 89.56 278 VAL B C 1
ATOM 5790 O O . VAL B 1 278 ? -8.789 -33.906 -16.625 1 89.56 278 VAL B O 1
ATOM 5793 N N . VAL B 1 279 ? -8.43 -32.5 -14.961 1 91.06 279 VAL B N 1
ATOM 5794 C CA . VAL B 1 279 ? -7.844 -33.562 -14.141 1 91.06 279 VAL B CA 1
ATOM 5795 C C . VAL B 1 279 ? -7.922 -33.156 -12.664 1 91.06 279 VAL B C 1
ATOM 5797 O O . VAL B 1 279 ? -7.891 -31.984 -12.328 1 91.06 279 VAL B O 1
ATOM 5800 N N . THR B 1 280 ? -8.102 -34.156 -11.789 1 94.94 280 THR B N 1
ATOM 5801 C CA . THR B 1 280 ? -7.91 -34 -10.352 1 94.94 280 THR B CA 1
ATOM 5802 C C . THR B 1 280 ? -6.512 -34.469 -9.945 1 94.94 280 THR B C 1
ATOM 5804 O O . THR B 1 280 ? -6.172 -35.625 -10.078 1 94.94 280 THR B O 1
ATOM 5807 N N . LEU B 1 281 ? -5.723 -33.562 -9.43 1 95.56 281 LEU B N 1
ATOM 5808 C CA . LEU B 1 281 ? -4.348 -33.875 -9.07 1 95.56 281 LEU B CA 1
ATOM 5809 C C . LEU B 1 281 ? -4.285 -34.594 -7.719 1 95.56 281 LEU B C 1
ATOM 5811 O O . LEU B 1 281 ? -3.508 -35.531 -7.535 1 95.56 281 LEU B O 1
ATOM 5815 N N . GLU B 1 282 ? -5 -34.062 -6.805 1 96.31 282 GLU B N 1
ATOM 5816 C CA . GLU B 1 282 ? -5.062 -34.594 -5.449 1 96.31 282 GLU B CA 1
ATOM 5817 C C . GLU B 1 282 ? -6.492 -34.562 -4.914 1 96.31 282 GLU B C 1
ATOM 5819 O O . GLU B 1 282 ? -7.254 -33.656 -5.195 1 96.31 282 GLU B O 1
ATOM 5824 N N . GLU B 1 283 ? -6.797 -35.594 -4.117 1 96.5 283 GLU B N 1
ATOM 5825 C CA . GLU B 1 283 ? -8.094 -35.656 -3.445 1 96.5 283 GLU B CA 1
ATOM 5826 C C . GLU B 1 283 ? -8.008 -36.438 -2.137 1 96.5 283 GLU B C 1
ATOM 5828 O O . GLU B 1 283 ? -8.312 -37.625 -2.102 1 96.5 283 GLU B O 1
ATOM 5833 N N . LYS B 1 284 ? -7.633 -35.812 -1.164 1 96.62 284 LYS B N 1
ATOM 5834 C CA . LYS B 1 284 ? -7.625 -36.281 0.21 1 96.62 284 LYS B CA 1
ATOM 5835 C C . LYS B 1 284 ? -8.023 -35.188 1.191 1 96.62 284 LYS B C 1
ATOM 5837 O O . LYS B 1 284 ? -7.199 -34.375 1.581 1 96.62 284 LYS B O 1
ATOM 5842 N N . LEU B 1 285 ? -9.148 -35.25 1.733 1 92.94 285 LEU B N 1
ATOM 5843 C CA . LEU B 1 285 ? -9.781 -34.156 2.465 1 92.94 285 LEU B CA 1
ATOM 5844 C C . LEU B 1 285 ? -9.039 -33.875 3.76 1 92.94 285 LEU B C 1
ATOM 5846 O O . LEU B 1 285 ? -9.109 -32.75 4.289 1 92.94 285 LEU B O 1
ATOM 5850 N N . ASP B 1 286 ? -8.352 -34.781 4.312 1 93.94 286 ASP B N 1
ATOM 5851 C CA . ASP B 1 286 ? -7.664 -34.594 5.586 1 93.94 286 ASP B CA 1
ATOM 5852 C C . ASP B 1 286 ? -6.242 -34.094 5.375 1 93.94 286 ASP B C 1
ATOM 5854 O O . ASP B 1 286 ? -5.484 -33.906 6.336 1 93.94 286 ASP B O 1
ATOM 5858 N N . MET B 1 287 ? -5.891 -33.812 4.141 1 95.94 287 MET B N 1
ATOM 5859 C CA . MET B 1 287 ? -4.555 -33.312 3.799 1 95.94 287 MET B CA 1
ATOM 5860 C C . MET B 1 287 ? -4.625 -31.953 3.123 1 95.94 287 MET B C 1
ATOM 5862 O O . MET B 1 287 ? -5.715 -31.469 2.824 1 95.94 287 MET B O 1
ATOM 5866 N N . GLU B 1 288 ? -3.443 -31.359 2.988 1 98.12 288 GLU B N 1
ATOM 5867 C CA . GLU B 1 288 ? -3.352 -30.062 2.326 1 98.12 288 GLU B CA 1
ATOM 5868 C C . GLU B 1 288 ? -2.467 -30.141 1.085 1 98.12 288 GLU B C 1
ATOM 5870 O O . GLU B 1 288 ? -1.292 -30.5 1.174 1 98.12 288 GLU B O 1
ATOM 5875 N N . PHE B 1 289 ? -3.045 -29.844 -0.071 1 98.62 289 PHE B N 1
ATOM 5876 C CA . PHE B 1 289 ? -2.387 -29.656 -1.356 1 98.62 289 PHE B CA 1
ATOM 5877 C C . PHE B 1 289 ? -2.65 -28.25 -1.892 1 98.62 289 PHE B C 1
ATOM 5879 O O . PHE B 1 289 ? -3.686 -28 -2.516 1 98.62 289 PHE B O 1
ATOM 5886 N N . SER B 1 290 ? -1.67 -27.359 -1.64 1 98.19 290 SER B N 1
ATOM 5887 C CA . SER B 1 290 ? -2.066 -25.969 -1.841 1 98.19 290 SER B CA 1
ATOM 5888 C C . SER B 1 290 ? -0.959 -25.172 -2.521 1 98.19 290 SER B C 1
ATOM 5890 O O . SER B 1 290 ? 0.15 -25.688 -2.709 1 98.19 290 SER B O 1
ATOM 5892 N N . TYR B 1 291 ? -1.349 -24 -2.986 1 98.62 291 TYR B N 1
ATOM 5893 C CA . TYR B 1 291 ? -0.453 -23 -3.553 1 98.62 291 TYR B CA 1
ATOM 5894 C C . TYR B 1 291 ? 0.302 -23.562 -4.754 1 98.62 291 TYR B C 1
ATOM 5896 O O . TYR B 1 291 ? 1.534 -23.547 -4.777 1 98.62 291 TYR B O 1
ATOM 5904 N N . PRO B 1 292 ? -0.438 -23.938 -5.711 1 98.81 292 PRO B N 1
ATOM 5905 C CA . PRO B 1 292 ? 0.231 -24.422 -6.922 1 98.81 292 PRO B CA 1
ATOM 5906 C C . PRO B 1 292 ? 0.979 -23.297 -7.66 1 98.81 292 PRO B C 1
ATOM 5908 O O . PRO B 1 292 ? 0.615 -22.125 -7.543 1 98.81 292 PRO B O 1
ATOM 5911 N N . ALA B 1 293 ? 1.997 -23.672 -8.305 1 98.88 293 ALA B N 1
ATOM 5912 C CA . ALA B 1 293 ? 2.68 -22.875 -9.32 1 98.88 293 ALA B CA 1
ATOM 5913 C C . ALA B 1 293 ? 2.689 -23.594 -10.664 1 98.88 293 ALA B C 1
ATOM 5915 O O . ALA B 1 293 ? 2.959 -24.797 -10.734 1 98.88 293 ALA B O 1
ATOM 5916 N N . VAL B 1 294 ? 2.41 -22.891 -11.766 1 98.62 294 VAL B N 1
ATOM 5917 C CA . VAL B 1 294 ? 2.232 -23.516 -13.07 1 98.62 294 VAL B CA 1
ATOM 5918 C C . VAL B 1 294 ? 3.061 -22.781 -14.117 1 98.62 294 VAL B C 1
ATOM 5920 O O . VAL B 1 294 ? 3.027 -21.547 -14.188 1 98.62 294 VAL B O 1
ATOM 5923 N N . ILE B 1 295 ? 3.771 -23.547 -14.922 1 98.25 295 ILE B N 1
ATOM 5924 C CA . ILE B 1 295 ? 4.418 -22.969 -16.094 1 98.25 295 ILE B CA 1
ATOM 5925 C C . ILE B 1 295 ? 4.262 -23.906 -17.281 1 98.25 295 ILE B C 1
ATOM 5927 O O . ILE B 1 295 ? 4.004 -25.109 -17.109 1 98.25 295 ILE B O 1
ATOM 5931 N N . GLN B 1 296 ? 4.336 -23.375 -18.406 1 97.06 296 GLN B N 1
ATOM 5932 C CA . GLN B 1 296 ? 4.578 -24.141 -19.641 1 97.06 296 GLN B CA 1
ATOM 5933 C C . GLN B 1 296 ? 6.035 -24.016 -20.078 1 97.06 296 GLN B C 1
ATOM 5935 O O . GLN B 1 296 ? 6.516 -22.922 -20.359 1 97.06 296 GLN B O 1
ATOM 5940 N N . ALA B 1 297 ? 6.68 -25.141 -20.125 1 96.69 297 ALA B N 1
ATOM 5941 C CA . ALA B 1 297 ? 8.094 -25.141 -20.5 1 96.69 297 ALA B CA 1
ATOM 5942 C C . ALA B 1 297 ? 8.266 -24.922 -22 1 96.69 297 ALA B C 1
ATOM 5944 O O . ALA B 1 297 ? 7.285 -24.922 -22.75 1 96.69 297 ALA B O 1
ATOM 5945 N N . SER B 1 298 ? 9.516 -24.75 -22.422 1 94.81 298 SER B N 1
ATOM 5946 C CA . SER B 1 298 ? 9.836 -24.438 -23.812 1 94.81 298 SER B CA 1
ATOM 5947 C C . SER B 1 298 ? 9.445 -25.594 -24.734 1 94.81 298 SER B C 1
ATOM 5949 O O . SER B 1 298 ? 9.156 -25.375 -25.922 1 94.81 298 SER B O 1
ATOM 5951 N N . ASP B 1 299 ? 9.398 -26.781 -24.219 1 92.19 299 ASP B N 1
ATOM 5952 C CA . ASP B 1 299 ? 9.055 -27.938 -25.031 1 92.19 299 ASP B CA 1
ATOM 5953 C C . ASP B 1 299 ? 7.547 -28.156 -25.078 1 92.19 299 ASP B C 1
ATOM 5955 O O . ASP B 1 299 ? 7.07 -29.141 -25.656 1 92.19 299 ASP B O 1
ATOM 5959 N N . GLY B 1 300 ? 6.844 -27.297 -24.344 1 92.06 300 GLY B N 1
ATOM 5960 C CA . GLY B 1 300 ? 5.391 -27.359 -24.375 1 92.06 300 GLY B CA 1
ATOM 5961 C C . GLY B 1 300 ? 4.805 -28.094 -23.188 1 92.06 300 GLY B C 1
ATOM 5962 O O . GLY B 1 300 ? 3.6 -28.016 -22.922 1 92.06 300 GLY B O 1
ATOM 5963 N N . SER B 1 301 ? 5.625 -28.781 -22.438 1 93.56 301 SER B N 1
ATOM 5964 C CA . SER B 1 301 ? 5.129 -29.5 -21.281 1 93.56 301 SER B CA 1
ATOM 5965 C C . SER B 1 301 ? 4.652 -28.547 -20.188 1 93.56 301 SER B C 1
ATOM 5967 O O . SER B 1 301 ? 5.137 -27.422 -20.094 1 93.56 301 SER B O 1
ATOM 5969 N N . ILE B 1 302 ? 3.727 -29.031 -19.453 1 96.38 302 ILE B N 1
ATOM 5970 C CA . ILE B 1 302 ? 3.191 -28.25 -18.344 1 96.38 302 ILE B CA 1
ATOM 5971 C C . ILE B 1 302 ? 3.787 -28.75 -17.016 1 96.38 302 ILE B C 1
ATOM 5973 O O . ILE B 1 302 ? 3.75 -29.938 -16.719 1 96.38 302 ILE B O 1
ATOM 5977 N N . HIS B 1 303 ? 4.359 -27.828 -16.281 1 97.94 303 HIS B N 1
ATOM 5978 C CA . HIS B 1 303 ? 4.91 -28.156 -14.961 1 97.94 303 HIS B CA 1
ATOM 5979 C C . HIS B 1 303 ? 4.102 -27.5 -13.852 1 97.94 303 HIS B C 1
ATOM 5981 O O . HIS B 1 303 ? 3.777 -26.312 -13.93 1 97.94 303 HIS B O 1
ATOM 5987 N N . ILE B 1 304 ? 3.768 -28.281 -12.805 1 98.44 304 ILE B N 1
ATOM 5988 C CA . ILE B 1 304 ? 3.033 -27.812 -11.641 1 98.44 304 ILE B CA 1
ATOM 5989 C C . ILE B 1 304 ? 3.773 -28.203 -10.359 1 98.44 304 ILE B C 1
ATOM 5991 O O . ILE B 1 304 ? 4.152 -29.375 -10.195 1 98.44 304 ILE B O 1
ATOM 5995 N N . THR B 1 305 ? 4.074 -27.281 -9.531 1 98.81 305 THR B N 1
ATOM 5996 C CA . THR B 1 305 ? 4.543 -27.562 -8.18 1 98.81 305 THR B CA 1
ATOM 5997 C C . THR B 1 305 ? 3.529 -27.094 -7.141 1 98.81 305 THR B C 1
ATOM 5999 O O . THR B 1 305 ? 2.77 -26.156 -7.387 1 98.81 305 THR B O 1
ATOM 6002 N N . TYR B 1 306 ? 3.449 -27.766 -6.016 1 98.81 306 TYR B N 1
ATOM 6003 C CA . TYR B 1 306 ? 2.543 -27.344 -4.957 1 98.81 306 TYR B CA 1
ATOM 6004 C C . TYR B 1 306 ? 3.004 -27.859 -3.6 1 98.81 306 TYR B C 1
ATOM 6006 O O . TYR B 1 306 ? 3.863 -28.75 -3.527 1 98.81 306 TYR B O 1
ATOM 6014 N N . THR B 1 307 ? 2.486 -27.266 -2.6 1 98.81 307 THR B N 1
ATOM 6015 C CA . THR B 1 307 ? 2.729 -27.672 -1.224 1 98.81 307 THR B CA 1
ATOM 6016 C C . THR B 1 307 ? 2.031 -29 -0.928 1 98.81 307 THR B C 1
ATOM 6018 O O . THR B 1 307 ? 0.83 -29.141 -1.162 1 98.81 307 THR B O 1
ATOM 6021 N N . TYR B 1 308 ? 2.781 -29.922 -0.453 1 98.5 308 TYR B N 1
ATOM 6022 C CA . TYR B 1 308 ? 2.254 -31.203 -0.02 1 98.5 308 TYR B CA 1
ATOM 6023 C C . TYR B 1 308 ? 2.277 -31.328 1.499 1 98.5 308 TYR B C 1
ATOM 6025 O O . TYR B 1 308 ? 3.311 -31.656 2.088 1 98.5 308 TYR B O 1
ATOM 6033 N N . ASN B 1 309 ? 1.141 -31.031 2.143 1 97.69 309 ASN B N 1
ATOM 6034 C CA . ASN B 1 309 ? 0.894 -31.156 3.574 1 97.69 309 ASN B CA 1
ATOM 6035 C C . ASN B 1 309 ? 1.897 -30.344 4.391 1 97.69 309 ASN B C 1
ATOM 6037 O O . ASN B 1 309 ? 2.297 -30.766 5.48 1 97.69 309 ASN B O 1
ATOM 6041 N N . ARG B 1 310 ? 2.445 -29.375 3.871 1 97.88 310 ARG B N 1
ATOM 6042 C CA . ARG B 1 310 ? 3.346 -28.391 4.469 1 97.88 310 ARG B CA 1
ATOM 6043 C C . ARG B 1 310 ? 4.695 -29.016 4.797 1 97.88 310 ARG B C 1
ATOM 6045 O O . ARG B 1 310 ? 5.516 -28.406 5.492 1 97.88 310 ARG B O 1
ATOM 6052 N N . THR B 1 311 ? 4.973 -30.203 4.289 1 97.81 311 THR B N 1
ATOM 6053 C CA . THR B 1 311 ? 6.211 -30.891 4.652 1 97.81 311 THR B CA 1
ATOM 6054 C C . THR B 1 311 ? 7.094 -31.094 3.428 1 97.81 311 THR B C 1
ATOM 6056 O O . THR B 1 311 ? 8.305 -31.312 3.557 1 97.81 311 THR B O 1
ATOM 6059 N N . GLN B 1 312 ? 6.453 -31.109 2.268 1 98.44 312 GLN B N 1
ATOM 6060 C CA . GLN B 1 312 ? 7.203 -31.312 1.033 1 98.44 312 GLN B CA 1
ATOM 6061 C C . GLN B 1 312 ? 6.633 -30.484 -0.108 1 98.44 312 GLN B C 1
ATOM 6063 O O . GLN B 1 312 ? 5.551 -29.906 0.019 1 98.44 312 GLN B O 1
ATOM 6068 N N . ILE B 1 313 ? 7.398 -30.391 -1.146 1 98.75 313 ILE B N 1
ATOM 6069 C CA . ILE B 1 313 ? 6.957 -29.812 -2.412 1 98.75 313 ILE B CA 1
ATOM 6070 C C . ILE B 1 313 ? 6.859 -30.906 -3.471 1 98.75 313 ILE B C 1
ATOM 6072 O O . ILE B 1 313 ? 7.809 -31.672 -3.672 1 98.75 313 ILE B O 1
ATOM 6076 N N . LYS B 1 314 ? 5.75 -30.969 -4.094 1 98.56 314 LYS B N 1
ATOM 6077 C CA . LYS B 1 314 ? 5.535 -31.938 -5.152 1 98.56 314 LYS B CA 1
ATOM 6078 C C . LYS B 1 314 ? 5.598 -31.281 -6.527 1 98.56 314 LYS B C 1
ATOM 6080 O O . LYS B 1 314 ? 5.121 -30.156 -6.707 1 98.56 314 LYS B O 1
ATOM 6085 N N . HIS B 1 315 ? 6.176 -32 -7.504 1 98.5 315 HIS B N 1
ATOM 6086 C CA . HIS B 1 315 ? 6.312 -31.547 -8.883 1 98.5 315 HIS B CA 1
ATOM 6087 C C . HIS B 1 315 ? 5.648 -32.531 -9.852 1 98.5 315 HIS B C 1
ATOM 6089 O O . HIS B 1 315 ? 5.871 -33.719 -9.781 1 98.5 315 HIS B O 1
ATOM 6095 N N . LEU B 1 316 ? 4.855 -31.953 -10.719 1 96.88 316 LEU B N 1
ATOM 6096 C CA . LEU B 1 316 ? 4.215 -32.719 -11.789 1 96.88 316 LEU B CA 1
ATOM 6097 C C . LEU B 1 316 ? 4.633 -32.188 -13.156 1 96.88 316 LEU B C 1
ATOM 6099 O O . LEU B 1 316 ? 4.746 -30.969 -13.352 1 96.88 316 LEU B O 1
ATOM 6103 N N . GLU B 1 317 ? 4.938 -33.125 -14.023 1 93.31 317 GLU B N 1
ATOM 6104 C CA . GLU B 1 317 ? 5.113 -32.812 -15.445 1 93.31 317 GLU B CA 1
ATOM 6105 C C . GLU B 1 317 ? 4.012 -33.469 -16.281 1 93.31 317 GLU B C 1
ATOM 6107 O O . GLU B 1 317 ? 3.756 -34.656 -16.156 1 93.31 317 GLU B O 1
ATOM 6112 N N . ASN B 1 318 ? 3.453 -32.594 -17.078 1 84.06 318 ASN B N 1
ATOM 6113 C CA . ASN B 1 318 ? 2.34 -33.062 -17.891 1 84.06 318 ASN B CA 1
ATOM 6114 C C . ASN B 1 318 ? 2.518 -32.688 -19.359 1 84.06 318 ASN B C 1
ATOM 6116 O O . ASN B 1 318 ? 3.145 -31.688 -19.672 1 84.06 318 ASN B O 1
ATOM 6120 N N . SER B 1 319 ? 2.037 -33.594 -20.156 1 76.25 319 SER B N 1
ATOM 6121 C CA . SER B 1 319 ? 1.993 -33.312 -21.594 1 76.25 319 SER B CA 1
ATOM 6122 C C . SER B 1 319 ? 0.557 -33.156 -22.078 1 76.25 319 SER B C 1
ATOM 6124 O O . SER B 1 319 ? -0.35 -33.812 -21.562 1 76.25 319 SER B O 1
ATOM 6126 N N . ILE B 1 320 ? 0.368 -32.062 -22.812 1 63.38 320 ILE B N 1
ATOM 6127 C CA . ILE B 1 320 ? -0.929 -31.906 -23.469 1 63.38 320 ILE B CA 1
ATOM 6128 C C . ILE B 1 320 ? -0.887 -32.5 -24.859 1 63.38 320 ILE B C 1
ATOM 6130 O O . ILE B 1 320 ? -0.043 -32.125 -25.688 1 63.38 320 ILE B O 1
ATOM 6134 N N . LEU B 1 321 ? -1.464 -33.688 -25.062 1 51.88 321 LEU B N 1
ATOM 6135 C CA . LEU B 1 321 ? -1.511 -34.312 -26.375 1 51.88 321 LEU B CA 1
ATOM 6136 C C . LEU B 1 321 ? -2.771 -33.906 -27.125 1 51.88 321 LEU B C 1
ATOM 6138 O O . LEU B 1 321 ? -3.857 -33.844 -26.547 1 51.88 321 LEU B O 1
ATOM 6142 N N . TYR B 1 322 ? -2.494 -33.125 -28.141 1 45.97 322 TYR B N 1
ATOM 6143 C CA . TYR B 1 322 ? -3.609 -32.719 -28.984 1 45.97 322 TYR B CA 1
ATOM 6144 C C . TYR B 1 322 ? -3.967 -33.844 -29.969 1 45.97 322 TYR B C 1
ATOM 6146 O O . TYR B 1 322 ? -3.082 -34.469 -30.562 1 45.97 322 TYR B O 1
ATOM 6154 N N . PHE B 1 323 ? -5.086 -34.5 -29.734 1 39.06 323 PHE B N 1
ATOM 6155 C CA . PHE B 1 323 ? -5.551 -35.438 -30.766 1 39.06 323 PHE B CA 1
ATOM 6156 C C . PHE B 1 323 ? -6.477 -34.719 -31.75 1 39.06 323 PHE B C 1
ATOM 6158 O O . PHE B 1 323 ? -7.402 -34.031 -31.344 1 39.06 323 PHE B O 1
ATOM 6165 N N . TYR B 1 324 ? -5.801 -34.25 -32.781 1 33.06 324 TYR B N 1
ATOM 6166 C CA . TYR B 1 324 ? -6.633 -33.719 -33.844 1 33.06 324 TYR B CA 1
ATOM 6167 C C . TYR B 1 324 ? -7.219 -34.844 -34.688 1 33.06 324 TYR B C 1
ATOM 6169 O O . TYR B 1 324 ? -6.504 -35.781 -35.062 1 33.06 324 TYR B O 1
ATOM 6177 N N . PHE B 1 325 ? -8.453 -35.156 -34.438 1 31.2 325 PHE B N 1
ATOM 6178 C CA . PHE B 1 325 ? -9.117 -36.062 -35.344 1 31.2 325 PHE B CA 1
ATOM 6179 C C . PHE B 1 325 ? -9.57 -35.344 -36.625 1 31.2 325 PHE B C 1
ATOM 6181 O O . PHE B 1 325 ? -10.328 -34.375 -36.531 1 31.2 325 PHE B O 1
ATOM 6188 N N . ALA B 1 326 ? -8.648 -35.219 -37.469 1 28.27 326 ALA B N 1
ATOM 6189 C CA . ALA B 1 326 ? -9.125 -34.781 -38.781 1 28.27 326 ALA B CA 1
ATOM 6190 C C . ALA B 1 326 ? -10.117 -35.75 -39.375 1 28.27 326 ALA B C 1
ATOM 6192 O O . ALA B 1 326 ? -9.805 -36.938 -39.531 1 28.27 326 ALA B O 1
ATOM 6193 N N . ALA B 1 327 ? -11.391 -35.688 -39.031 1 29.69 327 ALA B N 1
ATOM 6194 C CA . ALA B 1 327 ? -12.43 -36.438 -39.719 1 29.69 327 ALA B CA 1
ATOM 6195 C C . ALA B 1 327 ? -12.391 -36.188 -41.219 1 29.69 327 ALA B C 1
ATOM 6197 O O . ALA B 1 327 ? -12.672 -35.094 -41.688 1 29.69 327 ALA B O 1
ATOM 6198 N N . CYS B 1 328 ? -11.352 -36.688 -41.906 1 28.73 328 CYS B N 1
ATOM 6199 C CA . CYS B 1 328 ? -11.523 -36.656 -43.375 1 28.73 328 CYS B CA 1
ATOM 6200 C C . CYS B 1 328 ? -12.828 -37.344 -43.781 1 28.73 328 CYS B C 1
ATOM 6202 O O . CYS B 1 328 ? -13.453 -38.031 -42.969 1 28.73 328 CYS B O 1
ATOM 6204 N N . GLY B 1 329 ? -13.102 -37.469 -45.219 1 30.02 329 GLY B N 1
ATOM 6205 C CA . GLY B 1 329 ? -14.266 -37.969 -45.938 1 30.02 329 GLY B CA 1
ATOM 6206 C C . GLY B 1 329 ? -14.695 -39.344 -45.469 1 30.02 329 GLY B C 1
ATOM 6207 O O . GLY B 1 329 ? -14.078 -39.938 -44.594 1 30.02 329 GLY B O 1
ATOM 6208 N N . PRO B 1 330 ? -15.664 -39.969 -46.25 1 32.31 330 PRO B N 1
ATOM 6209 C CA . PRO B 1 330 ? -16.312 -41.25 -45.969 1 32.31 330 PRO B CA 1
ATOM 6210 C C . PRO B 1 330 ? -15.305 -42.344 -45.656 1 32.31 330 PRO B C 1
ATOM 6212 O O . PRO B 1 330 ? -15.602 -43.281 -44.875 1 32.31 330 PRO B O 1
ATOM 6215 N N . SER B 1 331 ? -14.219 -42.344 -46.406 1 33.03 331 SER B N 1
ATOM 6216 C CA . SER B 1 331 ? -13.273 -43.469 -46.312 1 33.03 331 SER B CA 1
ATOM 6217 C C . SER B 1 331 ? -12.484 -43.406 -45 1 33.03 331 SER B C 1
ATOM 6219 O O . SER B 1 331 ? -11.734 -44.312 -44.688 1 33.03 331 SER B O 1
ATOM 6221 N N . THR B 1 332 ? -12.453 -42.25 -44.469 1 33.56 332 THR B N 1
ATOM 6222 C CA . THR B 1 332 ? -11.711 -42.094 -43.25 1 33.56 332 THR B CA 1
ATOM 6223 C C . THR B 1 332 ? -12.367 -42.844 -42.094 1 33.56 332 THR B C 1
ATOM 6225 O O . THR B 1 332 ? -11.758 -43.062 -41.062 1 33.56 332 THR B O 1
ATOM 6228 N N . LYS B 1 333 ? -13.625 -43.156 -42.281 1 34.31 333 LYS B N 1
ATOM 6229 C CA . LYS B 1 333 ? -14.305 -44.031 -41.344 1 34.31 333 LYS B CA 1
ATOM 6230 C C . LYS B 1 333 ? -13.641 -45.406 -41.281 1 34.31 333 LYS B C 1
ATOM 6232 O O . LYS B 1 333 ? -13.469 -45.969 -40.188 1 34.31 333 LYS B O 1
ATOM 6237 N N . LEU B 1 334 ? -13.289 -45.875 -42.438 1 35 334 LEU B N 1
ATOM 6238 C CA . LEU B 1 334 ? -12.688 -47.188 -42.469 1 35 334 LEU B CA 1
ATOM 6239 C C . LEU B 1 334 ? -11.305 -47.188 -41.812 1 35 334 LEU B C 1
ATOM 6241 O O . LEU B 1 334 ? -10.961 -48.094 -41.062 1 35 334 LEU B O 1
ATOM 6245 N N . MET B 1 335 ? -10.609 -46.125 -42.125 1 32.44 335 MET B N 1
ATOM 6246 C CA . MET B 1 335 ? -9.266 -46.062 -41.562 1 32.44 335 MET B CA 1
ATOM 6247 C C . MET B 1 335 ? -9.328 -45.875 -40.031 1 32.44 335 MET B C 1
ATOM 6249 O O . MET B 1 335 ? -8.578 -46.5 -39.281 1 32.44 335 MET B O 1
ATOM 6253 N N . LEU B 1 336 ? -10.312 -45.094 -39.656 1 36.03 336 LEU B N 1
ATOM 6254 C CA . LEU B 1 336 ? -10.5 -44.906 -38.219 1 36.03 336 LEU B CA 1
ATOM 6255 C C . LEU B 1 336 ? -10.953 -46.188 -37.562 1 36.03 336 LEU B C 1
ATOM 6257 O O . LEU B 1 336 ? -10.477 -46.531 -36.469 1 36.03 336 LEU B O 1
ATOM 6261 N N . ASN B 1 337 ? -11.742 -46.875 -38.281 1 37.09 337 ASN B N 1
ATOM 6262 C CA . ASN B 1 337 ? -12.141 -48.156 -37.75 1 37.09 337 ASN B CA 1
ATOM 6263 C C . ASN B 1 337 ? -10.953 -49.125 -37.688 1 37.09 337 ASN B C 1
ATOM 6265 O O . ASN B 1 337 ? -10.812 -49.875 -36.719 1 37.09 337 ASN B O 1
ATOM 6269 N N . ARG B 1 338 ? -10.125 -49.031 -38.688 1 36.81 338 ARG B N 1
ATOM 6270 C CA . ARG B 1 338 ? -8.938 -49.875 -38.656 1 36.81 338 ARG B CA 1
ATOM 6271 C C . ARG B 1 338 ? -7.953 -49.438 -37.594 1 36.81 338 ARG B C 1
ATOM 6273 O O . ARG B 1 338 ? -7.367 -50.25 -36.875 1 36.81 338 ARG B O 1
ATOM 6280 N N . LEU B 1 339 ? -7.805 -48.125 -37.5 1 35.97 339 LEU B N 1
ATOM 6281 C CA . LEU B 1 339 ? -6.926 -47.625 -36.438 1 35.97 339 LEU B CA 1
ATOM 6282 C C . LEU B 1 339 ? -7.48 -47.969 -35.062 1 35.97 339 LEU B C 1
ATOM 6284 O O . LEU B 1 339 ? -6.738 -48.406 -34.188 1 35.97 339 LEU B O 1
ATOM 6288 N N . VAL B 1 340 ? -8.82 -47.812 -34.969 1 36.69 340 VAL B N 1
ATOM 6289 C CA . VAL B 1 340 ? -9.438 -48.25 -33.719 1 36.69 340 VAL B CA 1
ATOM 6290 C C . VAL B 1 340 ? -9.242 -49.75 -33.531 1 36.69 340 VAL B C 1
ATOM 6292 O O . VAL B 1 340 ? -8.93 -50.188 -32.438 1 36.69 340 VAL B O 1
ATOM 6295 N N . ARG B 1 341 ? -9.344 -50.438 -34.594 1 37.19 341 ARG B N 1
ATOM 6296 C CA . ARG B 1 341 ? -9.133 -51.875 -34.5 1 37.19 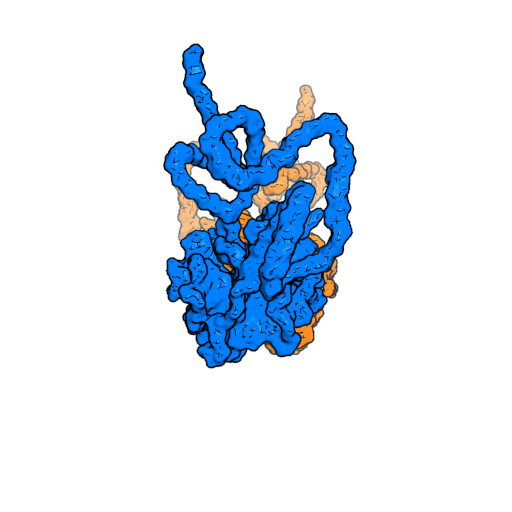341 ARG B CA 1
ATOM 6297 C C . ARG B 1 341 ? -7.676 -52.188 -34.156 1 37.19 341 ARG B C 1
ATOM 6299 O O . ARG B 1 341 ? -7.402 -53.062 -33.312 1 37.19 341 ARG B O 1
ATOM 6306 N N . GLU B 1 342 ? -6.754 -51.469 -34.812 1 35.47 342 GLU B N 1
ATOM 6307 C CA . GLU B 1 342 ? -5.352 -51.75 -34.5 1 35.47 342 GLU B CA 1
ATOM 6308 C C . GLU B 1 342 ? -4.992 -51.25 -33.094 1 35.47 342 GLU B C 1
ATOM 6310 O O . GLU B 1 342 ? -4.246 -51.938 -32.375 1 35.47 342 GLU B O 1
ATOM 6315 N N . LEU B 1 343 ? -5.539 -50.125 -32.781 1 34.41 343 LEU B N 1
ATOM 6316 C CA . LEU B 1 343 ? -5.344 -49.625 -31.422 1 34.41 343 LEU B CA 1
ATOM 6317 C C . LEU B 1 343 ? -5.988 -50.594 -30.422 1 34.41 343 LEU B C 1
ATOM 6319 O O . LEU B 1 343 ? -5.449 -50.812 -29.328 1 34.41 343 LEU B O 1
ATOM 6323 N N . ARG B 1 344 ? -7.102 -51.094 -30.719 1 35.38 344 ARG B N 1
ATOM 6324 C CA . ARG B 1 344 ? -7.688 -52.125 -29.875 1 35.38 344 ARG B CA 1
ATOM 6325 C C . ARG B 1 344 ? -6.746 -53.312 -29.75 1 35.38 344 ARG B C 1
ATOM 6327 O O . ARG B 1 344 ? -6.691 -53.969 -28.703 1 35.38 344 ARG B O 1
ATOM 6334 N N . ARG B 1 345 ? -6.109 -53.625 -30.812 1 35.56 345 ARG B N 1
ATOM 6335 C CA . ARG B 1 345 ? -5.16 -54.719 -30.672 1 35.56 345 ARG B CA 1
ATOM 6336 C C . ARG B 1 345 ? -4.008 -54.344 -29.75 1 35.56 345 ARG B C 1
ATOM 6338 O O . ARG B 1 345 ? -3.482 -55.156 -29.016 1 35.56 345 ARG B O 1
ATOM 6345 N N . LEU B 1 346 ? -3.588 -53.094 -29.969 1 31.61 346 LEU B N 1
ATOM 6346 C CA . LEU B 1 346 ? -2.59 -52.688 -28.984 1 31.61 346 LEU B CA 1
ATOM 6347 C C . LEU B 1 346 ? -3.244 -52.344 -27.656 1 31.61 346 LEU B C 1
ATOM 6349 O O . LEU B 1 346 ? -2.586 -51.844 -26.734 1 31.61 346 LEU B O 1
ATOM 6353 N N . LYS B 1 347 ? -4.516 -52.625 -27.406 1 34.34 347 LYS B N 1
ATOM 6354 C CA . LYS B 1 347 ? -5.379 -52.406 -26.25 1 34.34 347 LYS B CA 1
ATOM 6355 C C . LYS B 1 347 ? -4.738 -52.938 -24.984 1 34.34 347 LYS B C 1
ATOM 6357 O O . LYS B 1 347 ? -5.371 -52.969 -23.922 1 34.34 347 LYS B O 1
ATOM 6362 N N . GLY B 1 348 ? -3.771 -53.688 -24.969 1 30.64 348 GLY B N 1
ATOM 6363 C CA . GLY B 1 348 ? -3.518 -53.844 -23.531 1 30.64 348 GLY B CA 1
ATOM 6364 C C . GLY B 1 348 ? -3.318 -52.5 -22.828 1 30.64 348 GLY B C 1
ATOM 6365 O O . GLY B 1 348 ? -3.215 -52.469 -21.594 1 30.64 348 GLY B O 1
ATOM 6366 N N . ARG B 1 349 ? -2.693 -51.5 -23.516 1 27.58 349 ARG B N 1
ATOM 6367 C CA . ARG B 1 349 ? -2.475 -50.219 -22.812 1 27.58 349 ARG B CA 1
ATOM 6368 C C . ARG B 1 349 ? -3.721 -49.344 -22.859 1 27.58 349 ARG B C 1
ATOM 6370 O O . ARG B 1 349 ? -4.434 -49.344 -23.859 1 27.58 349 ARG B O 1
ATOM 6377 N N . THR B 1 350 ? -4.457 -48.969 -21.672 1 25.52 350 THR B N 1
ATOM 6378 C CA . THR B 1 350 ? -5.719 -48.344 -21.328 1 25.52 350 THR B CA 1
ATOM 6379 C C . THR B 1 350 ? -5.988 -47.125 -22.219 1 25.52 350 THR B C 1
ATOM 6381 O O . THR B 1 350 ? -5.266 -46.156 -22.156 1 25.52 350 THR B O 1
ATOM 6384 N N . LEU B 1 351 ? -6.18 -47.25 -23.453 1 26.5 351 LEU B N 1
ATOM 6385 C CA . LEU B 1 351 ? -6.715 -46.156 -24.266 1 26.5 351 LEU B CA 1
ATOM 6386 C C . LEU B 1 351 ? -7.996 -45.594 -23.656 1 26.5 351 LEU B C 1
ATOM 6388 O O . LEU B 1 351 ? -8.977 -46.312 -23.5 1 26.5 351 LEU B O 1
ATOM 6392 N N . ALA B 1 352 ? -7.961 -44.781 -22.531 1 25.41 352 ALA B N 1
ATOM 6393 C CA . ALA B 1 352 ? -9.148 -44.094 -22.016 1 25.41 352 ALA B CA 1
ATOM 6394 C C . ALA B 1 352 ? -10.008 -43.562 -23.156 1 25.41 352 ALA B C 1
ATOM 6396 O O . ALA B 1 352 ? -9.617 -42.594 -23.828 1 25.41 352 ALA B O 1
ATOM 6397 N N . CYS B 1 353 ? -10.523 -44.375 -23.938 1 25.52 353 CYS B N 1
ATOM 6398 C CA . CYS B 1 353 ? -11.562 -44.125 -24.938 1 25.52 353 CYS B CA 1
ATOM 6399 C C . CYS B 1 353 ? -12.703 -43.312 -24.344 1 25.52 353 CYS B C 1
ATOM 6401 O O . CYS B 1 353 ? -13.211 -43.625 -23.266 1 25.52 353 CYS B O 1
ATOM 6403 N N . CYS B 1 354 ? -12.703 -41.969 -24.594 1 25.95 354 CYS B N 1
ATOM 6404 C CA . CYS B 1 354 ? -13.914 -41.188 -24.312 1 25.95 354 CYS B CA 1
ATOM 6405 C C . CYS B 1 354 ? -15.148 -41.938 -24.812 1 25.95 354 CYS B C 1
ATOM 6407 O O . CYS B 1 354 ? -15.352 -42.062 -26.031 1 25.95 354 CYS B O 1
ATOM 6409 N N . SER B 1 355 ? -15.547 -43.031 -24.297 1 26.83 355 SER B N 1
ATOM 6410 C CA . SER B 1 355 ? -16.734 -43.844 -24.5 1 26.83 355 SER B CA 1
ATOM 6411 C C . SER B 1 355 ? -17.984 -42.969 -24.609 1 26.83 355 SER B C 1
ATOM 6413 O O . SER B 1 355 ? -19.016 -43.406 -25.141 1 26.83 355 SER B O 1
ATOM 6415 N N . ASN B 1 356 ? -18.094 -41.906 -23.797 1 26.92 356 ASN B N 1
ATOM 6416 C CA . ASN B 1 356 ? -19.438 -41.344 -23.75 1 26.92 356 ASN B CA 1
ATOM 6417 C C . ASN B 1 356 ? -19.75 -40.531 -25.016 1 26.92 356 ASN B C 1
ATOM 6419 O O . ASN B 1 356 ? -20.594 -39.656 -24.984 1 26.92 356 ASN B O 1
ATOM 6423 N N . MET B 1 357 ? -18.859 -40.5 -26.016 1 24.67 357 MET B N 1
ATOM 6424 C CA . MET B 1 357 ? -19.375 -39.812 -27.188 1 24.67 357 MET B CA 1
ATOM 6425 C C . MET B 1 357 ? -20.516 -40.562 -27.844 1 24.67 357 MET B C 1
ATOM 6427 O O . MET B 1 357 ? -20.391 -41.75 -28.125 1 24.67 357 MET B O 1
ATOM 6431 N N . LYS B 1 358 ? -21.719 -40.188 -27.359 1 27.45 358 LYS B N 1
ATOM 6432 C CA . LYS B 1 358 ? -22.906 -40.75 -28 1 27.45 358 LYS B CA 1
ATOM 6433 C C . LYS B 1 358 ? -22.766 -40.75 -29.516 1 27.45 358 LYS B C 1
ATOM 6435 O O . LYS B 1 358 ? -22.156 -39.844 -30.094 1 27.45 358 LYS B O 1
ATOM 6440 N N . PRO B 1 359 ? -23 -41.844 -30.219 1 26.14 359 PRO B N 1
ATOM 6441 C CA . PRO B 1 359 ? -22.953 -42.094 -31.672 1 26.14 359 PRO B CA 1
ATOM 6442 C C . PRO B 1 359 ? -23.672 -41 -32.469 1 26.14 359 PRO B C 1
ATOM 6444 O O . PRO B 1 359 ? -23.391 -40.844 -33.656 1 26.14 359 PRO B O 1
ATOM 6447 N N . SER B 1 360 ? -24.734 -40.5 -31.875 1 26.22 360 SER B N 1
ATOM 6448 C CA . SER B 1 360 ? -25.703 -39.75 -32.656 1 26.22 360 SER B CA 1
ATOM 6449 C C . SER B 1 360 ? -25.109 -38.406 -33.094 1 26.22 360 SER B C 1
ATOM 6451 O O . SER B 1 360 ? -25.656 -37.75 -33.969 1 26.22 360 SER B O 1
ATOM 6453 N N . LEU B 1 361 ? -24.281 -37.938 -32.25 1 25.14 361 LEU B N 1
ATOM 6454 C CA . LEU B 1 361 ? -23.891 -36.562 -32.594 1 25.14 361 LEU B CA 1
ATOM 6455 C C . LEU B 1 361 ? -23.031 -36.531 -33.844 1 25.14 361 LEU B C 1
ATOM 6457 O O . LEU B 1 361 ? -22.562 -35.469 -34.25 1 25.14 361 LEU B O 1
ATOM 6461 N N . THR B 1 362 ? -22.656 -37.781 -34.281 1 23.88 362 THR B N 1
ATOM 6462 C CA . THR B 1 362 ? -21.797 -37.812 -35.469 1 23.88 362 THR B CA 1
ATOM 6463 C C . THR B 1 362 ? -22.5 -37.219 -36.656 1 23.88 362 THR B C 1
ATOM 6465 O O . THR B 1 362 ? -21.891 -36.469 -37.438 1 23.88 362 THR B O 1
ATOM 6468 N N . ILE B 1 363 ? -23.734 -37.75 -36.938 1 24.78 363 ILE B N 1
ATOM 6469 C CA . ILE B 1 363 ? -24.375 -37.656 -38.219 1 24.78 363 ILE B CA 1
ATOM 6470 C C . ILE B 1 363 ? -24.953 -36.25 -38.438 1 24.78 363 ILE B C 1
ATOM 6472 O O . ILE B 1 363 ? -25.094 -35.781 -39.562 1 24.78 363 ILE B O 1
ATOM 6476 N N . THR B 1 364 ? -25.5 -35.781 -37.281 1 24.86 364 THR B N 1
ATOM 6477 C CA . THR B 1 364 ? -26.406 -34.688 -37.562 1 24.86 364 THR B CA 1
ATOM 6478 C C . THR B 1 364 ? -25.625 -33.469 -38.094 1 24.86 364 THR B C 1
ATOM 6480 O O . THR B 1 364 ? -26.172 -32.688 -38.844 1 24.86 364 THR B O 1
ATOM 6483 N N . TRP B 1 365 ? -24.438 -33.375 -37.531 1 24.84 365 TRP B N 1
ATOM 6484 C CA . TRP B 1 365 ? -23.812 -32.094 -37.875 1 24.84 365 TRP B CA 1
ATOM 6485 C C . TRP B 1 365 ? -23.422 -32.062 -39.344 1 24.84 365 TRP B C 1
ATOM 6487 O O . TRP B 1 365 ? -23.266 -30.969 -39.906 1 24.84 365 TRP B O 1
ATOM 6497 N N . MET B 1 366 ? -23.281 -33.344 -39.906 1 24.64 366 MET B N 1
ATOM 6498 C CA . MET B 1 366 ? -22.953 -33.375 -41.344 1 24.64 366 MET B CA 1
ATOM 6499 C C . MET B 1 366 ? -24.062 -32.719 -42.156 1 24.64 366 MET B C 1
ATOM 6501 O O . MET B 1 366 ? -23.828 -32.219 -43.25 1 24.64 366 MET B O 1
ATOM 6505 N N . LYS B 1 367 ? -25.234 -32.969 -41.562 1 25.86 367 LYS B N 1
ATOM 6506 C CA . LYS B 1 367 ? -26.375 -32.656 -42.406 1 25.86 367 LYS B CA 1
ATOM 6507 C C . LYS B 1 367 ? -26.484 -31.141 -42.625 1 25.86 367 LYS B C 1
ATOM 6509 O O . LYS B 1 367 ? -27.047 -30.703 -43.656 1 25.86 367 LYS B O 1
ATOM 6514 N N . SER B 1 368 ? -26.172 -30.453 -41.531 1 25.44 368 SER B N 1
ATOM 6515 C CA . SER B 1 368 ? -26.5 -29.047 -41.75 1 25.44 368 SER B CA 1
ATOM 6516 C C . SER B 1 368 ? -25.625 -28.453 -42.844 1 25.44 368 SER B C 1
ATOM 6518 O O . SER B 1 368 ? -25.906 -27.375 -43.375 1 25.44 368 SER B O 1
ATOM 6520 N N . LEU B 1 369 ? -24.359 -29.078 -42.969 1 25.5 369 LEU B N 1
ATOM 6521 C CA . LEU B 1 369 ? -23.562 -28.469 -44 1 25.5 369 LEU B CA 1
ATOM 6522 C C . LEU B 1 369 ? -24.156 -28.734 -45.375 1 25.5 369 LEU B C 1
ATOM 6524 O O . LEU B 1 369 ? -23.969 -27.938 -46.312 1 25.5 369 LEU B O 1
ATOM 6528 N N . CYS B 1 370 ? -24.656 -30.016 -45.375 1 25.14 370 CYS B N 1
ATOM 6529 C CA . CYS B 1 370 ? -24.953 -30.438 -46.75 1 25.14 370 CYS B CA 1
ATOM 6530 C C . CYS B 1 370 ? -26.203 -29.734 -47.281 1 25.14 370 CYS B C 1
ATOM 6532 O O . CYS B 1 370 ? -26.703 -30.078 -48.344 1 25.14 370 CYS B O 1
ATOM 6534 N N . THR B 1 371 ? -27 -29.219 -46.375 1 26.91 371 THR B N 1
ATOM 6535 C CA . THR B 1 371 ? -28.312 -29.031 -46.969 1 26.91 371 THR B CA 1
ATOM 6536 C C . THR B 1 371 ? -28.234 -28.047 -48.125 1 26.91 371 THR B C 1
ATOM 6538 O O . THR B 1 371 ? -29.266 -27.719 -48.75 1 26.91 371 THR B O 1
ATOM 6541 N N . THR B 1 372 ? -27.281 -27.078 -48.062 1 25.42 372 THR B N 1
ATOM 6542 C CA . THR B 1 372 ? -27.609 -26.203 -49.188 1 25.42 372 THR B CA 1
ATOM 6543 C C . THR B 1 372 ? -27.328 -26.891 -50.531 1 25.42 372 THR B C 1
ATOM 6545 O O . THR B 1 372 ? -26.297 -27.562 -50.688 1 25.42 372 THR B O 1
ATOM 6548 N N . LYS B 1 373 ? -28.375 -27.312 -51.219 1 27.61 373 LYS B N 1
ATOM 6549 C CA . LYS B 1 373 ? -28.469 -27.844 -52.562 1 27.61 373 LYS B CA 1
ATOM 6550 C C . LYS B 1 373 ? -27.531 -27.109 -53.531 1 27.61 373 LYS B C 1
ATOM 6552 O O . LYS B 1 373 ? -27.625 -25.891 -53.656 1 27.61 373 LYS B O 1
ATOM 6557 N N . PRO B 1 374 ? -26.297 -27.703 -53.688 1 23.3 374 PRO B N 1
ATOM 6558 C CA . PRO B 1 374 ? -25.406 -26.969 -54.594 1 23.3 374 PRO B CA 1
ATOM 6559 C C . PRO B 1 374 ? -26.047 -26.766 -55.969 1 23.3 374 PRO B C 1
ATOM 6561 O O . PRO B 1 374 ? -26.703 -27.672 -56.5 1 23.3 374 PRO B O 1
ATOM 6564 N N . ARG B 1 375 ? -26.547 -25.719 -56.406 1 29.34 375 ARG B N 1
ATOM 6565 C CA . ARG B 1 375 ? -26.859 -25.703 -57.812 1 29.34 375 ARG B CA 1
ATOM 6566 C C . ARG B 1 375 ? -25.781 -26.422 -58.625 1 29.34 375 ARG B C 1
ATOM 6568 O O . ARG B 1 375 ? -24.719 -26.766 -58.094 1 29.34 375 ARG B O 1
ATOM 6575 N N . ASN B 1 376 ? -25.281 -26.281 -59.844 1 23.17 376 ASN B N 1
ATOM 6576 C CA . ASN B 1 376 ? -24.625 -26.922 -61 1 23.17 376 ASN B CA 1
ATOM 6577 C C . ASN B 1 376 ? -23.172 -27.25 -60.688 1 23.17 376 ASN B C 1
ATOM 6579 O O . ASN B 1 376 ? -22.406 -27.578 -61.594 1 23.17 376 ASN B O 1
ATOM 6583 N N . VAL B 1 377 ? -22.438 -26.828 -59.562 1 21.91 377 VAL B N 1
ATOM 6584 C CA . VAL B 1 377 ? -20.984 -26.844 -59.75 1 21.91 377 VAL B CA 1
ATOM 6585 C C . VAL B 1 377 ? -20.438 -28.234 -59.438 1 21.91 377 VAL B C 1
ATOM 6587 O O . VAL B 1 377 ? -20.734 -28.797 -58.406 1 21.91 377 VAL B O 1
ATOM 6590 N N . LYS B 1 378 ? -20.109 -29.156 -60.406 1 25.61 378 LYS B N 1
ATOM 6591 C CA . LYS B 1 378 ? -19.391 -30.406 -60.594 1 25.61 378 LYS B CA 1
ATOM 6592 C C . LYS B 1 378 ? -18.141 -30.453 -59.75 1 25.61 378 LYS B C 1
ATOM 6594 O O . LYS B 1 378 ? -17.234 -29.625 -59.906 1 25.61 378 LYS B O 1
ATOM 6599 N N . CYS B 1 379 ? -18.25 -30.797 -58.438 1 22.56 379 CYS B N 1
ATOM 6600 C CA . CYS B 1 379 ? -17.219 -30.812 -57.406 1 22.56 379 CYS B CA 1
ATOM 6601 C C . CYS B 1 379 ? -16.219 -31.922 -57.656 1 22.56 379 CYS B C 1
ATOM 6603 O O . CYS B 1 379 ? -16.484 -33.094 -57.406 1 22.56 379 CYS B O 1
ATOM 6605 N N . ARG B 1 380 ? -15.516 -32.125 -58.781 1 24.89 380 ARG B N 1
ATOM 6606 C CA . ARG B 1 380 ? -14.508 -33.094 -59.219 1 24.89 380 ARG B CA 1
ATOM 6607 C C . ARG B 1 380 ? -13.352 -33.156 -58.25 1 24.89 380 ARG B C 1
ATOM 6609 O O . ARG B 1 380 ? -12.57 -34.125 -58.281 1 24.89 380 ARG B O 1
ATOM 6616 N N . GLN B 1 381 ? -13.062 -32.219 -57.438 1 23.91 381 GLN B N 1
ATOM 6617 C CA . GLN B 1 381 ? -11.727 -32.031 -56.875 1 23.91 381 GLN B CA 1
ATOM 6618 C C . GLN B 1 381 ? -11.531 -32.906 -55.625 1 23.91 381 GLN B C 1
ATOM 6620 O O . GLN B 1 381 ? -10.43 -32.969 -55.094 1 23.91 381 GLN B O 1
ATOM 6625 N N . CYS B 1 382 ? -12.391 -33.719 -55.094 1 24.34 382 CYS B N 1
ATOM 6626 C CA . CYS B 1 382 ? -12.25 -34.375 -53.781 1 24.34 382 CYS B CA 1
ATOM 6627 C C . CYS B 1 382 ? -11.438 -35.656 -53.906 1 24.34 382 CYS B C 1
ATOM 6629 O O . CYS B 1 382 ? -11.023 -36.219 -52.875 1 24.34 382 CYS B O 1
ATOM 6631 N N . SER B 1 383 ? -11.414 -36.344 -54.906 1 23.66 383 SER B N 1
ATOM 6632 C CA . SER B 1 383 ? -10.875 -37.688 -55.031 1 23.66 383 SER B CA 1
ATOM 6633 C C . SER B 1 383 ? -9.367 -37.688 -54.844 1 23.66 383 SER B C 1
ATOM 6635 O O . SER B 1 383 ? -8.797 -38.656 -54.312 1 23.66 383 SER B O 1
ATOM 6637 N N . GLU B 1 384 ? -8.688 -36.75 -55.312 1 25.05 384 GLU B N 1
ATOM 6638 C CA . GLU B 1 384 ? -7.273 -36.938 -55.625 1 25.05 384 GLU B CA 1
ATOM 6639 C C . GLU B 1 384 ? -6.422 -36.781 -54.344 1 25.05 384 GLU B C 1
ATOM 6641 O O . GLU B 1 384 ? -5.215 -37.031 -54.375 1 25.05 384 GLU B O 1
ATOM 6646 N N . LEU B 1 385 ? -7.066 -36.562 -53.25 1 25.2 385 LEU B N 1
ATOM 6647 C CA . LEU B 1 385 ? -6.258 -36.125 -52.125 1 25.2 385 LEU B CA 1
ATOM 6648 C C . LEU B 1 385 ? -5.574 -37.312 -51.438 1 25.2 385 LEU B C 1
ATOM 6650 O O . LEU B 1 385 ? -4.496 -37.156 -50.875 1 25.2 385 LEU B O 1
ATOM 6654 N N . LEU B 1 386 ? -6.207 -38.438 -51.406 1 24.62 386 LEU B N 1
ATOM 6655 C CA . LEU B 1 386 ? -5.711 -39.469 -50.531 1 24.62 386 LEU B CA 1
ATOM 6656 C C . LEU B 1 386 ? -4.359 -40 -51 1 24.62 386 LEU B C 1
ATOM 6658 O O . LEU B 1 386 ? -3.561 -40.469 -50.219 1 24.62 386 LEU B O 1
ATOM 6662 N N . GLN B 1 387 ? -4.301 -40.094 -52.281 1 24.09 387 GLN B N 1
ATOM 6663 C CA . GLN B 1 387 ? -3.215 -40.938 -52.781 1 24.09 387 GLN B CA 1
ATOM 6664 C C . GLN B 1 387 ? -1.861 -40.25 -52.562 1 24.09 387 GLN B C 1
ATOM 6666 O O . GLN B 1 387 ? -0.825 -40.812 -52.938 1 24.09 387 GLN B O 1
ATOM 6671 N N . VAL B 1 388 ? -1.881 -39.062 -52 1 25.33 388 VAL B N 1
ATOM 6672 C CA . VAL B 1 388 ? -0.687 -38.281 -52.281 1 25.33 388 VAL B CA 1
ATOM 6673 C C . VAL B 1 388 ? 0.417 -38.625 -51.281 1 25.33 388 VAL B C 1
ATOM 6675 O O . VAL B 1 388 ? 1.564 -38.219 -51.438 1 25.33 388 VAL B O 1
ATOM 6678 N N . GLY B 1 389 ? 0.126 -39.312 -50.188 1 24.94 389 GLY B N 1
ATOM 6679 C CA . GLY B 1 389 ? 1.263 -39.469 -49.312 1 24.94 389 GLY B CA 1
ATOM 6680 C C . GLY B 1 389 ? 2.408 -40.25 -49.938 1 24.94 389 GLY B C 1
ATOM 6681 O O . GLY B 1 389 ? 3.576 -39.875 -49.75 1 24.94 389 GLY B O 1
ATOM 6682 N N . TYR B 1 390 ? 2.078 -41.375 -50.344 1 25.58 390 TYR B N 1
ATOM 6683 C CA . TYR B 1 390 ? 3.164 -42.25 -50.781 1 25.58 390 TYR B CA 1
ATOM 6684 C C . TYR B 1 390 ? 3.807 -41.688 -52.062 1 25.58 390 TYR B C 1
ATOM 6686 O O . TYR B 1 390 ? 4.98 -41.969 -52.344 1 25.58 390 TYR B O 1
ATOM 6694 N N . GLY B 1 391 ? 2.922 -41.219 -52.906 1 25.55 391 GLY B N 1
ATOM 6695 C CA . GLY B 1 391 ? 3.322 -41 -54.281 1 25.55 391 GLY B CA 1
ATOM 6696 C C . GLY B 1 391 ? 4.156 -39.75 -54.469 1 25.55 391 GLY B C 1
ATOM 6697 O O . GLY B 1 391 ? 4.484 -39.375 -55.594 1 25.55 391 GLY B O 1
ATOM 6698 N N . ILE B 1 392 ? 4.227 -38.906 -53.469 1 27.61 392 ILE B N 1
ATOM 6699 C CA . ILE B 1 392 ? 4.922 -37.656 -53.781 1 27.61 392 ILE B CA 1
ATOM 6700 C C . ILE B 1 392 ? 6.387 -37.969 -54.094 1 27.61 392 ILE B C 1
ATOM 6702 O O . ILE B 1 392 ? 7.066 -37.156 -54.75 1 27.61 392 ILE B O 1
ATOM 6706 N N . ARG B 1 393 ? 6.898 -39 -53.5 1 26.58 393 ARG B N 1
ATOM 6707 C CA . ARG B 1 393 ? 8.297 -39.219 -53.875 1 26.58 393 ARG B CA 1
ATOM 6708 C C . ARG B 1 393 ? 8.445 -39.344 -55.375 1 26.58 393 ARG B C 1
ATOM 6710 O O . ARG B 1 393 ? 9.352 -38.75 -55.969 1 26.58 393 ARG B O 1
ATOM 6717 N N . ASP B 1 394 ? 7.578 -40.219 -55.906 1 26.34 394 ASP B N 1
ATOM 6718 C CA . ASP B 1 394 ? 7.766 -40.594 -57.281 1 26.34 394 ASP B CA 1
ATOM 6719 C C . ASP B 1 394 ? 7.215 -39.531 -58.25 1 26.34 394 ASP B C 1
ATOM 6721 O O . ASP B 1 394 ? 7.559 -39.5 -59.406 1 26.34 394 ASP B O 1
ATOM 6725 N N . PHE B 1 395 ? 6.227 -38.75 -57.688 1 26.48 395 PHE B N 1
ATOM 6726 C CA . PHE B 1 395 ? 5.562 -37.906 -58.656 1 26.48 395 PHE B CA 1
ATOM 6727 C C . PHE B 1 395 ? 6.457 -36.719 -59.031 1 26.48 395 PHE B C 1
ATOM 6729 O O . PHE B 1 395 ? 6.422 -36.25 -60.156 1 26.48 395 PHE B O 1
ATOM 6736 N N . ALA B 1 396 ? 7.242 -36.156 -58.031 1 26.86 396 ALA B N 1
ATOM 6737 C CA . ALA B 1 396 ? 8.133 -35.094 -58.438 1 26.86 396 ALA B CA 1
ATOM 6738 C C . ALA B 1 396 ? 9.039 -35.531 -59.594 1 26.86 396 ALA B C 1
ATOM 6740 O O . ALA B 1 396 ? 9.625 -34.719 -60.312 1 26.86 396 ALA B O 1
ATOM 6741 N N . MET B 1 397 ? 9.305 -36.781 -59.594 1 25.69 397 MET B N 1
ATOM 6742 C CA . MET B 1 397 ? 10.234 -37.125 -60.656 1 25.69 397 MET B CA 1
ATOM 6743 C C . MET B 1 397 ? 9.539 -37.094 -62.031 1 25.69 397 MET B C 1
ATOM 6745 O O . MET B 1 397 ? 10.203 -37.094 -63.062 1 25.69 397 MET B O 1
ATOM 6749 N N . SER B 1 398 ? 8.156 -37.469 -61.969 1 24.8 398 SER B N 1
ATOM 6750 C CA . SER B 1 398 ? 7.676 -37.5 -63.344 1 24.8 398 SER B CA 1
ATOM 6751 C C . SER B 1 398 ? 7.285 -36.094 -63.812 1 24.8 398 SER B C 1
ATOM 6753 O O . SER B 1 398 ? 6.93 -35.25 -63 1 24.8 398 SER B O 1
ATOM 6755 N N . GLY B 1 399 ? 7.914 -35.312 -64.688 1 26.36 399 GLY B N 1
ATOM 6756 C CA . GLY B 1 399 ? 7.918 -34.062 -65.438 1 26.36 399 GLY B CA 1
ATOM 6757 C C . GLY B 1 399 ? 6.527 -33.5 -65.688 1 26.36 399 GLY B C 1
ATOM 6758 O O . GLY B 1 399 ? 6.379 -32.438 -66.25 1 26.36 399 GLY B O 1
ATOM 6759 N N . THR B 1 400 ? 5.508 -34.406 -65.75 1 24.14 400 THR B N 1
ATOM 6760 C CA . THR B 1 400 ? 4.316 -33.844 -66.375 1 24.14 400 THR B CA 1
ATOM 6761 C C . THR B 1 400 ? 3.48 -33.062 -65.375 1 24.14 400 THR B C 1
ATOM 6763 O O . THR B 1 400 ? 2.781 -33.656 -64.562 1 24.14 400 THR B O 1
ATOM 6766 N N . LEU B 1 401 ? 4.094 -32.031 -64.625 1 26.03 401 LEU B N 1
ATOM 6767 C CA . LEU B 1 401 ? 3.369 -31.141 -63.719 1 26.03 401 LEU B CA 1
ATOM 6768 C C . LEU B 1 401 ? 2.141 -30.562 -64.375 1 26.03 401 LEU B C 1
ATOM 6770 O O . LEU B 1 401 ? 2.264 -29.812 -65.375 1 26.03 401 LEU B O 1
ATOM 6774 N N . GLU B 1 402 ? 1.104 -31.344 -64.562 1 26.17 402 GLU B N 1
ATOM 6775 C CA . GLU B 1 402 ? -0.081 -30.797 -65.188 1 26.17 402 GLU B CA 1
ATOM 6776 C C . GLU B 1 402 ? -0.482 -29.453 -64.562 1 26.17 402 GLU B C 1
ATOM 6778 O O . GLU B 1 402 ? -0.283 -29.219 -63.406 1 26.17 402 GLU B O 1
ATOM 6783 N N . LYS B 1 403 ? -0.628 -28.328 -65.438 1 28.45 403 LYS B N 1
ATOM 6784 C CA . LYS B 1 403 ? -0.891 -26.891 -65.375 1 28.45 403 LYS B CA 1
ATOM 6785 C C . LYS B 1 403 ? -1.89 -26.578 -64.25 1 28.45 403 LYS B C 1
ATOM 6787 O O . LYS B 1 403 ? -1.854 -25.484 -63.656 1 28.45 403 LYS B O 1
ATOM 6792 N N . ASN B 1 404 ? -2.92 -27.297 -64.125 1 25.62 404 ASN B N 1
ATOM 6793 C CA . ASN B 1 404 ? -4.09 -26.812 -63.406 1 25.62 404 ASN B CA 1
ATOM 6794 C C . ASN B 1 404 ? -3.988 -27.094 -61.906 1 25.62 404 ASN B C 1
ATOM 6796 O O . ASN B 1 404 ? -4.949 -27.547 -61.281 1 25.62 404 ASN B O 1
ATOM 6800 N N . MET B 1 405 ? -2.762 -27.375 -61.438 1 25.23 405 MET B N 1
ATOM 6801 C CA . MET B 1 405 ? -2.707 -27.766 -60.031 1 25.23 405 MET B CA 1
ATOM 6802 C C . MET B 1 405 ? -2.98 -26.562 -59.125 1 25.23 405 MET B C 1
ATOM 6804 O O . MET B 1 405 ? -2.332 -25.516 -59.25 1 25.23 405 MET B O 1
ATOM 6808 N N . ARG B 1 406 ? -4.27 -26.438 -58.75 1 26.27 406 ARG B N 1
ATOM 6809 C CA . ARG B 1 406 ? -4.715 -25.344 -57.906 1 26.27 406 ARG B CA 1
ATOM 6810 C C . ARG B 1 406 ? -3.865 -25.266 -56.625 1 26.27 406 ARG B C 1
ATOM 6812 O O . ARG B 1 406 ? -3.307 -26.281 -56.188 1 26.27 406 ARG B O 1
ATOM 6819 N N . PRO B 1 407 ? -3.463 -24.078 -56.188 1 24.95 407 PRO B N 1
ATOM 6820 C CA . PRO B 1 407 ? -2.598 -23.766 -55.031 1 24.95 407 PRO B CA 1
ATOM 6821 C C . PRO B 1 407 ? -3.098 -24.375 -53.719 1 24.95 407 PRO B C 1
ATOM 6823 O O . PRO B 1 407 ? -4.309 -24.453 -53.5 1 24.95 407 PRO B O 1
ATOM 6826 N N . PHE B 1 408 ? -2.672 -25.562 -53.375 1 26.45 408 PHE B N 1
ATOM 6827 C CA . PHE B 1 408 ? -3.084 -26.172 -52.125 1 26.45 408 PHE B CA 1
ATOM 6828 C C . PHE B 1 408 ? -2.438 -25.453 -50.938 1 26.45 408 PHE B C 1
ATOM 6830 O O . PHE B 1 408 ? -1.344 -24.906 -51.062 1 26.45 408 PHE B O 1
ATOM 6837 N N . VAL B 1 409 ? -3.252 -24.844 -50.125 1 25.03 409 VAL B N 1
ATOM 6838 C CA . VAL B 1 409 ? -2.812 -24.172 -48.906 1 25.03 409 VAL B CA 1
ATOM 6839 C C . VAL B 1 409 ? -2.566 -25.203 -47.812 1 25.03 409 VAL B C 1
ATOM 6841 O O . VAL B 1 409 ? -3.439 -26.016 -47.5 1 25.03 409 VAL B O 1
ATOM 6844 N N . ILE B 1 410 ? -1.435 -25.734 -47.688 1 25.67 410 ILE B N 1
ATOM 6845 C CA . ILE B 1 410 ? -1.046 -26.562 -46.562 1 25.67 410 ILE B CA 1
ATOM 6846 C C . ILE B 1 410 ? -0.913 -25.688 -45.312 1 25.67 410 ILE B C 1
ATOM 6848 O O . ILE B 1 410 ? -0.187 -24.688 -45.312 1 25.67 410 ILE B O 1
ATOM 6852 N N . ILE B 1 411 ? -1.997 -25.734 -44.531 1 25.38 411 ILE B N 1
ATOM 6853 C CA . ILE B 1 411 ? -1.919 -25.078 -43.219 1 25.38 411 ILE B CA 1
ATOM 6854 C C . ILE B 1 411 ? -1.049 -25.906 -42.281 1 25.38 411 ILE B C 1
ATOM 6856 O O . ILE B 1 411 ? -1.333 -27.078 -42.031 1 25.38 411 ILE B O 1
ATOM 6860 N N . TRP B 1 412 ? 0.219 -25.719 -42.312 1 26.16 412 TRP B N 1
ATOM 6861 C CA . TRP B 1 412 ? 1.254 -26.422 -41.562 1 26.16 412 TRP B CA 1
ATOM 6862 C C . TRP B 1 412 ? 1.381 -25.844 -40.156 1 26.16 412 TRP B C 1
ATOM 6864 O O . TRP B 1 412 ? 1.297 -24.625 -39.969 1 26.16 412 TRP B O 1
ATOM 6874 N N . ASP B 1 413 ? 0.784 -26.641 -39.25 1 25.45 413 ASP B N 1
ATOM 6875 C CA . ASP B 1 413 ? 1.02 -26.266 -37.875 1 25.45 413 ASP B CA 1
ATOM 6876 C C . ASP B 1 413 ? 2.506 -26.328 -37.531 1 25.45 413 ASP B C 1
ATOM 6878 O O . ASP B 1 413 ? 3.262 -27.078 -38.156 1 25.45 413 ASP B O 1
ATOM 6882 N N . ARG B 1 414 ? 3.023 -25.375 -36.875 1 27.19 414 ARG B N 1
ATOM 6883 C CA . ARG B 1 414 ? 4.395 -25.031 -36.5 1 27.19 414 ARG B CA 1
ATOM 6884 C C . ARG B 1 414 ? 5.121 -26.25 -35.906 1 27.19 414 ARG B C 1
ATOM 6886 O O . ARG B 1 414 ? 6.348 -26.234 -35.781 1 27.19 414 ARG B O 1
ATOM 6893 N N . SER B 1 415 ? 4.441 -27.172 -35.344 1 26.59 415 SER B N 1
ATOM 6894 C CA . SER B 1 415 ? 5.305 -28.141 -34.656 1 26.59 415 SER B CA 1
ATOM 6895 C C . SER B 1 415 ? 5.957 -29.094 -35.656 1 26.59 415 SER B C 1
ATOM 6897 O O . SER B 1 415 ? 6.703 -30 -35.25 1 26.59 415 SER B O 1
ATOM 6899 N N . PHE B 1 416 ? 5.355 -29.359 -36.844 1 26.81 416 PHE B N 1
ATOM 6900 C CA . PHE B 1 416 ? 5.934 -30.406 -37.656 1 26.81 416 PHE B CA 1
ATOM 6901 C C . PHE B 1 416 ? 7.219 -29.938 -38.312 1 26.81 416 PHE B C 1
ATOM 6903 O O . PHE B 1 416 ? 7.23 -28.906 -39 1 26.81 416 PHE B O 1
ATOM 6910 N N . ARG B 1 417 ? 8.328 -30.188 -37.562 1 26.19 417 ARG B N 1
ATOM 6911 C CA . ARG B 1 417 ? 9.664 -30.062 -38.125 1 26.19 417 ARG B CA 1
ATOM 6912 C C . ARG B 1 417 ? 9.742 -30.719 -39.5 1 26.19 417 ARG B C 1
ATOM 6914 O O . ARG B 1 417 ? 9.477 -31.922 -39.625 1 26.19 417 ARG B O 1
ATOM 6921 N N . LEU B 1 418 ? 9.312 -30.047 -40.594 1 26.14 418 LEU B N 1
ATOM 6922 C CA . LEU B 1 418 ? 9.656 -30.562 -41.906 1 26.14 418 LEU B CA 1
ATOM 6923 C C . LEU B 1 418 ? 11.148 -30.859 -42 1 26.14 418 LEU B C 1
ATOM 6925 O O . LEU B 1 418 ? 11.977 -29.953 -41.844 1 26.14 418 LEU B O 1
ATOM 6929 N N . LEU B 1 419 ? 11.5 -31.938 -41.438 1 23.48 419 LEU B N 1
ATOM 6930 C CA . LEU B 1 419 ? 12.836 -32.406 -41.75 1 23.48 419 LEU B CA 1
ATOM 6931 C C . LEU B 1 419 ? 13.031 -32.469 -43.281 1 23.48 419 LEU B C 1
ATOM 6933 O O . LEU B 1 419 ? 12.453 -33.312 -43.938 1 23.48 419 LEU B O 1
ATOM 6937 N N . ILE B 1 420 ? 12.898 -31.281 -43.906 1 25.12 420 ILE B N 1
ATOM 6938 C CA . ILE B 1 420 ? 13.266 -31.234 -45.312 1 25.12 420 ILE B CA 1
ATOM 6939 C C . ILE B 1 420 ? 14.695 -31.719 -45.5 1 25.12 420 ILE B C 1
ATOM 6941 O O . ILE B 1 420 ? 15.641 -31.125 -44.969 1 25.12 420 ILE B O 1
ATOM 6945 N N . SER B 1 421 ? 14.859 -32.938 -45.406 1 23.72 421 SER B N 1
ATOM 6946 C CA . SER B 1 421 ? 16.109 -33.438 -46 1 23.72 421 SER B CA 1
ATOM 6947 C C . SER B 1 421 ? 16.391 -32.781 -47.344 1 23.72 421 SER B C 1
ATOM 6949 O O . SER B 1 421 ? 15.477 -32.656 -48.188 1 23.72 421 SER B O 1
ATOM 6951 N N . TRP B 1 422 ? 17.375 -31.828 -47.344 1 23.33 422 TRP B N 1
ATOM 6952 C CA . TRP B 1 422 ? 18.031 -31.062 -48.406 1 23.33 422 TRP B CA 1
ATOM 6953 C C . TRP B 1 422 ? 18.281 -31.938 -49.625 1 23.33 422 TRP B C 1
ATOM 6955 O O . TRP B 1 422 ? 19.047 -32.906 -49.562 1 23.33 422 TRP B O 1
ATOM 6965 N N . CYS B 1 423 ? 17.172 -32.344 -50.281 1 23.48 423 CYS B N 1
ATOM 6966 C CA . CYS B 1 423 ? 17.656 -32.688 -51.625 1 23.48 423 CYS B CA 1
ATOM 6967 C C . CYS B 1 423 ? 18.281 -31.469 -52.312 1 23.48 423 CYS B C 1
ATOM 6969 O O . CYS B 1 423 ? 17.75 -30.359 -52.219 1 23.48 423 CYS B O 1
ATOM 6971 N N . PRO B 1 424 ? 19.656 -31.359 -52.719 1 26.88 424 PRO B N 1
ATOM 6972 C CA . PRO B 1 424 ? 20.531 -30.297 -53.219 1 26.88 424 PRO B CA 1
ATOM 6973 C C . PRO B 1 424 ? 19.828 -29.391 -54.219 1 26.88 424 PRO B C 1
ATOM 6975 O O . PRO B 1 424 ? 20.266 -28.266 -54.469 1 26.88 424 PRO B O 1
ATOM 6978 N N . PHE B 1 425 ? 18.984 -29.844 -55.188 1 26.89 425 PHE B N 1
ATOM 6979 C CA . PHE B 1 425 ? 18.75 -29.062 -56.406 1 26.89 425 PHE B CA 1
ATOM 6980 C C . PHE B 1 425 ? 17.672 -28.016 -56.156 1 26.89 425 PHE B C 1
ATOM 6982 O O . PHE B 1 425 ? 17.422 -27.172 -57.031 1 26.89 425 PHE B O 1
ATOM 6989 N N . LEU B 1 426 ? 16.594 -28.203 -55.5 1 24.53 426 LEU B N 1
ATOM 6990 C CA . LEU B 1 426 ? 15.523 -27.219 -55.562 1 24.53 426 LEU B CA 1
ATOM 6991 C C . LEU B 1 426 ? 15.711 -26.125 -54.531 1 24.53 426 LEU B C 1
ATOM 6993 O O . LEU B 1 426 ? 15.828 -26.422 -53.344 1 24.53 426 LEU B O 1
ATOM 6997 N N . SER B 1 427 ? 16.469 -24.984 -54.875 1 24.16 427 SER B N 1
ATOM 6998 C CA . SER B 1 427 ? 16.641 -23.766 -54.062 1 24.16 427 SER B CA 1
ATOM 6999 C C . SER B 1 427 ? 15.305 -23.141 -53.688 1 24.16 427 SER B C 1
ATOM 7001 O O . SER B 1 427 ? 14.508 -22.797 -54.562 1 24.16 427 SER B O 1
ATOM 7003 N N . ILE B 1 428 ? 14.484 -23.672 -52.906 1 25.97 428 ILE B N 1
ATOM 7004 C CA . ILE B 1 428 ? 13.25 -23.031 -52.5 1 25.97 428 ILE B CA 1
ATOM 7005 C C . ILE B 1 428 ? 13.57 -21.781 -51.688 1 25.97 428 ILE B C 1
ATOM 7007 O O . ILE B 1 428 ? 14.25 -21.859 -50.656 1 25.97 428 ILE B O 1
ATOM 7011 N N . ASP B 1 429 ? 13.742 -20.625 -52.312 1 25.95 429 ASP B N 1
ATOM 7012 C CA . ASP B 1 429 ? 13.922 -19.328 -51.688 1 25.95 429 ASP B CA 1
ATOM 7013 C C . ASP B 1 429 ? 12.734 -19 -50.781 1 25.95 429 ASP B C 1
ATOM 7015 O O . ASP B 1 429 ? 11.586 -19.016 -51.219 1 25.95 429 ASP B O 1
ATOM 7019 N N . LEU B 1 430 ? 12.75 -19.297 -49.594 1 26.81 430 LEU B N 1
ATOM 7020 C CA . LEU B 1 430 ? 11.797 -18.938 -48.531 1 26.81 430 LEU B CA 1
ATOM 7021 C C . LEU B 1 430 ? 11.766 -17.438 -48.312 1 26.81 430 LEU B C 1
ATOM 7023 O O . LEU B 1 430 ? 12.789 -16.828 -48 1 26.81 430 LEU B O 1
ATOM 7027 N N . VAL B 1 431 ? 11.094 -16.703 -49.125 1 25.78 431 VAL B N 1
ATOM 7028 C CA . VAL B 1 431 ? 10.953 -15.273 -48.844 1 25.78 431 VAL B CA 1
ATOM 7029 C C . VAL B 1 431 ? 10.008 -15.078 -47.656 1 25.78 431 VAL B C 1
ATOM 7031 O O . VAL B 1 431 ? 8.867 -15.539 -47.688 1 25.78 431 VAL B O 1
ATOM 7034 N N . LEU B 1 432 ? 10.555 -14.953 -46.562 1 25.83 432 LEU B N 1
ATOM 7035 C CA . LEU B 1 432 ? 9.859 -14.562 -45.344 1 25.83 432 LEU B CA 1
ATOM 7036 C C . LEU B 1 432 ? 9.164 -13.219 -45.531 1 25.83 432 LEU B C 1
ATOM 7038 O O . LEU B 1 432 ? 9.82 -12.211 -45.812 1 25.83 432 LEU B O 1
ATOM 7042 N N . VAL B 1 433 ? 7.992 -13.211 -46.094 1 24.95 433 VAL B N 1
ATOM 7043 C CA . VAL B 1 433 ? 7.254 -11.953 -46.125 1 24.95 433 VAL B CA 1
ATOM 7044 C C . VAL B 1 433 ? 7.062 -11.438 -44.688 1 24.95 433 VAL B C 1
ATOM 7046 O O . VAL B 1 433 ? 7.207 -12.195 -43.719 1 24.95 433 VAL B O 1
ATOM 7049 N N . GLU B 1 434 ? 6.281 -10.281 -44.594 1 27.2 434 GLU B N 1
ATOM 7050 C CA . GLU B 1 434 ? 6.129 -9.422 -43.406 1 27.2 434 GLU B CA 1
ATOM 7051 C C . GLU B 1 434 ? 5.699 -10.234 -42.188 1 27.2 434 GLU B C 1
ATOM 7053 O O . GLU B 1 434 ? 4.93 -11.188 -42.312 1 27.2 434 GLU B O 1
ATOM 7058 N N . PRO B 1 435 ? 6.41 -10.031 -41.062 1 29.91 435 PRO B N 1
ATOM 7059 C CA . PRO B 1 435 ? 6.418 -10.812 -39.812 1 29.91 435 PRO B CA 1
ATOM 7060 C C . PRO B 1 435 ? 5.016 -11.07 -39.281 1 29.91 435 PRO B C 1
ATOM 7062 O O . PRO B 1 435 ? 4.855 -11.828 -38.312 1 29.91 435 PRO B O 1
ATOM 7065 N N . ALA B 1 436 ? 4.07 -10.125 -39.562 1 29.64 436 ALA B N 1
ATOM 7066 C CA . ALA B 1 436 ? 2.877 -10.344 -38.75 1 29.64 436 ALA B CA 1
ATOM 7067 C C . ALA B 1 436 ? 2.193 -11.656 -39.125 1 29.64 436 ALA B C 1
ATOM 7069 O O . ALA B 1 436 ? 1.68 -12.359 -38.25 1 29.64 436 ALA B O 1
ATOM 7070 N N . LEU B 1 437 ? 1.709 -11.695 -40.375 1 27.16 437 LEU B N 1
ATOM 7071 C CA . LEU B 1 437 ? 0.909 -12.836 -40.781 1 27.16 437 LEU B CA 1
ATOM 7072 C C . LEU B 1 437 ? 1.802 -14.008 -41.188 1 27.16 437 LEU B C 1
ATOM 7074 O O . LEU B 1 437 ? 2.734 -13.836 -42 1 27.16 437 LEU B O 1
ATOM 7078 N N . SER B 1 438 ? 2.088 -14.914 -40.281 1 27.14 438 SER B N 1
ATOM 7079 C CA . SER B 1 438 ? 2.879 -16.125 -40.438 1 27.14 438 SER B CA 1
ATOM 7080 C C . SER B 1 438 ? 2.539 -16.828 -41.75 1 27.14 438 SER B C 1
ATOM 7082 O O . SER B 1 438 ? 2.623 -18.062 -41.844 1 27.14 438 SER B O 1
ATOM 7084 N N . VAL B 1 439 ? 1.713 -16.25 -42.594 1 26.12 439 VAL B N 1
ATOM 7085 C CA . VAL B 1 439 ? 1.361 -16.969 -43.812 1 26.12 439 VAL B CA 1
ATOM 7086 C C . VAL B 1 439 ? 2.482 -16.844 -44.844 1 26.12 439 VAL B C 1
ATOM 7088 O O . VAL B 1 439 ? 2.926 -15.727 -45.156 1 26.12 439 VAL B O 1
ATOM 7091 N N . ILE B 1 440 ? 3.34 -17.781 -44.875 1 26.73 440 ILE B N 1
ATOM 7092 C CA . ILE B 1 440 ? 4.379 -17.797 -45.906 1 26.73 440 ILE B CA 1
ATOM 7093 C C . ILE B 1 440 ? 3.762 -18.125 -47.25 1 26.73 440 ILE B C 1
ATOM 7095 O O . ILE B 1 440 ? 3.068 -19.141 -47.375 1 26.73 440 ILE B O 1
ATOM 7099 N N . ALA B 1 441 ? 3.293 -17.078 -47.969 1 25.45 441 ALA B N 1
ATOM 7100 C CA . ALA B 1 441 ? 2.797 -17.281 -49.312 1 25.45 441 ALA B CA 1
ATOM 7101 C C . ALA B 1 441 ? 3.936 -17.656 -50.281 1 25.45 441 ALA B C 1
ATOM 7103 O O . ALA B 1 441 ? 5.023 -17.078 -50.188 1 25.45 441 ALA B O 1
ATOM 7104 N N . PHE B 1 442 ? 3.943 -18.859 -50.656 1 26.06 442 PHE B N 1
ATOM 7105 C CA . PHE B 1 442 ? 4.902 -19.344 -51.625 1 26.06 442 PHE B CA 1
ATOM 7106 C C . PHE B 1 442 ? 4.5 -18.922 -53.031 1 26.06 442 PHE B C 1
ATOM 7108 O O . PHE B 1 442 ? 3.373 -19.172 -53.469 1 26.06 442 PHE B O 1
ATOM 7115 N N . VAL B 1 443 ? 4.867 -17.656 -53.375 1 24.97 443 VAL B N 1
ATOM 7116 C CA . VAL B 1 443 ? 4.578 -17.281 -54.75 1 24.97 443 VAL B CA 1
ATOM 7117 C C . VAL B 1 443 ? 5.641 -17.875 -55.656 1 24.97 443 VAL B C 1
ATOM 7119 O O . VAL B 1 443 ? 6.836 -17.609 -55.5 1 24.97 443 VAL B O 1
ATOM 7122 N N . PRO B 1 444 ? 5.355 -18.984 -56.25 1 24.78 444 PRO B N 1
ATOM 7123 C CA . PRO B 1 444 ? 6.305 -19.438 -57.25 1 24.78 444 PRO B CA 1
ATOM 7124 C C . PRO B 1 444 ? 6.469 -18.453 -58.406 1 24.78 444 PRO B C 1
ATOM 7126 O O . PRO B 1 444 ? 5.473 -17.953 -58.938 1 24.78 444 PRO B O 1
ATOM 7129 N N . VAL B 1 445 ? 7.32 -17.422 -58.25 1 24.19 445 VAL B N 1
ATOM 7130 C CA . VAL B 1 445 ? 7.582 -16.531 -59.375 1 24.19 445 VAL B CA 1
ATOM 7131 C C . VAL B 1 445 ? 8.273 -17.312 -60.5 1 24.19 445 VAL B C 1
ATOM 7133 O O . VAL B 1 445 ? 9.352 -17.875 -60.281 1 24.19 445 VAL B O 1
ATOM 7136 N N . ILE B 1 446 ? 7.492 -17.953 -61.281 1 22.98 446 ILE B N 1
ATOM 7137 C CA . ILE B 1 446 ? 7.988 -18.578 -62.5 1 22.98 446 ILE B CA 1
ATOM 7138 C C . ILE B 1 446 ? 8.539 -17.5 -63.438 1 22.98 446 ILE B C 1
ATOM 7140 O O . ILE B 1 446 ? 7.82 -16.578 -63.844 1 22.98 446 ILE B O 1
ATOM 7144 N N . SER B 1 447 ? 9.773 -16.984 -63.188 1 21.7 447 SER B N 1
ATOM 7145 C CA . SER B 1 447 ? 10.438 -16.125 -64.125 1 21.7 447 SER B CA 1
ATOM 7146 C C . SER B 1 447 ? 10.523 -16.781 -65.5 1 21.7 447 SER B C 1
ATOM 7148 O O . SER B 1 447 ? 11.055 -17.875 -65.625 1 21.7 447 SER B O 1
ATOM 7150 N N . LEU B 1 448 ? 9.43 -16.672 -66.25 1 22.2 448 LEU B N 1
ATOM 7151 C CA . LEU B 1 448 ? 9.367 -17.016 -67.688 1 22.2 448 LEU B CA 1
ATOM 7152 C C . LEU B 1 448 ? 10.484 -16.328 -68.438 1 22.2 448 LEU B C 1
ATOM 7154 O O . LEU B 1 448 ? 10.406 -15.125 -68.75 1 22.2 448 LEU B O 1
ATOM 7158 N N . SER B 1 449 ? 11.695 -16.141 -67.938 1 22.3 449 SER B N 1
ATOM 7159 C CA . SER B 1 449 ? 12.711 -15.539 -68.812 1 22.3 449 SER B CA 1
ATOM 7160 C C . SER B 1 449 ? 12.836 -16.297 -70.125 1 22.3 449 SER B C 1
ATOM 7162 O O . SER B 1 449 ? 13.203 -15.719 -71.125 1 22.3 449 SER B O 1
ATOM 7164 N N . SER B 1 450 ? 12.93 -17.594 -70.188 1 21.7 450 SER B N 1
ATOM 7165 C CA . SER B 1 450 ? 13.633 -18.125 -71.375 1 21.7 450 SER B CA 1
ATOM 7166 C C . SER B 1 450 ? 12.75 -18.062 -72.625 1 21.7 450 SER B C 1
ATOM 7168 O O . SER B 1 450 ? 13.117 -18.609 -73.625 1 21.7 450 SER B O 1
ATOM 7170 N N . PHE B 1 451 ? 11.453 -17.672 -72.562 1 20.38 451 PHE B N 1
ATOM 7171 C CA . PHE B 1 451 ? 10.836 -17.891 -73.875 1 20.38 451 PHE B CA 1
ATOM 7172 C C . PHE B 1 451 ? 11.375 -16.906 -74.938 1 20.38 451 PHE B C 1
ATOM 7174 O O . PHE B 1 451 ? 10.914 -15.766 -75 1 20.38 451 PHE B O 1
ATOM 7181 N N . HIS B 1 452 ? 12.773 -16.547 -75 1 19.34 452 HIS B N 1
ATOM 7182 C CA . HIS B 1 452 ? 13.352 -15.984 -76.188 1 19.34 452 HIS B CA 1
ATOM 7183 C C . HIS B 1 452 ? 13.172 -16.922 -77.375 1 19.34 452 HIS B C 1
ATOM 7185 O O . HIS B 1 452 ? 13.75 -18.016 -77.375 1 19.34 452 HIS B O 1
ATOM 7191 N N . TYR B 1 453 ? 12.039 -17.312 -77.875 1 19.38 453 TYR B N 1
ATOM 7192 C CA . TYR B 1 453 ? 12.078 -17.422 -79.312 1 19.38 453 TYR B CA 1
ATOM 7193 C C . TYR B 1 453 ? 11.992 -16.047 -80 1 19.38 453 TYR B C 1
ATOM 7195 O O . TYR B 1 453 ? 11.25 -15.18 -79.5 1 19.38 453 TYR B O 1
#

Radius of gyration: 38.81 Å; Cα contacts (8 Å, |Δi|>4): 2021; chains: 2; bounding box: 53×127×112 Å